Protein AF-0000000076658127 (afdb_homodimer)

Radius of gyration: 34.81 Å; Cα contacts (8 Å, |Δi|>4): 1138; chains: 2; bounding box: 92×99×124 Å

Secondary structure (DSSP, 8-state):
-PPPPHHHHHHT----SSSS-HHHHHHT------S---------S-HHHHHHHHHHHHHHHHHHHHHHHHSS--------------S-------------------------SPPPHHHHHHHHHHIIIIITTTSTT--HHHHHHHHTSTT-HHHHHHHHHHHHHHHHHHT--S-SSS--HHHHHHHHHHHHHT----GGGHHHHHHHHHHHHHHHHHTT-HHHHHHHHHHHHHHHHHHTTTSGGGGTT--HHHHHHHHHHHHHHHHHHHHHHHHHT--------TTSPPP---SSSSHHHHHHHHHHHHHHHHHHS-TT--S-HHHHHHHHHHHHH--PPPP--SSHHHHHHHHHHHHHHHHHHHHHHGGG--TTS-TT-GGG-TTHHHHHHHHHHHHHTTS-HHHHHTT-HHHHHHHHHHHHHHHHHHHH-HHHH---TTS--HHHHHHHHHHHHHH-TT---HHHHHHHHHHHHHTT-SSS-S-----GGGS-STTHHHHHHTTT-/-PPPPHHHHHHT----SSSS-HHHHHHT----------------S-HHHHHHHHHHHHHHHHHHHHHHHHSS--------------S-------------------------SPPPHHHHHHHHHHIIIIITTTSTT--HHHHHHHHTSTT-HHHHHHHHHHHHHHHHHHT--S-SSS--HHHHHHHHHHHHHT----GGGHHHHHHHHHHHHHHHHHTT-HHHHHHHHHHHHHHHHHHTTTSGGGGTT--HHHHHHHHHHHHHHHHHHHHHHHHHT--------TTSPPP---TTTSHHHHHHHHHHHHHHHHHHS-TT--S-HHHHHHHHHHHHH--PPPP--SSHHHHHHHHHHHHHHHHHHHHHHGGG--TTS-TT-GGG-TTHHHHHHHHHHHHHTTS-HHHHHTT-HHHHHHHHHHHHHHHHHHHH-HHHH---TTS--HHHHHHHHHHHHHH-TT---HHHHHHHHHHHHHTT-SSS-S-----GGGS-SGGGTHHHHTTT-

Foldseek 3Di:
DADAFPVCVVVVHDFCNDLQTPVCVVVVHHRHRPDPPPPPFDQAPDPQLLVLLVVLVVVVLVLVVVVLPPVADPDPPPPDPPPDDDDPNCPPPPPPPPPDDHPPPVPPPVPVDQFDLVLLLVQLVLCVVQVCLVQVQDDSVVLSVCVVPVPPLLSSLLSLLQSLLSCLLLVPDQPDPGDGSVRSLVSSVVSCVPDDADLVSLLSVLNSLQSSLSNCVSVSNLVSSVVSLVVSLVSCVVCPLQHQVNCPPDDPVVLLSSVSVLLSSVLCQVLSCLLNVHDRDRHHDPPHDDHDADPPDLSGPLSSLSSVLSVLLCVLQPPVPPDDLVSNLVSLLVSLPPPDDRDDRPDQLSVLCNLLVNLLSLLSSLSVNSVSDDSPDRQPRCSNHLCNLLVSLVSSLLSCLPHDLSSQSSRAQSSLSSLLSSLSSLLSSCLSPVVQQPDPPVDCGSLNSSLQSLVSSVPRPRNSPVVSNVVSQVSNVSSVNNPDDSPDNPRSPNPDPPVVVVVVVVVVD/DADAFPVCVVVVHDFCNDLQTPVCVVVVHHRHRPDPPPDPFDQAPDPQLLVLLVVLVVVVLVLVVVVLPPVADPDPCPDDPPDDDDDDDPPPPPPPPPPDDHPPPVPPPVPVDQFDLVLLLVQLVLCVVQVCLVQVQDDSVVLSVCVVPVPPLLSSLLSLLQSLLSCLLLVPDPPDPGDDSVRSLVSSVVSCVPDDADLVSLLSVLNSLQSSLSNCVSLVNLVSSVVSLVVSLVSCVVCPLQHQVNCPPDDPVVLLSSVSVLLSSVLCQVLSCLLNVHDRDRHHDPPHDDHDADPPDLSGPLSSLSSVLSVLLCVLQPPVPPDDLVSNLVSLLVSLPPPDDRDDRPDQLSLLCNLLVNLLSLLSSLSVNSVSDDSPDRSPRCSNHLCNLLVSLVSSLLSCLPHDLSSQSSRAQSSLSSLLSSLSSLLSSCLSCVVQQPDDPVDCGSLNSSLLSLVSSVPRPRNSPVVSNVVSQVSNVSSVNNPDDPPDNPRSPNPDPPPVVVVVVVVVD

Nearest PDB structures (foldseek):
  6w2w-assembly1_A  TM=2.519E-01  e=9.739E+00  synthetic construct

InterPro domains:
  IPR001138 Zn(2)Cys(6) fungal-type DNA-binding domain [PF00172] (3-40)
  IPR001138 Zn(2)Cys(6) fungal-type DNA-binding domain [PS00463] (4-31)
  IPR001138 Zn(2)Cys(6) fungal-type DNA-binding domain [PS50048] (4-33)
  IPR001138 Zn(2)Cys(6) fungal-type DNA-binding domain [SM00066] (1-42)
  IPR001138 Zn(2)Cys(6) fungal-type DNA-binding domain [cd00067] (3-34)
  IPR007219 Xylanolytic transcriptional activator, regulatory domain [PF04082] (124-284)
  IPR036864 Zn(2)-C6 fungal-type DNA-binding domain superfamily [G3DSA:4.10.240.10] (3-89)
  IPR036864 Zn(2)-C6 fungal-type DNA-binding domain superfamily [SSF57701] (3-41)
  IPR050797 Carbohydrate Metabolism and Transport Regulator [PTHR31668] (4-478)

Structure (mmCIF, N/CA/C/O backbone):
data_AF-0000000076658127-model_v1
#
loop_
_entity.id
_entity.type
_entity.pdbx_description
1 polymer 'Related to transcription activator amyR'
#
loop_
_atom_site.group_PDB
_atom_site.id
_atom_site.type_symbol
_atom_site.label_atom_id
_atom_site.label_alt_id
_atom_site.label_comp_id
_atom_site.label_asym_id
_atom_site.label_entity_id
_atom_site.label_seq_id
_atom_site.pdbx_PDB_ins_code
_atom_site.Cartn_x
_atom_site.Cartn_y
_atom_site.Cartn_z
_atom_site.occupancy
_atom_site.B_iso_or_equiv
_atom_site.auth_seq_id
_atom_site.auth_comp_id
_atom_site.auth_asym_id
_atom_site.auth_atom_id
_atom_site.pdbx_PDB_model_num
ATOM 1 N N . MET A 1 1 ? 26.656 -49.969 29.719 1 38.84 1 MET A N 1
ATOM 2 C CA . MET A 1 1 ? 27.922 -49.25 29.781 1 38.84 1 MET A CA 1
ATOM 3 C C . MET A 1 1 ? 27.75 -47.969 30.609 1 38.84 1 MET A C 1
ATOM 5 O O . MET A 1 1 ? 26.812 -47.188 30.406 1 38.84 1 MET A O 1
ATOM 9 N N . GLY A 1 2 ? 28.188 -47.938 31.734 1 55.09 2 GLY A N 1
ATOM 10 C CA . GLY A 1 2 ? 28 -46.875 32.719 1 55.09 2 GLY A CA 1
ATOM 11 C C . GLY A 1 2 ? 28.422 -45.5 32.219 1 55.09 2 GLY A C 1
ATOM 12 O O . GLY A 1 2 ? 29.297 -45.406 31.344 1 55.09 2 GLY A O 1
ATOM 13 N N . PHE A 1 3 ? 27.641 -44.469 32.281 1 67.5 3 PHE A N 1
ATOM 14 C CA . PHE A 1 3 ? 27.828 -43.094 31.828 1 67.5 3 PHE A CA 1
ATOM 15 C C . PHE A 1 3 ? 29.047 -42.469 32.5 1 67.5 3 PHE A C 1
ATOM 17 O O . PHE A 1 3 ? 29.266 -42.656 33.688 1 67.5 3 PHE A O 1
ATOM 24 N N . ALA A 1 4 ? 29.969 -42.094 31.672 1 75.62 4 ALA A N 1
ATOM 25 C CA . ALA A 1 4 ? 31.156 -41.406 32.188 1 75.62 4 ALA A CA 1
ATOM 26 C C . ALA A 1 4 ? 30.75 -40.156 33 1 75.62 4 ALA A C 1
ATOM 28 O O . ALA A 1 4 ? 29.719 -39.531 32.719 1 75.62 4 ALA A O 1
ATOM 29 N N . CYS A 1 5 ? 31.281 -39.906 34.062 1 75.12 5 CYS A N 1
ATOM 30 C CA . CYS A 1 5 ? 31.031 -38.719 34.844 1 75.12 5 CYS A CA 1
ATOM 31 C C . CYS A 1 5 ? 31.359 -37.438 34.062 1 75.12 5 CYS A C 1
ATOM 33 O O . CYS A 1 5 ? 32.031 -37.5 33.031 1 75.12 5 CYS A O 1
ATOM 35 N N . ASP A 1 6 ? 30.969 -36.25 34.344 1 75.19 6 ASP A N 1
ATOM 36 C CA . ASP A 1 6 ? 31.062 -34.969 33.594 1 75.19 6 ASP A CA 1
ATOM 37 C C . ASP A 1 6 ? 32.531 -34.625 33.312 1 75.19 6 ASP A C 1
ATOM 39 O O . ASP A 1 6 ? 32.875 -34.344 32.188 1 75.19 6 ASP A O 1
ATOM 43 N N . PRO A 1 7 ? 33.375 -34.688 34.156 1 76 7 PRO A N 1
ATOM 44 C CA . PRO A 1 7 ? 34.781 -34.344 33.844 1 76 7 PRO A CA 1
ATOM 45 C C . PRO A 1 7 ? 35.438 -35.344 32.938 1 76 7 PRO A C 1
ATOM 47 O O . PRO A 1 7 ? 36.188 -34.969 32 1 76 7 PRO A O 1
ATOM 50 N N . CYS A 1 8 ? 35.188 -36.594 33.156 1 76.12 8 CYS A N 1
ATOM 51 C CA . CYS A 1 8 ? 35.75 -37.625 32.281 1 76.12 8 CYS A CA 1
ATOM 52 C C . CYS A 1 8 ? 35.188 -37.531 30.875 1 76.12 8 CYS A C 1
ATOM 54 O O . CYS A 1 8 ? 35.906 -37.719 29.891 1 76.12 8 CYS A O 1
ATOM 56 N N . SER A 1 9 ? 33.906 -37.188 30.797 1 75.12 9 SER A N 1
ATOM 57 C CA . SER A 1 9 ? 33.25 -37 29.516 1 75.12 9 SER A CA 1
ATOM 58 C C . SER A 1 9 ? 33.844 -35.812 28.75 1 75.12 9 SER A C 1
ATOM 60 O O . SER A 1 9 ? 34.062 -35.906 27.547 1 75.12 9 SER A O 1
ATOM 62 N N . ILE A 1 10 ? 34.219 -34.844 29.422 1 73.12 10 ILE A N 1
ATOM 63 C CA . ILE A 1 10 ? 34.781 -33.625 28.828 1 73.12 10 ILE A CA 1
ATOM 64 C C . ILE A 1 10 ? 36.188 -33.906 28.359 1 73.12 10 ILE A C 1
ATOM 66 O O . ILE A 1 10 ? 36.594 -33.469 27.281 1 73.12 10 ILE A O 1
ATOM 70 N N . ARG A 1 11 ? 36.844 -34.656 29 1 72.62 11 ARG A N 1
ATOM 71 C CA . ARG A 1 11 ? 38.25 -34.906 28.734 1 72.62 11 ARG A CA 1
ATOM 72 C C . ARG A 1 11 ? 38.406 -36.094 27.797 1 72.62 11 ARG A C 1
ATOM 74 O O . ARG A 1 11 ? 39.531 -36.438 27.391 1 72.62 11 ARG A O 1
ATOM 81 N N . LYS A 1 12 ? 37.281 -36.719 27.406 1 72.12 12 LYS A N 1
ATOM 82 C CA . LYS A 1 12 ? 37.219 -37.875 26.516 1 72.12 12 LYS A CA 1
ATOM 83 C C . LYS A 1 12 ? 38.156 -39 26.953 1 72.12 12 LYS A C 1
ATOM 85 O O . LYS A 1 12 ? 38.812 -39.594 26.141 1 72.12 12 LYS A O 1
ATOM 90 N N . ILE A 1 13 ? 38.094 -39.219 28.297 1 79.44 13 ILE A N 1
ATOM 91 C CA . ILE A 1 13 ? 38.875 -40.344 28.812 1 79.44 13 ILE A CA 1
ATOM 92 C C . ILE A 1 13 ? 37.969 -41.375 29.406 1 79.44 13 ILE A C 1
ATOM 94 O O . ILE A 1 13 ? 36.812 -41.094 29.734 1 79.44 13 ILE A O 1
ATOM 98 N N . LYS A 1 14 ? 38.438 -42.594 29.453 1 79.62 14 LYS A N 1
ATOM 99 C CA . LYS A 1 14 ? 37.656 -43.719 30 1 79.62 14 LYS A CA 1
ATOM 100 C C . LYS A 1 14 ? 37.406 -43.531 31.484 1 79.62 14 LYS A C 1
ATOM 102 O O . LYS A 1 14 ? 38.312 -43.375 32.281 1 79.62 14 LYS A O 1
ATOM 107 N N . CYS A 1 15 ? 36.062 -43.344 31.844 1 75.94 15 CYS A N 1
ATOM 108 C CA . CYS A 1 15 ? 35.625 -43.156 33.219 1 75.94 15 CYS A CA 1
ATOM 109 C C . CYS A 1 15 ? 35.5 -44.5 33.938 1 75.94 15 CYS A C 1
ATOM 111 O O . CYS A 1 15 ? 35 -45.469 33.344 1 75.94 15 CYS A O 1
ATOM 113 N N . SER A 1 16 ? 35.906 -44.688 35.062 1 80.25 16 SER A N 1
ATOM 114 C CA . SER A 1 16 ? 35.875 -45.969 35.781 1 80.25 16 SER A CA 1
ATOM 115 C C . SER A 1 16 ? 34.5 -46.25 36.375 1 80.25 16 SER A C 1
ATOM 117 O O . SER A 1 16 ? 34.219 -47.344 36.844 1 80.25 16 SER A O 1
ATOM 119 N N . GLY A 1 17 ? 33.438 -45.312 36.219 1 76.56 17 GLY A N 1
ATOM 120 C CA . GLY A 1 17 ? 32.031 -45.5 36.594 1 76.56 17 GLY A CA 1
ATOM 121 C C . GLY A 1 17 ? 31.797 -45.375 38.094 1 76.56 17 GLY A C 1
ATOM 122 O O . GLY A 1 17 ? 30.656 -45.344 38.562 1 76.56 17 GLY A O 1
ATOM 123 N N . ASP A 1 18 ? 32.781 -45.219 38.969 1 78.56 18 ASP A N 1
ATOM 124 C CA . ASP A 1 18 ? 32.656 -45.062 40.406 1 78.56 18 ASP A CA 1
ATOM 125 C C . ASP A 1 18 ? 32.438 -43.594 40.781 1 78.56 18 ASP A C 1
ATOM 127 O O . ASP A 1 18 ? 32.719 -42.688 40 1 78.56 18 ASP A O 1
ATOM 131 N N . THR A 1 19 ? 31.625 -43.188 41.75 1 75.31 19 THR A N 1
ATOM 132 C CA . THR A 1 19 ? 31.438 -41.812 42.219 1 75.31 19 THR A CA 1
ATOM 133 C C . THR A 1 19 ? 32.156 -41.625 43.562 1 75.31 19 THR A C 1
ATOM 135 O O . THR A 1 19 ? 31.75 -42.156 44.594 1 75.31 19 THR A O 1
ATOM 138 N N . PRO A 1 20 ? 33.312 -40.938 43.469 1 78.38 20 PRO A N 1
ATOM 139 C CA . PRO A 1 20 ? 34 -40.312 42.344 1 78.38 20 PRO A CA 1
ATOM 140 C C . PRO A 1 20 ? 34.812 -41.312 41.5 1 78.38 20 PRO A C 1
ATOM 142 O O . PRO A 1 20 ? 35.281 -42.312 42.031 1 78.38 20 PRO A O 1
ATOM 145 N N . CYS A 1 21 ? 34.906 -41 40.188 1 79.81 21 CYS A N 1
ATOM 146 C CA . CYS A 1 21 ? 35.594 -41.969 39.344 1 79.81 21 CYS A CA 1
ATOM 147 C C . CYS A 1 21 ? 37.094 -41.906 39.531 1 79.81 21 CYS A C 1
ATOM 149 O O . CYS A 1 21 ? 37.625 -40.938 40.062 1 79.81 21 CYS A O 1
ATOM 151 N N . LYS A 1 22 ? 37.812 -43.031 39.25 1 82.44 22 LYS A N 1
ATOM 152 C CA . LYS A 1 22 ? 39.25 -43.156 39.469 1 82.44 22 LYS A CA 1
ATOM 153 C C . LYS A 1 22 ? 40.031 -42.031 38.781 1 82.44 22 LYS A C 1
ATOM 155 O O . LYS A 1 22 ? 41.031 -41.562 39.312 1 82.44 22 LYS A O 1
ATOM 160 N N . GLN A 1 23 ? 39.562 -41.562 37.656 1 81 23 GLN A N 1
ATOM 161 C CA . GLN A 1 23 ? 40.219 -40.5 36.906 1 81 23 GLN A CA 1
ATOM 162 C C . GLN A 1 23 ? 40.062 -39.125 37.562 1 81 23 GLN A C 1
ATOM 164 O O . GLN A 1 23 ? 41 -38.344 37.625 1 81 23 GLN A O 1
ATOM 169 N N . CYS A 1 24 ? 38.906 -38.875 38.031 1 78.44 24 CYS A N 1
ATOM 170 C CA . CYS A 1 24 ? 38.625 -37.625 38.75 1 78.44 24 CYS A CA 1
ATOM 171 C C . CYS A 1 24 ? 39.375 -37.594 40.062 1 78.44 24 CYS A C 1
ATOM 173 O O . CYS A 1 24 ? 39.906 -36.531 40.469 1 78.44 24 CYS A O 1
ATOM 175 N N . LYS A 1 25 ? 39.438 -38.688 40.75 1 82.25 25 LYS A N 1
ATOM 176 C CA . LYS A 1 25 ? 40.219 -38.781 42 1 82.25 25 LYS A CA 1
ATOM 177 C C . LYS A 1 25 ? 41.688 -38.469 41.75 1 82.25 25 LYS A C 1
ATOM 179 O O . LYS A 1 25 ? 42.312 -37.75 42.531 1 82.25 25 LYS A O 1
ATOM 184 N N . ALA A 1 26 ? 42.188 -38.969 40.594 1 79.88 26 ALA A N 1
ATOM 185 C CA . ALA A 1 26 ? 43.625 -38.781 40.312 1 79.88 26 ALA A CA 1
ATOM 186 C C . ALA A 1 26 ? 43.938 -37.344 39.969 1 79.88 26 ALA A C 1
ATOM 188 O O . ALA A 1 26 ? 45.062 -36.875 40.188 1 79.88 26 ALA A O 1
ATOM 189 N N . THR A 1 27 ? 42.969 -36.656 39.375 1 77.44 27 THR A N 1
ATOM 190 C CA . THR A 1 27 ? 43.25 -35.281 38.906 1 77.44 27 THR A CA 1
ATOM 191 C C . THR A 1 27 ? 42.594 -34.281 39.812 1 77.44 27 THR A C 1
ATOM 193 O O . THR A 1 27 ? 42.562 -33.062 39.531 1 77.44 27 THR A O 1
ATOM 196 N N . SER A 1 28 ? 42.031 -34.656 41 1 76.69 28 SER A N 1
ATOM 197 C CA . SER A 1 28 ? 41.406 -33.812 42 1 76.69 28 SER A CA 1
ATOM 198 C C . SER A 1 28 ? 40.312 -32.969 41.406 1 76.69 28 SER A C 1
ATOM 200 O O . SER A 1 28 ? 40.219 -31.766 41.719 1 76.69 28 SER A O 1
ATOM 202 N N . LEU A 1 29 ? 39.656 -33.531 40.406 1 74.81 29 LEU A N 1
ATOM 203 C CA . LEU A 1 29 ? 38.5 -32.844 39.844 1 74.81 29 LEU A CA 1
ATOM 204 C C . LEU A 1 29 ? 37.219 -33.344 40.531 1 74.81 29 LEU A C 1
ATOM 206 O O . LEU A 1 29 ? 37.156 -34.469 41.031 1 74.81 29 LEU A O 1
ATOM 210 N N . SER A 1 30 ? 36.25 -32.5 40.625 1 75.94 30 SER A N 1
ATOM 211 C CA . SER A 1 30 ? 34.938 -32.906 41.188 1 75.94 30 SER A CA 1
ATOM 212 C C . SER A 1 30 ? 34.188 -33.844 40.219 1 75.94 30 SER A C 1
ATOM 214 O O . SER A 1 30 ? 33.844 -33.469 39.125 1 75.94 30 SER A O 1
ATOM 216 N N . CYS A 1 31 ? 34 -35.125 40.562 1 72.62 31 CYS A N 1
ATOM 217 C CA . CYS A 1 31 ? 33.312 -36.156 39.812 1 72.62 31 CYS A CA 1
ATOM 218 C C . CYS A 1 31 ? 31.812 -35.938 39.844 1 72.62 31 CYS A C 1
ATOM 220 O O . CYS A 1 31 ? 31.188 -36.062 40.906 1 72.62 31 CYS A O 1
ATOM 222 N N . SER A 1 32 ? 31.281 -35.25 38.938 1 75.25 32 SER A N 1
ATOM 223 C CA . SER A 1 32 ? 29.844 -34.938 38.844 1 75.25 32 SER A CA 1
ATOM 224 C C . SER A 1 32 ? 29.203 -35.625 37.656 1 75.25 32 SER A C 1
ATOM 226 O O . SER A 1 32 ? 29.891 -35.969 36.688 1 75.25 32 SER A O 1
ATOM 228 N N . TYR A 1 33 ? 28.031 -36.156 37.781 1 64.38 33 TYR A N 1
ATOM 229 C CA . TYR A 1 33 ? 27.234 -36.75 36.719 1 64.38 33 TYR A CA 1
ATOM 230 C C . TYR A 1 33 ? 26.062 -35.844 36.375 1 64.38 33 TYR A C 1
ATOM 232 O O . TYR A 1 33 ? 24.984 -36.312 36 1 64.38 33 TYR A O 1
ATOM 240 N N . ASP A 1 34 ? 26.047 -34.719 36.625 1 63.47 34 ASP A N 1
ATOM 241 C CA . ASP A 1 34 ? 24.922 -33.781 36.562 1 63.47 34 ASP A CA 1
ATOM 242 C C . ASP A 1 34 ? 24.719 -33.281 35.125 1 63.47 34 ASP A C 1
ATOM 244 O O . ASP A 1 34 ? 23.766 -32.531 34.844 1 63.47 34 ASP A O 1
ATOM 248 N N . ARG A 1 35 ? 25.688 -33.438 34.375 1 51.38 35 ARG A N 1
ATOM 249 C CA . ARG A 1 35 ? 25.562 -32.906 33.031 1 51.38 35 ARG A CA 1
ATOM 250 C C . ARG A 1 35 ? 24.469 -33.656 32.25 1 51.38 35 ARG A C 1
ATOM 252 O O . ARG A 1 35 ? 24.438 -34.875 32.219 1 51.38 35 ARG A O 1
ATOM 259 N N . LYS A 1 36 ? 23.375 -33.031 32.031 1 44.19 36 LYS A N 1
ATOM 260 C CA . LYS A 1 36 ? 22.406 -33.594 31.094 1 44.19 36 LYS A CA 1
ATOM 261 C C . LYS A 1 36 ? 23.047 -33.906 29.75 1 44.19 36 LYS A C 1
ATOM 263 O O . LYS A 1 36 ? 23.734 -33.062 29.188 1 44.19 36 LYS A O 1
ATOM 268 N N . ARG A 1 37 ? 23.328 -34.969 29.562 1 37.22 37 ARG A N 1
ATOM 269 C CA . ARG A 1 37 ? 23.875 -35.406 28.297 1 37.22 37 ARG A CA 1
ATOM 270 C C . ARG A 1 37 ? 23.047 -34.875 27.125 1 37.22 37 ARG A C 1
ATOM 272 O O . ARG A 1 37 ? 21.844 -35.125 27.062 1 37.22 37 ARG A O 1
ATOM 279 N N . LYS A 1 38 ? 23.516 -33.812 26.547 1 35.12 38 LYS A N 1
ATOM 280 C CA . LYS A 1 38 ? 22.906 -33.438 25.281 1 35.12 38 LYS A CA 1
ATOM 281 C C . LYS A 1 38 ? 22.922 -34.594 24.281 1 35.12 38 LYS A C 1
ATOM 283 O O . LYS A 1 38 ? 23.953 -35.219 24.078 1 35.12 38 LYS A O 1
ATOM 288 N N . LYS A 1 39 ? 21.781 -35.312 24.203 1 30.77 39 LYS A N 1
ATOM 289 C CA . LYS A 1 39 ? 21.641 -36.281 23.109 1 30.77 39 LYS A CA 1
ATOM 290 C C . LYS A 1 39 ? 22.344 -35.781 21.859 1 30.77 39 LYS A C 1
ATOM 292 O O . LYS A 1 39 ? 22.344 -34.594 21.562 1 30.77 39 LYS A O 1
ATOM 297 N N . SER A 1 40 ? 23.344 -36.531 21.406 1 30.52 40 SER A N 1
ATOM 298 C CA . SER A 1 40 ? 24.047 -36.312 20.156 1 30.52 40 SER A CA 1
ATOM 299 C C . SER A 1 40 ? 23.094 -35.969 19.016 1 30.52 40 SER A C 1
ATOM 301 O O . SER A 1 40 ? 22.375 -36.844 18.531 1 30.52 40 SER A O 1
ATOM 303 N N . GLY A 1 41 ? 22.078 -35.281 19.188 1 29.89 41 GLY A N 1
ATOM 304 C CA . GLY A 1 41 ? 21.172 -35.125 18.062 1 29.89 41 GLY A CA 1
ATOM 305 C C . GLY A 1 41 ? 21.859 -34.656 16.797 1 29.89 41 GLY A C 1
ATOM 306 O O . GLY A 1 41 ? 23.016 -34.25 16.844 1 29.89 41 GLY A O 1
ATOM 307 N N . PRO A 1 42 ? 21.391 -35.188 15.641 1 31.19 42 PRO A N 1
ATOM 308 C CA . PRO A 1 42 ? 22.047 -34.906 14.359 1 31.19 42 PRO A CA 1
ATOM 309 C C . PRO A 1 42 ? 22.438 -33.438 14.227 1 31.19 42 PRO A C 1
ATOM 311 O O . PRO A 1 42 ? 21.75 -32.562 14.75 1 31.19 42 PRO A O 1
ATOM 314 N N . LYS A 1 43 ? 23.703 -33.188 14.109 1 31.55 43 LYS A N 1
ATOM 315 C CA . LYS A 1 43 ? 24.375 -31.875 13.992 1 31.55 43 LYS A CA 1
ATOM 316 C C . LYS A 1 43 ? 23.688 -31 12.961 1 31.55 43 LYS A C 1
ATOM 318 O O . LYS A 1 43 ? 23.344 -31.453 11.875 1 31.55 43 LYS A O 1
ATOM 323 N N . GLY A 1 44 ? 22.719 -30.203 13.344 1 32.16 44 GLY A N 1
ATOM 324 C CA . GLY A 1 44 ? 22.141 -29.188 12.477 1 32.16 44 GLY A CA 1
ATOM 325 C C . GLY A 1 44 ? 23.125 -28.672 11.445 1 32.16 44 GLY A C 1
ATOM 326 O O . GLY A 1 44 ? 24.312 -29.031 11.461 1 32.16 44 GLY A O 1
ATOM 327 N N . PRO A 1 45 ? 22.719 -28.203 10.289 1 36.56 45 PRO A N 1
ATOM 328 C CA . PRO A 1 45 ? 23.75 -27.781 9.336 1 36.56 45 PRO A CA 1
ATOM 329 C C . PRO A 1 45 ? 24.859 -26.969 9.992 1 36.56 45 PRO A C 1
ATOM 331 O O . PRO A 1 45 ? 24.609 -26.172 10.891 1 36.56 45 PRO A O 1
ATOM 334 N N . ARG A 1 46 ? 25.953 -27.422 9.773 1 41.06 46 ARG A N 1
ATOM 335 C CA . ARG A 1 46 ? 27.141 -26.734 10.273 1 41.06 46 ARG A CA 1
ATOM 336 C C . ARG A 1 46 ? 27.125 -25.266 9.891 1 41.06 46 ARG A C 1
ATOM 338 O O . ARG A 1 46 ? 26.531 -24.891 8.875 1 41.06 46 ARG A O 1
ATOM 345 N N . LYS A 1 47 ? 27.547 -24.469 10.758 1 47.53 47 LYS A N 1
ATOM 346 C CA . LYS A 1 47 ? 27.688 -23.031 10.555 1 47.53 47 LYS A CA 1
ATOM 347 C C . LYS A 1 47 ? 28.062 -22.719 9.109 1 47.53 47 LYS A C 1
ATOM 349 O O . LYS A 1 47 ? 27.516 -21.797 8.508 1 47.53 47 LYS A O 1
ATOM 354 N N . ARG A 1 48 ? 28.797 -23.656 8.508 1 47.44 48 ARG A N 1
ATOM 355 C CA . ARG A 1 48 ? 29.297 -23.422 7.168 1 47.44 48 ARG A CA 1
ATOM 356 C C . ARG A 1 48 ? 28.219 -23.625 6.121 1 47.44 48 ARG A C 1
ATOM 358 O O . ARG A 1 48 ? 28.109 -22.844 5.168 1 47.44 48 ARG A O 1
ATOM 365 N N . THR A 1 49 ? 27.5 -24.594 6.43 1 46.84 49 THR A N 1
ATOM 366 C CA . THR A 1 49 ? 26.422 -24.891 5.484 1 46.84 49 THR A CA 1
ATOM 367 C C . THR A 1 49 ? 25.359 -23.797 5.504 1 46.84 49 THR A C 1
ATOM 369 O O . THR A 1 49 ? 24.859 -23.391 4.449 1 46.84 49 THR A O 1
ATOM 372 N N . LYS A 1 50 ? 25.062 -23.406 6.641 1 49.31 50 LYS A N 1
ATOM 373 C CA . LYS A 1 50 ? 24.125 -22.297 6.785 1 49.31 50 LYS A CA 1
ATOM 374 C C . LYS A 1 50 ? 24.625 -21.062 6.039 1 49.31 50 LYS A C 1
ATOM 376 O O . LYS A 1 50 ? 23.875 -20.453 5.273 1 49.31 50 LYS A O 1
ATOM 381 N N . GLU A 1 51 ? 25.891 -20.766 6.273 1 55.5 51 GLU A N 1
ATOM 382 C CA . GLU A 1 51 ? 26.484 -19.609 5.613 1 55.5 51 GLU A CA 1
ATOM 383 C C . GLU A 1 51 ? 26.484 -19.781 4.098 1 55.5 51 GLU A C 1
ATOM 385 O O . GLU A 1 51 ? 26.25 -18.828 3.357 1 55.5 51 GLU A O 1
ATOM 390 N N . ALA A 1 52 ? 26.641 -21 3.729 1 53.44 52 ALA A N 1
ATOM 391 C CA . ALA A 1 52 ? 26.688 -21.281 2.297 1 53.44 52 ALA A CA 1
ATOM 392 C C . ALA A 1 52 ? 25.312 -21.141 1.663 1 53.44 52 ALA A C 1
ATOM 394 O O . ALA A 1 52 ? 25.188 -20.594 0.565 1 53.44 52 ALA A O 1
ATOM 395 N N . ILE A 1 53 ? 24.375 -21.516 2.385 1 53.59 53 ILE A N 1
ATOM 396 C CA . ILE A 1 53 ? 23 -21.422 1.891 1 53.59 53 ILE A CA 1
ATOM 397 C C . ILE A 1 53 ? 22.578 -19.969 1.824 1 53.59 53 ILE A C 1
ATOM 399 O O . ILE A 1 53 ? 22 -19.516 0.828 1 53.59 53 ILE A O 1
ATOM 403 N N . LEU A 1 54 ? 23 -19.312 2.861 1 56.47 54 LEU A N 1
ATOM 404 C CA . LEU A 1 54 ? 22.672 -17.891 2.918 1 56.47 54 LEU A CA 1
ATOM 405 C C . LEU A 1 54 ? 23.359 -17.125 1.795 1 56.47 54 LEU A C 1
ATOM 407 O O . LEU A 1 54 ? 22.766 -16.234 1.179 1 56.47 54 LEU A O 1
ATOM 411 N N . GLN A 1 55 ? 24.625 -17.516 1.59 1 55.47 55 GLN A N 1
ATOM 412 C CA . GLN A 1 55 ? 25.391 -16.891 0.515 1 55.47 55 GLN A CA 1
ATOM 413 C C . GLN A 1 55 ? 24.781 -17.203 -0.848 1 55.47 55 GLN A C 1
ATOM 415 O O . GLN A 1 55 ? 24.703 -16.344 -1.718 1 55.47 55 GLN A O 1
ATOM 420 N N . ALA A 1 56 ? 24.312 -18.391 -0.978 1 52.19 56 ALA A N 1
ATOM 421 C CA . ALA A 1 56 ? 23.688 -18.812 -2.229 1 52.19 56 ALA A CA 1
ATOM 422 C C . ALA A 1 56 ? 22.359 -18.078 -2.457 1 52.19 56 ALA A C 1
ATOM 424 O O . ALA A 1 56 ? 22.047 -17.688 -3.582 1 52.19 56 ALA A O 1
ATOM 425 N N . GLN A 1 57 ? 21.703 -17.906 -1.436 1 51.31 57 GLN A N 1
ATOM 426 C CA . GLN A 1 57 ? 20.422 -17.203 -1.486 1 51.31 57 GLN A CA 1
ATOM 427 C C . GLN A 1 57 ? 20.625 -15.727 -1.832 1 51.31 57 GLN A C 1
ATOM 429 O O . GLN A 1 57 ? 19.828 -15.156 -2.59 1 51.31 57 GLN A O 1
ATOM 434 N N . ARG A 1 58 ? 21.656 -15.172 -1.256 1 51.81 58 ARG A N 1
ATOM 435 C CA . ARG A 1 58 ? 21.984 -13.781 -1.521 1 51.81 58 ARG A CA 1
ATOM 436 C C . ARG A 1 58 ? 22.406 -13.578 -2.975 1 51.81 58 ARG A C 1
ATOM 438 O O . ARG A 1 58 ? 22.031 -12.586 -3.604 1 51.81 58 ARG A O 1
ATOM 445 N N . SER A 1 59 ? 23.172 -14.539 -3.486 1 48.09 59 SER A N 1
ATOM 446 C CA . SER A 1 59 ? 23.641 -14.438 -4.859 1 48.09 59 SER A CA 1
ATOM 447 C C . SER A 1 59 ? 22.5 -14.531 -5.859 1 48.09 59 SER A C 1
ATOM 449 O O . SER A 1 59 ? 22.516 -13.883 -6.902 1 48.09 59 SER A O 1
ATOM 451 N N . SER A 1 60 ? 21.625 -15.344 -5.496 1 46.78 60 SER A N 1
ATOM 452 C CA . SER A 1 60 ? 20.484 -15.523 -6.402 1 46.78 60 SER A CA 1
ATOM 453 C C . SER A 1 60 ? 19.609 -14.281 -6.426 1 46.78 60 SER A C 1
ATOM 455 O O . SER A 1 60 ? 19.047 -13.93 -7.469 1 46.78 60 SER A O 1
ATOM 457 N N . LYS A 1 61 ? 19.531 -13.688 -5.355 1 48 61 LYS A N 1
ATOM 458 C CA . LYS A 1 61 ? 18.719 -12.477 -5.281 1 48 61 LYS A CA 1
ATOM 459 C C . LYS A 1 61 ? 19.344 -11.344 -6.09 1 48 61 LYS A C 1
ATOM 461 O O . LYS A 1 61 ? 18.656 -10.594 -6.77 1 48 61 LYS A O 1
ATOM 466 N N . TYR A 1 62 ? 20.766 -11.266 -6.09 1 42.66 62 TYR A N 1
ATOM 467 C CA . TYR A 1 62 ? 21.484 -10.25 -6.855 1 42.66 62 TYR A CA 1
ATOM 468 C C . TYR A 1 62 ? 21.359 -10.508 -8.352 1 42.66 62 TYR A C 1
ATOM 470 O O . TYR A 1 62 ? 21.25 -9.57 -9.141 1 42.66 62 TYR A O 1
ATOM 478 N N . THR A 1 63 ? 21.344 -11.68 -8.688 1 39.03 63 THR A N 1
ATOM 479 C CA . THR A 1 63 ? 21.281 -12 -10.109 1 39.03 63 THR A CA 1
ATOM 480 C C . THR A 1 63 ? 19.891 -11.727 -10.664 1 39.03 63 THR A C 1
ATOM 482 O O . THR A 1 63 ? 19.75 -11.273 -11.805 1 39.03 63 THR A O 1
ATOM 485 N N . ARG A 1 64 ? 18.938 -12.047 -9.93 1 42.91 64 ARG A N 1
ATOM 486 C CA . ARG A 1 64 ? 17.578 -11.789 -10.398 1 42.91 64 ARG A CA 1
ATOM 487 C C . ARG A 1 64 ? 17.344 -10.305 -10.617 1 42.91 64 ARG A C 1
ATOM 489 O O . ARG A 1 64 ? 16.688 -9.906 -11.594 1 42.91 64 ARG A O 1
ATOM 496 N N . THR A 1 65 ? 17.953 -9.406 -9.773 1 41.88 65 THR A N 1
ATOM 497 C CA . THR A 1 65 ? 17.781 -7.965 -9.883 1 41.88 65 THR A CA 1
ATOM 498 C C . THR A 1 65 ? 18.516 -7.422 -11.102 1 41.88 65 THR A C 1
ATOM 500 O O . THR A 1 65 ? 18.031 -6.492 -11.758 1 41.88 65 THR A O 1
ATOM 503 N N . ASP A 1 66 ? 19.766 -8.039 -11.484 1 40.5 66 ASP A N 1
ATOM 504 C CA . ASP A 1 66 ? 20.547 -7.586 -12.625 1 40.5 66 ASP A CA 1
ATOM 505 C C . ASP A 1 66 ? 19.906 -8.016 -13.938 1 40.5 66 ASP A C 1
ATOM 507 O O . ASP A 1 66 ? 20.016 -7.312 -14.945 1 40.5 66 ASP A O 1
ATOM 511 N N . LEU A 1 67 ? 19.438 -9.102 -14 1 37.38 67 LEU A N 1
ATOM 512 C CA . LEU A 1 67 ? 18.859 -9.586 -15.25 1 37.38 67 LEU A CA 1
ATOM 513 C C . LEU A 1 67 ? 17.656 -8.758 -15.648 1 37.38 67 LEU A C 1
ATOM 515 O O . LEU A 1 67 ? 17.406 -8.539 -16.844 1 37.38 67 LEU A O 1
ATOM 519 N N . ASP A 1 68 ? 17.016 -8.375 -14.727 1 38.66 68 ASP A N 1
ATOM 520 C CA . ASP A 1 68 ? 15.867 -7.555 -15.117 1 38.66 68 ASP A CA 1
ATOM 521 C C . ASP A 1 68 ? 16.328 -6.238 -15.742 1 38.66 68 ASP A C 1
ATOM 523 O O . ASP A 1 68 ? 15.609 -5.66 -16.562 1 38.66 68 ASP A O 1
ATOM 527 N N . GLY A 1 69 ? 17.672 -5.84 -15.531 1 33.03 69 GLY A N 1
ATOM 528 C CA . GLY A 1 69 ? 18.25 -4.633 -16.109 1 33.03 69 GLY A CA 1
ATOM 529 C C . GLY A 1 69 ? 18.797 -4.848 -17.5 1 33.03 69 GLY A C 1
ATOM 530 O O . GLY A 1 69 ? 18.844 -3.914 -18.312 1 33.03 69 GLY A O 1
ATOM 531 N N . GLU A 1 70 ? 19.625 -5.957 -17.766 1 32.09 70 GLU A N 1
ATOM 532 C CA . GLU A 1 70 ? 20.422 -6.098 -18.984 1 32.09 70 GLU A CA 1
ATOM 533 C C . GLU A 1 70 ? 19.531 -6.422 -20.172 1 32.09 70 GLU A C 1
ATOM 535 O O . GLU A 1 70 ? 20.016 -6.586 -21.297 1 32.09 70 GLU A O 1
ATOM 540 N N . ILE A 1 71 ? 18.516 -6.875 -20.109 1 31.98 71 ILE A N 1
ATOM 541 C CA . ILE A 1 71 ? 17.906 -7.211 -21.391 1 31.98 71 ILE A CA 1
ATOM 542 C C . ILE A 1 71 ? 17.812 -5.961 -22.266 1 31.98 71 ILE A C 1
ATOM 544 O O . ILE A 1 71 ? 16.984 -5.895 -23.188 1 31.98 71 ILE A O 1
ATOM 548 N N . GLN A 1 72 ? 18.531 -4.816 -21.844 1 27.12 72 GLN A N 1
ATOM 549 C CA . GLN A 1 72 ? 18.406 -3.729 -22.812 1 27.12 72 GLN A CA 1
ATOM 550 C C . GLN A 1 72 ? 19.219 -4.02 -24.078 1 27.12 72 GLN A C 1
ATOM 552 O O . GLN A 1 72 ? 18.734 -3.857 -25.188 1 27.12 72 GLN A O 1
ATOM 557 N N . ALA A 1 73 ? 20.641 -3.58 -24.141 1 24.94 73 ALA A N 1
ATOM 558 C CA . ALA A 1 73 ? 21.25 -2.803 -25.219 1 24.94 73 ALA A CA 1
ATOM 559 C C . ALA A 1 73 ? 21.828 -3.717 -26.297 1 24.94 73 ALA A C 1
ATOM 561 O O . ALA A 1 73 ? 22.875 -3.428 -26.875 1 24.94 73 ALA A O 1
ATOM 562 N N . GLN A 1 74 ? 21.781 -4.977 -26.438 1 21.58 74 GLN A N 1
ATOM 563 C CA . GLN A 1 74 ? 22.578 -5.445 -27.562 1 21.58 74 GLN A CA 1
ATOM 564 C C . GLN A 1 74 ? 22.141 -4.789 -28.875 1 21.58 74 GLN A C 1
ATOM 566 O O . GLN A 1 74 ? 20.969 -4.867 -29.234 1 21.58 74 GLN A O 1
ATOM 571 N N . ASP A 1 75 ? 22.953 -3.738 -29.375 1 21.98 75 ASP A N 1
ATOM 572 C CA . ASP A 1 75 ? 23.156 -3.012 -30.625 1 21.98 75 ASP A CA 1
ATOM 573 C C . ASP A 1 75 ? 23.172 -3.965 -31.812 1 21.98 75 ASP A C 1
ATOM 575 O O . ASP A 1 75 ? 23.812 -5.02 -31.766 1 21.98 75 ASP A O 1
ATOM 579 N N . LEU A 1 76 ? 22.234 -3.799 -32.656 1 22.25 76 LEU A N 1
ATOM 580 C CA . LEU A 1 76 ? 22.078 -4.195 -34.062 1 22.25 76 LEU A CA 1
ATOM 581 C C . LEU A 1 76 ? 23.312 -3.83 -34.875 1 22.25 76 LEU A C 1
ATOM 583 O O . LEU A 1 76 ? 23.562 -2.648 -35.125 1 22.25 76 LEU A O 1
ATOM 587 N N . ALA A 1 77 ? 24.531 -4.414 -34.688 1 21.14 77 ALA A N 1
ATOM 588 C CA . ALA A 1 77 ? 25.641 -4.266 -35.625 1 21.14 77 ALA A CA 1
ATOM 589 C C . ALA A 1 77 ? 25.188 -4.555 -37.062 1 21.14 77 ALA A C 1
ATOM 591 O O . ALA A 1 77 ? 24.938 -5.707 -37.406 1 21.14 77 ALA A O 1
ATOM 592 N N . GLU A 1 78 ? 24.422 -3.717 -37.75 1 21.12 78 GLU A N 1
ATOM 593 C CA . GLU A 1 78 ? 24.125 -3.828 -39.156 1 21.12 78 GLU A CA 1
ATOM 594 C C . GLU A 1 78 ? 25.375 -3.686 -40.031 1 21.12 78 GLU A C 1
ATOM 596 O O . GLU A 1 78 ? 25.625 -2.623 -40.594 1 21.12 78 GLU A O 1
ATOM 601 N N . ALA A 1 79 ? 26.656 -3.76 -39.625 1 19.95 79 ALA A N 1
ATOM 602 C CA . ALA A 1 79 ? 27.516 -3.309 -40.719 1 19.95 79 ALA A CA 1
ATOM 603 C C . ALA A 1 79 ? 27.109 -3.969 -42.031 1 19.95 79 ALA A C 1
ATOM 605 O O . ALA A 1 79 ? 26.641 -5.109 -42.062 1 19.95 79 ALA A O 1
ATOM 606 N N . THR A 1 80 ? 27.172 -3.295 -43.25 1 19.36 80 THR A N 1
ATOM 607 C CA . THR A 1 80 ? 27.062 -3.27 -44.688 1 19.36 80 THR A CA 1
ATOM 608 C C . THR A 1 80 ? 28 -4.293 -45.312 1 19.36 80 THR A C 1
ATOM 610 O O . THR A 1 80 ? 29.219 -4.25 -45.094 1 19.36 80 THR A O 1
ATOM 613 N N . SER A 1 81 ? 27.641 -5.531 -45.594 1 21.48 81 SER A N 1
ATOM 614 C CA . SER A 1 81 ? 28.312 -6.57 -46.375 1 21.48 81 SER A CA 1
ATOM 615 C C . SER A 1 81 ? 28.656 -6.074 -47.781 1 21.48 81 SER A C 1
ATOM 617 O O . SER A 1 81 ? 27.781 -5.852 -48.594 1 21.48 81 SER A O 1
ATOM 619 N N . SER A 1 82 ? 29.578 -5.121 -47.844 1 21.16 82 SER A N 1
ATOM 620 C CA . SER A 1 82 ? 30.016 -4.836 -49.219 1 21.16 82 SER A CA 1
ATOM 621 C C . SER A 1 82 ? 30.5 -6.098 -49.906 1 21.16 82 SER A C 1
ATOM 623 O O . SER A 1 82 ? 31.391 -6.785 -49.406 1 21.16 82 SER A O 1
ATOM 625 N N . THR A 1 83 ? 29.75 -6.754 -50.812 1 22.2 83 THR A N 1
ATOM 626 C CA . THR A 1 83 ? 29.953 -7.871 -51.75 1 22.2 83 THR A CA 1
ATOM 627 C C . THR A 1 83 ? 31.125 -7.602 -52.656 1 22.2 83 THR A C 1
ATOM 629 O O . THR A 1 83 ? 30.938 -7.09 -53.781 1 22.2 83 THR A O 1
ATOM 632 N N . GLN A 1 84 ? 32.219 -7.078 -52.312 1 20.16 84 GLN A N 1
ATOM 633 C CA . GLN A 1 84 ? 32.906 -6.961 -53.594 1 20.16 84 GLN A CA 1
ATOM 634 C C . GLN A 1 84 ? 32.969 -8.312 -54.281 1 20.16 84 GLN A C 1
ATOM 636 O O . GLN A 1 84 ? 32.594 -8.438 -55.438 1 20.16 84 GLN A O 1
ATOM 641 N N . HIS A 1 85 ? 34.219 -8.906 -54.5 1 21.45 85 HIS A N 1
ATOM 642 C CA . HIS A 1 85 ? 34.906 -9.508 -55.625 1 21.45 85 HIS A CA 1
ATOM 643 C C . HIS A 1 85 ? 34.469 -10.969 -55.812 1 21.45 85 HIS A C 1
ATOM 645 O O . HIS A 1 85 ? 34.062 -11.367 -56.906 1 21.45 85 HIS A O 1
ATOM 651 N N . ASN A 1 86 ? 35.562 -12.008 -55.969 1 21.64 86 ASN A N 1
ATOM 652 C CA . ASN A 1 86 ? 35.844 -13.016 -57 1 21.64 86 ASN A CA 1
ATOM 653 C C . ASN A 1 86 ? 34.906 -14.203 -56.906 1 21.64 86 ASN A C 1
ATOM 655 O O . ASN A 1 86 ? 34.188 -14.508 -57.844 1 21.64 86 ASN A O 1
ATOM 659 N N . GLY A 1 87 ? 35.562 -15.688 -56.656 1 22.25 87 GLY A N 1
ATOM 660 C CA . GLY A 1 87 ? 35.938 -17.078 -56.438 1 22.25 87 GLY A CA 1
ATOM 661 C C . GLY A 1 87 ? 35.125 -17.75 -55.344 1 22.25 87 GLY A C 1
ATOM 662 O O . GLY A 1 87 ? 34.344 -17.078 -54.625 1 22.25 87 GLY A O 1
ATOM 663 N N . SER A 1 88 ? 35.438 -19.062 -54.562 1 24.47 88 SER A N 1
ATOM 664 C CA . SER A 1 88 ? 34.469 -20.109 -54.25 1 24.47 88 SER A CA 1
ATOM 665 C C . SER A 1 88 ? 33.344 -19.562 -53.406 1 24.47 88 SER A C 1
ATOM 667 O O . SER A 1 88 ? 33.562 -19.016 -52.312 1 24.47 88 SER A O 1
ATOM 669 N N . SER A 1 89 ? 32.281 -19.203 -53.938 1 24.69 89 SER A N 1
ATOM 670 C CA . SER A 1 89 ? 31.359 -18.094 -53.75 1 24.69 89 SER A CA 1
ATOM 671 C C . SER A 1 89 ? 30.391 -18.359 -52.625 1 24.69 89 SER A C 1
ATOM 673 O O . SER A 1 89 ? 29.266 -17.859 -52.625 1 24.69 89 SER A O 1
ATOM 675 N N . ASN A 1 90 ? 30.766 -19.328 -51.594 1 21.22 90 ASN A N 1
ATOM 676 C CA . ASN A 1 90 ? 29.875 -20.141 -50.781 1 21.22 90 ASN A CA 1
ATOM 677 C C . ASN A 1 90 ? 28.984 -19.281 -49.875 1 21.22 90 ASN A C 1
ATOM 679 O O . ASN A 1 90 ? 29.484 -18.656 -48.938 1 21.22 90 ASN A O 1
ATOM 683 N N . SER A 1 91 ? 28.016 -18.625 -50.438 1 23.22 91 SER A N 1
ATOM 684 C CA . SER A 1 91 ? 27.203 -17.547 -49.906 1 23.22 91 SER A CA 1
ATOM 685 C C . SER A 1 91 ? 26.391 -18.016 -48.688 1 23.22 91 SER A C 1
ATOM 687 O O . SER A 1 91 ? 25.438 -18.797 -48.844 1 23.22 91 SER A O 1
ATOM 689 N N . SER A 1 92 ? 27.172 -18.391 -47.594 1 22.25 92 SER A N 1
ATOM 690 C CA . SER A 1 92 ? 26.5 -18.984 -46.438 1 22.25 92 SER A CA 1
ATOM 691 C C . SER A 1 92 ? 25.375 -18.078 -45.906 1 22.25 92 SER A C 1
ATOM 693 O O . SER A 1 92 ? 25.562 -16.875 -45.75 1 22.25 92 SER A O 1
ATOM 695 N N . PRO A 1 93 ? 24.141 -18.516 -46.188 1 22.78 93 PRO A N 1
ATOM 696 C CA . PRO A 1 93 ? 22.906 -17.781 -45.875 1 22.78 93 PRO A CA 1
ATOM 697 C C . PRO A 1 93 ? 22.875 -17.328 -44.406 1 22.78 93 PRO A C 1
ATOM 699 O O . PRO A 1 93 ? 23.125 -18.125 -43.5 1 22.78 93 PRO A O 1
ATOM 702 N N . SER A 1 94 ? 23.469 -16.141 -44.188 1 23.94 94 SER A N 1
ATOM 703 C CA . SER A 1 94 ? 23.562 -15.5 -42.875 1 23.94 94 SER A CA 1
ATOM 704 C C . SER A 1 94 ? 22.188 -15.406 -42.219 1 23.94 94 SER A C 1
ATOM 706 O O . SER A 1 94 ? 21.266 -14.797 -42.75 1 23.94 94 SER A O 1
ATOM 708 N N . GLY A 1 95 ? 21.766 -16.453 -41.625 1 19.5 95 GLY A N 1
ATOM 709 C CA . GLY A 1 95 ? 20.547 -16.562 -40.844 1 19.5 95 GLY A CA 1
ATOM 710 C C . GLY A 1 95 ? 20.359 -15.406 -39.875 1 19.5 95 GLY A C 1
ATOM 711 O O . GLY A 1 95 ? 21.188 -15.188 -39 1 19.5 95 GLY A O 1
ATOM 712 N N . ALA A 1 96 ? 19.781 -14.273 -40.406 1 23.09 96 ALA A N 1
ATOM 713 C CA . ALA A 1 96 ? 19.438 -13.016 -39.75 1 23.09 96 ALA A CA 1
ATOM 714 C C . ALA A 1 96 ? 18.766 -13.266 -38.406 1 23.09 96 ALA A C 1
ATOM 716 O O . ALA A 1 96 ? 17.75 -13.945 -38.312 1 23.09 96 ALA A O 1
ATOM 717 N N . SER A 1 97 ? 19.609 -13.344 -37.375 1 22.83 97 SER A N 1
ATOM 718 C CA . SER A 1 97 ? 19.25 -13.43 -35.938 1 22.83 97 SER A CA 1
ATOM 719 C C . SER A 1 97 ? 18.188 -12.383 -35.594 1 22.83 97 SER A C 1
ATOM 721 O O . SER A 1 97 ? 18.359 -11.195 -35.875 1 22.83 97 SER A O 1
ATOM 723 N N . GLN A 1 98 ? 16.922 -12.734 -35.688 1 22.38 98 GLN A N 1
ATOM 724 C CA . GLN A 1 98 ? 15.758 -11.969 -35.281 1 22.38 98 GLN A CA 1
ATOM 725 C C . GLN A 1 98 ? 15.969 -11.305 -33.938 1 22.38 98 GLN A C 1
ATOM 727 O O . GLN A 1 98 ? 16.234 -11.984 -32.938 1 22.38 98 GLN A O 1
ATOM 732 N N . SER A 1 99 ? 16.547 -10.094 -33.906 1 26.09 99 SER A N 1
ATOM 733 C CA . SER A 1 99 ? 16.875 -9.195 -32.812 1 26.09 99 SER A CA 1
ATOM 734 C C . SER A 1 99 ? 15.719 -9.055 -31.844 1 26.09 99 SER A C 1
ATOM 736 O O . SER A 1 99 ? 14.555 -8.992 -32.25 1 26.09 99 SER A O 1
ATOM 738 N N . PRO A 1 100 ? 15.883 -9.477 -30.672 1 28.89 100 PRO A N 1
ATOM 739 C CA . PRO A 1 100 ? 14.875 -9.383 -29.609 1 28.89 100 PRO A CA 1
ATOM 740 C C . PRO A 1 100 ? 14.289 -7.98 -29.469 1 28.89 100 PRO A C 1
ATOM 742 O O . PRO A 1 100 ? 14.992 -6.988 -29.703 1 28.89 100 PRO A O 1
ATOM 745 N N . GLN A 1 101 ? 13.039 -7.766 -29.734 1 26.09 101 GLN A N 1
ATOM 746 C CA . GLN A 1 101 ? 12.141 -6.617 -29.766 1 26.09 101 GLN A CA 1
ATOM 747 C C . GLN A 1 101 ? 12.391 -5.695 -28.578 1 26.09 101 GLN A C 1
ATOM 749 O O . GLN A 1 101 ? 12.305 -6.125 -27.422 1 26.09 101 GLN A O 1
ATOM 754 N N . GLY A 1 102 ? 13.25 -4.648 -28.578 1 25.86 102 GLY A N 1
ATOM 755 C CA . GLY A 1 102 ? 13.633 -3.492 -27.781 1 25.86 102 GLY A CA 1
ATOM 756 C C . GLY A 1 102 ? 12.484 -2.932 -26.953 1 25.86 102 GLY A C 1
ATOM 757 O O . GLY A 1 102 ? 11.328 -3.314 -27.141 1 25.86 102 GLY A O 1
ATOM 758 N N . ALA A 1 103 ? 12.844 -2.041 -26 1 32.88 103 ALA A N 1
ATOM 759 C CA . ALA A 1 103 ? 11.977 -1.199 -25.188 1 32.88 103 ALA A CA 1
ATOM 760 C C . ALA A 1 103 ? 10.898 -0.535 -26.047 1 32.88 103 ALA A C 1
ATOM 762 O O . ALA A 1 103 ? 11.195 0.36 -26.828 1 32.88 103 ALA A O 1
ATOM 763 N N . GLN A 1 104 ? 9.977 -1.163 -26.656 1 30.8 104 GLN A N 1
ATOM 764 C CA . GLN A 1 104 ? 8.922 -0.553 -27.453 1 30.8 104 GLN A CA 1
ATOM 765 C C . GLN A 1 104 ? 8.344 0.678 -26.766 1 30.8 104 GLN A C 1
ATOM 767 O O . GLN A 1 104 ? 7.879 0.593 -25.625 1 30.8 104 GLN A O 1
ATOM 772 N N . ASP A 1 105 ? 9 1.838 -26.844 1 33.22 105 ASP A N 1
ATOM 773 C CA . ASP A 1 105 ? 8.25 3.072 -26.625 1 33.22 105 ASP A CA 1
ATOM 774 C C . ASP A 1 105 ? 6.754 2.848 -26.828 1 33.22 105 ASP A C 1
ATOM 776 O O . ASP A 1 105 ? 6.332 2.32 -27.859 1 33.22 105 ASP A O 1
ATOM 780 N N . MET A 1 106 ? 6.066 2.455 -25.812 1 36.75 106 MET A N 1
ATOM 781 C CA . MET A 1 106 ? 4.641 2.514 -26.125 1 36.75 106 MET A CA 1
ATOM 782 C C . MET A 1 106 ? 4.324 3.693 -27.031 1 36.75 106 MET A C 1
ATOM 784 O O . MET A 1 106 ? 4.234 4.832 -26.578 1 36.75 106 MET A O 1
ATOM 788 N N . THR A 1 107 ? 5.02 3.861 -28.125 1 35.75 107 THR A N 1
ATOM 789 C CA . THR A 1 107 ? 4.488 4.793 -29.109 1 35.75 107 THR A CA 1
ATOM 790 C C . THR A 1 107 ? 2.979 4.938 -28.969 1 35.75 107 THR A C 1
ATOM 792 O O . THR A 1 107 ? 2.258 3.938 -28.906 1 35.75 107 THR A O 1
ATOM 795 N N . ILE A 1 108 ? 2.561 6.008 -28.219 1 42.34 108 ILE A N 1
ATOM 796 C CA . ILE A 1 108 ? 1.152 6.387 -28.266 1 42.34 108 ILE A CA 1
ATOM 797 C C . ILE A 1 108 ? 0.558 5.996 -29.625 1 42.34 108 ILE A C 1
ATOM 799 O O . ILE A 1 108 ? 0.809 6.66 -30.625 1 42.34 108 ILE A O 1
ATOM 803 N N . VAL A 1 109 ? 0.646 4.859 -30 1 42.56 109 VAL A N 1
ATOM 804 C CA . VAL A 1 109 ? -0.167 4.477 -31.156 1 42.56 109 VAL A CA 1
ATOM 805 C C . VAL A 1 109 ? -1.614 4.91 -30.938 1 42.56 109 VAL A C 1
ATOM 807 O O . VAL A 1 109 ? -2.244 4.516 -29.953 1 42.56 109 VAL A O 1
ATOM 810 N N . SER A 1 110 ? -1.904 6.164 -31.219 1 48.28 110 SER A N 1
ATOM 811 C CA . SER A 1 110 ? -3.305 6.566 -31.281 1 48.28 110 SER A CA 1
ATOM 812 C C . SER A 1 110 ? -4.176 5.461 -31.875 1 48.28 110 SER A C 1
ATOM 814 O O . SER A 1 110 ? -4.059 5.137 -33.062 1 48.28 110 SER A O 1
ATOM 816 N N . TYR A 1 111 ? -4.465 4.551 -31.109 1 50.91 111 TYR A N 1
ATOM 817 C CA . TYR A 1 111 ? -5.426 3.59 -31.625 1 50.91 111 TYR A CA 1
ATOM 818 C C . TYR A 1 111 ? -6.77 4.262 -31.906 1 50.91 111 TYR A C 1
ATOM 820 O O . TYR A 1 111 ? -7.379 4.836 -31.016 1 50.91 111 TYR A O 1
ATOM 828 N N . ASP A 1 112 ? -6.863 4.926 -33 1 56.5 112 ASP A N 1
ATOM 829 C CA . ASP A 1 112 ? -8.086 5.602 -33.406 1 56.5 112 ASP A CA 1
ATOM 830 C C . ASP A 1 112 ? -9.297 4.68 -33.281 1 56.5 112 ASP A C 1
ATOM 832 O O . ASP A 1 112 ? -10.438 5.113 -33.438 1 56.5 112 ASP A O 1
ATOM 836 N N . THR A 1 113 ? -9.117 3.271 -32.969 1 70 113 THR A N 1
ATOM 837 C CA . THR A 1 113 ? -10.312 2.453 -33.125 1 70 113 THR A CA 1
ATOM 838 C C . THR A 1 113 ? -10.68 1.781 -31.812 1 70 113 THR A C 1
ATOM 840 O O . THR A 1 113 ? -9.828 1.179 -31.156 1 70 113 THR A O 1
ATOM 843 N N . ARG A 1 114 ? -11.875 1.969 -31.344 1 86.38 114 ARG A N 1
ATOM 844 C CA . ARG A 1 114 ? -12.508 1.308 -30.203 1 86.38 114 ARG A CA 1
ATOM 845 C C . ARG A 1 114 ? -12.508 -0.207 -30.375 1 86.38 114 ARG A C 1
ATOM 847 O O . ARG A 1 114 ? -12.602 -0.706 -31.5 1 86.38 114 ARG A O 1
ATOM 854 N N . ILE A 1 115 ? -12.328 -0.953 -29.344 1 93 115 ILE A N 1
ATOM 855 C CA . ILE A 1 115 ? -12.383 -2.41 -29.375 1 93 115 ILE A CA 1
ATOM 856 C C . ILE A 1 115 ? -13.789 -2.867 -29.75 1 93 115 ILE A C 1
ATOM 858 O O . ILE A 1 115 ? -14.766 -2.441 -29.125 1 93 115 ILE A O 1
ATOM 862 N N . PRO A 1 116 ? -13.914 -3.664 -30.75 1 91.5 116 PRO A N 1
ATOM 863 C CA . PRO A 1 116 ? -15.25 -4.09 -31.203 1 91.5 116 PRO A CA 1
ATOM 864 C C . PRO A 1 116 ? -15.938 -5.004 -30.188 1 91.5 116 PRO A C 1
ATOM 866 O O . PRO A 1 116 ? -15.273 -5.75 -29.469 1 91.5 116 PRO A O 1
ATOM 869 N N . MET A 1 117 ? -17.281 -5.047 -30.203 1 93.75 117 MET A N 1
ATOM 870 C CA . MET A 1 117 ? -18.094 -5.855 -29.312 1 93.75 117 MET A CA 1
ATOM 871 C C . MET A 1 117 ? -17.828 -7.344 -29.516 1 93.75 117 MET A C 1
ATOM 873 O O . MET A 1 117 ? -17.875 -8.125 -28.578 1 93.75 117 MET A O 1
ATOM 877 N N . SER A 1 118 ? -17.562 -7.766 -30.734 1 92.88 118 SER A N 1
ATOM 878 C CA . SER A 1 118 ? -17.281 -9.164 -31.031 1 92.88 118 SER A CA 1
ATOM 879 C C . SER A 1 118 ? -16.031 -9.656 -30.312 1 92.88 118 SER A C 1
ATOM 881 O O . SER A 1 118 ? -16 -10.789 -29.812 1 92.88 118 SER A O 1
ATOM 883 N N . SER A 1 119 ? -15.023 -8.781 -30.25 1 92.88 119 SER A N 1
ATOM 884 C CA . SER A 1 119 ? -13.797 -9.133 -29.531 1 92.88 119 SER A CA 1
ATOM 885 C C . SER A 1 119 ? -14.062 -9.289 -28.031 1 92.88 119 SER A C 1
ATOM 887 O O . SER A 1 119 ? -13.578 -10.227 -27.406 1 92.88 119 SER A O 1
ATOM 889 N N . PHE A 1 120 ? -14.859 -8.367 -27.469 1 95.94 120 PHE A N 1
ATOM 890 C CA . PHE A 1 120 ? -15.203 -8.461 -26.062 1 95.94 120 PHE A CA 1
ATOM 891 C C . PHE A 1 120 ? -15.945 -9.758 -25.766 1 95.94 120 PHE A C 1
ATOM 893 O O . PHE A 1 120 ? -15.617 -10.469 -24.812 1 95.94 120 PHE A O 1
ATOM 900 N N . SER A 1 121 ? -16.922 -10 -26.625 1 95.62 121 SER A N 1
ATOM 901 C CA . SER A 1 121 ? -17.719 -11.211 -26.422 1 95.62 121 SER A CA 1
ATOM 902 C C . SER A 1 121 ? -16.828 -12.453 -26.469 1 95.62 121 SER A C 1
ATOM 904 O O . SER A 1 121 ? -16.969 -13.352 -25.641 1 95.62 121 SER A O 1
ATOM 906 N N . TYR A 1 122 ? -15.938 -12.508 -27.391 1 94.19 122 TYR A N 1
ATOM 907 C CA . TYR A 1 122 ? -15.078 -13.672 -27.578 1 94.19 122 TYR A CA 1
ATOM 908 C C . TYR A 1 122 ? -14.172 -13.883 -26.375 1 94.19 122 TYR A C 1
ATOM 910 O O . TYR A 1 122 ? -14.156 -14.961 -25.781 1 94.19 122 TYR A O 1
ATOM 918 N N . TYR A 1 123 ? -13.469 -12.875 -25.953 1 94.44 123 TYR A N 1
ATOM 919 C CA . TYR A 1 123 ? -12.453 -13.031 -24.922 1 94.44 123 TYR A CA 1
ATOM 920 C C . TYR A 1 123 ? -13.086 -13.109 -23.547 1 94.44 123 TYR A C 1
ATOM 922 O O . TYR A 1 123 ? -12.57 -13.781 -22.656 1 94.44 123 TYR A O 1
ATOM 930 N N . LEU A 1 124 ? -14.188 -12.398 -23.312 1 97.44 124 LEU A N 1
ATOM 931 C CA . LEU A 1 124 ? -14.891 -12.523 -22.047 1 97.44 124 LEU A CA 1
ATOM 932 C C . LEU A 1 124 ? -15.445 -13.938 -21.859 1 97.44 124 LEU A C 1
ATOM 934 O O . LEU A 1 124 ? -15.492 -14.445 -20.734 1 97.44 124 LEU A O 1
ATOM 938 N N . ASN A 1 125 ? -15.852 -14.523 -22.953 1 96.31 125 ASN A N 1
ATOM 939 C CA . ASN A 1 125 ? -16.281 -15.914 -22.875 1 96.31 125 ASN A CA 1
ATOM 940 C C . ASN A 1 125 ? -15.109 -16.844 -22.547 1 96.31 125 ASN A C 1
ATOM 942 O O . ASN A 1 125 ? -15.266 -17.797 -21.797 1 96.31 125 ASN A O 1
ATOM 946 N N . ILE A 1 126 ? -13.977 -16.594 -23.125 1 95.44 126 ILE A N 1
ATOM 947 C CA . ILE A 1 126 ? -12.797 -17.391 -22.812 1 95.44 126 ILE A CA 1
ATOM 948 C C . ILE A 1 126 ? -12.438 -17.234 -21.328 1 95.44 126 ILE A C 1
ATOM 950 O O . ILE A 1 126 ? -12.109 -18.203 -20.656 1 95.44 126 ILE A O 1
ATOM 954 N N . TYR A 1 127 ? -12.469 -15.984 -20.891 1 96.81 127 TYR A N 1
ATOM 955 C CA . TYR A 1 127 ? -12.25 -15.75 -19.469 1 96.81 127 TYR A CA 1
ATOM 956 C C . TYR A 1 127 ? -13.172 -16.625 -18.625 1 96.81 127 TYR A C 1
ATOM 958 O O . TYR A 1 127 ? -12.727 -17.266 -17.672 1 96.81 127 TYR A O 1
ATOM 966 N N . HIS A 1 128 ? -14.422 -16.562 -18.922 1 95.5 128 HIS A N 1
ATOM 967 C CA . HIS A 1 128 ? -15.406 -17.312 -18.156 1 95.5 128 HIS A CA 1
ATOM 968 C C . HIS A 1 128 ? -15.102 -18.812 -18.188 1 95.5 128 HIS A C 1
ATOM 970 O O . HIS A 1 128 ? -15.148 -19.469 -17.141 1 95.5 128 HIS A O 1
ATOM 976 N N . ASP A 1 129 ? -14.688 -19.312 -19.297 1 92.94 129 ASP A N 1
ATOM 977 C CA . ASP A 1 129 ? -14.516 -20.75 -19.469 1 92.94 129 ASP A CA 1
ATOM 978 C C . ASP A 1 129 ? -13.195 -21.219 -18.859 1 92.94 129 ASP A C 1
ATOM 980 O O . ASP A 1 129 ? -13.109 -22.344 -18.344 1 92.94 129 ASP A O 1
ATOM 984 N N . CYS A 1 130 ? -12.188 -20.328 -18.875 1 92.06 130 CYS A N 1
ATOM 985 C CA . CYS A 1 130 ? -10.852 -20.828 -18.562 1 92.06 130 CYS A CA 1
ATOM 986 C C . CYS A 1 130 ? -10.32 -20.188 -17.281 1 92.06 130 CYS A C 1
ATOM 988 O O . CYS A 1 130 ? -9.531 -20.812 -16.562 1 92.06 130 CYS A O 1
ATOM 990 N N . LEU A 1 131 ? -10.742 -18.938 -17.031 1 94.38 131 LEU A N 1
ATOM 991 C CA . LEU A 1 131 ? -10.023 -18.219 -15.977 1 94.38 131 LEU A CA 1
ATOM 992 C C . LEU A 1 131 ? -10.961 -17.859 -14.828 1 94.38 131 LEU A C 1
ATOM 994 O O . LEU A 1 131 ? -10.508 -17.438 -13.758 1 94.38 131 LEU A O 1
ATOM 998 N N . TYR A 1 132 ? -12.25 -18.062 -15.023 1 93 132 TYR A N 1
ATOM 999 C CA . TYR A 1 132 ? -13.18 -17.797 -13.938 1 93 132 TYR A CA 1
ATOM 1000 C C . TYR A 1 132 ? -12.859 -18.641 -12.711 1 93 132 TYR A C 1
ATOM 1002 O O . TYR A 1 132 ? -13.047 -18.203 -11.57 1 93 132 TYR A O 1
ATOM 1010 N N . VAL A 1 133 ? -12.352 -19.828 -12.93 1 89.31 133 VAL A N 1
ATOM 1011 C CA . VAL A 1 133 ? -12.016 -20.75 -11.844 1 89.31 133 VAL A CA 1
ATOM 1012 C C . VAL A 1 133 ? -10.828 -20.188 -11.055 1 89.31 133 VAL A C 1
ATOM 1014 O O . VAL A 1 133 ? -10.648 -20.531 -9.883 1 89.31 133 VAL A O 1
ATOM 1017 N N . VAL A 1 134 ? -10 -19.328 -11.656 1 92.19 134 VAL A N 1
ATOM 1018 C CA . VAL A 1 134 ? -8.852 -18.719 -11.016 1 92.19 134 VAL A CA 1
ATOM 1019 C C . VAL A 1 134 ? -9.273 -17.422 -10.328 1 92.19 134 VAL A C 1
ATOM 1021 O O . VAL A 1 134 ? -8.898 -17.172 -9.18 1 92.19 134 VAL A O 1
ATOM 1024 N N . TRP A 1 135 ? -10.047 -16.625 -11.047 1 94.69 135 TRP A N 1
ATOM 1025 C CA . TRP A 1 135 ? -10.555 -15.352 -10.531 1 94.69 135 TRP A CA 1
ATOM 1026 C C . TRP A 1 135 ? -12.07 -15.266 -10.68 1 94.69 135 TRP A C 1
ATOM 1028 O O . TRP A 1 135 ? -12.57 -14.586 -11.578 1 94.69 135 TRP A O 1
ATOM 1038 N N . PRO A 1 136 ? -12.82 -15.812 -9.742 1 93.06 136 PRO A N 1
ATOM 1039 C CA . PRO A 1 136 ? -14.273 -15.883 -9.875 1 93.06 136 PRO A CA 1
ATOM 1040 C C . PRO A 1 136 ? -14.977 -14.602 -9.43 1 93.06 136 PRO A C 1
ATOM 1042 O O . PRO A 1 136 ? -15.82 -14.633 -8.539 1 93.06 136 PRO A O 1
ATOM 1045 N N . VAL A 1 137 ? -14.734 -13.492 -10.203 1 95.81 137 VAL A N 1
ATOM 1046 C CA . VAL A 1 137 ? -15.242 -12.219 -9.703 1 95.81 137 VAL A CA 1
ATOM 1047 C C . VAL A 1 137 ? -15.969 -11.477 -10.82 1 95.81 137 VAL A C 1
ATOM 1049 O O . VAL A 1 137 ? -16.547 -10.406 -10.586 1 95.81 137 VAL A O 1
ATOM 1052 N N . ILE A 1 138 ? -15.977 -11.992 -12.062 1 97.06 138 ILE A N 1
ATOM 1053 C CA . ILE A 1 138 ? -16.609 -11.281 -13.164 1 97.06 138 ILE A CA 1
ATOM 1054 C C . ILE A 1 138 ? -17.734 -12.125 -13.742 1 97.06 138 ILE A C 1
ATOM 1056 O O . ILE A 1 138 ? -17.531 -13.273 -14.133 1 97.06 138 ILE A O 1
ATOM 1060 N N . ASP A 1 139 ? -18.844 -11.625 -13.656 1 95.88 139 ASP A N 1
ATOM 1061 C CA . ASP A 1 139 ? -19.938 -12.18 -14.461 1 95.88 139 ASP A CA 1
ATOM 1062 C C . ASP A 1 139 ? -19.891 -11.641 -15.891 1 95.88 139 ASP A C 1
ATOM 1064 O O . ASP A 1 139 ? -20.312 -10.516 -16.141 1 95.88 139 ASP A O 1
ATOM 1068 N N . HIS A 1 140 ? -19.453 -12.438 -16.844 1 96.81 140 HIS A N 1
ATOM 1069 C CA . HIS A 1 140 ? -19.188 -11.977 -18.203 1 96.81 140 HIS A CA 1
ATOM 1070 C C . HIS A 1 140 ? -20.469 -11.586 -18.906 1 96.81 140 HIS A C 1
ATOM 1072 O O . HIS A 1 140 ? -20.469 -10.68 -19.75 1 96.81 140 HIS A O 1
ATOM 1078 N N . GLU A 1 141 ? -21.625 -12.172 -18.547 1 97 141 GLU A N 1
ATOM 1079 C CA . GLU A 1 141 ? -22.891 -11.828 -19.188 1 97 141 GLU A CA 1
ATOM 1080 C C . GLU A 1 141 ? -23.375 -10.445 -18.75 1 97 141 GLU A C 1
ATOM 1082 O O . GLU A 1 141 ? -23.828 -9.656 -19.578 1 97 141 GLU A O 1
ATOM 1087 N N . VAL A 1 142 ? -23.219 -10.242 -17.5 1 97.25 142 VAL A N 1
ATOM 1088 C CA . VAL A 1 142 ? -23.609 -8.938 -16.984 1 97.25 142 VAL A CA 1
ATOM 1089 C C . VAL A 1 142 ? -22.719 -7.855 -17.594 1 97.25 142 VAL A C 1
ATOM 1091 O O . VAL A 1 142 ? -23.203 -6.781 -17.953 1 97.25 142 VAL A O 1
ATOM 1094 N N . LEU A 1 143 ? -21.438 -8.102 -17.688 1 98.06 143 LEU A N 1
ATOM 1095 C CA . LEU A 1 143 ? -20.516 -7.121 -18.234 1 98.06 143 LEU A CA 1
ATOM 1096 C C . LEU A 1 143 ? -20.797 -6.852 -19.703 1 98.06 143 LEU A C 1
ATOM 1098 O O . LEU A 1 143 ? -20.766 -5.699 -20.156 1 98.06 143 LEU A O 1
ATOM 1102 N N . LEU A 1 144 ? -21.156 -7.914 -20.469 1 97.62 144 LEU A N 1
ATOM 1103 C CA . LEU A 1 144 ? -21.5 -7.754 -21.875 1 97.62 144 LEU A CA 1
ATOM 1104 C C . LEU A 1 144 ? -22.766 -6.914 -22.031 1 97.62 144 LEU A C 1
ATOM 1106 O O . LEU A 1 144 ? -22.859 -6.102 -22.953 1 97.62 144 LEU A O 1
ATOM 1110 N N . SER A 1 145 ? -23.672 -7.113 -21.125 1 97.75 145 SER A N 1
ATOM 1111 C CA . SER A 1 145 ? -24.891 -6.316 -21.141 1 97.75 145 SER A CA 1
ATOM 1112 C C . SER A 1 145 ? -24.594 -4.844 -20.875 1 97.75 145 SER A C 1
ATOM 1114 O O . SER A 1 145 ? -25.156 -3.963 -21.531 1 97.75 145 SER A O 1
ATOM 1116 N N . ARG A 1 146 ? -23.703 -4.543 -19.969 1 96.94 146 ARG A N 1
ATOM 1117 C CA . ARG A 1 146 ? -23.312 -3.172 -19.641 1 96.94 146 ARG A CA 1
ATOM 1118 C C . ARG A 1 146 ? -22.609 -2.51 -20.828 1 96.94 146 ARG A C 1
ATOM 1120 O O . ARG A 1 146 ? -22.75 -1.303 -21.047 1 96.94 146 ARG A O 1
ATOM 1127 N N . LEU A 1 147 ? -21.953 -3.324 -21.656 1 96.5 147 LEU A N 1
ATOM 1128 C CA . LEU A 1 147 ? -21.156 -2.824 -22.766 1 96.5 147 LEU A CA 1
ATOM 1129 C C . LEU A 1 147 ? -22.047 -2.422 -23.938 1 96.5 147 LEU A C 1
ATOM 1131 O O . LEU A 1 147 ? -21.609 -1.739 -24.859 1 96.5 147 LEU A O 1
ATOM 1135 N N . ARG A 1 148 ? -23.266 -2.795 -23.875 1 95.12 148 ARG A N 1
ATOM 1136 C CA . ARG A 1 148 ? -24.203 -2.41 -24.922 1 95.12 148 ARG A CA 1
ATOM 1137 C C . ARG A 1 148 ? -24.422 -0.901 -24.938 1 95.12 148 ARG A C 1
ATOM 1139 O O . ARG A 1 148 ? -24.781 -0.327 -25.969 1 95.12 148 ARG A O 1
ATOM 1146 N N . ASN A 1 149 ? -24.188 -0.312 -23.766 1 94.38 149 ASN A N 1
ATOM 1147 C CA . ASN A 1 149 ? -24.172 1.146 -23.703 1 94.38 149 ASN A CA 1
ATOM 1148 C C . ASN A 1 149 ? -22.797 1.697 -24.047 1 94.38 149 ASN A C 1
ATOM 1150 O O . ASN A 1 149 ? -21.859 1.628 -23.234 1 94.38 149 ASN A O 1
ATOM 1154 N N . PRO A 1 150 ? -22.656 2.266 -25.188 1 88.94 150 PRO A N 1
ATOM 1155 C CA . PRO A 1 150 ? -21.344 2.734 -25.625 1 88.94 150 PRO A CA 1
ATOM 1156 C C . PRO A 1 150 ? -20.781 3.842 -24.734 1 88.94 150 PRO A C 1
ATOM 1158 O O . PRO A 1 150 ? -19.578 4.094 -24.75 1 88.94 150 PRO A O 1
ATOM 1161 N N . ASP A 1 151 ? -21.594 4.461 -23.938 1 89.81 151 ASP A N 1
ATOM 1162 C CA . ASP A 1 151 ? -21.156 5.566 -23.094 1 89.81 151 ASP A CA 1
ATOM 1163 C C . ASP A 1 151 ? -20.672 5.062 -21.734 1 89.81 151 ASP A C 1
ATOM 1165 O O . ASP A 1 151 ? -20.156 5.844 -20.922 1 89.81 151 ASP A O 1
ATOM 1169 N N . ASN A 1 152 ? -20.812 3.801 -21.531 1 93.31 152 ASN A N 1
ATOM 1170 C CA . ASN A 1 152 ? -20.344 3.242 -20.266 1 93.31 152 ASN A CA 1
ATOM 1171 C C . ASN A 1 152 ? -18.844 2.984 -20.281 1 93.31 152 ASN A C 1
ATOM 1173 O O . ASN A 1 152 ? -18.406 1.847 -20.469 1 93.31 152 ASN A O 1
ATOM 1177 N N . LYS A 1 153 ? -18.094 3.992 -20.062 1 92.75 153 LYS A N 1
ATOM 1178 C CA . LYS A 1 153 ? -16.641 3.945 -20.141 1 92.75 153 LYS A CA 1
ATOM 1179 C C . LYS A 1 153 ? -16.062 3.049 -19.047 1 92.75 153 LYS A C 1
ATOM 1181 O O . LYS A 1 153 ? -14.984 2.469 -19.234 1 92.75 153 LYS A O 1
ATOM 1186 N N . ILE A 1 154 ? -16.766 2.971 -17.969 1 94.75 154 ILE A N 1
ATOM 1187 C CA . ILE A 1 154 ? -16.312 2.145 -16.859 1 94.75 154 ILE A CA 1
ATOM 1188 C C . ILE A 1 154 ? -16.344 0.672 -17.266 1 94.75 154 ILE A C 1
ATOM 1190 O O . ILE A 1 154 ? -15.352 -0.049 -17.078 1 94.75 154 ILE A O 1
ATOM 1194 N N . ALA A 1 155 ? -17.453 0.259 -17.859 1 96.12 155 ALA A N 1
ATOM 1195 C CA . ALA A 1 155 ? -17.578 -1.113 -18.359 1 96.12 155 ALA A CA 1
ATOM 1196 C C . ALA A 1 155 ? -16.562 -1.391 -19.469 1 96.12 155 ALA A C 1
ATOM 1198 O O . ALA A 1 155 ? -16 -2.486 -19.547 1 96.12 155 ALA A O 1
ATOM 1199 N N . TYR A 1 156 ? -16.391 -0.398 -20.297 1 96.31 156 TYR A N 1
ATOM 1200 C CA . TYR A 1 156 ? -15.461 -0.524 -21.406 1 96.31 156 TYR A CA 1
ATOM 1201 C C . TYR A 1 156 ? -14.039 -0.763 -20.906 1 96.31 156 TYR A C 1
ATOM 1203 O O . TYR A 1 156 ? -13.352 -1.671 -21.375 1 96.31 156 TYR A O 1
ATOM 1211 N N . ALA A 1 157 ? -13.57 0.032 -19.969 1 96.44 157 ALA A N 1
ATOM 1212 C CA . ALA A 1 157 ? -12.227 -0.106 -19.391 1 96.44 157 ALA A CA 1
ATOM 1213 C C . ALA A 1 157 ? -12.062 -1.456 -18.703 1 96.44 157 ALA A C 1
ATOM 1215 O O . ALA A 1 157 ? -11.031 -2.115 -18.859 1 96.44 157 ALA A O 1
ATOM 1216 N N . LEU A 1 158 ? -13.047 -1.857 -17.969 1 97.94 158 LEU A N 1
ATOM 1217 C CA . LEU A 1 158 ? -13.008 -3.135 -17.266 1 97.94 158 LEU A CA 1
ATOM 1218 C C . LEU A 1 158 ? -12.906 -4.293 -18.25 1 97.94 158 LEU A C 1
ATOM 1220 O O . LEU A 1 158 ? -12.047 -5.164 -18.109 1 97.94 158 LEU A O 1
ATOM 1224 N N . ALA A 1 159 ? -13.766 -4.25 -19.266 1 98.31 159 ALA A N 1
ATOM 1225 C CA . ALA A 1 159 ? -13.773 -5.312 -20.266 1 98.31 159 ALA A CA 1
ATOM 1226 C C . ALA A 1 159 ? -12.43 -5.383 -20.984 1 98.31 159 ALA A C 1
ATOM 1228 O O . ALA A 1 159 ? -11.891 -6.469 -21.203 1 98.31 159 ALA A O 1
ATOM 1229 N N . ALA A 1 160 ? -11.938 -4.266 -21.359 1 97.75 160 ALA A N 1
ATOM 1230 C CA . ALA A 1 160 ? -10.664 -4.215 -22.078 1 97.75 160 ALA A CA 1
ATOM 1231 C C . ALA A 1 160 ? -9.539 -4.785 -21.219 1 97.75 160 ALA A C 1
ATOM 1233 O O . ALA A 1 160 ? -8.664 -5.496 -21.719 1 97.75 160 ALA A O 1
ATOM 1234 N N . SER A 1 161 ? -9.508 -4.457 -19.922 1 98.25 161 SER A N 1
ATOM 1235 C CA . SER A 1 161 ? -8.477 -4.969 -19.016 1 98.25 161 SER A CA 1
ATOM 1236 C C . SER A 1 161 ? -8.578 -6.48 -18.859 1 98.25 161 SER A C 1
ATOM 1238 O O . SER A 1 161 ? -7.57 -7.184 -18.859 1 98.25 161 SER A O 1
ATOM 1240 N N . ILE A 1 162 ? -9.805 -7.023 -18.719 1 98.56 162 ILE A N 1
ATOM 1241 C CA . ILE A 1 162 ? -10.016 -8.461 -18.562 1 98.56 162 ILE A CA 1
ATOM 1242 C C . ILE A 1 162 ? -9.562 -9.18 -19.828 1 98.56 162 ILE A C 1
ATOM 1244 O O . ILE A 1 162 ? -8.883 -10.211 -19.75 1 98.56 162 ILE A O 1
ATOM 1248 N N . CYS A 1 163 ? -9.93 -8.625 -20.938 1 97.06 163 CYS A N 1
ATOM 1249 C CA . CYS A 1 163 ? -9.586 -9.25 -22.203 1 97.06 163 CYS A CA 1
ATOM 1250 C C . CYS A 1 163 ? -8.07 -9.273 -22.406 1 97.06 163 CYS A C 1
ATOM 1252 O O . CYS A 1 163 ? -7.512 -10.281 -22.828 1 97.06 163 CYS A O 1
ATOM 1254 N N . SER A 1 164 ? -7.422 -8.148 -22.141 1 97 164 SER A N 1
ATOM 1255 C CA . SER A 1 164 ? -5.969 -8.109 -22.281 1 97 164 SER A CA 1
ATOM 1256 C C . SER A 1 164 ? -5.301 -9.102 -21.328 1 97 164 SER A C 1
ATOM 1258 O O . SER A 1 164 ? -4.359 -9.805 -21.719 1 97 164 SER A O 1
ATOM 1260 N N . ALA A 1 165 ? -5.754 -9.227 -20.094 1 97.56 165 ALA A N 1
ATOM 1261 C CA . ALA A 1 165 ? -5.215 -10.164 -19.109 1 97.56 165 ALA A CA 1
ATOM 1262 C C . ALA A 1 165 ? -5.438 -11.609 -19.547 1 97.56 165 ALA A C 1
ATOM 1264 O O . ALA A 1 165 ? -4.539 -12.445 -19.422 1 97.56 165 ALA A O 1
ATOM 1265 N N . THR A 1 166 ? -6.645 -11.859 -20.047 1 96.44 166 THR A N 1
ATOM 1266 C CA . THR A 1 166 ? -6.992 -13.203 -20.484 1 96.44 166 THR A CA 1
ATOM 1267 C C . THR A 1 166 ? -6.082 -13.656 -21.625 1 96.44 166 THR A C 1
ATOM 1269 O O . THR A 1 166 ? -5.555 -14.766 -21.594 1 96.44 166 THR A O 1
ATOM 1272 N N . ARG A 1 167 ? -5.902 -12.805 -22.516 1 94.25 167 ARG A N 1
ATOM 1273 C CA . ARG A 1 167 ? -5.047 -13.117 -23.656 1 94.25 167 ARG A CA 1
ATOM 1274 C C . ARG A 1 167 ? -3.604 -13.344 -23.203 1 94.25 167 ARG A C 1
ATOM 1276 O O . ARG A 1 167 ? -2.949 -14.289 -23.656 1 94.25 167 ARG A O 1
ATOM 1283 N N . ALA A 1 168 ? -3.145 -12.5 -22.375 1 93 168 ALA A N 1
ATOM 1284 C CA . ALA A 1 168 ? -1.765 -12.602 -21.906 1 93 168 ALA A CA 1
ATOM 1285 C C . ALA A 1 168 ? -1.569 -13.844 -21.047 1 93 168 ALA A C 1
ATOM 1287 O O . ALA A 1 168 ? -0.571 -14.555 -21.188 1 93 168 ALA A O 1
ATOM 1288 N N . GLN A 1 169 ? -2.533 -14.094 -20.156 1 93.12 169 GLN A N 1
ATOM 1289 C CA . GLN A 1 169 ? -2.459 -15.227 -19.234 1 93.12 169 GLN A CA 1
ATOM 1290 C C . GLN A 1 169 ? -2.424 -16.547 -19.984 1 93.12 169 GLN A C 1
ATOM 1292 O O . GLN A 1 169 ? -1.662 -17.453 -19.641 1 93.12 169 GLN A O 1
ATOM 1297 N N . LEU A 1 170 ? -3.244 -16.656 -21 1 90.88 170 LEU A N 1
ATOM 1298 C CA . LEU A 1 170 ? -3.381 -17.906 -21.734 1 90.88 170 LEU A CA 1
ATOM 1299 C C . LEU A 1 170 ? -2.492 -17.906 -22.969 1 90.88 170 LEU A C 1
ATOM 1301 O O . LEU A 1 170 ? -2.498 -18.875 -23.75 1 90.88 170 LEU A O 1
ATOM 1305 N N . ARG A 1 171 ? -1.766 -16.797 -23.25 1 86.81 171 ARG A N 1
ATOM 1306 C CA . ARG A 1 171 ? -0.872 -16.641 -24.391 1 86.81 171 ARG A CA 1
ATOM 1307 C C . ARG A 1 171 ? -1.603 -16.922 -25.703 1 86.81 171 ARG A C 1
ATOM 1309 O O . ARG A 1 171 ? -1.135 -17.719 -26.516 1 86.81 171 ARG A O 1
ATOM 1316 N N . LEU A 1 172 ? -2.729 -16.328 -25.688 1 87 172 LEU A N 1
ATOM 1317 C CA . LEU A 1 172 ? -3.518 -16.516 -26.906 1 87 172 LEU A CA 1
ATOM 1318 C C . LEU A 1 172 ? -2.877 -15.781 -28.078 1 87 172 LEU A C 1
ATOM 1320 O O . LEU A 1 172 ? -2.32 -14.695 -27.922 1 87 172 LEU A O 1
ATOM 1324 N N . SER A 1 173 ? -2.701 -16.5 -29.266 1 76.06 173 SER A N 1
ATOM 1325 C CA . SER A 1 173 ? -2.043 -15.984 -30.469 1 76.06 173 SER A CA 1
ATOM 1326 C C . SER A 1 173 ? -2.723 -14.711 -30.969 1 76.06 173 SER A C 1
ATOM 1328 O O . SER A 1 173 ? -3.92 -14.516 -30.75 1 76.06 173 SER A O 1
ATOM 1330 N N . ASN A 1 174 ? -1.939 -13.773 -31.391 1 66.25 174 ASN A N 1
ATOM 1331 C CA . ASN A 1 174 ? -2.412 -12.516 -31.969 1 66.25 174 ASN A CA 1
ATOM 1332 C C . ASN A 1 174 ? -3.143 -12.742 -33.281 1 66.25 174 ASN A C 1
ATOM 1334 O O . ASN A 1 174 ? -3.701 -11.812 -33.844 1 66.25 174 ASN A O 1
ATOM 1338 N N . ASP A 1 175 ? -2.951 -13.914 -33.906 1 58.19 175 ASP A N 1
ATOM 1339 C CA . ASP A 1 175 ? -3.373 -14.125 -35.281 1 58.19 175 ASP A CA 1
ATOM 1340 C C . ASP A 1 175 ? -4.809 -13.648 -35.5 1 58.19 175 ASP A C 1
ATOM 1342 O O . ASP A 1 175 ? -5.293 -13.617 -36.656 1 58.19 175 ASP A O 1
ATOM 1346 N N . ASP A 1 176 ? -5.445 -13.234 -34.531 1 56.84 176 ASP A N 1
ATOM 1347 C CA . ASP A 1 176 ? -6.859 -13 -34.812 1 56.84 176 ASP A CA 1
ATOM 1348 C C . ASP A 1 176 ? -7.125 -11.531 -35.125 1 56.84 176 ASP A C 1
ATOM 1350 O O . ASP A 1 176 ? -6.371 -10.656 -34.688 1 56.84 176 ASP A O 1
ATOM 1354 N N . MET A 1 177 ? -7.949 -11.172 -36.219 1 59.5 177 MET A N 1
ATOM 1355 C CA . MET A 1 177 ? -8.461 -9.961 -36.844 1 59.5 177 MET A CA 1
ATOM 1356 C C . MET A 1 177 ? -8.859 -8.922 -35.812 1 59.5 177 MET A C 1
ATOM 1358 O O . MET A 1 177 ? -9.266 -7.812 -36.156 1 59.5 177 MET A O 1
ATOM 1362 N N . GLY A 1 178 ? -8.445 -9.148 -34.562 1 72.5 178 GLY A N 1
ATOM 1363 C CA . GLY A 1 178 ? -8.898 -8.164 -33.594 1 72.5 178 GLY A CA 1
ATOM 1364 C C . GLY A 1 178 ? -7.758 -7.375 -32.969 1 72.5 178 GLY A C 1
ATOM 1365 O O . GLY A 1 178 ? -6.633 -7.398 -33.469 1 72.5 178 GLY A O 1
ATOM 1366 N N . PRO A 1 179 ? -8.086 -6.418 -32.219 1 82.38 179 PRO A N 1
ATOM 1367 C CA . PRO A 1 179 ? -7.074 -5.605 -31.531 1 82.38 179 PRO A CA 1
ATOM 1368 C C . PRO A 1 179 ? -6.02 -6.453 -30.828 1 82.38 179 PRO A C 1
ATOM 1370 O O . PRO A 1 179 ? -6.309 -7.566 -30.375 1 82.38 179 PRO A O 1
ATOM 1373 N N . SER A 1 180 ? -4.824 -6.004 -30.906 1 83.69 180 SER A N 1
ATOM 1374 C CA . SER A 1 180 ? -3.742 -6.695 -30.219 1 83.69 180 SER A CA 1
ATOM 1375 C C . SER A 1 180 ? -3.943 -6.66 -28.703 1 83.69 180 SER A C 1
ATOM 1377 O O . SER A 1 180 ? -4.742 -5.875 -28.188 1 83.69 180 SER A O 1
ATOM 1379 N N . THR A 1 181 ? -3.254 -7.543 -28.016 1 87.94 181 THR A N 1
ATOM 1380 C CA . THR A 1 181 ? -3.283 -7.617 -26.562 1 87.94 181 THR A CA 1
ATOM 1381 C C . THR A 1 181 ? -2.859 -6.289 -25.938 1 87.94 181 THR A C 1
ATOM 1383 O O . THR A 1 181 ? -3.5 -5.801 -25.016 1 87.94 181 THR A O 1
ATOM 1386 N N . TYR A 1 182 ? -1.86 -5.637 -26.5 1 88.62 182 TYR A N 1
ATOM 1387 C CA . TYR A 1 182 ? -1.35 -4.371 -25.984 1 88.62 182 TYR A CA 1
ATOM 1388 C C . TYR A 1 182 ? -2.32 -3.232 -26.266 1 88.62 182 TYR A C 1
ATOM 1390 O O . TYR A 1 182 ? -2.449 -2.301 -25.469 1 88.62 182 TYR A O 1
ATOM 1398 N N . GLN A 1 183 ? -2.941 -3.375 -27.391 1 90.25 183 GLN A N 1
ATOM 1399 C CA . GLN A 1 183 ? -3.939 -2.361 -27.719 1 90.25 183 GLN A CA 1
ATOM 1400 C C . GLN A 1 183 ? -5.086 -2.377 -26.703 1 90.25 183 GLN A C 1
ATOM 1402 O O . GLN A 1 183 ? -5.586 -1.322 -26.312 1 90.25 183 GLN A O 1
ATOM 1407 N N . MET A 1 184 ? -5.516 -3.559 -26.344 1 93.56 184 MET A N 1
ATOM 1408 C CA . MET A 1 184 ? -6.602 -3.67 -25.375 1 93.56 184 MET A CA 1
ATOM 1409 C C . MET A 1 184 ? -6.184 -3.102 -24.031 1 93.56 184 MET A C 1
ATOM 1411 O O . MET A 1 184 ? -6.961 -2.396 -23.375 1 93.56 184 MET A O 1
ATOM 1415 N N . ALA A 1 185 ? -4.957 -3.424 -23.625 1 94 185 ALA A N 1
ATOM 1416 C CA . ALA A 1 185 ? -4.441 -2.871 -22.375 1 94 185 ALA A CA 1
ATOM 1417 C C . ALA A 1 185 ? -4.34 -1.352 -22.453 1 94 185 ALA A C 1
ATOM 1419 O O . ALA A 1 185 ? -4.691 -0.653 -21.5 1 94 185 ALA A O 1
ATOM 1420 N N . TYR A 1 186 ? -3.9 -0.886 -23.562 1 89.69 186 TYR A N 1
ATOM 1421 C CA . TYR A 1 186 ? -3.766 0.551 -23.766 1 89.69 186 TYR A CA 1
ATOM 1422 C C . TYR A 1 186 ? -5.121 1.243 -23.688 1 89.69 186 TYR A C 1
ATOM 1424 O O . TYR A 1 186 ? -5.25 2.295 -23.047 1 89.69 186 TYR A O 1
ATOM 1432 N N . GLU A 1 187 ? -6.121 0.674 -24.281 1 91.38 187 GLU A N 1
ATOM 1433 C CA . GLU A 1 187 ? -7.473 1.224 -24.234 1 91.38 187 GLU A CA 1
ATOM 1434 C C . GLU A 1 187 ? -8 1.257 -22.812 1 91.38 187 GLU A C 1
ATOM 1436 O O . GLU A 1 187 ? -8.672 2.213 -22.406 1 91.38 187 GLU A O 1
ATOM 1441 N N . ALA A 1 188 ? -7.758 0.186 -22.094 1 94.19 188 ALA A N 1
ATOM 1442 C CA . ALA A 1 188 ? -8.172 0.152 -20.703 1 94.19 188 ALA A CA 1
ATOM 1443 C C . ALA A 1 188 ? -7.508 1.271 -19.891 1 94.19 188 ALA A C 1
ATOM 1445 O O . ALA A 1 188 ? -8.18 1.993 -19.156 1 94.19 188 ALA A O 1
ATOM 1446 N N . GLU A 1 189 ? -6.211 1.53 -20.109 1 90.62 189 GLU A N 1
ATOM 1447 C CA . GLU A 1 189 ? -5.453 2.547 -19.391 1 90.62 189 GLU A CA 1
ATOM 1448 C C . GLU A 1 189 ? -5.926 3.951 -19.75 1 90.62 189 GLU A C 1
ATOM 1450 O O . GLU A 1 189 ? -6.121 4.793 -18.875 1 90.62 189 GLU A O 1
ATOM 1455 N N . GLN A 1 190 ? -6.137 4.137 -20.969 1 85.62 190 GLN A N 1
ATOM 1456 C CA . GLN A 1 190 ? -6.582 5.445 -21.438 1 85.62 190 GLN A CA 1
ATOM 1457 C C . GLN A 1 190 ? -7.98 5.77 -20.922 1 85.62 190 GLN A C 1
ATOM 1459 O O . GLN A 1 190 ? -8.242 6.898 -20.5 1 85.62 190 GLN A O 1
ATOM 1464 N N . SER A 1 191 ? -8.797 4.793 -20.969 1 87.88 191 SER A N 1
ATOM 1465 C CA . SER A 1 191 ? -10.18 5 -20.547 1 87.88 191 SER A CA 1
ATOM 1466 C C . SER A 1 191 ? -10.266 5.289 -19.062 1 87.88 191 SER A C 1
ATOM 1468 O O . SER A 1 191 ? -11.055 6.133 -18.625 1 87.88 191 SER A O 1
ATOM 1470 N N . ARG A 1 192 ? -9.477 4.625 -18.266 1 87.38 192 ARG A N 1
ATOM 1471 C CA . ARG A 1 192 ? -9.562 4.781 -16.828 1 87.38 192 ARG A CA 1
ATOM 1472 C C . ARG A 1 192 ? -8.984 6.121 -16.375 1 87.38 192 ARG A C 1
ATOM 1474 O O . ARG A 1 192 ? -9.352 6.648 -15.328 1 87.38 192 ARG A O 1
ATOM 1481 N N . LEU A 1 193 ? -8.008 6.672 -17.047 1 78.19 193 LEU A N 1
ATOM 1482 C CA . LEU A 1 193 ? -7.391 7.953 -16.719 1 78.19 193 LEU A CA 1
ATOM 1483 C C . LEU A 1 193 ? -8.438 9.062 -16.688 1 78.19 193 LEU A C 1
ATOM 1485 O O . LEU A 1 193 ? -8.305 10.023 -15.93 1 78.19 193 LEU A O 1
ATOM 1489 N N . MET A 1 194 ? -9.453 8.859 -17.359 1 71.06 194 MET A N 1
ATOM 1490 C CA . MET A 1 194 ? -10.461 9.906 -17.516 1 71.06 194 MET A CA 1
ATOM 1491 C C . MET A 1 194 ? -11.625 9.695 -16.562 1 71.06 194 MET A C 1
ATOM 1493 O O . MET A 1 194 ? -12.57 10.484 -16.547 1 71.06 194 MET A O 1
ATOM 1497 N N . LEU A 1 195 ? -11.461 8.68 -15.82 1 76.12 195 LEU A N 1
ATOM 1498 C CA . LEU A 1 195 ? -12.625 8.297 -15.023 1 76.12 195 LEU A CA 1
ATOM 1499 C C . LEU A 1 195 ? -12.445 8.719 -13.57 1 76.12 195 LEU A C 1
ATOM 1501 O O . LEU A 1 195 ? -11.344 8.672 -13.031 1 76.12 195 LEU A O 1
ATOM 1505 N N . ASP A 1 196 ? -13.422 9.305 -13.055 1 74.25 196 ASP A N 1
ATOM 1506 C CA . ASP A 1 196 ? -13.562 9.516 -11.617 1 74.25 196 ASP A CA 1
ATOM 1507 C C . ASP A 1 196 ? -14.555 8.531 -11.008 1 74.25 196 ASP A C 1
ATOM 1509 O O . ASP A 1 196 ? -15.766 8.68 -11.172 1 74.25 196 ASP A O 1
ATOM 1513 N N . TYR A 1 197 ? -14.078 7.555 -10.375 1 78.12 197 TYR A N 1
ATOM 1514 C CA . TYR A 1 197 ? -14.945 6.492 -9.867 1 78.12 197 TYR A CA 1
ATOM 1515 C C . TYR A 1 197 ? -15.695 6.953 -8.625 1 78.12 197 TYR A C 1
ATOM 1517 O O . TYR A 1 197 ? -15.086 7.371 -7.637 1 78.12 197 TYR A O 1
ATOM 1525 N N . SER A 1 198 ? -16.938 6.938 -8.789 1 76.62 198 SER A N 1
ATOM 1526 C CA . SER A 1 198 ? -17.766 7.133 -7.602 1 76.62 198 SER A CA 1
ATOM 1527 C C . SER A 1 198 ? -17.656 5.949 -6.648 1 76.62 198 SER A C 1
ATOM 1529 O O . SER A 1 198 ? -17.094 4.91 -7.008 1 76.62 198 SER A O 1
ATOM 1531 N N . LYS A 1 199 ? -18.156 6.094 -5.496 1 76.62 199 LYS A N 1
ATOM 1532 C CA . LYS A 1 199 ? -18.047 5.066 -4.461 1 76.62 199 LYS A CA 1
ATOM 1533 C C . LYS A 1 199 ? -18.625 3.736 -4.953 1 76.62 199 LYS A C 1
ATOM 1535 O O . LYS A 1 199 ? -18.062 2.674 -4.656 1 76.62 199 LYS A O 1
ATOM 1540 N N . HIS A 1 200 ? -19.656 3.848 -5.734 1 78.69 200 HIS A N 1
ATOM 1541 C CA . HIS A 1 200 ? -20.328 2.631 -6.18 1 78.69 200 HIS A CA 1
ATOM 1542 C C . HIS A 1 200 ? -19.594 1.997 -7.355 1 78.69 200 HIS A C 1
ATOM 1544 O O . HIS A 1 200 ? -19.875 0.855 -7.727 1 78.69 200 HIS A O 1
ATOM 1550 N N . GLN A 1 201 ? -18.688 2.746 -7.832 1 85.12 201 GLN A N 1
ATOM 1551 C CA . GLN A 1 201 ? -17.969 2.248 -9.008 1 85.12 201 GLN A CA 1
ATOM 1552 C C . GLN A 1 201 ? -16.531 1.882 -8.672 1 85.12 201 GLN A C 1
ATOM 1554 O O . GLN A 1 201 ? -15.766 1.489 -9.547 1 85.12 201 GLN A O 1
ATOM 1559 N N . ILE A 1 202 ? -16.203 1.947 -7.441 1 88.88 202 ILE A N 1
ATOM 1560 C CA . ILE A 1 202 ? -14.836 1.715 -7 1 88.88 202 ILE A CA 1
ATOM 1561 C C . ILE A 1 202 ? -14.445 0.266 -7.277 1 88.88 202 ILE A C 1
ATOM 1563 O O . ILE A 1 202 ? -13.297 -0.015 -7.637 1 88.88 202 ILE A O 1
ATOM 1567 N N . ILE A 1 203 ? -15.422 -0.658 -7.172 1 95.81 203 ILE A N 1
ATOM 1568 C CA . ILE A 1 203 ? -15.125 -2.068 -7.402 1 95.81 203 ILE A CA 1
ATOM 1569 C C . ILE A 1 203 ? -14.695 -2.273 -8.852 1 95.81 203 ILE A C 1
ATOM 1571 O O . ILE A 1 203 ? -13.742 -3.008 -9.125 1 95.81 203 ILE A O 1
ATOM 1575 N N . ASP A 1 204 ? -15.414 -1.582 -9.758 1 96 204 ASP A N 1
ATOM 1576 C CA . ASP A 1 204 ? -15.039 -1.677 -11.164 1 96 204 ASP A CA 1
ATOM 1577 C C . ASP A 1 204 ? -13.625 -1.138 -11.391 1 96 204 ASP A C 1
ATOM 1579 O O . ASP A 1 204 ? -12.859 -1.707 -12.172 1 96 204 ASP A O 1
ATOM 1583 N N . GLY A 1 205 ? -13.344 -0.01 -10.766 1 95.38 205 GLY A N 1
ATOM 1584 C CA . GLY A 1 205 ? -12 0.536 -10.852 1 95.38 205 GLY A CA 1
ATOM 1585 C C . GLY A 1 205 ? -10.938 -0.396 -10.297 1 95.38 205 GLY A C 1
ATOM 1586 O O . GLY A 1 205 ? -9.891 -0.592 -10.914 1 95.38 205 GLY A O 1
ATOM 1587 N N . LEU A 1 206 ? -11.227 -0.989 -9.172 1 97.75 206 LEU A N 1
ATOM 1588 C CA . LEU A 1 206 ? -10.344 -1.947 -8.516 1 97.75 206 LEU A CA 1
ATOM 1589 C C . LEU A 1 206 ? -10.047 -3.131 -9.43 1 97.75 206 LEU A C 1
ATOM 1591 O O . LEU A 1 206 ? -8.891 -3.496 -9.633 1 97.75 206 LEU A O 1
ATOM 1595 N N . LEU A 1 207 ? -11.102 -3.693 -10.008 1 98.5 207 LEU A N 1
ATOM 1596 C CA . LEU A 1 207 ? -10.961 -4.871 -10.852 1 98.5 207 LEU A CA 1
ATOM 1597 C C . LEU A 1 207 ? -10.227 -4.527 -12.148 1 98.5 207 LEU A C 1
ATOM 1599 O O . LEU A 1 207 ? -9.461 -5.34 -12.664 1 98.5 207 LEU A O 1
ATOM 1603 N N . THR A 1 208 ? -10.461 -3.346 -12.664 1 98.06 208 THR A N 1
ATOM 1604 C CA . THR A 1 208 ? -9.727 -2.9 -13.844 1 98.06 208 THR A CA 1
ATOM 1605 C C . THR A 1 208 ? -8.227 -2.871 -13.57 1 98.06 208 THR A C 1
ATOM 1607 O O . THR A 1 208 ? -7.43 -3.389 -14.359 1 98.06 208 THR A O 1
ATOM 1610 N N . CYS A 1 209 ? -7.832 -2.338 -12.406 1 97.44 209 CYS A N 1
ATOM 1611 C CA . CYS A 1 209 ? -6.43 -2.305 -12 1 97.44 209 CYS A CA 1
ATOM 1612 C C . CYS A 1 209 ? -5.883 -3.717 -11.828 1 97.44 209 CYS A C 1
ATOM 1614 O O . CYS A 1 209 ? -4.762 -4.008 -12.25 1 97.44 209 CYS A O 1
ATOM 1616 N N . PHE A 1 210 ? -6.664 -4.496 -11.242 1 98.56 210 PHE A N 1
ATOM 1617 C CA . PHE A 1 210 ? -6.227 -5.855 -10.953 1 98.56 210 PHE A CA 1
ATOM 1618 C C . PHE A 1 210 ? -5.91 -6.605 -12.242 1 98.56 210 PHE A C 1
ATOM 1620 O O . PHE A 1 210 ? -4.863 -7.254 -12.352 1 98.56 210 PHE A O 1
ATOM 1627 N N . PHE A 1 211 ? -6.797 -6.508 -13.195 1 98.81 211 PHE A N 1
ATOM 1628 C CA . PHE A 1 211 ? -6.59 -7.27 -14.414 1 98.81 211 PHE A CA 1
ATOM 1629 C C . PHE A 1 211 ? -5.484 -6.645 -15.258 1 98.81 211 PHE A C 1
ATOM 1631 O O . PHE A 1 211 ? -4.754 -7.355 -15.953 1 98.81 211 PHE A O 1
ATOM 1638 N N . LEU A 1 212 ? -5.344 -5.355 -15.195 1 97.94 212 LEU A N 1
ATOM 1639 C CA . LEU A 1 212 ? -4.176 -4.746 -15.828 1 97.94 212 LEU A CA 1
ATOM 1640 C C . LEU A 1 212 ? -2.889 -5.219 -15.164 1 97.94 212 LEU A C 1
ATOM 1642 O O . LEU A 1 212 ? -1.873 -5.414 -15.836 1 97.94 212 LEU A O 1
ATOM 1646 N N . HIS A 1 213 ? -2.891 -5.371 -13.852 1 97.94 213 HIS A N 1
ATOM 1647 C CA . HIS A 1 213 ? -1.764 -5.973 -13.148 1 97.94 213 HIS A CA 1
ATOM 1648 C C . HIS A 1 213 ? -1.426 -7.348 -13.719 1 97.94 213 HIS A C 1
ATOM 1650 O O . HIS A 1 213 ? -0.255 -7.656 -13.953 1 97.94 213 HIS A O 1
ATOM 1656 N N . VAL A 1 214 ? -2.457 -8.148 -13.891 1 97.81 214 VAL A N 1
ATOM 1657 C CA . VAL A 1 214 ? -2.264 -9.492 -14.422 1 97.81 214 VAL A CA 1
ATOM 1658 C C . VAL A 1 214 ? -1.626 -9.414 -15.805 1 97.81 214 VAL A C 1
ATOM 1660 O O . VAL A 1 214 ? -0.672 -10.141 -16.094 1 97.81 214 VAL A O 1
ATOM 1663 N N . PHE A 1 215 ? -2.139 -8.539 -16.609 1 96.75 215 PHE A N 1
ATOM 1664 C CA . PHE A 1 215 ? -1.606 -8.367 -17.953 1 96.75 215 PHE A CA 1
ATOM 1665 C C . PHE A 1 215 ? -0.125 -8.008 -17.906 1 96.75 215 PHE A C 1
ATOM 1667 O O . PHE A 1 215 ? 0.695 -8.656 -18.562 1 96.75 215 PHE A O 1
ATOM 1674 N N . TYR A 1 216 ? 0.227 -7.023 -17.172 1 94.5 216 TYR A N 1
ATOM 1675 C CA . TYR A 1 216 ? 1.6 -6.527 -17.172 1 94.5 216 TYR A CA 1
ATOM 1676 C C . TYR A 1 216 ? 2.531 -7.527 -16.484 1 94.5 216 TYR A C 1
ATOM 1678 O O . TYR A 1 216 ? 3.703 -7.641 -16.859 1 94.5 216 TYR A O 1
ATOM 1686 N N . SER A 1 217 ? 2.07 -8.234 -15.5 1 94.38 217 SER A N 1
ATOM 1687 C CA . SER A 1 217 ? 2.865 -9.305 -14.906 1 94.38 217 SER A CA 1
ATOM 1688 C C . SER A 1 217 ? 3.227 -10.367 -15.938 1 94.38 217 SER A C 1
ATOM 1690 O O . SER A 1 217 ? 4.371 -10.82 -16 1 94.38 217 SER A O 1
ATOM 1692 N N . ASN A 1 218 ? 2.242 -10.664 -16.75 1 92.56 218 ASN A N 1
ATOM 1693 C CA . ASN A 1 218 ? 2.436 -11.711 -17.75 1 92.56 218 ASN A CA 1
ATOM 1694 C C . ASN A 1 218 ? 3.348 -11.242 -18.875 1 92.56 218 ASN A C 1
ATOM 1696 O O . ASN A 1 218 ? 3.975 -12.062 -19.547 1 92.56 218 ASN A O 1
ATOM 1700 N N . THR A 1 219 ? 3.416 -9.984 -19.078 1 89.62 219 THR A N 1
ATOM 1701 C CA . THR A 1 219 ? 4.23 -9.453 -20.156 1 89.62 219 THR A CA 1
ATOM 1702 C C . THR A 1 219 ? 5.59 -8.992 -19.656 1 89.62 219 THR A C 1
ATOM 1704 O O . THR A 1 219 ? 6.348 -8.352 -20.375 1 89.62 219 THR A O 1
ATOM 1707 N N . GLY A 1 220 ? 5.859 -9.227 -18.406 1 87.06 220 GLY A N 1
ATOM 1708 C CA . GLY A 1 220 ? 7.184 -9.016 -17.844 1 87.06 220 GLY A CA 1
ATOM 1709 C C . GLY A 1 220 ? 7.41 -7.586 -17.375 1 87.06 220 GLY A C 1
ATOM 1710 O O . GLY A 1 220 ? 8.531 -7.215 -17.031 1 87.06 220 GLY A O 1
ATOM 1711 N N . ARG A 1 221 ? 6.398 -6.77 -17.438 1 90.81 221 ARG A N 1
ATOM 1712 C CA . ARG A 1 221 ? 6.5 -5.406 -16.938 1 90.81 221 ARG A CA 1
ATOM 1713 C C . ARG A 1 221 ? 6.125 -5.336 -15.453 1 90.81 221 ARG A C 1
ATOM 1715 O O . ARG A 1 221 ? 5.062 -4.824 -15.102 1 90.81 221 ARG A O 1
ATOM 1722 N N . ILE A 1 222 ? 7.043 -5.668 -14.633 1 91.31 222 ILE A N 1
ATOM 1723 C CA . ILE A 1 222 ? 6.785 -5.969 -13.234 1 91.31 222 ILE A CA 1
ATOM 1724 C C . ILE A 1 222 ? 6.535 -4.672 -12.469 1 91.31 222 ILE A C 1
ATOM 1726 O O . ILE A 1 222 ? 5.676 -4.621 -11.578 1 91.31 222 ILE A O 1
ATOM 1730 N N . THR A 1 223 ? 7.297 -3.621 -12.734 1 91.88 223 THR A N 1
ATOM 1731 C CA . THR A 1 223 ? 7.09 -2.352 -12.047 1 91.88 223 THR A CA 1
ATOM 1732 C C . THR A 1 223 ? 5.656 -1.864 -12.234 1 91.88 223 THR A C 1
ATOM 1734 O O . THR A 1 223 ? 4.969 -1.552 -11.266 1 91.88 223 THR A O 1
ATOM 1737 N N . LYS A 1 224 ? 5.25 -1.829 -13.492 1 92.19 224 LYS A N 1
ATOM 1738 C CA . LYS A 1 224 ? 3.885 -1.407 -13.789 1 92.19 224 LYS A CA 1
ATOM 1739 C C . LYS A 1 224 ? 2.867 -2.342 -13.141 1 92.19 224 LYS A C 1
ATOM 1741 O O . LYS A 1 224 ? 1.84 -1.891 -12.633 1 92.19 224 LYS A O 1
ATOM 1746 N N . SER A 1 225 ? 3.145 -3.613 -13.242 1 95.56 225 SER A N 1
ATOM 1747 C CA . SER A 1 225 ? 2.293 -4.605 -12.594 1 95.56 225 SER A CA 1
ATOM 1748 C C . SER A 1 225 ? 2.154 -4.32 -11.102 1 95.56 225 SER A C 1
ATOM 1750 O O . SER A 1 225 ? 1.047 -4.348 -10.562 1 95.56 225 SER A O 1
ATOM 1752 N N . THR A 1 226 ? 3.238 -4.008 -10.43 1 96.75 226 THR A N 1
ATOM 1753 C CA . THR A 1 226 ? 3.242 -3.719 -9 1 96.75 226 THR A CA 1
ATOM 1754 C C . THR A 1 226 ? 2.41 -2.475 -8.695 1 96.75 226 THR A C 1
ATOM 1756 O O . THR A 1 226 ? 1.597 -2.477 -7.773 1 96.75 226 THR A O 1
ATOM 1759 N N . LEU A 1 227 ? 2.613 -1.431 -9.461 1 95.88 227 LEU A N 1
ATOM 1760 C CA . LEU A 1 227 ? 1.885 -0.185 -9.258 1 95.88 227 LEU A CA 1
ATOM 1761 C C . LEU A 1 227 ? 0.381 -0.407 -9.375 1 95.88 227 LEU A C 1
ATOM 1763 O O . LEU A 1 227 ? -0.393 0.111 -8.57 1 95.88 227 LEU A O 1
ATOM 1767 N N . LEU A 1 228 ? -0.002 -1.168 -10.328 1 96.88 228 LEU A N 1
ATOM 1768 C CA . LEU A 1 228 ? -1.419 -1.42 -10.57 1 96.88 228 LEU A CA 1
ATOM 1769 C C . LEU A 1 228 ? -2.014 -2.283 -9.461 1 96.88 228 LEU A C 1
ATOM 1771 O O . LEU A 1 228 ? -3.152 -2.062 -9.039 1 96.88 228 LEU A O 1
ATOM 1775 N N . LEU A 1 229 ? -1.275 -3.273 -9 1 98.38 229 LEU A N 1
ATOM 1776 C CA . LEU A 1 229 ? -1.742 -4.078 -7.879 1 98.38 229 LEU A CA 1
ATOM 1777 C C . LEU A 1 229 ? -1.924 -3.217 -6.633 1 98.38 229 LEU A C 1
ATOM 1779 O O . LEU A 1 229 ? -2.936 -3.332 -5.934 1 98.38 229 LEU A O 1
ATOM 1783 N N . ARG A 1 230 ? -0.969 -2.367 -6.371 1 98.25 230 ARG A N 1
ATOM 1784 C CA . ARG A 1 230 ? -1.053 -1.475 -5.219 1 98.25 230 ARG A CA 1
ATOM 1785 C C . ARG A 1 230 ? -2.227 -0.51 -5.355 1 98.25 230 ARG A C 1
ATOM 1787 O O . ARG A 1 230 ? -2.855 -0.143 -4.363 1 98.25 230 ARG A O 1
ATOM 1794 N N . GLU A 1 231 ? -2.441 -0.089 -6.547 1 97 231 GLU A N 1
ATOM 1795 C CA . GLU A 1 231 ? -3.609 0.751 -6.789 1 97 231 GLU A CA 1
ATOM 1796 C C . GLU A 1 231 ? -4.902 -0.003 -6.492 1 97 231 GLU A C 1
ATOM 1798 O O . GLU A 1 231 ? -5.828 0.552 -5.895 1 97 231 GLU A O 1
ATOM 1803 N N . ALA A 1 232 ? -5.027 -1.231 -6.953 1 98.31 232 ALA A N 1
ATOM 1804 C CA . ALA A 1 232 ? -6.195 -2.049 -6.637 1 98.31 232 ALA A CA 1
ATOM 1805 C C . ALA A 1 232 ? -6.387 -2.174 -5.125 1 98.31 232 ALA A C 1
ATOM 1807 O O . ALA A 1 232 ? -7.504 -2.053 -4.625 1 98.31 232 ALA A O 1
ATOM 1808 N N . ILE A 1 233 ? -5.316 -2.395 -4.461 1 98.5 233 ILE A N 1
ATOM 1809 C CA . ILE A 1 233 ? -5.352 -2.539 -3.012 1 98.5 233 ILE A CA 1
ATOM 1810 C C . ILE A 1 233 ? -5.777 -1.219 -2.371 1 98.5 233 ILE A C 1
ATOM 1812 O O . ILE A 1 233 ? -6.535 -1.209 -1.399 1 98.5 233 ILE A O 1
ATOM 1816 N N . ALA A 1 234 ? -5.266 -0.107 -2.883 1 97.56 234 ALA A N 1
ATOM 1817 C CA . ALA A 1 234 ? -5.676 1.199 -2.377 1 97.56 234 ALA A CA 1
ATOM 1818 C C . ALA A 1 234 ? -7.188 1.38 -2.494 1 97.56 234 ALA A C 1
ATOM 1820 O O . ALA A 1 234 ? -7.836 1.861 -1.562 1 97.56 234 ALA A O 1
ATOM 1821 N N . TYR A 1 235 ? -7.816 1.008 -3.623 1 97.12 235 TYR A N 1
ATOM 1822 C CA . TYR A 1 235 ? -9.266 1.053 -3.787 1 97.12 235 TYR A CA 1
ATOM 1823 C C . TYR A 1 235 ? -9.961 0.209 -2.727 1 97.12 235 TYR A C 1
ATOM 1825 O O . TYR A 1 235 ? -10.992 0.614 -2.18 1 97.12 235 TYR A O 1
ATOM 1833 N N . ALA A 1 236 ? -9.422 -0.966 -2.482 1 98 236 ALA A N 1
ATOM 1834 C CA . ALA A 1 236 ? -10.008 -1.854 -1.479 1 98 236 ALA A CA 1
ATOM 1835 C C . ALA A 1 236 ? -9.984 -1.208 -0.097 1 98 236 ALA A C 1
ATOM 1837 O O . ALA A 1 236 ? -10.945 -1.33 0.667 1 98 236 ALA A O 1
ATOM 1838 N N . HIS A 1 237 ? -8.875 -0.553 0.243 1 97.12 237 HIS A N 1
ATOM 1839 C CA . HIS A 1 237 ? -8.773 0.152 1.515 1 97.12 237 HIS A CA 1
ATOM 1840 C C . HIS A 1 237 ? -9.781 1.287 1.604 1 97.12 237 HIS A C 1
ATOM 1842 O O . HIS A 1 237 ? -10.414 1.482 2.646 1 97.12 237 HIS A O 1
ATOM 1848 N N . ILE A 1 238 ? -9.883 2.037 0.531 1 95.81 238 ILE A N 1
ATOM 1849 C CA . ILE A 1 238 ? -10.805 3.166 0.496 1 95.81 238 ILE A CA 1
ATOM 1850 C C . ILE A 1 238 ? -12.234 2.678 0.733 1 95.81 238 ILE A C 1
ATOM 1852 O O . ILE A 1 238 ? -12.984 3.291 1.49 1 95.81 238 ILE A O 1
ATOM 1856 N N . LEU A 1 239 ? -12.594 1.539 0.146 1 95 239 LEU A N 1
ATOM 1857 C CA . LEU A 1 239 ? -13.938 0.983 0.274 1 95 239 LEU A CA 1
ATOM 1858 C C . LEU A 1 239 ? -14.133 0.351 1.647 1 95 239 LEU A C 1
ATOM 1860 O O . LEU A 1 239 ? -15.266 0.244 2.129 1 95 239 LEU A O 1
ATOM 1864 N N . GLY A 1 240 ? -13.031 -0.116 2.217 1 95.75 240 GLY A N 1
ATOM 1865 C CA . GLY A 1 240 ? -13.109 -0.768 3.514 1 95.75 240 GLY A CA 1
ATOM 1866 C C . GLY A 1 240 ? -13.297 -2.271 3.416 1 95.75 240 GLY A C 1
ATOM 1867 O O . GLY A 1 240 ? -13.727 -2.912 4.375 1 95.75 240 GLY A O 1
ATOM 1868 N N . LEU A 1 241 ? -12.898 -2.889 2.289 1 97.06 241 LEU A N 1
ATOM 1869 C CA . LEU A 1 241 ? -13.102 -4.316 2.068 1 97.06 241 LEU A CA 1
ATOM 1870 C C . LEU A 1 241 ? -12.352 -5.141 3.111 1 97.06 241 LEU A C 1
ATOM 1872 O O . LEU A 1 241 ? -12.68 -6.309 3.338 1 97.06 241 LEU A O 1
ATOM 1876 N N . HIS A 1 242 ? -11.344 -4.602 3.684 1 96.44 242 HIS A N 1
ATOM 1877 C CA . HIS A 1 242 ? -10.461 -5.316 4.602 1 96.44 242 HIS A CA 1
ATOM 1878 C C . HIS A 1 242 ? -11.031 -5.32 6.016 1 96.44 242 HIS A C 1
ATOM 1880 O O . HIS A 1 242 ? -10.461 -5.949 6.914 1 96.44 242 HIS A O 1
ATOM 1886 N N . GLN A 1 243 ? -12.117 -4.641 6.207 1 95.44 243 GLN A N 1
ATOM 1887 C CA . GLN A 1 243 ? -12.68 -4.484 7.547 1 95.44 243 GLN A CA 1
ATOM 1888 C C . GLN A 1 243 ? -14.086 -5.074 7.621 1 95.44 243 GLN A C 1
ATOM 1890 O O . GLN A 1 243 ? -14.844 -5.02 6.648 1 95.44 243 GLN A O 1
ATOM 1895 N N . ASP A 1 244 ? -14.484 -5.555 8.781 1 95.06 244 ASP A N 1
ATOM 1896 C CA . ASP A 1 244 ? -15.781 -6.195 8.977 1 95.06 244 ASP A CA 1
ATOM 1897 C C . ASP A 1 244 ? -16.922 -5.18 8.883 1 95.06 244 ASP A C 1
ATOM 1899 O O . ASP A 1 244 ? -18.016 -5.52 8.461 1 95.06 244 ASP A O 1
ATOM 1903 N N . LEU A 1 245 ? -16.641 -3.896 9.211 1 92.56 245 LEU A N 1
ATOM 1904 C CA . LEU A 1 245 ? -17.641 -2.844 9.203 1 92.56 245 LEU A CA 1
ATOM 1905 C C . LEU A 1 245 ? -18.25 -2.693 7.809 1 92.56 245 LEU A C 1
ATOM 1907 O O . LEU A 1 245 ? -19.438 -2.383 7.68 1 92.56 245 LEU A O 1
ATOM 1911 N N . PHE A 1 246 ? -17.516 -2.924 6.766 1 95.12 246 PHE A N 1
ATOM 1912 C CA . PHE A 1 246 ? -17.969 -2.793 5.383 1 95.12 246 PHE A CA 1
ATOM 1913 C C . PHE A 1 246 ? -19.109 -3.758 5.094 1 95.12 246 PHE A C 1
ATOM 1915 O O . PHE A 1 246 ? -19.984 -3.457 4.293 1 95.12 246 PHE A O 1
ATOM 1922 N N . TYR A 1 247 ? -19.047 -4.82 5.73 1 96.44 247 TYR A N 1
ATOM 1923 C CA . TYR A 1 247 ? -19.953 -5.918 5.379 1 96.44 247 TYR A CA 1
ATOM 1924 C C . TYR A 1 247 ? -21.219 -5.871 6.215 1 96.44 247 TYR A C 1
ATOM 1926 O O . TYR A 1 247 ? -22.156 -6.637 5.973 1 96.44 247 TYR A O 1
ATOM 1934 N N . THR A 1 248 ? -21.188 -4.809 7.078 1 91.12 248 THR A N 1
ATOM 1935 C CA . THR A 1 248 ? -22.344 -4.695 7.957 1 91.12 248 THR A CA 1
ATOM 1936 C C . THR A 1 248 ? -23.594 -4.32 7.164 1 91.12 248 THR A C 1
ATOM 1938 O O . THR A 1 248 ? -23.531 -3.445 6.297 1 91.12 248 THR A O 1
ATOM 1941 N N . ASP A 1 249 ? -24.609 -5.047 7.035 1 92 249 ASP A N 1
ATOM 1942 C CA . ASP A 1 249 ? -25.938 -4.781 6.473 1 92 249 ASP A CA 1
ATOM 1943 C C . ASP A 1 249 ? -26 -5.176 5 1 92 249 ASP A C 1
ATOM 1945 O O . ASP A 1 249 ? -26.828 -4.656 4.246 1 92 249 ASP A O 1
ATOM 1949 N N . LEU A 1 250 ? -25.031 -5.855 4.574 1 95.38 250 LEU A N 1
ATOM 1950 C CA . LEU A 1 250 ? -25.078 -6.359 3.207 1 95.38 250 LEU A CA 1
ATOM 1951 C C . LEU A 1 250 ? -25.719 -7.738 3.158 1 95.38 250 LEU A C 1
ATOM 1953 O O . LEU A 1 250 ? -25.766 -8.445 4.172 1 95.38 250 LEU A O 1
ATOM 1957 N N . GLY A 1 251 ? -26.297 -8.039 2.047 1 95.94 251 GLY A N 1
ATOM 1958 C CA . GLY A 1 251 ? -26.828 -9.375 1.845 1 95.94 251 GLY A CA 1
ATOM 1959 C C . GLY A 1 251 ? -25.75 -10.43 1.704 1 95.94 251 GLY A C 1
ATOM 1960 O O . GLY A 1 251 ? -24.594 -10.109 1.428 1 95.94 251 GLY A O 1
ATOM 1961 N N . HIS A 1 252 ? -26.094 -11.648 1.85 1 94.12 252 HIS A N 1
ATOM 1962 C CA . HIS A 1 252 ? -25.141 -12.758 1.879 1 94.12 252 HIS A CA 1
ATOM 1963 C C . HIS A 1 252 ? -24.359 -12.844 0.578 1 94.12 252 HIS A C 1
ATOM 1965 O O . HIS A 1 252 ? -23.125 -12.961 0.6 1 94.12 252 HIS A O 1
ATOM 1971 N N . ASP A 1 253 ? -25.047 -12.812 -0.534 1 93.31 253 ASP A N 1
ATOM 1972 C CA . ASP A 1 253 ? -24.391 -12.969 -1.826 1 93.31 253 ASP A CA 1
ATOM 1973 C C . ASP A 1 253 ? -23.406 -11.82 -2.082 1 93.31 253 ASP A C 1
ATOM 1975 O O . ASP A 1 253 ? -22.328 -12.039 -2.625 1 93.31 253 ASP A O 1
ATOM 1979 N N . THR A 1 254 ? -23.828 -10.672 -1.697 1 95.38 254 THR A N 1
ATOM 1980 C CA . THR A 1 254 ? -22.969 -9.5 -1.865 1 95.38 254 THR A CA 1
ATOM 1981 C C . THR A 1 254 ? -21.75 -9.578 -0.965 1 95.38 254 THR A C 1
ATOM 1983 O O . THR A 1 254 ? -20.641 -9.219 -1.378 1 95.38 254 THR A O 1
ATOM 1986 N N . ILE A 1 255 ? -21.953 -10.086 0.234 1 96.75 255 ILE A N 1
ATOM 1987 C CA . ILE A 1 255 ? -20.844 -10.266 1.169 1 96.75 255 ILE A CA 1
ATOM 1988 C C . ILE A 1 255 ? -19.828 -11.242 0.578 1 96.75 255 ILE A C 1
ATOM 1990 O O . ILE A 1 255 ? -18.625 -10.945 0.543 1 96.75 255 ILE A O 1
ATOM 1994 N N . GLN A 1 256 ? -20.312 -12.344 0.066 1 94.88 256 GLN A N 1
ATOM 1995 C CA . GLN A 1 256 ? -19.422 -13.359 -0.48 1 94.88 256 GLN A CA 1
ATOM 1996 C C . GLN A 1 256 ? -18.672 -12.836 -1.697 1 94.88 256 GLN A C 1
ATOM 1998 O O . GLN A 1 256 ? -17.5 -13.156 -1.89 1 94.88 256 GLN A O 1
ATOM 2003 N N . TYR A 1 257 ? -19.359 -12.078 -2.492 1 95.69 257 TYR A N 1
ATOM 2004 C CA . TYR A 1 257 ? -18.719 -11.492 -3.664 1 95.69 257 TYR A CA 1
ATOM 2005 C C . TYR A 1 257 ? -17.547 -10.594 -3.26 1 95.69 257 TYR A C 1
ATOM 2007 O O . TYR A 1 257 ? -16.453 -10.727 -3.797 1 95.69 257 TYR A O 1
ATOM 2015 N N . HIS A 1 258 ? -17.781 -9.688 -2.316 1 97.25 258 HIS A N 1
ATOM 2016 C CA . HIS A 1 258 ? -16.75 -8.758 -1.878 1 97.25 258 HIS A CA 1
ATOM 2017 C C . HIS A 1 258 ? -15.641 -9.477 -1.132 1 97.25 258 HIS A C 1
ATOM 2019 O O . HIS A 1 258 ? -14.469 -9.102 -1.239 1 97.25 258 HIS A O 1
ATOM 2025 N N . LEU A 1 259 ? -15.992 -10.508 -0.4 1 96.94 259 LEU A N 1
ATOM 2026 C CA . LEU A 1 259 ? -14.977 -11.305 0.287 1 96.94 259 LEU A CA 1
ATOM 2027 C C . LEU A 1 259 ? -14.047 -11.992 -0.714 1 96.94 259 LEU A C 1
ATOM 2029 O O . LEU A 1 259 ? -12.836 -12.062 -0.494 1 96.94 259 LEU A O 1
ATOM 2033 N N . ARG A 1 260 ? -14.625 -12.477 -1.745 1 96.06 260 ARG A N 1
ATOM 2034 C CA . ARG A 1 260 ? -13.797 -13.102 -2.773 1 96.06 260 ARG A CA 1
ATOM 2035 C C . ARG A 1 260 ? -12.781 -12.117 -3.338 1 96.06 260 ARG A C 1
ATOM 2037 O O . ARG A 1 260 ? -11.617 -12.461 -3.531 1 96.06 260 ARG A O 1
ATOM 2044 N N . ILE A 1 261 ? -13.242 -10.938 -3.607 1 97.88 261 ILE A N 1
ATOM 2045 C CA . ILE A 1 261 ? -12.352 -9.898 -4.125 1 97.88 261 ILE A CA 1
ATOM 2046 C C . ILE A 1 261 ? -11.25 -9.609 -3.105 1 97.88 261 ILE A C 1
ATOM 2048 O O . ILE A 1 261 ? -10.07 -9.547 -3.457 1 97.88 261 ILE A O 1
ATOM 2052 N N . ALA A 1 262 ? -11.617 -9.469 -1.848 1 98.19 262 ALA A N 1
ATOM 2053 C CA . ALA A 1 262 ? -10.648 -9.172 -0.79 1 98.19 262 ALA A CA 1
ATOM 2054 C C . ALA A 1 262 ? -9.602 -10.273 -0.682 1 98.19 262 ALA A C 1
ATOM 2056 O O . ALA A 1 262 ? -8.406 -9.992 -0.599 1 98.19 262 ALA A O 1
ATOM 2057 N N . TRP A 1 263 ? -10.055 -11.484 -0.773 1 97.06 263 TRP A N 1
ATOM 2058 C CA . TRP A 1 263 ? -9.141 -12.609 -0.614 1 97.06 263 TRP A CA 1
ATOM 2059 C C . TRP A 1 263 ? -8.242 -12.758 -1.84 1 97.06 263 TRP A C 1
ATOM 2061 O O . TRP A 1 263 ? -7.074 -13.133 -1.721 1 97.06 263 TRP A O 1
ATOM 2071 N N . ILE A 1 264 ? -8.789 -12.539 -3.006 1 97.81 264 ILE A N 1
ATOM 2072 C CA . ILE A 1 264 ? -7.969 -12.562 -4.215 1 97.81 264 ILE A CA 1
ATOM 2073 C C . ILE A 1 264 ? -6.848 -11.539 -4.098 1 97.81 264 ILE A C 1
ATOM 2075 O O . ILE A 1 264 ? -5.691 -11.828 -4.422 1 97.81 264 ILE A O 1
ATOM 2079 N N . LEU A 1 265 ? -7.168 -10.344 -3.639 1 98.5 265 LEU A N 1
ATOM 2080 C CA . LEU A 1 265 ? -6.152 -9.32 -3.443 1 98.5 265 LEU A CA 1
ATOM 2081 C C . LEU A 1 265 ? -5.133 -9.75 -2.393 1 98.5 265 LEU A C 1
ATOM 2083 O O . LEU A 1 265 ? -3.934 -9.523 -2.555 1 98.5 265 LEU A O 1
ATOM 2087 N N . PHE A 1 266 ? -5.617 -10.375 -1.311 1 97.69 266 PHE A N 1
ATOM 2088 C CA . PHE A 1 266 ? -4.754 -10.852 -0.238 1 97.69 266 PHE A CA 1
ATOM 2089 C C . PHE A 1 266 ? -3.732 -11.852 -0.771 1 97.69 266 PHE A C 1
ATOM 2091 O O . PHE A 1 266 ? -2.533 -11.703 -0.526 1 97.69 266 PHE A O 1
ATOM 2098 N N . ILE A 1 267 ? -4.188 -12.766 -1.526 1 96.75 267 ILE A N 1
ATOM 2099 C CA . ILE A 1 267 ? -3.348 -13.836 -2.062 1 96.75 267 ILE A CA 1
ATOM 2100 C C . ILE A 1 267 ? -2.389 -13.258 -3.105 1 96.75 267 ILE A C 1
ATOM 2102 O O . ILE A 1 267 ? -1.193 -13.562 -3.092 1 96.75 267 ILE A O 1
ATOM 2106 N N . THR A 1 268 ? -2.904 -12.469 -4.004 1 97.81 268 THR A N 1
ATOM 2107 C CA . THR A 1 268 ? -2.092 -11.906 -5.074 1 97.81 268 THR A CA 1
ATOM 2108 C C . THR A 1 268 ? -1.004 -11 -4.508 1 97.81 268 THR A C 1
ATOM 2110 O O . THR A 1 268 ? 0.136 -11.016 -4.977 1 97.81 268 THR A O 1
ATOM 2113 N N . ASP A 1 269 ? -1.377 -10.203 -3.506 1 97.44 269 ASP A N 1
ATOM 2114 C CA . ASP A 1 269 ? -0.412 -9.312 -2.867 1 97.44 269 ASP A CA 1
ATOM 2115 C C . ASP A 1 269 ? 0.75 -10.102 -2.268 1 97.44 269 ASP A C 1
ATOM 2117 O O . ASP A 1 269 ? 1.914 -9.742 -2.455 1 97.44 269 ASP A O 1
ATOM 2121 N N . ARG A 1 270 ? 0.493 -11.18 -1.607 1 94.75 270 ARG A N 1
ATOM 2122 C CA . ARG A 1 270 ? 1.518 -11.984 -0.955 1 94.75 270 ARG A CA 1
ATOM 2123 C C . ARG A 1 270 ? 2.391 -12.695 -1.983 1 94.75 270 ARG A C 1
ATOM 2125 O O . ARG A 1 270 ? 3.619 -12.688 -1.873 1 94.75 270 ARG A O 1
ATOM 2132 N N . ALA A 1 271 ? 1.671 -13.297 -2.92 1 95.62 271 ALA A N 1
ATOM 2133 C CA . ALA A 1 271 ? 2.428 -14.016 -3.941 1 95.62 271 ALA A CA 1
ATOM 2134 C C . ALA A 1 271 ? 3.354 -13.07 -4.703 1 95.62 271 ALA A C 1
ATOM 2136 O O . ALA A 1 271 ? 4.535 -13.367 -4.891 1 95.62 271 ALA A O 1
ATOM 2137 N N . HIS A 1 272 ? 2.816 -11.969 -5.117 1 96.5 272 HIS A N 1
ATOM 2138 C CA . HIS A 1 272 ? 3.594 -10.977 -5.852 1 96.5 272 HIS A CA 1
ATOM 2139 C C . HIS A 1 272 ? 4.742 -10.438 -5.008 1 96.5 272 HIS A C 1
ATOM 2141 O O . HIS A 1 272 ? 5.863 -10.289 -5.5 1 96.5 272 HIS A O 1
ATOM 2147 N N . SER A 1 273 ? 4.449 -10.133 -3.746 1 94.94 273 SER A N 1
ATOM 2148 C CA . SER A 1 273 ? 5.441 -9.586 -2.824 1 94.94 273 SER A CA 1
ATOM 2149 C C . SER A 1 273 ? 6.586 -10.57 -2.596 1 94.94 273 SER A C 1
ATOM 2151 O O . SER A 1 273 ? 7.754 -10.188 -2.594 1 94.94 273 SER A O 1
ATOM 2153 N N . LEU A 1 274 ? 6.281 -11.789 -2.434 1 91.75 274 LEU A N 1
ATOM 2154 C CA . LEU A 1 274 ? 7.293 -12.828 -2.221 1 91.75 274 LEU A CA 1
ATOM 2155 C C . LEU A 1 274 ? 8.156 -13.008 -3.467 1 91.75 274 LEU A C 1
ATOM 2157 O O . LEU A 1 274 ? 9.375 -13.172 -3.365 1 91.75 274 LEU A O 1
ATOM 2161 N N . GLN A 1 275 ? 7.492 -12.953 -4.594 1 91.44 275 GLN A N 1
ATOM 2162 C CA . GLN A 1 275 ? 8.188 -13.203 -5.848 1 91.44 275 GLN A CA 1
ATOM 2163 C C . GLN A 1 275 ? 9.125 -12.047 -6.199 1 91.44 275 GLN A C 1
ATOM 2165 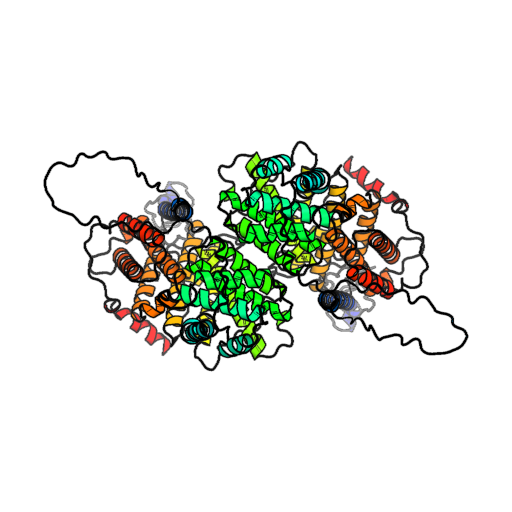O O . GLN A 1 275 ? 10.156 -12.25 -6.84 1 91.44 275 GLN A O 1
ATOM 2170 N N . HIS A 1 276 ? 8.805 -10.898 -5.773 1 92.12 276 HIS A N 1
ATOM 2171 C CA . HIS A 1 276 ? 9.57 -9.75 -6.23 1 92.12 276 HIS A CA 1
ATOM 2172 C C . HIS A 1 276 ? 10.227 -9.016 -5.062 1 92.12 276 HIS A C 1
ATOM 2174 O O . HIS A 1 276 ? 10.688 -7.887 -5.211 1 92.12 276 HIS A O 1
ATOM 2180 N N . ASP A 1 277 ? 10.234 -9.617 -3.895 1 89.69 277 ASP A N 1
ATOM 2181 C CA . ASP A 1 277 ? 10.898 -9.117 -2.697 1 89.69 277 ASP A CA 1
ATOM 2182 C C . ASP A 1 277 ? 10.352 -7.746 -2.299 1 89.69 277 ASP A C 1
ATOM 2184 O O . ASP A 1 277 ? 11.117 -6.785 -2.15 1 89.69 277 ASP A O 1
ATOM 2188 N N . LEU A 1 278 ? 9.086 -7.609 -2.264 1 94.62 278 LEU A N 1
ATOM 2189 C CA . LEU A 1 278 ? 8.359 -6.434 -1.8 1 94.62 278 LEU A CA 1
ATOM 2190 C C . LEU A 1 278 ? 7.578 -6.742 -0.528 1 94.62 278 LEU A C 1
ATOM 2192 O O . LEU A 1 278 ? 7.223 -7.898 -0.279 1 94.62 278 LEU A O 1
ATOM 2196 N N . PRO A 1 279 ? 7.359 -5.738 0.334 1 93.31 279 PRO A N 1
ATOM 2197 C CA . PRO A 1 279 ? 6.48 -5.996 1.478 1 93.31 279 PRO A CA 1
ATOM 2198 C C . PRO A 1 279 ? 5.004 -6.074 1.083 1 93.31 279 PRO A C 1
ATOM 2200 O O . PRO A 1 279 ? 4.547 -5.297 0.241 1 93.31 279 PRO A O 1
ATOM 2203 N N . PRO A 1 280 ? 4.305 -7.051 1.647 1 93.88 280 PRO A N 1
ATOM 2204 C CA . PRO A 1 280 ? 2.859 -7.043 1.414 1 93.88 280 PRO A CA 1
ATOM 2205 C C . PRO A 1 280 ? 2.168 -5.84 2.049 1 93.88 280 PRO A C 1
ATOM 2207 O O . PRO A 1 280 ? 2.666 -5.281 3.029 1 93.88 280 PRO A O 1
ATOM 2210 N N . THR A 1 281 ? 1.007 -5.41 1.51 1 94.44 281 THR A N 1
ATOM 2211 C CA . THR A 1 281 ? 0.398 -4.176 1.99 1 94.44 281 THR A CA 1
ATOM 2212 C C . THR A 1 281 ? -1.076 -4.391 2.32 1 94.44 281 THR A C 1
ATOM 2214 O O . THR A 1 281 ? -1.731 -3.502 2.867 1 94.44 281 THR A O 1
ATOM 2217 N N . PHE A 1 282 ? -1.616 -5.516 1.956 1 96.38 282 PHE A N 1
ATOM 2218 C CA . PHE A 1 282 ? -3.047 -5.715 2.154 1 96.38 282 PHE A CA 1
ATOM 2219 C C . PHE A 1 282 ? -3.305 -6.719 3.273 1 96.38 282 PHE A C 1
ATOM 2221 O O . PHE A 1 282 ? -3.105 -7.922 3.094 1 96.38 282 PHE A O 1
ATOM 2228 N N . LYS A 1 283 ? -3.756 -6.301 4.363 1 92.38 283 LYS A N 1
ATOM 2229 C CA . LYS A 1 283 ? -4.09 -7.141 5.508 1 92.38 283 LYS A CA 1
ATOM 2230 C C . LYS A 1 283 ? -5.602 -7.203 5.723 1 92.38 283 LYS A C 1
ATOM 2232 O O . LYS A 1 283 ? -6.293 -6.191 5.582 1 92.38 283 LYS A O 1
ATOM 2237 N N . LEU A 1 284 ? -6.059 -8.383 6.047 1 94.38 284 LEU A N 1
ATOM 2238 C CA . LEU A 1 284 ? -7.48 -8.578 6.316 1 94.38 284 LEU A CA 1
ATOM 2239 C C . LEU A 1 284 ? -7.734 -8.688 7.816 1 94.38 284 LEU A C 1
ATOM 2241 O O . LEU A 1 284 ? -6.961 -9.312 8.539 1 94.38 284 LEU A O 1
ATOM 2245 N N . SER A 1 285 ? -8.789 -7.996 8.234 1 92.31 285 SER A N 1
ATOM 2246 C CA . SER A 1 285 ? -9.195 -8.102 9.633 1 92.31 285 SER A CA 1
ATOM 2247 C C . SER A 1 285 ? -9.523 -9.547 10 1 92.31 285 SER A C 1
ATOM 2249 O O . SER A 1 285 ? -10.148 -10.266 9.219 1 92.31 285 SER A O 1
ATOM 2251 N N . PRO A 1 286 ? -9.125 -10.008 11.172 1 88.31 286 PRO A N 1
ATOM 2252 C CA . PRO A 1 286 ? -9.445 -11.375 11.602 1 88.31 286 PRO A CA 1
ATOM 2253 C C . PRO A 1 286 ? -10.93 -11.57 11.867 1 88.31 286 PRO A C 1
ATOM 2255 O O . PRO A 1 286 ? -11.398 -12.711 11.969 1 88.31 286 PRO A O 1
ATOM 2258 N N . THR A 1 287 ? -11.633 -10.5 11.93 1 91.88 287 THR A N 1
ATOM 2259 C CA . THR A 1 287 ? -13.047 -10.594 12.273 1 91.88 287 THR A CA 1
ATOM 2260 C C . THR A 1 287 ? -13.914 -10.492 11.023 1 91.88 287 THR A C 1
ATOM 2262 O O . THR A 1 287 ? -15.117 -10.234 11.125 1 91.88 287 THR A O 1
ATOM 2265 N N . LEU A 1 288 ? -13.344 -10.656 9.914 1 95 288 LEU A N 1
ATOM 2266 C CA . LEU A 1 288 ? -14.125 -10.633 8.68 1 95 288 LEU A CA 1
ATOM 2267 C C . LEU A 1 288 ? -15.109 -11.797 8.641 1 95 288 LEU A C 1
ATOM 2269 O O . LEU A 1 288 ? -14.844 -12.859 9.219 1 95 288 LEU A O 1
ATOM 2273 N N . PRO A 1 289 ? -16.25 -11.609 7.957 1 95.19 289 PRO A N 1
ATOM 2274 C CA . PRO A 1 289 ? -17.125 -12.766 7.73 1 95.19 289 PRO A CA 1
ATOM 2275 C C . PRO A 1 289 ? -16.406 -13.922 7.043 1 95.19 289 PRO A C 1
ATOM 2277 O O . PRO A 1 289 ? -15.383 -13.719 6.379 1 95.19 289 PRO A O 1
ATOM 2280 N N . GLU A 1 290 ? -16.922 -15.016 7.254 1 92.69 290 GLU A N 1
ATOM 2281 C CA . GLU A 1 290 ? -16.297 -16.219 6.684 1 92.69 290 GLU A CA 1
ATOM 2282 C C . GLU A 1 290 ? -16.562 -16.312 5.188 1 92.69 290 GLU A C 1
ATOM 2284 O O . GLU A 1 290 ? -17.688 -16.031 4.73 1 92.69 290 GLU A O 1
ATOM 2289 N N . LEU A 1 291 ? -15.57 -16.656 4.457 1 92.69 291 LEU A N 1
ATOM 2290 C CA . LEU A 1 291 ? -15.719 -16.969 3.043 1 92.69 291 LEU A CA 1
ATOM 2291 C C . LEU A 1 291 ? -16.234 -18.391 2.859 1 92.69 291 LEU A C 1
ATOM 2293 O O . LEU A 1 291 ? -15.664 -19.344 3.412 1 92.69 291 LEU A O 1
ATOM 2297 N N . HIS A 1 292 ? -17.312 -18.547 2.057 1 89.38 292 HIS A N 1
ATOM 2298 C CA . HIS A 1 292 ? -17.906 -19.859 1.82 1 89.38 292 HIS A CA 1
ATOM 2299 C C . HIS A 1 292 ? -17.703 -20.297 0.375 1 89.38 292 HIS A C 1
ATOM 2301 O O . HIS A 1 292 ? -17.672 -19.469 -0.535 1 89.38 292 HIS A O 1
ATOM 2307 N N . PRO A 1 293 ? -17.5 -21.672 0.281 1 83.5 293 PRO A N 1
ATOM 2308 C CA . PRO A 1 293 ? -17.406 -22.172 -1.094 1 83.5 293 PRO A CA 1
ATOM 2309 C C . PRO A 1 293 ? -18.688 -21.922 -1.897 1 83.5 293 PRO A C 1
ATOM 2311 O O . PRO A 1 293 ? -19.781 -22 -1.355 1 83.5 293 PRO A O 1
ATOM 2314 N N . GLN A 1 294 ? -18.438 -21.422 -3.078 1 74.81 294 GLN A N 1
ATOM 2315 C CA . GLN A 1 294 ? -19.609 -21.266 -3.949 1 74.81 294 GLN A CA 1
ATOM 2316 C C . GLN A 1 294 ? -20.266 -22.609 -4.246 1 74.81 294 GLN A C 1
ATOM 2318 O O . GLN A 1 294 ? -19.578 -23.609 -4.434 1 74.81 294 GLN A O 1
ATOM 2323 N N . GLN A 1 295 ? -21.531 -22.859 -3.893 1 61.5 295 GLN A N 1
ATOM 2324 C CA . GLN A 1 295 ? -22.297 -24.094 -3.975 1 61.5 295 GLN A CA 1
ATOM 2325 C C . GLN A 1 295 ? -22.156 -24.734 -5.352 1 61.5 295 GLN A C 1
ATOM 2327 O O . GLN A 1 295 ? -22.062 -25.969 -5.461 1 61.5 295 GLN A O 1
ATOM 2332 N N . ASP A 1 296 ? -22.391 -24.031 -6.32 1 56.56 296 ASP A N 1
ATOM 2333 C CA . ASP A 1 296 ? -22.641 -24.688 -7.598 1 56.56 296 ASP A CA 1
ATOM 2334 C C . ASP A 1 296 ? -21.359 -25.281 -8.18 1 56.56 296 ASP A C 1
ATOM 2336 O O . ASP A 1 296 ? -21.406 -26.25 -8.945 1 56.56 296 ASP A O 1
ATOM 2340 N N . ALA A 1 297 ? -20.266 -24.688 -8.133 1 53.41 297 ALA A N 1
ATOM 2341 C CA . ALA A 1 297 ? -19.312 -25.125 -9.148 1 53.41 297 ALA A CA 1
ATOM 2342 C C . ALA A 1 297 ? -18.078 -25.75 -8.508 1 53.41 297 ALA A C 1
ATOM 2344 O O . ALA A 1 297 ? -17.078 -26.031 -9.188 1 53.41 297 ALA A O 1
ATOM 2345 N N . GLY A 1 298 ? -18.203 -26.422 -7.285 1 57.5 298 GLY A N 1
ATOM 2346 C CA . GLY A 1 298 ? -16.984 -27.031 -6.793 1 57.5 298 GLY A CA 1
ATOM 2347 C C . GLY A 1 298 ? -15.82 -26.062 -6.695 1 57.5 298 GLY A C 1
ATOM 2348 O O . GLY A 1 298 ? -14.805 -26.359 -6.062 1 57.5 298 GLY A O 1
ATOM 2349 N N . LEU A 1 299 ? -15.969 -24.938 -7.297 1 63.34 299 LEU A N 1
ATOM 2350 C CA . LEU A 1 299 ? -14.922 -23.938 -7.445 1 63.34 299 LEU A CA 1
ATOM 2351 C C . LEU A 1 299 ? -14.586 -23.297 -6.105 1 63.34 299 LEU A C 1
ATOM 2353 O O . LEU A 1 299 ? -13.43 -22.969 -5.84 1 63.34 299 LEU A O 1
ATOM 2357 N N . GLY A 1 300 ? -15.422 -23.484 -5.199 1 76.56 300 GLY A N 1
ATOM 2358 C CA . GLY A 1 300 ? -15.289 -22.656 -4.016 1 76.56 300 GLY A CA 1
ATOM 2359 C C . GLY A 1 300 ? -14.391 -23.266 -2.959 1 76.56 300 GLY A C 1
ATOM 2360 O O . GLY A 1 300 ? -13.656 -22.547 -2.27 1 76.56 300 GLY A O 1
ATOM 2361 N N . SER A 1 301 ? -14.312 -24.562 -2.982 1 80.75 301 SER A N 1
ATOM 2362 C CA . SER A 1 301 ? -13.539 -25.203 -1.922 1 80.75 301 SER A CA 1
ATOM 2363 C C . SER A 1 301 ? -12.039 -25.031 -2.158 1 80.75 301 SER A C 1
ATOM 2365 O O . SER A 1 301 ? -11.281 -24.781 -1.219 1 80.75 301 SER A O 1
ATOM 2367 N N . ALA A 1 302 ? -11.703 -25.203 -3.396 1 85.94 302 ALA A N 1
ATOM 2368 C CA . ALA A 1 302 ? -10.289 -25.031 -3.734 1 85.94 302 ALA A CA 1
ATOM 2369 C C . ALA A 1 302 ? -9.82 -23.609 -3.434 1 85.94 302 ALA A C 1
ATOM 2371 O O . ALA A 1 302 ? -8.734 -23.406 -2.893 1 85.94 302 ALA A O 1
ATOM 2372 N N . PHE A 1 303 ? -10.648 -22.703 -3.785 1 90.06 303 PHE A N 1
ATOM 2373 C CA . PHE A 1 303 ? -10.305 -21.312 -3.533 1 90.06 303 PHE A CA 1
ATOM 2374 C C . PHE A 1 303 ? -10.164 -21.047 -2.039 1 90.06 303 PHE A C 1
ATOM 2376 O O . PHE A 1 303 ? -9.211 -20.391 -1.606 1 90.06 303 PHE A O 1
ATOM 2383 N N . CYS A 1 304 ? -11.023 -21.547 -1.256 1 89.12 304 CYS A N 1
ATOM 2384 C CA . CYS A 1 304 ? -10.969 -21.391 0.193 1 89.12 304 CYS A CA 1
ATOM 2385 C C . CYS A 1 304 ? -9.695 -22 0.762 1 89.12 304 CYS A C 1
ATOM 2387 O O . CYS A 1 304 ? -9.078 -21.453 1.673 1 89.12 304 CYS A O 1
ATOM 2389 N N . SER A 1 305 ? -9.352 -23.125 0.2 1 87.44 305 SER A N 1
ATOM 2390 C CA . SER A 1 305 ? -8.133 -23.797 0.652 1 87.44 305 SER A CA 1
ATOM 2391 C C . SER A 1 305 ? -6.898 -22.953 0.351 1 87.44 305 SER A C 1
ATOM 2393 O O . SER A 1 305 ? -5.969 -22.891 1.156 1 87.44 305 SER A O 1
ATOM 2395 N N . LEU A 1 306 ? -6.914 -22.391 -0.791 1 91.31 306 LEU A N 1
ATOM 2396 C CA . LEU A 1 306 ? -5.812 -21.516 -1.174 1 91.31 306 LEU A CA 1
ATOM 2397 C C . LEU A 1 306 ? -5.707 -20.328 -0.223 1 91.31 306 LEU A C 1
ATOM 2399 O O . LEU A 1 306 ? -4.605 -19.953 0.181 1 91.31 306 LEU A O 1
ATOM 2403 N N . CYS A 1 307 ? -6.848 -19.734 0.136 1 91.94 307 CYS A N 1
ATOM 2404 C CA . CYS A 1 307 ? -6.891 -18.625 1.083 1 91.94 307 CYS A CA 1
ATOM 2405 C C . CYS A 1 307 ? -6.297 -19.031 2.428 1 91.94 307 CYS A C 1
ATOM 2407 O O . CYS A 1 307 ? -5.488 -18.312 3.002 1 91.94 307 CYS A O 1
ATOM 2409 N N . ARG A 1 308 ? -6.613 -20.156 2.842 1 88.69 308 ARG A N 1
ATOM 2410 C CA . ARG A 1 308 ? -6.133 -20.656 4.125 1 88.69 308 ARG A CA 1
ATOM 2411 C C . ARG A 1 308 ? -4.633 -20.922 4.09 1 88.69 308 ARG A C 1
ATOM 2413 O O . ARG A 1 308 ? -3.936 -20.703 5.082 1 88.69 308 ARG A O 1
ATOM 2420 N N . LEU A 1 309 ? -4.234 -21.438 2.982 1 90 309 LEU A N 1
ATOM 2421 C CA . LEU A 1 309 ? -2.811 -21.688 2.809 1 90 309 LEU A CA 1
ATOM 2422 C C . LEU A 1 309 ? -2.002 -20.422 2.992 1 90 309 LEU A C 1
ATOM 2424 O O . LEU A 1 309 ? -1.003 -20.406 3.717 1 90 309 LEU A O 1
ATOM 2428 N N . PHE A 1 310 ? -2.4 -19.375 2.398 1 92.44 310 PHE A N 1
ATOM 2429 C CA . PHE A 1 310 ? -1.687 -18.109 2.486 1 92.44 310 PHE A CA 1
ATOM 2430 C C . PHE A 1 310 ? -1.831 -17.5 3.877 1 92.44 310 PHE A C 1
ATOM 2432 O O . PHE A 1 310 ? -0.898 -16.875 4.391 1 92.44 310 PHE A O 1
ATOM 2439 N N . GLN A 1 311 ? -2.973 -17.656 4.43 1 89.69 311 GLN A N 1
ATOM 2440 C CA . GLN A 1 311 ? -3.168 -17.172 5.793 1 89.69 311 GLN A CA 1
ATOM 2441 C C . GLN A 1 311 ? -2.234 -17.891 6.766 1 89.69 311 GLN A C 1
ATOM 2443 O O . GLN A 1 311 ? -1.65 -17.25 7.652 1 89.69 311 GLN A O 1
ATOM 2448 N N . ALA A 1 312 ? -2.152 -19.172 6.605 1 87 312 ALA A N 1
ATOM 2449 C CA . ALA A 1 312 ? -1.268 -19.953 7.461 1 87 312 ALA A CA 1
ATOM 2450 C C . ALA A 1 312 ? 0.186 -19.516 7.293 1 87 312 ALA A C 1
ATOM 2452 O O . ALA A 1 312 ? 0.94 -19.469 8.266 1 87 312 ALA A O 1
ATOM 2453 N N . PHE A 1 313 ? 0.556 -19.312 6.133 1 88.56 313 PHE A N 1
ATOM 2454 C CA . PHE A 1 313 ? 1.898 -18.812 5.852 1 88.56 313 PHE A CA 1
ATOM 2455 C C . PHE A 1 313 ? 2.152 -17.5 6.578 1 88.56 313 PHE A C 1
ATOM 2457 O O . PHE A 1 313 ? 3.197 -17.328 7.207 1 88.56 313 PHE A O 1
ATOM 2464 N N . ASP A 1 314 ? 1.237 -16.594 6.484 1 85.69 314 ASP A N 1
ATOM 2465 C CA . ASP A 1 314 ? 1.369 -15.281 7.105 1 85.69 314 ASP A CA 1
ATOM 2466 C C . ASP A 1 314 ? 1.468 -15.406 8.625 1 85.69 314 ASP A C 1
ATOM 2468 O O . ASP A 1 314 ? 2.186 -14.633 9.266 1 85.69 314 ASP A O 1
ATOM 2472 N N . ASP A 1 315 ? 0.744 -16.297 9.102 1 82.31 315 ASP A N 1
ATOM 2473 C CA . ASP A 1 315 ? 0.747 -16.5 10.547 1 82.31 315 ASP A CA 1
ATOM 2474 C C . ASP A 1 315 ? 2.096 -17.047 11.023 1 82.31 315 ASP A C 1
ATOM 2476 O O . ASP A 1 315 ? 2.535 -16.734 12.133 1 82.31 315 ASP A O 1
ATOM 2480 N N . ALA A 1 316 ? 2.699 -17.812 10.227 1 80 316 ALA A N 1
ATOM 2481 C CA . ALA A 1 316 ? 3.973 -18.422 10.578 1 80 316 ALA A CA 1
ATOM 2482 C C . ALA A 1 316 ? 5.125 -17.438 10.43 1 80 316 ALA A C 1
ATOM 2484 O O . ALA A 1 316 ? 6.129 -17.531 11.141 1 80 316 ALA A O 1
ATOM 2485 N N . CYS A 1 317 ? 5.016 -16.594 9.508 1 74.12 317 CYS A N 1
ATOM 2486 C CA . CYS A 1 317 ? 6.082 -15.641 9.219 1 74.12 317 CYS A CA 1
ATOM 2487 C C . CYS A 1 317 ? 5.547 -14.219 9.172 1 74.12 317 CYS A C 1
ATOM 2489 O O . CYS A 1 317 ? 5.488 -13.609 8.109 1 74.12 317 CYS A O 1
ATOM 2491 N N . PRO A 1 318 ? 5.289 -13.68 10.461 1 60.12 318 PRO A N 1
ATOM 2492 C CA . PRO A 1 318 ? 4.73 -12.328 10.422 1 60.12 318 PRO A CA 1
ATOM 2493 C C . PRO A 1 318 ? 5.734 -11.289 9.922 1 60.12 318 PRO A C 1
ATOM 2495 O O . PRO A 1 318 ? 6.941 -11.438 10.141 1 60.12 318 PRO A O 1
ATOM 2498 N N . PRO A 1 319 ? 5.352 -10.453 9.055 1 54.16 319 PRO A N 1
ATOM 2499 C CA . PRO A 1 319 ? 6.262 -9.5 8.414 1 54.16 319 PRO A CA 1
ATOM 2500 C C . PRO A 1 319 ? 7.148 -8.766 9.422 1 54.16 319 PRO A C 1
ATOM 2502 O O . PRO A 1 319 ? 8.273 -8.375 9.094 1 54.16 319 PRO A O 1
ATOM 2505 N N . ASP A 1 320 ? 6.578 -8.266 10.688 1 52.09 320 ASP A N 1
ATOM 2506 C CA . ASP A 1 320 ? 7.328 -7.426 11.617 1 52.09 320 ASP A CA 1
ATOM 2507 C C . ASP A 1 320 ? 8.148 -8.273 12.578 1 52.09 320 ASP A C 1
ATOM 2509 O O . ASP A 1 320 ? 8.344 -7.898 13.742 1 52.09 320 ASP A O 1
ATOM 2513 N N . VAL A 1 321 ? 8.461 -9.453 12.391 1 48.41 321 VAL A N 1
ATOM 2514 C CA . VAL A 1 321 ? 9.008 -10.375 13.383 1 48.41 321 VAL A CA 1
ATOM 2515 C C . VAL A 1 321 ? 10.266 -9.781 14.008 1 48.41 321 VAL A C 1
ATOM 2517 O O . VAL A 1 321 ? 11.32 -9.75 13.375 1 48.41 321 VAL A O 1
ATOM 2520 N N . ARG A 1 322 ? 10.273 -8.641 14.578 1 43.69 322 ARG A N 1
ATOM 2521 C CA . ARG A 1 322 ? 11.359 -8.391 15.523 1 43.69 322 ARG A CA 1
ATOM 2522 C C . ARG A 1 322 ? 11.508 -9.539 16.5 1 43.69 322 ARG A C 1
ATOM 2524 O O . ARG A 1 322 ? 12.242 -9.43 17.484 1 43.69 322 ARG A O 1
ATOM 2531 N N . SER A 1 323 ? 10.406 -10.234 16.766 1 45.5 323 SER A N 1
ATOM 2532 C CA . SER A 1 323 ? 10.375 -10.883 18.062 1 45.5 323 SER A CA 1
ATOM 2533 C C . SER A 1 323 ? 11.531 -11.875 18.219 1 45.5 323 SER A C 1
ATOM 2535 O O . SER A 1 323 ? 12.18 -12.234 17.234 1 45.5 323 SER A O 1
ATOM 2537 N N . ASN A 1 324 ? 11.453 -12.57 19.312 1 50.66 324 ASN A N 1
ATOM 2538 C CA . ASN A 1 324 ? 12.37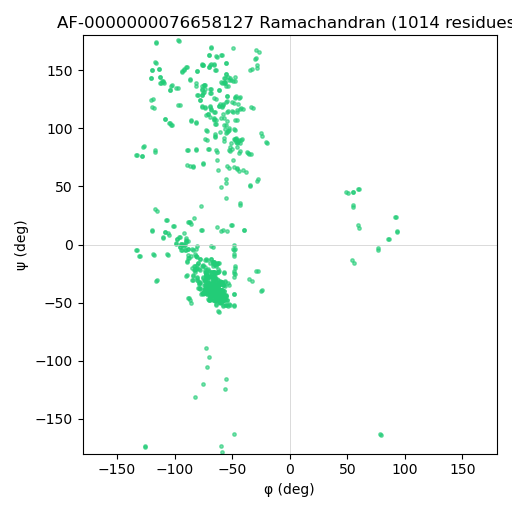5 -13.547 19.891 1 50.66 324 ASN A CA 1
ATOM 2539 C C . ASN A 1 324 ? 12.609 -14.719 18.953 1 50.66 324 ASN A C 1
ATOM 2541 O O . ASN A 1 324 ? 11.656 -15.328 18.469 1 50.66 324 ASN A O 1
ATOM 2545 N N . GLN A 1 325 ? 13.805 -14.789 18.375 1 57.53 325 GLN A N 1
ATOM 2546 C CA . GLN A 1 325 ? 14.391 -15.812 17.516 1 57.53 325 GLN A CA 1
ATOM 2547 C C . GLN A 1 325 ? 13.742 -17.172 17.75 1 57.53 325 GLN A C 1
ATOM 2549 O O . GLN A 1 325 ? 13.391 -17.875 16.812 1 57.53 325 GLN A O 1
ATOM 2554 N N . VAL A 1 326 ? 13.461 -17.469 19.031 1 57.47 326 VAL A N 1
ATOM 2555 C CA . VAL A 1 326 ? 13.039 -18.828 19.359 1 57.47 326 VAL A CA 1
ATOM 2556 C C . VAL A 1 326 ? 11.57 -19.016 18.984 1 57.47 326 VAL A C 1
ATOM 2558 O O . VAL A 1 326 ? 11.203 -20.047 18.422 1 57.47 326 VAL A O 1
ATOM 2561 N N . GLY A 1 327 ? 10.805 -18.047 19.172 1 66.81 327 GLY A N 1
ATOM 2562 C CA . GLY A 1 327 ? 9.391 -18.188 18.844 1 66.81 327 GLY A CA 1
ATOM 2563 C C . GLY A 1 327 ? 9.125 -18.188 17.359 1 66.81 327 GLY A C 1
ATOM 2564 O O . GLY A 1 327 ? 8.258 -18.922 16.875 1 66.81 327 GLY A O 1
ATOM 2565 N N . PHE A 1 328 ? 9.969 -17.641 16.656 1 72.88 328 PHE A N 1
ATOM 2566 C CA . PHE A 1 328 ? 9.828 -17.516 15.203 1 72.88 328 PHE A CA 1
ATOM 2567 C C . PHE A 1 328 ? 10.141 -18.844 14.516 1 72.88 328 PHE A C 1
ATOM 2569 O O . PHE A 1 328 ? 9.352 -19.328 13.711 1 72.88 328 PHE A O 1
ATOM 2576 N N . LEU A 1 329 ? 11.164 -19.484 14.977 1 75.94 329 LEU A N 1
ATOM 2577 C CA . LEU A 1 329 ? 11.562 -20.75 14.375 1 75.94 329 LEU A CA 1
ATOM 2578 C C . LEU A 1 329 ? 10.562 -21.844 14.719 1 75.94 329 LEU A C 1
ATOM 2580 O O . LEU A 1 329 ? 10.305 -22.734 13.898 1 75.94 329 LEU A O 1
ATOM 2584 N N . GLY A 1 330 ? 10.031 -21.719 15.898 1 76.19 330 GLY A N 1
ATOM 2585 C CA . GLY A 1 330 ? 9.031 -22.703 16.297 1 76.19 330 GLY A CA 1
ATOM 2586 C C . GLY A 1 330 ? 7.77 -22.656 15.461 1 76.19 330 GLY A C 1
ATOM 2587 O O . GLY A 1 330 ? 7.246 -23.688 15.047 1 76.19 330 GLY A O 1
ATOM 2588 N N . ALA A 1 331 ? 7.359 -21.516 15.188 1 77.06 331 ALA A N 1
ATOM 2589 C CA . ALA A 1 331 ? 6.152 -21.344 14.383 1 77.06 331 ALA A CA 1
ATOM 2590 C C . ALA A 1 331 ? 6.359 -21.844 12.953 1 77.06 331 ALA A C 1
ATOM 2592 O O . ALA A 1 331 ? 5.496 -22.531 12.398 1 77.06 331 ALA A O 1
ATOM 2593 N N . ILE A 1 332 ? 7.422 -21.531 12.406 1 79.12 332 ILE A N 1
ATOM 2594 C CA . ILE A 1 332 ? 7.746 -21.953 11.055 1 79.12 332 ILE A CA 1
ATOM 2595 C C . ILE A 1 332 ? 7.828 -23.484 11 1 79.12 332 ILE A C 1
ATOM 2597 O O . ILE A 1 332 ? 7.23 -24.109 10.117 1 79.12 332 ILE A O 1
ATOM 2601 N N . SER A 1 333 ? 8.547 -23.953 11.992 1 78.5 333 SER A N 1
ATOM 2602 C CA . SER A 1 333 ? 8.711 -25.406 12.023 1 78.5 333 SER A CA 1
ATOM 2603 C C . SER A 1 333 ? 7.363 -26.109 12.141 1 78.5 333 SER A C 1
ATOM 2605 O O . SER A 1 333 ? 7.105 -27.094 11.453 1 78.5 333 SER A O 1
ATOM 2607 N N . SER A 1 334 ? 6.598 -25.609 12.977 1 80.44 334 SER A N 1
ATOM 2608 C CA . SER A 1 334 ? 5.277 -26.188 13.164 1 80.44 334 SER A CA 1
ATOM 2609 C C . SER A 1 334 ? 4.461 -26.156 11.875 1 80.44 334 SER A C 1
ATOM 2611 O O . SER A 1 334 ? 3.789 -27.125 11.531 1 80.44 334 SER A O 1
ATOM 2613 N N . GLN A 1 335 ? 4.582 -25.078 11.211 1 80.31 335 GLN A N 1
ATOM 2614 C CA . GLN A 1 335 ? 3.834 -24.922 9.969 1 80.31 335 GLN A CA 1
ATOM 2615 C C . GLN A 1 335 ? 4.367 -25.859 8.883 1 80.31 335 GLN A C 1
ATOM 2617 O O . GLN A 1 335 ? 3.596 -26.391 8.086 1 80.31 335 GLN A O 1
ATOM 2622 N N . LEU A 1 336 ? 5.566 -25.953 8.828 1 75.88 336 LEU A N 1
ATOM 2623 C CA . LEU A 1 336 ? 6.195 -26.797 7.82 1 75.88 336 LEU A CA 1
ATOM 2624 C C . LEU A 1 336 ? 5.855 -28.266 8.047 1 75.88 336 LEU A C 1
ATOM 2626 O O . LEU A 1 336 ? 5.723 -29.031 7.094 1 75.88 336 LEU A O 1
ATOM 2630 N N . ARG A 1 337 ? 5.672 -28.516 9.289 1 75.75 337 ARG A N 1
ATOM 2631 C CA . ARG A 1 337 ? 5.379 -29.891 9.633 1 75.75 337 ARG A CA 1
ATOM 2632 C C . ARG A 1 337 ? 3.893 -30.203 9.469 1 75.75 337 ARG A C 1
ATOM 2634 O O . ARG A 1 337 ? 3.506 -31.359 9.273 1 75.75 337 ARG A O 1
ATOM 2641 N N . ALA A 1 338 ? 3.16 -29.125 9.602 1 72 338 ALA A N 1
ATOM 2642 C CA . ALA A 1 338 ? 1.713 -29.297 9.516 1 72 338 ALA A CA 1
ATOM 2643 C C . ALA A 1 338 ? 1.289 -29.609 8.078 1 72 338 ALA A C 1
ATOM 2645 O O . ALA A 1 338 ? 1.52 -28.812 7.172 1 72 338 ALA A O 1
ATOM 2646 N N . ARG A 1 339 ? 1.411 -30.844 7.73 1 63.72 339 ARG A N 1
ATOM 2647 C CA . ARG A 1 339 ? 0.955 -31.234 6.402 1 63.72 339 ARG A CA 1
ATOM 2648 C C . ARG A 1 339 ? -0.555 -31.062 6.27 1 63.72 339 ARG A C 1
ATOM 2650 O O . ARG A 1 339 ? -1.323 -31.75 6.953 1 63.72 339 ARG A O 1
ATOM 2657 N N . HIS A 1 340 ? -0.989 -29.922 5.773 1 62 340 HIS A N 1
ATOM 2658 C CA . HIS A 1 340 ? -2.424 -29.781 5.555 1 62 340 HIS A CA 1
ATOM 2659 C C . HIS A 1 340 ? -2.879 -30.594 4.348 1 62 340 HIS A C 1
ATOM 2661 O O . HIS A 1 340 ? -2.293 -30.5 3.268 1 62 340 HIS A O 1
ATOM 2667 N N . PRO A 1 341 ? -3.768 -31.531 4.688 1 68.31 341 PRO A N 1
ATOM 2668 C CA . PRO A 1 341 ? -4.297 -32.219 3.516 1 68.31 341 PRO A CA 1
ATOM 2669 C C . PRO A 1 341 ? -4.898 -31.281 2.482 1 68.31 341 PRO A C 1
ATOM 2671 O O . PRO A 1 341 ? -5.652 -30.375 2.84 1 68.31 341 PRO A O 1
ATOM 2674 N N . LEU A 1 342 ? -4.359 -31.391 1.286 1 72.62 342 LEU A N 1
ATOM 2675 C CA . LEU A 1 342 ? -4.906 -30.578 0.203 1 72.62 342 LEU A CA 1
ATOM 2676 C C . LEU A 1 342 ? -6.25 -31.125 -0.259 1 72.62 342 LEU A C 1
ATOM 2678 O O . LEU A 1 342 ? -6.457 -32.344 -0.269 1 72.62 342 LEU A O 1
ATOM 2682 N N . PRO A 1 343 ? -7.188 -30.25 -0.353 1 69 343 PRO A N 1
ATOM 2683 C CA . PRO A 1 343 ? -8.508 -30.734 -0.771 1 69 343 PRO A CA 1
ATOM 2684 C C . PRO A 1 343 ? -8.469 -31.484 -2.1 1 69 343 PRO A C 1
ATOM 2686 O O . PRO A 1 343 ? -7.609 -31.219 -2.939 1 69 343 PRO A O 1
ATOM 2689 N N . LEU A 1 344 ? -9.367 -32.406 -2.064 1 70.75 344 LEU A N 1
ATOM 2690 C CA . LEU A 1 344 ? -9.594 -33.062 -3.354 1 70.75 344 LEU A CA 1
ATOM 2691 C C . LEU A 1 344 ? -10.336 -32.125 -4.305 1 70.75 344 LEU A C 1
ATOM 2693 O O . LEU A 1 344 ? -11.438 -31.672 -4 1 70.75 344 LEU A O 1
ATOM 2697 N N . CYS A 1 345 ? -9.625 -31.484 -5.16 1 78.44 345 CYS A N 1
ATOM 2698 C CA . CYS A 1 345 ? -10.211 -30.578 -6.137 1 78.44 345 CYS A CA 1
ATOM 2699 C C . CYS A 1 345 ? -10.414 -31.266 -7.477 1 78.44 345 CYS A C 1
ATOM 2701 O O . CYS A 1 345 ? -9.469 -31.812 -8.047 1 78.44 345 CYS A O 1
ATOM 2703 N N . ASP A 1 346 ? -11.688 -31.297 -7.898 1 78.81 346 ASP A N 1
ATOM 2704 C CA . ASP A 1 346 ? -11.992 -31.938 -9.172 1 78.81 346 ASP A CA 1
ATOM 2705 C C . ASP A 1 346 ? -11.406 -31.141 -10.344 1 78.81 346 ASP A C 1
ATOM 2707 O O . ASP A 1 346 ? -10.938 -31.734 -11.32 1 78.81 346 ASP A O 1
ATOM 2711 N N . ASN A 1 347 ? -11.398 -29.891 -10.188 1 87.56 347 ASN A N 1
ATOM 2712 C CA . ASN A 1 347 ? -10.852 -29.078 -11.273 1 87.56 347 ASN A CA 1
ATOM 2713 C C . ASN A 1 347 ? -9.328 -29.094 -11.281 1 87.56 347 ASN A C 1
ATOM 2715 O O . ASN A 1 347 ? -8.688 -28.719 -10.305 1 87.56 347 ASN A O 1
ATOM 2719 N N . GLU A 1 348 ? -8.812 -29.469 -12.391 1 89.88 348 GLU A N 1
ATOM 2720 C CA . GLU A 1 348 ? -7.371 -29.672 -12.492 1 89.88 348 GLU A CA 1
ATOM 2721 C C . GLU A 1 348 ? -6.617 -28.344 -12.359 1 89.88 348 GLU A C 1
ATOM 2723 O O . GLU A 1 348 ? -5.504 -28.312 -11.82 1 89.88 348 GLU A O 1
ATOM 2728 N N . ILE A 1 349 ? -7.164 -27.281 -12.875 1 91 349 ILE A N 1
ATOM 2729 C CA . ILE A 1 349 ? -6.52 -25.984 -12.82 1 91 349 ILE A CA 1
ATOM 2730 C C . ILE A 1 349 ? -6.395 -25.531 -11.367 1 91 349 ILE A C 1
ATOM 2732 O O . ILE A 1 349 ? -5.332 -25.062 -10.945 1 91 349 ILE A O 1
ATOM 2736 N N . GLN A 1 350 ? -7.391 -25.719 -10.602 1 90.81 350 GLN A N 1
ATOM 2737 C CA . GLN A 1 350 ? -7.379 -25.344 -9.195 1 90.81 350 GLN A CA 1
ATOM 2738 C C . GLN A 1 350 ? -6.445 -26.25 -8.391 1 90.81 350 GLN A C 1
ATOM 2740 O O . GLN A 1 350 ? -5.734 -25.781 -7.5 1 90.81 350 GLN A O 1
ATOM 2745 N N . ARG A 1 351 ? -6.477 -27.484 -8.734 1 90.62 351 ARG A N 1
ATOM 2746 C CA . ARG A 1 351 ? -5.59 -28.422 -8.055 1 90.62 351 ARG A CA 1
ATOM 2747 C C . ARG A 1 351 ? -4.125 -28.078 -8.305 1 90.62 351 ARG A C 1
ATOM 2749 O O . ARG A 1 351 ? -3.303 -28.141 -7.387 1 90.62 351 ARG A O 1
ATOM 2756 N N . ALA A 1 352 ? -3.848 -27.766 -9.516 1 93.25 352 ALA A N 1
ATOM 2757 C CA . ALA A 1 352 ? -2.484 -27.359 -9.852 1 93.25 352 ALA A CA 1
ATOM 2758 C C . ALA A 1 352 ? -2.041 -26.156 -9.023 1 93.25 352 ALA A C 1
ATOM 2760 O O . ALA A 1 352 ? -0.913 -26.125 -8.523 1 93.25 352 ALA A O 1
ATOM 2761 N N . ASP A 1 353 ? -2.9 -25.188 -8.875 1 93.5 353 ASP A N 1
ATOM 2762 C CA . ASP A 1 353 ? -2.596 -23.984 -8.117 1 93.5 353 ASP A CA 1
ATOM 2763 C C . ASP A 1 353 ? -2.293 -24.312 -6.66 1 93.5 353 ASP A C 1
ATOM 2765 O O . ASP A 1 353 ? -1.305 -23.828 -6.102 1 93.5 353 ASP A O 1
ATOM 2769 N N . ILE A 1 354 ? -3.064 -25.125 -6.07 1 91.75 354 ILE A N 1
ATOM 2770 C CA . ILE A 1 354 ? -2.943 -25.438 -4.652 1 91.75 354 ILE A CA 1
ATOM 2771 C C . ILE A 1 354 ? -1.667 -26.25 -4.406 1 91.75 354 ILE A C 1
ATOM 2773 O O . ILE A 1 354 ? -0.9 -25.938 -3.492 1 91.75 354 ILE A O 1
ATOM 2777 N N . VAL A 1 355 ? -1.451 -27.234 -5.23 1 92.25 355 VAL A N 1
ATOM 2778 C CA . VAL A 1 355 ? -0.332 -28.141 -5.039 1 92.25 355 VAL A CA 1
ATOM 2779 C C . VAL A 1 355 ? 0.987 -27.391 -5.191 1 92.25 355 VAL A C 1
ATOM 2781 O O . VAL A 1 355 ? 1.879 -27.516 -4.352 1 92.25 355 VAL A O 1
ATOM 2784 N N . VAL A 1 356 ? 1.07 -26.625 -6.246 1 95.31 356 VAL A N 1
ATOM 2785 C CA . VAL A 1 356 ? 2.316 -25.922 -6.512 1 95.31 356 VAL A CA 1
ATOM 2786 C C . VAL A 1 356 ? 2.518 -24.828 -5.469 1 95.31 356 VAL A C 1
ATOM 2788 O O . VAL A 1 356 ? 3.623 -24.641 -4.953 1 95.31 356 VAL A O 1
ATOM 2791 N N . THR A 1 357 ? 1.486 -24.094 -5.168 1 94.94 357 THR A N 1
ATOM 2792 C CA . THR A 1 357 ? 1.582 -23 -4.207 1 94.94 357 THR A CA 1
ATOM 2793 C C . THR A 1 357 ? 1.961 -23.531 -2.826 1 94.94 357 THR A C 1
ATOM 2795 O O . THR A 1 357 ? 2.783 -22.922 -2.129 1 94.94 357 THR A O 1
ATOM 2798 N N . ASP A 1 358 ? 1.323 -24.594 -2.434 1 92.88 358 ASP A N 1
ATOM 2799 C CA . ASP A 1 358 ? 1.666 -25.203 -1.152 1 92.88 358 ASP A CA 1
ATOM 2800 C C . ASP A 1 358 ? 3.16 -25.5 -1.07 1 92.88 358 ASP A C 1
ATOM 2802 O O . ASP A 1 358 ? 3.818 -25.156 -0.091 1 92.88 358 ASP A O 1
ATOM 2806 N N . SER A 1 359 ? 3.705 -26.203 -2.049 1 94.25 359 SER A N 1
ATOM 2807 C CA . SER A 1 359 ? 5.121 -26.547 -2.076 1 94.25 359 SER A CA 1
ATOM 2808 C C . SER A 1 359 ? 6 -25.297 -2.088 1 94.25 359 SER A C 1
ATOM 2810 O O . SER A 1 359 ? 7.023 -25.25 -1.4 1 94.25 359 SER A O 1
ATOM 2812 N N . TRP A 1 360 ? 5.559 -24.344 -2.904 1 96.06 360 TRP A N 1
ATOM 2813 C CA . TRP A 1 360 ? 6.297 -23.078 -3.01 1 96.06 360 TRP A CA 1
ATOM 2814 C C . TRP A 1 360 ? 6.371 -22.375 -1.657 1 96.06 360 TRP A C 1
ATOM 2816 O O . TRP A 1 360 ? 7.453 -21.984 -1.216 1 96.06 360 TRP A O 1
ATOM 2826 N N . LEU A 1 361 ? 5.246 -22.25 -0.983 1 93.38 361 LEU A N 1
ATOM 2827 C CA . LEU A 1 361 ? 5.199 -21.547 0.296 1 93.38 361 LEU A CA 1
ATOM 2828 C C . LEU A 1 361 ? 6.012 -22.297 1.352 1 93.38 361 LEU A C 1
ATOM 2830 O O . LEU A 1 361 ? 6.645 -21.672 2.205 1 93.38 361 LEU A O 1
ATOM 2834 N N . ARG A 1 362 ? 5.988 -23.562 1.301 1 91.88 362 ARG A N 1
ATOM 2835 C CA . ARG A 1 362 ? 6.77 -24.359 2.238 1 91.88 362 ARG A CA 1
ATOM 2836 C C . ARG A 1 362 ? 8.266 -24.094 2.074 1 91.88 362 ARG A C 1
ATOM 2838 O O . ARG A 1 362 ? 8.984 -23.922 3.061 1 91.88 362 ARG A O 1
ATOM 2845 N N . VAL A 1 363 ? 8.711 -24.047 0.859 1 93 363 VAL A N 1
ATOM 2846 C CA . VAL A 1 363 ? 10.125 -23.797 0.593 1 93 363 VAL A CA 1
ATOM 2847 C C . VAL A 1 363 ? 10.492 -22.375 1.007 1 93 363 VAL A C 1
ATOM 2849 O O . VAL A 1 363 ? 11.57 -22.141 1.556 1 93 363 VAL A O 1
ATOM 2852 N N . VAL A 1 364 ? 9.625 -21.453 0.694 1 92.06 364 VAL A N 1
ATOM 2853 C CA . VAL A 1 364 ? 9.867 -20.062 1.063 1 92.06 364 VAL A CA 1
ATOM 2854 C C . VAL A 1 364 ? 9.977 -19.938 2.582 1 92.06 364 VAL A C 1
ATOM 2856 O O . VAL A 1 364 ? 10.844 -19.234 3.092 1 92.06 364 VAL A O 1
ATOM 2859 N N . LEU A 1 365 ? 9.031 -20.578 3.25 1 88.94 365 LEU A N 1
ATOM 2860 C CA . LEU A 1 365 ? 9.055 -20.547 4.711 1 88.94 365 LEU A CA 1
ATOM 2861 C C . LEU A 1 365 ? 10.344 -21.156 5.242 1 88.94 365 LEU A C 1
ATOM 2863 O O . LEU A 1 365 ? 10.938 -20.641 6.191 1 88.94 365 LEU A O 1
ATOM 2867 N N . TRP A 1 366 ? 10.758 -22.234 4.684 1 88.88 366 TRP A N 1
ATOM 2868 C CA . TRP A 1 366 ? 12 -22.891 5.059 1 88.88 366 TRP A CA 1
ATOM 2869 C C . TRP A 1 366 ? 13.188 -21.953 4.879 1 88.88 366 TRP A C 1
ATOM 2871 O O . TRP A 1 366 ? 14.047 -21.844 5.762 1 88.88 366 TRP A O 1
ATOM 2881 N N . LYS A 1 367 ? 13.25 -21.312 3.785 1 86.38 367 LYS A N 1
ATOM 2882 C CA . LYS A 1 367 ? 14.328 -20.375 3.498 1 86.38 367 LYS A CA 1
ATOM 2883 C C . LYS A 1 367 ? 14.352 -19.234 4.516 1 86.38 367 LYS A C 1
ATOM 2885 O O . LYS A 1 367 ? 15.422 -18.75 4.895 1 86.38 367 LYS A O 1
ATOM 2890 N N . ALA A 1 368 ? 13.211 -18.797 4.879 1 82.75 368 ALA A N 1
ATOM 2891 C CA . ALA A 1 368 ? 13.102 -17.703 5.832 1 82.75 368 ALA A CA 1
ATOM 2892 C C . ALA A 1 368 ? 13.641 -18.109 7.203 1 82.75 368 ALA A C 1
ATOM 2894 O O . ALA A 1 368 ? 14.039 -17.25 7.996 1 82.75 368 ALA A O 1
ATOM 2895 N N . ALA A 1 369 ? 13.648 -19.328 7.504 1 81.88 369 ALA A N 1
ATOM 2896 C CA . ALA A 1 369 ? 14.078 -19.844 8.805 1 81.88 369 ALA A CA 1
ATOM 2897 C C . ALA A 1 369 ? 15.594 -19.969 8.867 1 81.88 369 ALA A C 1
ATOM 2899 O O . ALA A 1 369 ? 16.172 -19.953 9.953 1 81.88 369 ALA A O 1
ATOM 2900 N N . ILE A 1 370 ? 16.234 -20.047 7.793 1 79.19 370 ILE A N 1
ATOM 2901 C CA . ILE A 1 370 ? 17.641 -20.438 7.688 1 79.19 370 ILE A CA 1
ATOM 2902 C C . ILE A 1 370 ? 18.516 -19.453 8.469 1 79.19 370 ILE A C 1
ATOM 2904 O O . ILE A 1 370 ? 19.375 -19.875 9.25 1 79.19 370 ILE A O 1
ATOM 2908 N N . PRO A 1 371 ? 18.219 -18.141 8.352 1 72.81 371 PRO A N 1
ATOM 2909 C CA . PRO A 1 371 ? 19.078 -17.188 9.078 1 72.81 371 PRO A CA 1
ATOM 2910 C C . PRO A 1 371 ? 18.953 -17.328 10.594 1 72.81 371 PRO A C 1
ATOM 2912 O O . PRO A 1 371 ? 19.844 -16.891 11.328 1 72.81 371 PRO A O 1
ATOM 2915 N N . TYR A 1 372 ? 18 -17.969 11.055 1 75.75 372 TYR A N 1
ATOM 2916 C CA . TYR A 1 372 ? 17.734 -18.031 12.484 1 75.75 372 TYR A CA 1
ATOM 2917 C C . TYR A 1 372 ? 18.125 -19.391 13.055 1 75.75 372 TYR A C 1
ATOM 2919 O O . TYR A 1 372 ? 18.047 -19.609 14.266 1 75.75 372 TYR A O 1
ATOM 2927 N N . VAL A 1 373 ? 18.422 -20.266 12.227 1 75.38 373 VAL A N 1
ATOM 2928 C CA . VAL A 1 373 ? 18.844 -21.594 12.664 1 75.38 373 VAL A CA 1
ATOM 2929 C C . VAL A 1 373 ? 20.219 -21.5 13.32 1 75.38 373 VAL A C 1
ATOM 2931 O O . VAL A 1 373 ? 21.125 -20.859 12.789 1 75.38 373 VAL A O 1
ATOM 2934 N N . ASP A 1 374 ? 20.234 -21.859 14.547 1 72.81 374 ASP A N 1
ATOM 2935 C CA . ASP A 1 374 ? 21.5 -21.812 15.266 1 72.81 374 ASP A CA 1
ATOM 2936 C C . ASP A 1 374 ? 21.812 -23.172 15.906 1 72.81 374 ASP A C 1
ATOM 2938 O O . ASP A 1 374 ? 21.203 -24.188 15.57 1 72.81 374 ASP A O 1
ATOM 2942 N N . ALA A 1 375 ? 22.906 -23.188 16.703 1 65.19 375 ALA A N 1
ATOM 2943 C CA . ALA A 1 375 ? 23.406 -24.406 17.312 1 65.19 375 ALA A CA 1
ATOM 2944 C C . ALA A 1 375 ? 22.359 -25.016 18.25 1 65.19 375 ALA A C 1
ATOM 2946 O O . ALA A 1 375 ? 22.391 -26.219 18.516 1 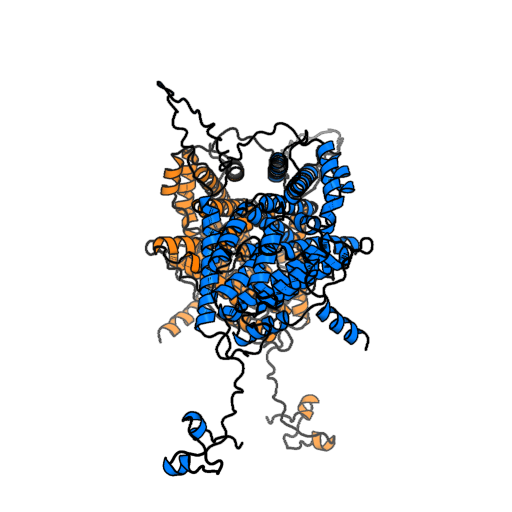65.19 375 ALA A O 1
ATOM 2947 N N . ASN A 1 376 ? 21.375 -24.234 18.594 1 67.19 376 ASN A N 1
ATOM 2948 C CA . ASN A 1 376 ? 20.359 -24.703 19.531 1 67.19 376 ASN A CA 1
ATOM 2949 C C . ASN A 1 376 ? 19.156 -25.297 18.812 1 67.19 376 ASN A C 1
ATOM 2951 O O . ASN A 1 376 ? 18.25 -25.844 19.453 1 67.19 376 ASN A O 1
ATOM 2955 N N . THR A 1 377 ? 19.25 -25.172 17.531 1 76.38 377 THR A N 1
ATOM 2956 C CA . THR A 1 377 ? 18.125 -25.703 16.766 1 76.38 377 THR A CA 1
ATOM 2957 C C . THR A 1 377 ? 18.188 -27.234 16.688 1 76.38 377 THR A C 1
ATOM 2959 O O . THR A 1 377 ? 19.266 -27.797 16.516 1 76.38 377 THR A O 1
ATOM 2962 N N . ASP A 1 378 ? 16.984 -27.891 16.953 1 74.31 378 ASP A N 1
ATOM 2963 C CA . ASP A 1 378 ? 16.891 -29.344 16.922 1 74.31 378 ASP A CA 1
ATOM 2964 C C . ASP A 1 378 ? 17.391 -29.906 15.586 1 74.31 378 ASP A C 1
ATOM 2966 O O . ASP A 1 378 ? 16.797 -29.656 14.547 1 74.31 378 ASP A O 1
ATOM 2970 N N . PRO A 1 379 ? 18.422 -30.594 15.609 1 70.31 379 PRO A N 1
ATOM 2971 C CA . PRO A 1 379 ? 18.953 -31.141 14.352 1 70.31 379 PRO A CA 1
ATOM 2972 C C . PRO A 1 379 ? 18 -32.156 13.711 1 70.31 379 PRO A C 1
ATOM 2974 O O . PRO A 1 379 ? 18.125 -32.438 12.516 1 70.31 379 PRO A O 1
ATOM 2977 N N . ASN A 1 380 ? 17.047 -32.625 14.547 1 73.69 380 ASN A N 1
ATOM 2978 C CA . ASN A 1 380 ? 16.141 -33.656 14.031 1 73.69 380 ASN A CA 1
ATOM 2979 C C . ASN A 1 380 ? 14.844 -33.031 13.523 1 73.69 380 ASN A C 1
ATOM 2981 O O . ASN A 1 380 ? 13.922 -33.75 13.133 1 73.69 380 ASN A O 1
ATOM 2985 N N . ASP A 1 381 ? 14.914 -31.812 13.547 1 78.12 381 ASP A N 1
ATOM 2986 C CA . ASP A 1 381 ? 13.711 -31.156 13.023 1 78.12 381 ASP A CA 1
ATOM 2987 C C . ASP A 1 381 ? 13.617 -31.328 11.508 1 78.12 381 ASP A C 1
ATOM 2989 O O . ASP A 1 381 ? 14.398 -30.734 10.766 1 78.12 381 ASP A O 1
ATOM 2993 N N . GLN A 1 382 ? 12.625 -32.094 11.086 1 78.12 382 GLN A N 1
ATOM 2994 C CA . GLN A 1 382 ? 12.477 -32.406 9.664 1 78.12 382 GLN A CA 1
ATOM 2995 C C . GLN A 1 382 ? 12.125 -31.156 8.867 1 78.12 382 GLN A C 1
ATOM 2997 O O . GLN A 1 382 ? 12.484 -31.047 7.695 1 78.12 382 GLN A O 1
ATOM 3002 N N . GLY A 1 383 ? 11.453 -30.297 9.539 1 80.25 383 GLY A N 1
ATOM 3003 C CA . GLY A 1 383 ? 11.047 -29.078 8.875 1 80.25 383 GLY A CA 1
ATOM 3004 C C . GLY A 1 383 ? 12.195 -28.109 8.633 1 80.25 383 GLY A C 1
ATOM 3005 O O . GLY A 1 383 ? 12.172 -27.344 7.672 1 80.25 383 GLY A O 1
ATOM 3006 N N . LEU A 1 384 ? 13.148 -28.219 9.438 1 80.69 384 LEU A N 1
ATOM 3007 C CA . LEU A 1 384 ? 14.266 -27.297 9.336 1 80.69 384 LEU A CA 1
ATOM 3008 C C . LEU A 1 384 ? 15.508 -28 8.797 1 80.69 384 LEU A C 1
ATOM 3010 O O . LEU A 1 384 ? 16.594 -27.422 8.766 1 80.69 384 LEU A O 1
ATOM 3014 N N . SER A 1 385 ? 15.281 -29.156 8.344 1 82.94 385 SER A N 1
ATOM 3015 C CA . SER A 1 385 ? 16.391 -29.938 7.812 1 82.94 385 SER A CA 1
ATOM 3016 C C . SER A 1 385 ? 16.906 -29.359 6.496 1 82.94 385 SER A C 1
ATOM 3018 O O . SER A 1 385 ? 16.125 -28.766 5.734 1 82.94 385 SER A O 1
ATOM 3020 N N . VAL A 1 386 ? 18.156 -29.594 6.23 1 83.25 386 VAL A N 1
ATOM 3021 C CA . VAL A 1 386 ? 18.781 -29.125 4.996 1 83.25 386 VAL A CA 1
ATOM 3022 C C . VAL A 1 386 ? 18.156 -29.844 3.801 1 83.25 386 VAL A C 1
ATOM 3024 O O . VAL A 1 386 ? 18.141 -29.328 2.688 1 83.25 386 VAL A O 1
ATOM 3027 N N . SER A 1 387 ? 17.594 -31.016 4.047 1 86.19 387 SER A N 1
ATOM 3028 C CA . SER A 1 387 ? 17.031 -31.828 2.965 1 86.19 387 SER A CA 1
ATOM 3029 C C . SER A 1 387 ? 15.57 -31.5 2.73 1 86.19 387 SER A C 1
ATOM 3031 O O . SER A 1 387 ? 14.93 -32.062 1.844 1 86.19 387 SER A O 1
ATOM 3033 N N . PHE A 1 388 ? 15.031 -30.547 3.422 1 89.5 388 PHE A N 1
ATOM 3034 C CA . PHE A 1 388 ? 13.609 -30.266 3.383 1 89.5 388 PHE A CA 1
ATOM 3035 C C . PHE A 1 388 ? 13.164 -29.891 1.972 1 89.5 388 PHE A C 1
ATOM 3037 O O . PHE A 1 388 ? 12.164 -30.406 1.47 1 89.5 388 PHE A O 1
ATOM 3044 N N . PRO A 1 389 ? 13.891 -29.031 1.249 1 92.25 389 PRO A N 1
ATOM 3045 C CA . PRO A 1 389 ? 13.469 -28.672 -0.105 1 92.25 389 PRO A CA 1
ATOM 3046 C C . PRO A 1 389 ? 13.383 -29.875 -1.036 1 92.25 389 PRO A C 1
ATOM 3048 O O . PRO A 1 389 ? 12.5 -29.938 -1.896 1 92.25 389 PRO A O 1
ATOM 3051 N N . THR A 1 390 ? 14.266 -30.797 -0.812 1 92.12 390 THR A N 1
ATOM 3052 C CA . THR A 1 390 ? 14.258 -32 -1.639 1 92.12 390 THR A CA 1
ATOM 3053 C C . THR A 1 390 ? 13.016 -32.844 -1.365 1 92.12 390 THR A C 1
ATOM 3055 O O . THR A 1 390 ? 12.406 -33.375 -2.293 1 92.12 390 THR A O 1
ATOM 3058 N N . SER A 1 391 ? 12.719 -32.938 -0.123 1 91.31 391 SER A N 1
ATOM 3059 C CA . SER A 1 391 ? 11.516 -33.688 0.243 1 91.31 391 SER A CA 1
ATOM 3060 C C . SER A 1 391 ? 10.266 -33.031 -0.32 1 91.31 391 SER A C 1
ATOM 3062 O O . SER A 1 391 ? 9.359 -33.719 -0.808 1 91.31 391 SER A O 1
ATOM 3064 N N . VAL A 1 392 ? 10.195 -31.719 -0.248 1 93.88 392 VAL A N 1
ATOM 3065 C CA . VAL A 1 392 ? 9.055 -30.969 -0.769 1 93.88 392 VAL A CA 1
ATOM 3066 C C . VAL A 1 392 ? 8.961 -31.156 -2.281 1 93.88 392 VAL A C 1
ATOM 3068 O O . VAL A 1 392 ? 7.867 -31.359 -2.816 1 93.88 392 VAL A O 1
ATOM 3071 N N . ALA A 1 393 ? 10.062 -31.094 -2.92 1 95.5 393 ALA A N 1
ATOM 3072 C CA . ALA A 1 393 ? 10.102 -31.25 -4.375 1 95.5 393 ALA A CA 1
ATOM 3073 C C . ALA A 1 393 ? 9.656 -32.625 -4.801 1 95.5 393 ALA A C 1
ATOM 3075 O O . ALA A 1 393 ? 8.984 -32.812 -5.82 1 95.5 393 ALA A O 1
ATOM 3076 N N . ARG A 1 394 ? 10.109 -33.562 -4.055 1 93.5 394 ARG A N 1
ATOM 3077 C CA . ARG A 1 394 ? 9.695 -34.938 -4.328 1 93.5 394 ARG A CA 1
ATOM 3078 C C . ARG A 1 394 ? 8.18 -35.094 -4.23 1 93.5 394 ARG A C 1
ATOM 3080 O O . ARG A 1 394 ? 7.551 -35.656 -5.113 1 93.5 394 ARG A O 1
ATOM 3087 N N . ASP A 1 395 ? 7.625 -34.531 -3.184 1 91.19 395 ASP A N 1
ATOM 3088 C CA . ASP A 1 395 ? 6.18 -34.562 -2.994 1 91.19 395 ASP A CA 1
ATOM 3089 C C . ASP A 1 395 ? 5.473 -33.812 -4.137 1 91.19 395 ASP A C 1
ATOM 3091 O O . ASP A 1 395 ? 4.418 -34.25 -4.602 1 91.19 395 ASP A O 1
ATOM 3095 N N . LEU A 1 396 ? 6.008 -32.75 -4.535 1 94.62 396 LEU A N 1
ATOM 3096 C CA . LEU A 1 396 ? 5.441 -31.938 -5.609 1 94.62 396 LEU A CA 1
ATOM 3097 C C . LEU A 1 396 ? 5.387 -32.719 -6.91 1 94.62 396 LEU A C 1
ATOM 3099 O O . LEU A 1 396 ? 4.34 -32.781 -7.562 1 94.62 396 LEU A O 1
ATOM 3103 N N . LEU A 1 397 ? 6.5 -33.406 -7.234 1 94.19 397 LEU A N 1
ATOM 3104 C CA . LEU A 1 397 ? 6.574 -34.188 -8.469 1 94.19 397 LEU A CA 1
ATOM 3105 C C . LEU A 1 397 ? 5.566 -35.312 -8.461 1 94.19 397 LEU A C 1
ATOM 3107 O O . LEU A 1 397 ? 4.938 -35.625 -9.477 1 94.19 397 LEU A O 1
ATOM 3111 N N . ALA A 1 398 ? 5.426 -35.875 -7.297 1 91.25 398 ALA A N 1
ATOM 3112 C CA . ALA A 1 398 ? 4.473 -36.969 -7.16 1 91.25 398 ALA A CA 1
ATOM 3113 C C . ALA A 1 398 ? 3.049 -36.5 -7.441 1 91.25 398 ALA A C 1
ATOM 3115 O O . ALA A 1 398 ? 2.266 -37.219 -8.078 1 91.25 398 ALA A O 1
ATOM 3116 N N . LYS A 1 399 ? 2.729 -35.375 -7.039 1 90.12 399 LYS A N 1
ATOM 3117 C CA . LYS A 1 399 ? 1.381 -34.844 -7.203 1 90.12 399 LYS A CA 1
ATOM 3118 C C . LYS A 1 399 ? 1.173 -34.281 -8.617 1 90.12 399 LYS A C 1
ATOM 3120 O O . LYS A 1 399 ? 0.053 -34.312 -9.133 1 90.12 399 LYS A O 1
ATOM 3125 N N . LEU A 1 400 ? 2.184 -33.844 -9.242 1 92.25 400 LEU A N 1
ATOM 3126 C CA . LEU A 1 400 ? 2.088 -33.219 -10.562 1 92.25 400 LEU A CA 1
ATOM 3127 C C . LEU A 1 400 ? 1.873 -34.281 -11.641 1 92.25 400 LEU A C 1
ATOM 3129 O O . LEU A 1 400 ? 1.456 -33.969 -12.758 1 92.25 400 LEU A O 1
ATOM 3133 N N . THR A 1 401 ? 2.174 -35.5 -11.305 1 88.06 401 THR A N 1
ATOM 3134 C CA . THR A 1 401 ? 2.025 -36.562 -12.273 1 88.06 401 THR A CA 1
ATOM 3135 C C . THR A 1 401 ? 0.569 -36.719 -12.703 1 88.06 401 THR A C 1
ATOM 3137 O O . THR A 1 401 ? 0.285 -37.219 -13.789 1 88.06 401 THR A O 1
ATOM 3140 N N . THR A 1 402 ? -0.31 -36.25 -11.914 1 86 402 THR A N 1
ATOM 3141 C CA . THR A 1 402 ? -1.731 -36.375 -12.203 1 86 402 THR A CA 1
ATOM 3142 C C . THR A 1 402 ? -2.27 -35.156 -12.906 1 86 402 THR A C 1
ATOM 3144 O O . THR A 1 402 ? -3.459 -35.062 -13.219 1 86 402 THR A O 1
ATOM 3147 N N . LEU A 1 403 ? -1.442 -34.219 -13.156 1 90 403 LEU A N 1
ATOM 3148 C CA . LEU A 1 403 ? -1.899 -32.938 -13.711 1 90 403 LEU A CA 1
ATOM 3149 C C . LEU A 1 403 ? -1.415 -32.781 -15.148 1 90 403 LEU A C 1
ATOM 3151 O O . LEU A 1 403 ? -0.315 -33.219 -15.492 1 90 403 LEU A O 1
ATOM 3155 N N . SER A 1 404 ? -2.268 -32.25 -15.961 1 90.19 404 SER A N 1
ATOM 3156 C CA . SER A 1 404 ? -1.882 -31.922 -17.328 1 90.19 404 SER A CA 1
ATOM 3157 C C . SER A 1 404 ? -1.019 -30.672 -17.375 1 90.19 404 SER A C 1
ATOM 3159 O O . SER A 1 404 ? -1.091 -29.828 -16.484 1 90.19 404 SER A O 1
ATOM 3161 N N . SER A 1 405 ? -0.17 -30.547 -18.438 1 88 405 SER A N 1
ATOM 3162 C CA . SER A 1 405 ? 0.632 -29.344 -18.656 1 88 405 SER A CA 1
ATOM 3163 C C . SER A 1 405 ? -0.251 -28.109 -18.828 1 88 405 SER A C 1
ATOM 3165 O O . SER A 1 405 ? 0.117 -27.016 -18.422 1 88 405 SER A O 1
ATOM 3167 N N . CYS A 1 406 ? -1.389 -28.344 -19.391 1 88.81 406 CYS A N 1
ATOM 3168 C CA . CYS A 1 406 ? -2.322 -27.25 -19.625 1 88.81 406 CYS A CA 1
ATOM 3169 C C . CYS A 1 406 ? -2.801 -26.625 -18.328 1 88.81 406 CYS A C 1
ATOM 3171 O O . CYS A 1 406 ? -2.957 -25.406 -18.219 1 88.81 406 CYS A O 1
ATOM 3173 N N . ALA A 1 407 ? -3.033 -27.484 -17.344 1 91.69 407 ALA A N 1
ATOM 3174 C CA . ALA A 1 407 ? -3.492 -27 -16.031 1 91.69 407 ALA A CA 1
ATOM 3175 C C . ALA A 1 407 ? -2.457 -26.094 -15.391 1 91.69 407 ALA A C 1
ATOM 3177 O O . ALA A 1 407 ? -2.809 -25.094 -14.758 1 91.69 407 ALA A O 1
ATOM 3178 N N . LEU A 1 408 ? -1.187 -26.422 -15.578 1 92.81 408 LEU A N 1
ATOM 3179 C CA . LEU A 1 408 ? -0.103 -25.609 -15.039 1 92.81 408 LEU A CA 1
ATOM 3180 C C . LEU A 1 408 ? 0.064 -24.312 -15.836 1 92.81 408 LEU A C 1
ATOM 3182 O O . LEU A 1 408 ? 0.191 -23.234 -15.266 1 92.81 408 LEU A O 1
ATOM 3186 N N . GLU A 1 409 ? -0.094 -24.406 -17.125 1 89.94 409 GLU A N 1
ATOM 3187 C CA . GLU A 1 409 ? 0.152 -23.297 -18.016 1 89.94 409 GLU A CA 1
ATOM 3188 C C . GLU A 1 409 ? -0.939 -22.234 -17.906 1 89.94 409 GLU A C 1
ATOM 3190 O O . GLU A 1 409 ? -0.691 -21.047 -18.141 1 89.94 409 GLU A O 1
ATOM 3195 N N . THR A 1 410 ? -2.057 -22.641 -17.5 1 92.19 410 THR A N 1
ATOM 3196 C CA . THR A 1 410 ? -3.195 -21.75 -17.375 1 92.19 410 THR A CA 1
ATOM 3197 C C . THR A 1 410 ? -2.922 -20.672 -16.328 1 92.19 410 THR A C 1
ATOM 3199 O O . THR A 1 410 ? -3.49 -19.578 -16.375 1 92.19 410 THR A O 1
ATOM 3202 N N . HIS A 1 411 ? -2.025 -20.922 -15.375 1 93 411 HIS A N 1
ATOM 3203 C CA . HIS A 1 411 ? -1.733 -19.984 -14.289 1 93 411 HIS A CA 1
ATOM 3204 C C . HIS A 1 411 ? -0.647 -19 -14.695 1 93 411 HIS A C 1
ATOM 3206 O O . HIS A 1 411 ? -0.308 -18.094 -13.93 1 93 411 HIS A O 1
ATOM 3212 N N . GLY A 1 412 ? -0.094 -19.172 -15.875 1 88.69 412 GLY A N 1
ATOM 3213 C CA . GLY A 1 412 ? 0.797 -18.156 -16.422 1 88.69 412 GLY A CA 1
ATOM 3214 C C . GLY A 1 412 ? 2.197 -18.219 -15.844 1 88.69 412 GLY A C 1
ATOM 3215 O O . GLY A 1 412 ? 2.586 -19.219 -15.25 1 88.69 412 GLY A O 1
ATOM 3216 N N . PRO A 1 413 ? 2.957 -17.141 -16.031 1 87.31 413 PRO A N 1
ATOM 3217 C CA . PRO A 1 413 ? 4.367 -17.109 -15.625 1 87.31 413 PRO A CA 1
ATOM 3218 C C . PRO A 1 413 ? 4.551 -17.203 -14.109 1 87.31 413 PRO A C 1
ATOM 3220 O O . PRO A 1 413 ? 5.578 -17.688 -13.641 1 87.31 413 PRO A O 1
ATOM 3223 N N . GLY A 1 414 ? 3.6 -16.75 -13.391 1 89.75 414 GLY A N 1
ATOM 3224 C CA . GLY A 1 414 ? 3.697 -16.875 -11.945 1 89.75 414 GLY A CA 1
ATOM 3225 C C . GLY A 1 414 ? 3.85 -18.312 -11.477 1 89.75 414 GLY A C 1
ATOM 3226 O O . GLY A 1 414 ? 4.566 -18.578 -10.516 1 89.75 414 GLY A O 1
ATOM 3227 N N . MET A 1 415 ? 3.207 -19.219 -12.18 1 92.06 415 MET A N 1
ATOM 3228 C CA . MET A 1 415 ? 3.307 -20.641 -11.883 1 92.06 415 MET A CA 1
ATOM 3229 C C . MET A 1 415 ? 4.719 -21.156 -12.141 1 92.06 415 MET A C 1
ATOM 3231 O O . MET A 1 415 ? 5.27 -21.906 -11.336 1 92.06 415 MET A O 1
ATOM 3235 N N . MET A 1 416 ? 5.281 -20.734 -13.094 1 89.94 416 MET A N 1
ATOM 3236 C CA . MET A 1 416 ? 6.641 -21.141 -13.445 1 89.94 416 MET A CA 1
ATOM 3237 C C . MET A 1 416 ? 7.641 -20.625 -12.414 1 89.94 416 MET A C 1
ATOM 3239 O O . MET A 1 416 ? 8.594 -21.312 -12.062 1 89.94 416 MET A O 1
ATOM 3243 N N . SER A 1 417 ? 7.363 -19.422 -12.039 1 91.25 417 SER A N 1
ATOM 3244 C CA . SER A 1 417 ? 8.242 -18.828 -11.039 1 91.25 417 SER A CA 1
ATOM 3245 C C . SER A 1 417 ? 8.211 -19.625 -9.734 1 91.25 417 SER A C 1
ATOM 3247 O O . SER A 1 417 ? 9.242 -19.781 -9.07 1 91.25 417 SER A O 1
ATOM 3249 N N . LYS A 1 418 ? 7.047 -20.078 -9.352 1 94.38 418 LYS A N 1
ATOM 3250 C CA . LYS A 1 418 ? 6.922 -20.906 -8.148 1 94.38 418 LYS A CA 1
ATOM 3251 C C . LYS A 1 418 ? 7.68 -22.219 -8.297 1 94.38 418 LYS A C 1
ATOM 3253 O O . LYS A 1 418 ? 8.43 -22.625 -7.406 1 94.38 418 LYS A O 1
ATOM 3258 N N . LEU A 1 419 ? 7.488 -22.844 -9.43 1 94.06 419 LEU A N 1
ATOM 3259 C CA . LEU A 1 419 ? 8.18 -24.094 -9.711 1 94.06 419 LEU A CA 1
ATOM 3260 C C . LEU A 1 419 ? 9.688 -23.891 -9.727 1 94.06 419 LEU A C 1
ATOM 3262 O O . LEU A 1 419 ? 10.438 -24.703 -9.172 1 94.06 419 LEU A O 1
ATOM 3266 N N . PHE A 1 420 ? 10.094 -22.891 -10.297 1 92.62 420 PHE A N 1
ATOM 3267 C CA . PHE A 1 420 ? 11.508 -22.547 -10.359 1 92.62 420 PHE A CA 1
ATOM 3268 C C . PHE A 1 420 ? 12.094 -22.406 -8.953 1 92.62 420 PHE A C 1
ATOM 3270 O O . PHE A 1 420 ? 13.203 -22.875 -8.688 1 92.62 420 PHE A O 1
ATOM 3277 N N . GLU A 1 421 ? 11.352 -21.688 -8.148 1 93.75 421 GLU A N 1
ATOM 3278 C CA . GLU A 1 421 ? 11.836 -21.453 -6.793 1 93.75 421 GLU A CA 1
ATOM 3279 C C . GLU A 1 421 ? 12.055 -22.781 -6.051 1 93.75 421 GLU A C 1
ATOM 3281 O O . GLU A 1 421 ? 13.008 -22.922 -5.289 1 93.75 421 GLU A O 1
ATOM 3286 N N . VAL A 1 422 ? 11.203 -23.672 -6.262 1 95.44 422 VAL A N 1
ATOM 3287 C CA . VAL A 1 422 ? 11.352 -25 -5.648 1 95.44 422 VAL A CA 1
ATOM 3288 C C . VAL A 1 422 ? 12.586 -25.688 -6.215 1 95.44 422 VAL A C 1
ATOM 3290 O O . VAL A 1 422 ? 13.43 -26.188 -5.461 1 95.44 422 VAL A O 1
ATOM 3293 N N . ALA A 1 423 ? 12.695 -25.656 -7.496 1 94.31 423 ALA A N 1
ATOM 3294 C CA . ALA A 1 423 ? 13.852 -26.266 -8.148 1 94.31 423 ALA A CA 1
ATOM 3295 C C . ALA A 1 423 ? 15.148 -25.609 -7.688 1 94.31 423 ALA A C 1
ATOM 3297 O O . ALA A 1 423 ? 16.125 -26.297 -7.391 1 94.31 423 ALA A O 1
ATOM 3298 N N . ASN A 1 424 ? 15.109 -24.344 -7.66 1 91.75 424 ASN A N 1
ATOM 3299 C CA . ASN A 1 424 ? 16.281 -23.562 -7.25 1 91.75 424 ASN A CA 1
ATOM 3300 C C . ASN A 1 424 ? 16.703 -23.906 -5.82 1 91.75 424 ASN A C 1
ATOM 3302 O O . ASN A 1 424 ? 17.891 -23.938 -5.516 1 91.75 424 ASN A O 1
ATOM 3306 N N . SER A 1 425 ? 15.781 -24.109 -4.98 1 91.81 425 SER A N 1
ATOM 3307 C CA . SER A 1 425 ? 16.078 -24.453 -3.592 1 91.81 425 SER A CA 1
ATOM 3308 C C . SER A 1 425 ? 16.719 -25.828 -3.49 1 91.81 425 SER A C 1
ATOM 3310 O O . SER A 1 425 ? 17.609 -26.047 -2.668 1 91.81 425 SER A O 1
ATOM 3312 N N . VAL A 1 426 ? 16.266 -26.75 -4.289 1 92.69 426 VAL A N 1
ATOM 3313 C CA . VAL A 1 426 ? 16.891 -28.062 -4.34 1 92.69 426 VAL A CA 1
ATOM 3314 C C . VAL A 1 426 ? 18.328 -27.938 -4.824 1 92.69 426 VAL A C 1
ATOM 3316 O O . VAL A 1 426 ? 19.234 -28.562 -4.266 1 92.69 426 VAL A O 1
ATOM 3319 N N . ALA A 1 427 ? 18.531 -27.125 -5.812 1 90.31 427 ALA A N 1
ATOM 3320 C CA . ALA A 1 427 ? 19.875 -26.891 -6.332 1 90.31 427 ALA A CA 1
ATOM 3321 C C . ALA A 1 427 ? 20.781 -26.328 -5.25 1 90.31 427 ALA A C 1
ATOM 3323 O O . ALA A 1 427 ? 21.953 -26.734 -5.137 1 90.31 427 ALA A O 1
ATOM 3324 N N . ASP A 1 428 ? 20.281 -25.422 -4.523 1 84.56 428 ASP A N 1
ATOM 3325 C CA . ASP A 1 428 ? 21.062 -24.828 -3.445 1 84.56 428 ASP A CA 1
ATOM 3326 C C . ASP A 1 428 ? 21.484 -25.875 -2.42 1 84.56 428 ASP A C 1
ATOM 3328 O O . ASP A 1 428 ? 22.594 -25.812 -1.887 1 84.56 428 ASP A O 1
ATOM 3332 N N . VAL A 1 429 ? 20.578 -26.781 -2.133 1 83.62 429 VAL A N 1
ATOM 3333 C CA . VAL A 1 429 ? 20.875 -27.859 -1.192 1 83.62 429 VAL A CA 1
ATOM 3334 C C . VAL A 1 429 ? 22.016 -28.719 -1.733 1 83.62 429 VAL A C 1
ATOM 3336 O O . VAL A 1 429 ? 22.938 -29.062 -0.997 1 83.62 429 VAL A O 1
ATOM 3339 N N . ILE A 1 430 ? 21.969 -29.062 -2.973 1 85.62 430 ILE A N 1
ATOM 3340 C CA . ILE A 1 430 ? 22.984 -29.891 -3.604 1 85.62 430 ILE A CA 1
ATOM 3341 C C . ILE A 1 430 ? 24.328 -29.188 -3.57 1 85.62 430 ILE A C 1
ATOM 3343 O O . ILE A 1 430 ? 25.359 -29.797 -3.293 1 85.62 430 ILE A O 1
ATOM 3347 N N . ILE A 1 431 ? 24.328 -27.922 -3.789 1 81.62 431 ILE A N 1
ATOM 3348 C CA . ILE A 1 431 ? 25.547 -27.125 -3.844 1 81.62 431 ILE A CA 1
ATOM 3349 C C . ILE A 1 431 ? 26.141 -26.984 -2.441 1 81.62 431 ILE A C 1
ATOM 3351 O O . ILE A 1 431 ? 27.359 -27.094 -2.26 1 81.62 431 ILE A O 1
ATOM 3355 N N . CYS A 1 432 ? 25.297 -26.828 -1.487 1 77.12 432 CYS A N 1
ATOM 3356 C CA . CYS A 1 432 ? 25.75 -26.562 -0.129 1 77.12 432 CYS A CA 1
ATOM 3357 C C . CYS A 1 432 ? 26.078 -27.859 0.605 1 77.12 432 CYS A C 1
ATOM 3359 O O . CYS A 1 432 ? 26.906 -27.875 1.518 1 77.12 432 CYS A O 1
ATOM 3361 N N . ALA A 1 433 ? 25.375 -28.922 0.252 1 78.38 433 ALA A N 1
ATOM 3362 C CA . ALA A 1 433 ? 25.578 -30.219 0.883 1 78.38 433 ALA A CA 1
ATOM 3363 C C . ALA A 1 433 ? 25.672 -31.328 -0.164 1 78.38 433 ALA A C 1
ATOM 3365 O O . ALA A 1 433 ? 24.797 -32.188 -0.249 1 78.38 433 ALA A O 1
ATOM 3366 N N . PRO A 1 434 ? 26.797 -31.406 -0.787 1 79 434 PRO A N 1
ATOM 3367 C CA . PRO A 1 434 ? 26.938 -32.375 -1.886 1 79 434 PRO A CA 1
ATOM 3368 C C . PRO A 1 434 ? 26.859 -33.812 -1.419 1 79 434 PRO A C 1
ATOM 3370 O O . PRO A 1 434 ? 26.453 -34.688 -2.184 1 79 434 PRO A O 1
ATOM 3373 N N . ASP A 1 435 ? 27.172 -33.969 -0.167 1 78 435 ASP A N 1
ATOM 3374 C CA . ASP A 1 435 ? 27.156 -35.344 0.368 1 78 435 ASP A CA 1
ATOM 3375 C C . ASP A 1 435 ? 25.734 -35.906 0.382 1 78 435 ASP A C 1
ATOM 3377 O O . ASP A 1 435 ? 25.531 -37.094 0.281 1 78 435 ASP A O 1
ATOM 3381 N N . LEU A 1 436 ? 24.797 -35.031 0.501 1 76 436 LEU A N 1
ATOM 3382 C CA . LEU A 1 436 ? 23.406 -35.438 0.52 1 76 436 LEU A CA 1
ATOM 3383 C C . LEU A 1 436 ? 22.938 -35.844 -0.875 1 76 436 LEU A C 1
ATOM 3385 O O . LEU A 1 436 ? 21.938 -36.562 -1.02 1 76 436 LEU A O 1
ATOM 3389 N N . ALA A 1 437 ? 23.703 -35.375 -1.82 1 74.56 437 ALA A N 1
ATOM 3390 C CA . ALA A 1 437 ? 23.297 -35.625 -3.203 1 74.56 437 ALA A CA 1
ATOM 3391 C C . ALA A 1 437 ? 23.859 -36.938 -3.723 1 74.56 437 ALA A C 1
ATOM 3393 O O . ALA A 1 437 ? 23.391 -37.469 -4.727 1 74.56 437 ALA A O 1
ATOM 3394 N N . ASP A 1 438 ? 24.812 -37.375 -2.953 1 67.62 438 ASP A N 1
ATOM 3395 C CA . ASP A 1 438 ? 25.453 -38.625 -3.379 1 67.62 438 ASP A CA 1
ATOM 3396 C C . ASP A 1 438 ? 24.703 -39.844 -2.846 1 67.62 438 ASP A C 1
ATOM 3398 O O . ASP A 1 438 ? 24.953 -40.312 -1.726 1 67.62 438 ASP A O 1
ATOM 3402 N N . VAL A 1 439 ? 23.594 -40 -3.316 1 66.5 439 VAL A N 1
ATOM 3403 C CA . VAL A 1 439 ? 22.812 -41.125 -2.891 1 66.5 439 VAL A CA 1
ATOM 3404 C C . VAL A 1 439 ? 23.062 -42.312 -3.83 1 66.5 439 VAL A C 1
ATOM 3406 O O . VAL A 1 439 ? 23.438 -42.125 -4.988 1 66.5 439 VAL A O 1
ATOM 3409 N N . ASP A 1 440 ? 22.953 -43.5 -3.312 1 60.59 440 ASP A N 1
ATOM 3410 C CA . ASP A 1 440 ? 23.141 -44.719 -4.098 1 60.59 440 ASP A CA 1
ATOM 3411 C C . ASP A 1 440 ? 22.203 -44.75 -5.305 1 60.59 440 ASP A C 1
ATOM 3413 O O . ASP A 1 440 ? 21.094 -44.188 -5.25 1 60.59 440 ASP A O 1
ATOM 3417 N N . SER A 1 441 ? 22.719 -45.219 -6.504 1 53.94 441 SER A N 1
ATOM 3418 C CA . SER A 1 441 ? 22.094 -45.25 -7.824 1 53.94 441 SER A CA 1
ATOM 3419 C C . SER A 1 441 ? 20.672 -45.812 -7.762 1 53.94 441 SER A C 1
ATOM 3421 O O . SER A 1 441 ? 19.875 -45.562 -8.664 1 53.94 441 SER A O 1
ATOM 3423 N N . ALA A 1 442 ? 20.328 -46.5 -6.73 1 56.94 442 ALA A N 1
ATOM 3424 C CA . ALA A 1 442 ? 19.047 -47.219 -6.699 1 56.94 442 ALA A CA 1
ATOM 3425 C C . ALA A 1 442 ? 17.938 -46.312 -6.164 1 56.94 442 ALA A C 1
ATOM 3427 O O . ALA A 1 442 ? 16.75 -46.594 -6.316 1 56.94 442 ALA A O 1
ATOM 3428 N N . HIS A 1 443 ? 18.266 -45.062 -5.605 1 70.62 443 HIS A N 1
ATOM 3429 C CA . HIS A 1 443 ? 17.25 -44.219 -4.992 1 70.62 443 HIS A CA 1
ATOM 3430 C C . HIS A 1 443 ? 17.172 -42.875 -5.691 1 70.62 443 HIS A C 1
ATOM 3432 O O . HIS A 1 443 ? 18.156 -42.406 -6.277 1 70.62 443 HIS A O 1
ATOM 3438 N N . VAL A 1 444 ? 15.977 -42.406 -5.781 1 80.88 444 VAL A N 1
ATOM 3439 C CA . VAL A 1 444 ? 15.773 -41.094 -6.355 1 80.88 444 VAL A CA 1
ATOM 3440 C C . VAL A 1 444 ? 16.406 -40.031 -5.457 1 80.88 444 VAL A C 1
ATOM 3442 O O . VAL A 1 444 ? 15.984 -39.844 -4.316 1 80.88 444 VAL A O 1
ATOM 3445 N N . GLY A 1 445 ? 17.469 -39.5 -5.918 1 84.88 445 GLY A N 1
ATOM 3446 C CA . GLY A 1 445 ? 18.203 -38.5 -5.141 1 84.88 445 GLY A CA 1
ATOM 3447 C C . GLY A 1 445 ? 17.859 -37.094 -5.52 1 84.88 445 GLY A C 1
ATOM 3448 O O . GLY A 1 445 ? 17.016 -36.844 -6.402 1 84.88 445 GLY A O 1
ATOM 3449 N N . PRO A 1 446 ? 18.391 -36.125 -4.816 1 88.56 446 PRO A N 1
ATOM 3450 C CA . PRO A 1 446 ? 18.141 -34.688 -5.074 1 88.56 446 PRO A CA 1
ATOM 3451 C C . PRO A 1 446 ? 18.484 -34.281 -6.508 1 88.56 446 PRO A C 1
ATOM 3453 O O . PRO A 1 446 ? 17.797 -33.438 -7.086 1 88.56 446 PRO A O 1
ATOM 3456 N N . ARG A 1 447 ? 19.453 -34.906 -7.102 1 88.69 447 ARG A N 1
ATOM 3457 C CA . ARG A 1 447 ? 19.844 -34.562 -8.469 1 88.69 447 ARG A CA 1
ATOM 3458 C C . ARG A 1 447 ? 18.766 -35.031 -9.461 1 88.69 447 ARG A C 1
ATOM 3460 O O . ARG A 1 447 ? 18.484 -34.312 -10.438 1 88.69 447 ARG A O 1
ATOM 3467 N N . ASP A 1 448 ? 18.281 -36.219 -9.172 1 89.19 448 ASP A N 1
ATOM 3468 C CA . ASP A 1 448 ? 17.219 -36.719 -10.031 1 89.19 448 ASP A CA 1
ATOM 3469 C C . ASP A 1 448 ? 15.984 -35.812 -9.945 1 89.19 448 ASP A C 1
ATOM 3471 O O . ASP A 1 448 ? 15.336 -35.531 -10.953 1 89.19 448 ASP A O 1
ATOM 3475 N N . ILE A 1 449 ? 15.703 -35.406 -8.773 1 91.81 449 ILE A N 1
ATOM 3476 C CA . ILE A 1 449 ? 14.547 -34.562 -8.516 1 91.81 449 ILE A CA 1
ATOM 3477 C C . ILE A 1 449 ? 14.727 -33.219 -9.227 1 91.81 449 ILE A C 1
ATOM 3479 O O . ILE A 1 449 ? 13.805 -32.719 -9.875 1 91.81 449 ILE A O 1
ATOM 3483 N N . LEU A 1 450 ? 15.867 -32.625 -9.086 1 92.56 450 LEU A N 1
ATOM 3484 C CA . LEU A 1 450 ? 16.172 -31.375 -9.742 1 92.56 450 LEU A CA 1
ATOM 3485 C C . LEU A 1 450 ? 16.062 -31.5 -11.258 1 92.56 450 LEU A C 1
ATOM 3487 O O . LEU A 1 450 ? 15.516 -30.609 -11.922 1 92.56 450 LEU A O 1
ATOM 3491 N N . CYS A 1 451 ? 16.531 -32.594 -11.773 1 90 451 CYS A N 1
ATOM 3492 C CA . CYS A 1 451 ? 16.453 -32.844 -13.211 1 90 451 CYS A CA 1
ATOM 3493 C C . CYS A 1 451 ? 15.008 -32.938 -13.672 1 90 451 CYS A C 1
ATOM 3495 O O . CYS A 1 451 ? 14.648 -32.375 -14.711 1 90 451 CYS A O 1
ATOM 3497 N N . ALA A 1 452 ? 14.258 -33.656 -12.875 1 91.56 452 ALA A N 1
ATOM 3498 C CA . ALA A 1 452 ? 12.852 -33.844 -13.219 1 91.56 452 ALA A CA 1
ATOM 3499 C C . ALA A 1 452 ? 12.109 -32.531 -13.203 1 91.56 452 ALA A C 1
ATOM 3501 O O . ALA A 1 452 ? 11.32 -32.219 -14.109 1 91.56 452 ALA A O 1
ATOM 3502 N N . LEU A 1 453 ? 12.344 -31.719 -12.242 1 92.81 453 LEU A N 1
ATOM 3503 C CA . LEU A 1 453 ? 11.695 -30.422 -12.141 1 92.81 453 LEU A CA 1
ATOM 3504 C C . LEU A 1 453 ? 12.141 -29.5 -13.266 1 92.81 453 LEU A C 1
ATOM 3506 O O . LEU A 1 453 ? 11.328 -28.781 -13.852 1 92.81 453 LEU A O 1
ATOM 3510 N N . SER A 1 454 ? 13.383 -29.531 -13.539 1 90.5 454 SER A N 1
ATOM 3511 C CA . SER A 1 454 ? 13.93 -28.703 -14.609 1 90.5 454 SER A CA 1
ATOM 3512 C C . SER A 1 454 ? 13.328 -29.078 -15.961 1 90.5 454 SER A C 1
ATOM 3514 O O . SER A 1 454 ? 13.031 -28.203 -16.781 1 90.5 454 SER A O 1
ATOM 3516 N N . SER A 1 455 ? 13.203 -30.359 -16.125 1 88.81 455 SER A N 1
ATOM 3517 C CA . SER A 1 455 ? 12.602 -30.844 -17.375 1 88.81 455 SER A CA 1
ATOM 3518 C C . SER A 1 455 ? 11.148 -30.406 -17.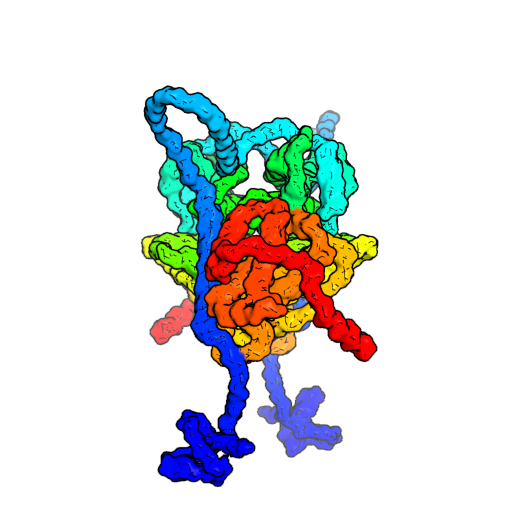484 1 88.81 455 SER A C 1
ATOM 3520 O O . SER A 1 455 ? 10.688 -30.047 -18.578 1 88.81 455 SER A O 1
ATOM 3522 N N . LEU A 1 456 ? 10.469 -30.516 -16.391 1 90.94 456 LEU A N 1
ATOM 3523 C CA . LEU A 1 456 ? 9.078 -30.078 -16.375 1 90.94 456 LEU A CA 1
ATOM 3524 C C . LEU A 1 456 ? 8.961 -28.594 -16.703 1 90.94 456 LEU A C 1
ATOM 3526 O O . LEU A 1 456 ? 8.164 -28.203 -17.562 1 90.94 456 LEU A O 1
ATOM 3530 N N . ILE A 1 457 ? 9.734 -27.766 -16.094 1 90.44 457 ILE A N 1
ATOM 3531 C CA . ILE A 1 457 ? 9.695 -26.328 -16.281 1 90.44 457 ILE A CA 1
ATOM 3532 C C . ILE A 1 457 ? 10.039 -25.984 -17.734 1 90.44 457 ILE A C 1
ATOM 3534 O O . ILE A 1 457 ? 9.383 -25.141 -18.359 1 90.44 457 ILE A O 1
ATOM 3538 N N . ALA A 1 458 ? 10.961 -26.672 -18.312 1 85.19 458 ALA A N 1
ATOM 3539 C CA . ALA A 1 458 ? 11.406 -26.438 -19.688 1 85.19 458 ALA A CA 1
ATOM 3540 C C . ALA A 1 458 ? 10.32 -26.828 -20.688 1 85.19 458 ALA A C 1
ATOM 3542 O O . ALA A 1 458 ? 10.25 -26.266 -21.797 1 85.19 458 ALA A O 1
ATOM 3543 N N . SER A 1 459 ? 9.523 -27.734 -20.281 1 86.56 459 SER A N 1
ATOM 3544 C CA . SER A 1 459 ? 8.5 -28.25 -21.188 1 86.56 459 SER A CA 1
ATOM 3545 C C . SER A 1 459 ? 7.285 -27.328 -21.219 1 86.56 459 SER A C 1
ATOM 3547 O O . SER A 1 459 ? 6.465 -27.406 -22.141 1 86.56 459 SER A O 1
ATOM 3549 N N . LEU A 1 460 ? 7.148 -26.562 -20.25 1 86.5 460 LEU A N 1
ATOM 3550 C CA . LEU A 1 460 ? 5.984 -25.688 -20.188 1 86.5 460 LEU A CA 1
ATOM 3551 C C . LEU A 1 460 ? 6.141 -24.516 -21.141 1 86.5 460 LEU A C 1
ATOM 3553 O O . LEU A 1 460 ? 7.219 -23.906 -21.234 1 86.5 460 LEU A O 1
ATOM 3557 N N . ARG A 1 461 ? 5.18 -24.219 -22 1 72.88 461 ARG A N 1
ATOM 3558 C CA . ARG A 1 461 ? 5.191 -23.188 -23.031 1 72.88 461 ARG A CA 1
ATOM 3559 C C . ARG A 1 461 ? 5.227 -21.797 -22.406 1 72.88 461 ARG A C 1
ATOM 3561 O O . ARG A 1 461 ? 5.66 -20.844 -23.047 1 72.88 461 ARG A O 1
ATOM 3568 N N . THR A 1 462 ? 4.664 -21.672 -21.281 1 60.69 462 THR A N 1
ATOM 3569 C CA . THR A 1 462 ? 4.449 -20.344 -20.719 1 60.69 462 THR A CA 1
ATOM 3570 C C . THR A 1 462 ? 5.75 -19.781 -20.156 1 60.69 462 THR A C 1
ATOM 3572 O O . THR A 1 462 ? 5.75 -18.734 -19.484 1 60.69 462 THR A O 1
ATOM 3575 N N . THR A 1 463 ? 6.93 -20.438 -20.484 1 56.28 463 THR A N 1
ATOM 3576 C CA . THR A 1 463 ? 8.133 -19.922 -19.844 1 56.28 463 THR A CA 1
ATOM 3577 C C . THR A 1 463 ? 8.562 -18.609 -20.5 1 56.28 463 THR A C 1
ATOM 3579 O O . THR A 1 463 ? 9.141 -18.609 -21.594 1 56.28 463 THR A O 1
ATOM 3582 N N . ALA A 1 464 ? 7.691 -17.578 -20.219 1 55.66 464 ALA A N 1
ATOM 3583 C CA . ALA A 1 464 ? 7.945 -16.266 -20.781 1 55.66 464 ALA A CA 1
ATOM 3584 C C . ALA A 1 464 ? 9.188 -15.625 -20.172 1 55.66 464 ALA A C 1
ATOM 3586 O O . ALA A 1 464 ? 9.586 -14.531 -20.562 1 55.66 464 ALA A O 1
ATOM 3587 N N . ASN A 1 465 ? 9.789 -16.391 -19.219 1 65.38 465 ASN A N 1
ATOM 3588 C CA . ASN A 1 465 ? 10.93 -15.68 -18.656 1 65.38 465 ASN A CA 1
ATOM 3589 C C . ASN A 1 465 ? 12.242 -16.406 -18.938 1 65.38 465 ASN A C 1
ATOM 3591 O O . ASN A 1 465 ? 12.688 -17.234 -18.156 1 65.38 465 ASN A O 1
ATOM 3595 N N . PRO A 1 466 ? 12.711 -16.219 -20.109 1 69.31 466 PRO A N 1
ATOM 3596 C CA . PRO A 1 466 ? 13.953 -16.891 -20.5 1 69.31 466 PRO A CA 1
ATOM 3597 C C . PRO A 1 466 ? 15.055 -16.734 -19.453 1 69.31 466 PRO A C 1
ATOM 3599 O O . PRO A 1 466 ? 15.938 -17.594 -19.344 1 69.31 466 PRO A O 1
ATOM 3602 N N . ALA A 1 467 ? 14.875 -15.758 -18.734 1 74.69 467 ALA A N 1
ATOM 3603 C CA . ALA A 1 467 ? 15.891 -15.508 -17.719 1 74.69 467 ALA A CA 1
ATOM 3604 C C . ALA A 1 467 ? 15.859 -16.578 -16.641 1 74.69 467 ALA A C 1
ATOM 3606 O O . ALA A 1 467 ? 16.906 -17 -16.141 1 74.69 467 ALA A O 1
ATOM 3607 N N . LEU A 1 468 ? 14.727 -17.062 -16.328 1 77 468 LEU A N 1
ATOM 3608 C CA . LEU A 1 468 ? 14.586 -18.078 -15.289 1 77 468 LEU A CA 1
ATOM 3609 C C . LEU A 1 468 ? 15.156 -19.406 -15.75 1 77 468 LEU A C 1
ATOM 3611 O O . LEU A 1 468 ? 15.789 -20.125 -14.969 1 77 468 LEU A O 1
ATOM 3615 N N . LEU A 1 469 ? 14.977 -19.672 -17.031 1 78.31 469 LEU A N 1
ATOM 3616 C CA . LEU A 1 469 ? 15.492 -20.906 -17.578 1 78.31 469 LEU A CA 1
ATOM 3617 C C . LEU A 1 469 ? 17.016 -20.891 -17.625 1 78.31 469 LEU A C 1
ATOM 3619 O O . LEU A 1 469 ? 17.672 -21.906 -17.344 1 78.31 469 LEU A O 1
ATOM 3623 N N . THR A 1 470 ? 17.469 -19.734 -17.922 1 81.12 470 THR A N 1
ATOM 3624 C CA . THR A 1 470 ? 18.922 -19.594 -17.953 1 81.12 470 THR A CA 1
ATOM 3625 C C . THR A 1 470 ? 19.5 -19.781 -16.562 1 81.12 470 THR A C 1
ATOM 3627 O O . THR A 1 470 ? 20.516 -20.469 -16.406 1 81.12 470 THR A O 1
ATOM 3630 N N . LEU A 1 471 ? 18.859 -19.25 -15.648 1 81.56 471 LEU A N 1
ATOM 3631 C CA . LEU A 1 471 ? 19.328 -19.375 -14.273 1 81.56 471 LEU A CA 1
ATOM 3632 C C . LEU A 1 471 ? 19.25 -20.828 -13.805 1 81.56 471 LEU A C 1
ATOM 3634 O O . LEU A 1 471 ? 20.156 -21.297 -13.109 1 81.56 471 LEU A O 1
ATOM 3638 N N . LEU A 1 472 ? 18.188 -21.469 -14.203 1 82.75 472 LEU A N 1
ATOM 3639 C CA . LEU A 1 472 ? 18.031 -22.859 -13.82 1 82.75 472 LEU A CA 1
ATOM 3640 C C . LEU A 1 472 ? 19.109 -23.734 -14.453 1 82.75 472 LEU A C 1
ATOM 3642 O O . LEU A 1 472 ? 19.641 -24.625 -13.812 1 82.75 472 LEU A O 1
ATOM 3646 N N . ARG A 1 473 ? 19.438 -23.422 -15.633 1 82.12 473 ARG A N 1
ATOM 3647 C CA . ARG A 1 473 ? 20.469 -24.156 -16.344 1 82.12 473 ARG A CA 1
ATOM 3648 C C . ARG A 1 473 ? 21.828 -23.953 -15.672 1 82.12 473 ARG A C 1
ATOM 3650 O O . ARG A 1 473 ? 22.609 -24.891 -15.539 1 82.12 473 ARG A O 1
ATOM 3657 N N . GLU A 1 474 ? 22.031 -22.75 -15.297 1 83.06 474 GLU A N 1
ATOM 3658 C CA . GLU A 1 474 ? 23.281 -22.453 -14.602 1 83.06 474 GLU A CA 1
ATOM 3659 C C . GLU A 1 474 ? 23.375 -23.219 -13.281 1 83.06 474 GLU A C 1
ATOM 3661 O O . GLU A 1 474 ? 24.438 -23.719 -12.938 1 83.06 474 GLU A O 1
ATOM 3666 N N . LYS A 1 475 ? 22.297 -23.25 -12.633 1 83.12 475 LYS A N 1
ATOM 3667 C CA . LYS A 1 475 ? 22.266 -23.984 -11.359 1 83.12 475 LYS A CA 1
ATOM 3668 C C . LYS A 1 475 ? 22.453 -25.484 -11.578 1 83.12 475 LYS A C 1
ATOM 3670 O O . LYS A 1 475 ? 23.094 -26.141 -10.773 1 83.12 475 LYS A O 1
ATOM 3675 N N . MET A 1 476 ? 21.891 -25.984 -12.594 1 83.38 476 MET A N 1
ATOM 3676 C CA . MET A 1 476 ? 22.047 -27.406 -12.93 1 83.38 476 MET A CA 1
ATOM 3677 C C . MET A 1 476 ? 23.5 -27.734 -13.242 1 83.38 476 MET A C 1
ATOM 3679 O O . MET A 1 476 ? 24 -28.781 -12.812 1 83.38 476 MET A O 1
ATOM 3683 N N . MET A 1 477 ? 24.125 -26.859 -13.875 1 79 477 MET A N 1
ATOM 3684 C CA . MET A 1 477 ? 25.531 -27.047 -14.203 1 79 477 MET A CA 1
ATOM 3685 C C . MET A 1 477 ? 26.391 -27.031 -12.945 1 79 477 MET A C 1
ATOM 3687 O O . MET A 1 477 ? 27.328 -27.828 -12.812 1 79 477 MET A O 1
ATOM 3691 N N . ALA A 1 478 ? 26.047 -26.156 -12.117 1 76.62 478 ALA A N 1
ATOM 3692 C CA . ALA A 1 478 ? 26.797 -26.062 -10.867 1 76.62 478 ALA A CA 1
ATOM 3693 C C . ALA A 1 478 ? 26.609 -27.328 -10.023 1 76.62 478 ALA A C 1
ATOM 3695 O O . ALA A 1 478 ? 27.469 -27.656 -9.203 1 76.62 478 ALA A O 1
ATOM 3696 N N . CYS A 1 479 ? 25.516 -27.969 -10.18 1 78.19 479 CYS A N 1
ATOM 3697 C CA . CYS A 1 479 ? 25.219 -29.188 -9.445 1 78.19 479 CYS A CA 1
ATOM 3698 C C . CYS A 1 479 ? 25.75 -30.406 -10.188 1 78.19 479 CYS A C 1
ATOM 3700 O O . CYS A 1 479 ? 25.438 -31.547 -9.836 1 78.19 479 CYS A O 1
ATOM 3702 N N . ALA A 1 480 ? 26.75 -30.109 -11.133 1 64.75 480 ALA A N 1
ATOM 3703 C CA . ALA A 1 480 ? 27.406 -31.156 -11.922 1 64.75 480 ALA A CA 1
ATOM 3704 C C . ALA A 1 480 ? 26.406 -31.922 -12.781 1 64.75 480 ALA A C 1
ATOM 3706 O O . ALA A 1 480 ? 26.547 -33.125 -12.984 1 64.75 480 ALA A O 1
ATOM 3707 N N . LEU A 1 481 ? 25.312 -31.453 -12.938 1 62.56 481 LEU A N 1
ATOM 3708 C CA . LEU A 1 481 ? 24.312 -32.094 -13.773 1 62.56 481 LEU A CA 1
ATOM 3709 C C . LEU A 1 481 ? 24.422 -31.641 -15.219 1 62.56 481 LEU A C 1
ATOM 3711 O O . LEU A 1 481 ? 23.672 -32.094 -16.078 1 62.56 481 LEU A O 1
ATOM 3715 N N . GLY A 1 482 ? 25.375 -30.828 -15.555 1 52.25 482 GLY A N 1
ATOM 3716 C CA . GLY A 1 482 ? 25.5 -30.375 -16.922 1 52.25 482 GLY A CA 1
ATOM 3717 C C . GLY A 1 482 ? 25.75 -31.5 -17.906 1 52.25 482 GLY A C 1
ATOM 3718 O O . GLY A 1 482 ? 25.438 -31.375 -19.094 1 52.25 482 GLY A O 1
ATOM 3719 N N . GLN A 1 483 ? 26.859 -32.281 -17.688 1 42.69 483 GLN A N 1
ATOM 3720 C CA . GLN A 1 483 ? 27.359 -33.219 -18.688 1 42.69 483 GLN A CA 1
ATOM 3721 C C . GLN A 1 483 ? 26.406 -34.406 -18.875 1 42.69 483 GLN A C 1
ATOM 3723 O O . GLN A 1 483 ? 26.703 -35.344 -19.625 1 42.69 483 GLN A O 1
ATOM 3728 N N . ALA A 1 484 ? 25.766 -34.906 -17.859 1 38.88 484 ALA A N 1
ATOM 3729 C CA . ALA A 1 484 ? 25.047 -36.156 -18.047 1 38.88 484 ALA A CA 1
ATOM 3730 C C . ALA A 1 484 ? 24.016 -36.031 -19.156 1 38.88 484 ALA A C 1
ATOM 3732 O O . ALA A 1 484 ? 23.406 -34.969 -19.344 1 38.88 484 ALA A O 1
ATOM 3733 N N . GLY A 1 485 ? 24.062 -36.812 -20.266 1 35.06 485 GLY A N 1
ATOM 3734 C CA . GLY A 1 485 ? 23.078 -37.062 -21.312 1 35.06 485 GLY A CA 1
ATOM 3735 C C . GLY A 1 485 ? 21.641 -36.938 -20.812 1 35.06 485 GLY A C 1
ATOM 3736 O O . GLY A 1 485 ? 21.406 -36.875 -19.609 1 35.06 485 GLY A O 1
ATOM 3737 N N . PRO A 1 486 ? 20.625 -36.75 -21.734 1 34.97 486 PRO A N 1
ATOM 3738 C CA . PRO A 1 486 ? 19.203 -36.719 -21.375 1 34.97 486 PRO A CA 1
ATOM 3739 C C . PRO A 1 486 ? 18.859 -37.781 -20.328 1 34.97 486 PRO A C 1
ATOM 3741 O O . PRO A 1 486 ? 19 -38.969 -20.578 1 34.97 486 PRO A O 1
ATOM 3744 N N . GLY A 1 487 ? 19.344 -37.75 -19.172 1 33.06 487 GLY A N 1
ATOM 3745 C CA . GLY A 1 487 ? 18.844 -38.844 -18.328 1 33.06 487 GLY A CA 1
ATOM 3746 C C . GLY A 1 487 ? 17.406 -39.219 -18.625 1 33.06 487 GLY A C 1
ATOM 3747 O O . GLY A 1 487 ? 16.703 -38.5 -19.328 1 33.06 487 GLY A O 1
ATOM 3748 N N . ARG A 1 488 ? 17 -40.531 -18.422 1 33.41 488 ARG A N 1
ATOM 3749 C CA . ARG A 1 488 ? 15.672 -41.062 -18.719 1 33.41 488 ARG A CA 1
ATOM 3750 C C . ARG A 1 488 ? 14.57 -40.125 -18.203 1 33.41 488 ARG A C 1
ATOM 3752 O O . ARG A 1 488 ? 14.594 -39.719 -17.047 1 33.41 488 ARG A O 1
ATOM 3759 N N . PRO A 1 489 ? 13.891 -39.438 -19.047 1 33.5 489 PRO A N 1
ATOM 3760 C CA . PRO A 1 489 ? 12.695 -38.688 -18.641 1 33.5 489 PRO A CA 1
ATOM 3761 C C . PRO A 1 489 ? 11.906 -39.375 -17.531 1 33.5 489 PRO A C 1
ATOM 3763 O O . PRO A 1 489 ? 11.492 -40.531 -17.688 1 33.5 489 PRO A O 1
ATOM 3766 N N . LEU A 1 490 ? 12.25 -39.344 -16.328 1 33.09 490 LEU A N 1
ATOM 3767 C CA . LEU A 1 490 ? 11.328 -39.938 -15.367 1 33.09 490 LEU A CA 1
ATOM 3768 C C . LEU A 1 490 ? 9.898 -39.5 -15.633 1 33.09 490 LEU A C 1
ATOM 3770 O O . LEU A 1 490 ? 9.625 -38.281 -15.719 1 33.09 490 LEU A O 1
ATOM 3774 N N . GLN A 1 491 ? 9.18 -40.188 -16.484 1 31.5 491 GLN A N 1
ATOM 3775 C CA . GLN A 1 491 ? 7.742 -39.938 -16.578 1 31.5 491 GLN A CA 1
ATOM 3776 C C . GLN A 1 491 ? 7.098 -39.906 -15.195 1 31.5 491 GLN A C 1
ATOM 3778 O O . GLN A 1 491 ? 7.559 -40.562 -14.266 1 31.5 491 GLN A O 1
ATOM 3783 N N . ILE A 1 492 ? 6.344 -38.75 -14.906 1 35 492 ILE A N 1
ATOM 3784 C CA . ILE A 1 492 ? 5.547 -38.625 -13.695 1 35 492 ILE A CA 1
ATOM 3785 C C . ILE A 1 492 ? 5.094 -40 -13.219 1 35 492 ILE A C 1
ATOM 3787 O O . ILE A 1 492 ? 4.887 -40.219 -12.023 1 35 492 ILE A O 1
ATOM 3791 N N . THR A 1 493 ? 5.02 -41.062 -14.102 1 32.59 493 THR A N 1
ATOM 3792 C CA . THR A 1 493 ? 4.512 -42.406 -13.797 1 32.59 493 THR A CA 1
ATOM 3793 C C . THR A 1 493 ? 5.57 -43.219 -13.078 1 32.59 493 THR A C 1
ATOM 3795 O O . THR A 1 493 ? 5.285 -44.312 -12.609 1 32.59 493 THR A O 1
ATOM 3798 N N . ASP A 1 494 ? 6.766 -42.844 -13.094 1 37.44 494 ASP A N 1
ATOM 3799 C CA . ASP A 1 494 ? 7.781 -43.781 -12.625 1 37.44 494 ASP A CA 1
ATOM 3800 C C . ASP A 1 494 ? 7.98 -43.656 -11.117 1 37.44 494 ASP A C 1
ATOM 3802 O O . ASP A 1 494 ? 8.906 -44.25 -10.555 1 37.44 494 ASP A O 1
ATOM 3806 N N . VAL A 1 495 ? 7.469 -42.656 -10.469 1 35.22 495 VAL A N 1
ATOM 3807 C CA . VAL A 1 495 ? 7.605 -42.594 -9.023 1 35.22 495 VAL A CA 1
ATOM 3808 C C . VAL A 1 495 ? 6.863 -43.75 -8.375 1 35.22 495 VAL A C 1
ATOM 3810 O O . VAL A 1 495 ? 5.664 -43.938 -8.602 1 35.22 495 VAL A O 1
ATOM 3813 N N . PRO A 1 496 ? 7.465 -44.812 -7.883 1 32.22 496 PRO A N 1
ATOM 3814 C CA . PRO A 1 496 ? 6.793 -45.969 -7.285 1 32.22 496 PRO A CA 1
ATOM 3815 C C . PRO A 1 496 ? 5.766 -45.562 -6.227 1 32.22 496 PRO A C 1
ATOM 3817 O O . PRO A 1 496 ? 5.953 -44.562 -5.523 1 32.22 496 PRO A O 1
ATOM 3820 N N . ASP A 1 497 ? 4.418 -45.969 -6.367 1 33.31 497 ASP A N 1
ATOM 3821 C CA . ASP A 1 497 ? 3.225 -45.906 -5.527 1 33.31 497 ASP A CA 1
ATOM 3822 C C . ASP A 1 497 ? 3.516 -46.438 -4.121 1 33.31 497 ASP A C 1
ATOM 3824 O O . ASP A 1 497 ? 2.6 -46.594 -3.309 1 33.31 497 ASP A O 1
ATOM 3828 N N . ASP A 1 498 ? 4.59 -46.906 -3.814 1 34.19 498 ASP A N 1
ATOM 3829 C CA . ASP A 1 498 ? 4.586 -47.688 -2.586 1 34.19 498 ASP A CA 1
ATOM 3830 C C . ASP A 1 498 ? 4.211 -46.844 -1.382 1 34.19 498 ASP A C 1
ATOM 3832 O O . ASP A 1 498 ? 3.572 -47.312 -0.443 1 34.19 498 ASP A O 1
ATOM 3836 N N . ASP A 1 499 ? 4.758 -45.656 -1.22 1 34.31 499 ASP A N 1
ATOM 3837 C CA . ASP A 1 499 ? 4.559 -45.031 0.095 1 34.31 499 ASP A CA 1
ATOM 3838 C C . ASP A 1 499 ? 3.189 -44.375 0.188 1 34.31 499 ASP A C 1
ATOM 3840 O O . ASP A 1 499 ? 2.855 -43.781 1.211 1 34.31 499 ASP A O 1
ATOM 3844 N N . LEU A 1 500 ? 2.416 -44.219 -0.871 1 31.52 500 LEU A N 1
ATOM 3845 C CA . LEU A 1 500 ? 1.077 -43.656 -0.742 1 31.52 500 LEU A CA 1
ATOM 3846 C C . LEU A 1 500 ? 0.13 -44.625 -0.079 1 31.52 500 LEU A C 1
ATOM 3848 O O . LEU A 1 500 ? -1.036 -44.312 0.167 1 31.52 500 LEU A O 1
ATOM 3852 N N . GLN A 1 501 ? 0.344 -45.875 -0.067 1 31.58 501 GLN A N 1
ATOM 3853 C CA . GLN A 1 501 ? -0.563 -46.844 0.555 1 31.58 501 GLN A CA 1
ATOM 3854 C C . GLN A 1 501 ? -0.612 -46.656 2.068 1 31.58 501 GLN A C 1
ATOM 3856 O O . GLN A 1 501 ? -1.575 -47.062 2.721 1 31.58 501 GLN A O 1
ATOM 3861 N N . ALA A 1 502 ? 0.445 -46.281 2.764 1 34.91 502 ALA A N 1
ATOM 3862 C CA . ALA A 1 502 ? 0.389 -46.281 4.223 1 34.91 502 ALA A CA 1
ATOM 3863 C C . ALA A 1 502 ? -0.484 -45.125 4.723 1 34.91 502 ALA A C 1
ATOM 3865 O O . ALA A 1 502 ? -1.131 -45.25 5.766 1 34.91 502 ALA A O 1
ATOM 3866 N N . GLU A 1 503 ? -0.638 -44.062 4.059 1 31.28 503 GLU A N 1
ATOM 3867 C CA . GLU A 1 503 ? -1.455 -43 4.605 1 31.28 503 GLU A CA 1
ATOM 3868 C C . GLU A 1 503 ? -2.943 -43.281 4.43 1 31.28 503 GLU A C 1
ATOM 3870 O O . GLU A 1 503 ? -3.783 -42.688 5.098 1 31.28 503 GLU A O 1
ATOM 3875 N N . GLU A 1 504 ? -3.408 -44.125 3.512 1 31.45 504 GLU A N 1
ATOM 3876 C CA . GLU A 1 504 ? -4.828 -44.469 3.467 1 31.45 504 GLU A CA 1
ATOM 3877 C C . GLU A 1 504 ? -5.23 -45.312 4.676 1 31.45 504 GLU A C 1
ATOM 3879 O O . GLU A 1 504 ? -6.383 -45.281 5.109 1 31.45 504 GLU A O 1
ATOM 3884 N N . MET A 1 505 ? -4.402 -46.219 5.168 1 32.28 505 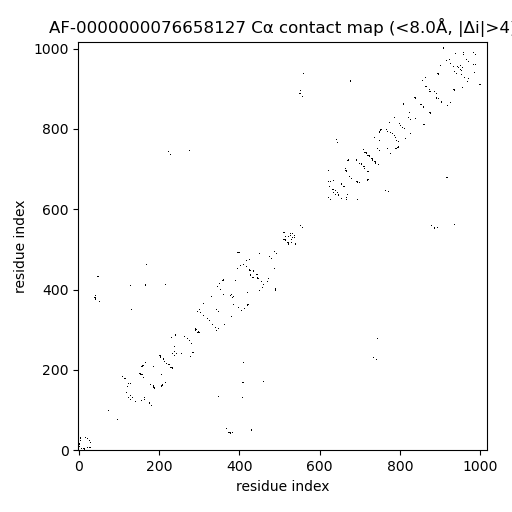MET A N 1
ATOM 3885 C CA . MET A 1 505 ? -4.871 -47.094 6.234 1 32.28 505 MET A CA 1
ATOM 3886 C C . MET A 1 505 ? -5.102 -46.312 7.523 1 32.28 505 MET A C 1
ATOM 3888 O O . MET A 1 505 ? -5.91 -46.719 8.359 1 32.28 505 MET A O 1
ATOM 3892 N N . ASN A 1 506 ? -4.301 -45.344 7.895 1 32 506 ASN A N 1
ATOM 3893 C CA . ASN A 1 506 ? -4.535 -44.781 9.219 1 32 506 ASN A CA 1
ATOM 3894 C C . ASN A 1 506 ? -5.797 -43.906 9.242 1 32 506 ASN A C 1
ATOM 3896 O O . ASN A 1 506 ? -6.141 -43.344 10.273 1 32 506 ASN A O 1
ATOM 3900 N N . LEU A 1 507 ? -6.316 -43.562 8.078 1 26.11 507 LEU A N 1
ATOM 3901 C CA . LEU A 1 507 ? -7.566 -42.812 8.227 1 26.11 507 LEU A CA 1
ATOM 3902 C C . LEU A 1 507 ? -8.727 -43.781 8.484 1 26.11 507 LEU A C 1
ATOM 3904 O O . LEU A 1 507 ? -9.867 -43.344 8.664 1 26.11 507 LEU A O 1
ATOM 3908 N N . VAL A 1 508 ? -8.57 -45.094 8.133 1 28.73 508 VAL A N 1
ATOM 3909 C CA . VAL A 1 508 ? -9.75 -45.906 8.344 1 28.73 508 VAL A CA 1
ATOM 3910 C C . VAL A 1 508 ? -9.82 -46.344 9.805 1 28.73 508 VAL A C 1
ATOM 3912 O O . VAL A 1 508 ? -10.875 -46.75 10.281 1 28.73 508 VAL A O 1
ATOM 3915 N N . ASP A 1 509 ? -8.711 -46.406 10.609 1 26.64 509 ASP A N 1
ATOM 3916 C CA . ASP A 1 509 ? -9.094 -46.781 11.969 1 26.64 509 ASP A CA 1
ATOM 3917 C C . ASP A 1 509 ? -9.484 -45.562 12.797 1 26.64 509 ASP A C 1
ATOM 3919 O O . ASP A 1 509 ? -8.836 -44.531 12.727 1 26.64 509 ASP A O 1
ATOM 3923 N N . MET B 1 1 ? -7.398 6.09 62.906 1 38.5 1 MET B N 1
ATOM 3924 C CA . MET B 1 1 ? -8.656 5.375 62.75 1 38.5 1 MET B CA 1
ATOM 3925 C C . MET B 1 1 ? -8.422 3.971 62.219 1 38.5 1 MET B C 1
ATOM 3927 O O . MET B 1 1 ? -7.73 3.797 61.219 1 38.5 1 MET B O 1
ATOM 3931 N N . GLY B 1 2 ? -8.453 3.029 62.969 1 54.88 2 GLY B N 1
ATOM 3932 C CA . GLY B 1 2 ? -8.109 1.648 62.688 1 54.88 2 GLY B CA 1
ATOM 3933 C C . GLY B 1 2 ? -8.867 1.087 61.5 1 54.88 2 GLY B C 1
ATOM 3934 O O . GLY B 1 2 ? -9.992 1.501 61.219 1 54.88 2 GLY B O 1
ATOM 3935 N N . PHE B 1 3 ? -8.266 0.495 60.5 1 67.56 3 PHE B N 1
ATOM 3936 C CA . PHE B 1 3 ? -8.789 -0.081 59.25 1 67.56 3 PHE B CA 1
ATOM 3937 C C . PHE B 1 3 ? -9.797 -1.183 59.562 1 67.56 3 PHE B C 1
ATOM 3939 O O . PHE B 1 3 ? -9.57 -2.014 60.438 1 67.56 3 PHE B O 1
ATOM 3946 N N . ALA B 1 4 ? -11 -0.947 59.125 1 75.56 4 ALA B N 1
ATOM 3947 C CA . ALA B 1 4 ? -12.031 -1.975 59.25 1 75.56 4 ALA B CA 1
ATOM 3948 C C . ALA B 1 4 ? -11.562 -3.293 58.625 1 75.56 4 ALA B C 1
ATOM 3950 O O . ALA B 1 4 ? -10.797 -3.301 57.656 1 75.56 4 ALA B O 1
ATOM 3951 N N . CYS B 1 5 ? -11.758 -4.34 59.188 1 75.06 5 CYS B N 1
ATOM 3952 C CA . CYS B 1 5 ? -11.438 -5.652 58.656 1 75.06 5 CYS B CA 1
ATOM 3953 C C . CYS B 1 5 ? -12.188 -5.902 57.344 1 75.06 5 CYS B C 1
ATOM 3955 O O . CYS B 1 5 ? -13.164 -5.207 57.062 1 75.06 5 CYS B O 1
ATOM 3957 N N . ASP B 1 6 ? -11.914 -6.809 56.469 1 75.5 6 ASP B N 1
ATOM 3958 C CA . ASP B 1 6 ? -12.445 -7.059 55.125 1 75.5 6 ASP B CA 1
ATOM 3959 C C . ASP B 1 6 ? -13.953 -7.309 55.156 1 75.5 6 ASP B C 1
ATOM 3961 O O . ASP B 1 6 ? -14.711 -6.691 54.438 1 75.5 6 ASP B O 1
ATOM 3965 N N . PRO B 1 7 ? -14.469 -8.062 55.969 1 76.25 7 PRO B N 1
ATOM 3966 C CA . PRO B 1 7 ? -15.914 -8.289 56 1 76.25 7 PRO B CA 1
ATOM 3967 C C . PRO B 1 7 ? -16.703 -7.07 56.469 1 76.25 7 PRO B C 1
ATOM 3969 O O . PRO B 1 7 ? -17.75 -6.75 55.938 1 76.25 7 PRO B O 1
ATOM 3972 N N . CYS B 1 8 ? -16.172 -6.418 57.438 1 76.19 8 CYS B N 1
ATOM 3973 C CA . CYS B 1 8 ? -16.844 -5.219 57.938 1 76.19 8 CYS B CA 1
ATOM 3974 C C . CYS B 1 8 ? -16.812 -4.109 56.875 1 76.19 8 CYS B C 1
ATOM 3976 O O . CYS B 1 8 ? -17.797 -3.381 56.719 1 76.19 8 CYS B O 1
ATOM 3978 N N . SER B 1 9 ? -15.719 -4.031 56.188 1 75.25 9 SER B N 1
ATOM 3979 C CA . SER B 1 9 ? -15.555 -3.061 55.094 1 75.25 9 SER B CA 1
ATOM 3980 C C . SER B 1 9 ? -16.531 -3.336 53.969 1 75.25 9 SER B C 1
ATOM 3982 O O . SER B 1 9 ? -17.141 -2.408 53.406 1 75.25 9 SER B O 1
ATOM 3984 N N . ILE B 1 10 ? -16.797 -4.535 53.688 1 73.25 10 ILE B N 1
ATOM 3985 C CA . ILE B 1 10 ? -17.719 -4.941 52.625 1 73.25 10 ILE B CA 1
ATOM 3986 C C . ILE B 1 10 ? -19.156 -4.668 53.062 1 73.25 10 ILE B C 1
ATOM 3988 O O . ILE B 1 10 ? -19.969 -4.199 52.25 1 73.25 10 ILE B O 1
ATOM 3992 N N . ARG B 1 11 ? -19.438 -4.797 54.188 1 72.56 11 ARG B N 1
ATOM 3993 C CA . ARG B 1 11 ? -20.797 -4.668 54.719 1 72.56 11 ARG B CA 1
ATOM 3994 C C . ARG B 1 11 ? -21.078 -3.234 55.156 1 72.56 11 ARG B C 1
ATOM 3996 O O . ARG B 1 11 ? -22.203 -2.912 55.531 1 72.56 11 ARG B O 1
ATOM 4003 N N . LYS B 1 12 ? -20.078 -2.361 55 1 72.19 12 LYS B N 1
ATOM 4004 C CA . LYS B 1 12 ? -20.141 -0.943 55.344 1 72.19 12 LYS B CA 1
ATOM 4005 C C . LYS B 1 12 ? -20.688 -0.742 56.75 1 72.19 12 LYS B C 1
ATOM 4007 O O . LYS B 1 12 ? -21.5 0.151 57 1 72.19 12 LYS B O 1
ATOM 4012 N N . ILE B 1 13 ? -20.141 -1.592 57.656 1 79.56 13 ILE B N 1
ATOM 4013 C CA . ILE B 1 13 ? -20.531 -1.426 59.062 1 79.56 13 ILE B CA 1
ATOM 4014 C C . ILE B 1 13 ? -19.297 -1.054 59.906 1 79.56 13 ILE B C 1
ATOM 4016 O O . ILE B 1 13 ? -18.172 -1.279 59.469 1 79.56 13 ILE B O 1
ATOM 4020 N N . LYS B 1 14 ? -19.547 -0.441 61.031 1 79.88 14 LYS B N 1
ATOM 4021 C CA . LYS B 1 14 ? -18.484 -0.014 61.938 1 79.88 14 LYS B CA 1
ATOM 4022 C C . LYS B 1 14 ? -17.75 -1.214 62.531 1 79.88 14 LYS B C 1
ATOM 4024 O O . LYS B 1 14 ? -18.359 -2.064 63.156 1 79.88 14 LYS B O 1
ATOM 4029 N N . CYS B 1 15 ? -16.422 -1.354 62.156 1 76.25 15 CYS B N 1
ATOM 4030 C CA . CYS B 1 15 ? -15.578 -2.426 62.656 1 76.25 15 CYS B CA 1
ATOM 4031 C C . CYS B 1 15 ? -15.023 -2.084 64.062 1 76.25 15 CYS B C 1
ATOM 4033 O O . CYS B 1 15 ? -14.625 -0.944 64.312 1 76.25 15 CYS B O 1
ATOM 4035 N N . SER B 1 16 ? -14.961 -2.895 64.938 1 80.44 16 SER B N 1
ATOM 4036 C CA . SER B 1 16 ? -14.5 -2.633 66.312 1 80.44 16 SER B CA 1
ATOM 4037 C C . SER B 1 16 ? -12.977 -2.641 66.375 1 80.44 16 SER B C 1
ATOM 4039 O O . SER B 1 16 ? -12.398 -2.264 67.375 1 80.44 16 SER B O 1
ATOM 4041 N N . GLY B 1 17 ? -12.195 -2.949 65.25 1 76.69 17 GLY B N 1
ATOM 4042 C CA . GLY B 1 17 ? -10.75 -2.873 65.125 1 76.69 17 GLY B CA 1
ATOM 4043 C C . GLY B 1 17 ? -10.047 -4.039 65.812 1 76.69 17 GLY B C 1
ATOM 4044 O O . GLY B 1 17 ? -8.836 -4.207 65.688 1 76.69 17 GLY B O 1
ATOM 4045 N N . ASP B 1 18 ? -10.664 -4.973 66.5 1 78.19 18 ASP B N 1
ATOM 4046 C CA . ASP B 1 18 ? -10.062 -6.148 67.125 1 78.19 18 ASP B CA 1
ATOM 4047 C C . ASP B 1 18 ? -9.969 -7.309 66.125 1 78.19 18 ASP B C 1
ATOM 4049 O O . ASP B 1 18 ? -10.633 -7.309 65.125 1 78.19 18 ASP B O 1
ATOM 4053 N N . THR B 1 19 ? -8.969 -8.094 66.125 1 75.25 19 THR B N 1
ATOM 4054 C CA . THR B 1 19 ? -8.828 -9.297 65.25 1 75.25 19 THR B CA 1
ATOM 4055 C C . THR B 1 19 ? -9.086 -10.547 66.125 1 75.25 19 THR B C 1
ATOM 4057 O O . THR B 1 19 ? -8.266 -10.914 66.938 1 75.25 19 THR B O 1
ATOM 4060 N N . PRO B 1 20 ? -10.297 -11.125 65.938 1 78.38 20 PRO B N 1
ATOM 4061 C CA . PRO B 1 20 ? -11.422 -10.797 65.062 1 78.38 20 PRO B CA 1
ATOM 4062 C C . PRO B 1 20 ? -12.289 -9.672 65.625 1 78.38 20 PRO B C 1
ATOM 4064 O O . PRO B 1 20 ? -12.398 -9.523 66.812 1 78.38 20 PRO B O 1
ATOM 4067 N N . CYS B 1 21 ? -12.883 -8.906 64.625 1 79.88 21 CYS B N 1
ATOM 4068 C CA . CYS B 1 21 ? -13.656 -7.77 65.125 1 79.88 21 CYS B CA 1
ATOM 4069 C C . CYS B 1 21 ? -15 -8.219 65.688 1 79.88 21 CYS B C 1
ATOM 4071 O O . CYS B 1 21 ? -15.453 -9.328 65.438 1 79.88 21 CYS B O 1
ATOM 4073 N N . LYS B 1 22 ? -15.586 -7.418 66.625 1 82.38 22 LYS B N 1
ATOM 4074 C CA . LYS B 1 22 ? -16.828 -7.746 67.312 1 82.38 22 LYS B CA 1
ATOM 4075 C C . LYS B 1 22 ? -17.938 -8.078 66.312 1 82.38 22 LYS B C 1
ATOM 4077 O O . LYS B 1 22 ? -18.766 -8.961 66.625 1 82.38 22 LYS B O 1
ATOM 4082 N N . GLN B 1 23 ? -17.969 -7.449 65.188 1 81.06 23 GLN B N 1
ATOM 4083 C CA . GLN B 1 23 ? -18.984 -7.645 64.188 1 81.06 23 GLN B CA 1
ATOM 4084 C C . GLN B 1 23 ? -18.812 -8.977 63.438 1 81.06 23 GLN B C 1
ATOM 4086 O O . GLN B 1 23 ? -19.781 -9.68 63.156 1 81.06 23 GLN B O 1
ATOM 4091 N N . CYS B 1 24 ? -17.609 -9.312 63.125 1 78.38 24 CYS B N 1
ATOM 4092 C CA . CYS B 1 24 ? -17.312 -10.586 62.5 1 78.38 24 CYS B CA 1
ATOM 4093 C C . CYS B 1 24 ? -17.562 -11.75 63.438 1 78.38 24 CYS B C 1
ATOM 4095 O O . CYS B 1 24 ? -18.078 -12.789 63.031 1 78.38 24 CYS B O 1
ATOM 4097 N N . LYS B 1 25 ? -17.219 -11.578 64.688 1 82.25 25 LYS B N 1
ATOM 4098 C CA . LYS B 1 25 ? -17.5 -12.594 65.688 1 82.25 25 LYS B CA 1
ATOM 4099 C C . LYS B 1 25 ? -19 -12.859 65.812 1 82.25 25 LYS B C 1
ATOM 4101 O O . LYS B 1 25 ? -19.422 -14.016 65.938 1 82.25 25 LYS B O 1
ATOM 4106 N N . ALA B 1 26 ? -19.812 -11.773 65.75 1 79.94 26 ALA B N 1
ATOM 4107 C CA . ALA B 1 26 ? -21.266 -11.906 65.875 1 79.94 26 ALA B CA 1
ATOM 4108 C C . ALA B 1 26 ? -21.891 -12.602 64.688 1 79.94 26 ALA B C 1
ATOM 4110 O O . ALA B 1 26 ? -22.922 -13.273 64.812 1 79.94 26 ALA B O 1
ATOM 4111 N N . THR B 1 27 ? -21.312 -12.422 63.531 1 77.69 27 THR B N 1
ATOM 4112 C CA . THR B 1 27 ? -21.922 -12.969 62.312 1 77.69 27 THR B CA 1
ATOM 4113 C C . THR B 1 27 ? -21.156 -14.203 61.844 1 77.69 27 THR B C 1
ATOM 4115 O O . THR B 1 27 ? -21.422 -14.719 60.75 1 77.69 27 THR B O 1
ATOM 4118 N N . SER B 1 28 ? -20.188 -14.75 62.594 1 76.75 28 SER B N 1
ATOM 4119 C CA . SER B 1 28 ? -19.391 -15.938 62.312 1 76.75 28 SER B CA 1
ATOM 4120 C C . SER B 1 28 ? -18.703 -15.82 60.938 1 76.75 28 SER B C 1
ATOM 4122 O O . SER B 1 28 ? -18.688 -16.766 60.156 1 76.75 28 SER B O 1
ATOM 4124 N N . LEU B 1 29 ? -18.359 -14.594 60.656 1 75.06 29 LEU B N 1
ATOM 4125 C CA . LEU B 1 29 ? -17.578 -14.391 59.438 1 75.06 29 LEU B CA 1
ATOM 4126 C C . LEU B 1 29 ? -16.078 -14.383 59.719 1 75.06 29 LEU B C 1
ATOM 4128 O O . LEU B 1 29 ? -15.672 -14.047 60.844 1 75.06 29 LEU B O 1
ATOM 4132 N N . SER B 1 30 ? -15.242 -14.812 58.844 1 75.88 30 SER B N 1
ATOM 4133 C CA . SER B 1 30 ? -13.789 -14.766 59 1 75.88 30 SER B CA 1
ATOM 4134 C C . SER B 1 30 ? -13.273 -13.336 58.938 1 75.88 30 SER B C 1
ATOM 4136 O O . SER B 1 30 ? -13.391 -12.664 57.906 1 75.88 30 SER B O 1
ATOM 4138 N N . CYS B 1 31 ? -12.797 -12.75 60.062 1 72.75 31 CYS B N 1
ATOM 4139 C CA . CYS B 1 31 ? -12.25 -11.398 60.219 1 72.75 31 CYS B CA 1
ATOM 4140 C C . CYS B 1 31 ? -10.875 -11.289 59.562 1 72.75 31 CYS B C 1
ATOM 4142 O O . CYS B 1 31 ? -9.914 -11.906 60.031 1 72.75 31 CYS B O 1
ATOM 4144 N N . SER B 1 32 ? -10.789 -10.953 58.375 1 75.19 32 SER B N 1
ATOM 4145 C CA . SER B 1 32 ? -9.531 -10.828 57.625 1 75.19 32 SER B CA 1
ATOM 4146 C C . SER B 1 32 ? -9.242 -9.383 57.25 1 75.19 32 SER B C 1
ATOM 4148 O O . SER B 1 32 ? -10.156 -8.555 57.219 1 75.19 32 SER B O 1
ATOM 4150 N N . TYR B 1 33 ? -8.039 -8.953 57.344 1 64.25 33 TYR B N 1
ATOM 4151 C CA . TYR B 1 33 ? -7.559 -7.637 56.938 1 64.25 33 TYR B CA 1
ATOM 4152 C C . TYR B 1 33 ? -6.727 -7.719 55.656 1 64.25 33 TYR B C 1
ATOM 4154 O O . TYR B 1 33 ? -5.789 -6.938 55.469 1 64.25 33 TYR B O 1
ATOM 4162 N N . ASP B 1 34 ? -6.816 -8.609 54.938 1 63.69 34 ASP B N 1
ATOM 4163 C CA . ASP B 1 34 ? -5.934 -8.938 53.844 1 63.69 34 ASP B CA 1
ATOM 4164 C C . ASP B 1 34 ? -6.309 -8.141 52.594 1 63.69 34 ASP B C 1
ATOM 4166 O O . ASP B 1 34 ? -5.617 -8.219 51.562 1 63.69 34 ASP B O 1
ATOM 4170 N N . ARG B 1 35 ? -7.465 -7.652 52.594 1 51.69 35 ARG B N 1
ATOM 4171 C CA . ARG B 1 35 ? -7.898 -6.93 51.406 1 51.69 35 ARG B CA 1
ATOM 4172 C C . ARG B 1 35 ? -7.043 -5.688 51.188 1 51.69 35 ARG B C 1
ATOM 4174 O O . ARG B 1 35 ? -6.844 -4.887 52.094 1 51.69 35 ARG B O 1
ATOM 4181 N N . LYS B 1 36 ? -6.184 -5.707 50.219 1 44.44 36 LYS B N 1
ATOM 4182 C CA . LYS B 1 36 ? -5.535 -4.469 49.781 1 44.44 36 LYS B CA 1
ATOM 4183 C C . LYS B 1 36 ? -6.57 -3.385 49.469 1 44.44 36 LYS B C 1
ATOM 4185 O O . LYS B 1 36 ? -7.516 -3.617 48.719 1 44.44 36 LYS B O 1
ATOM 4190 N N . ARG B 1 37 ? -6.75 -2.617 50.281 1 38.06 37 ARG B N 1
ATOM 4191 C CA . ARG B 1 37 ? -7.648 -1.484 50.094 1 38.06 37 ARG B CA 1
ATOM 4192 C C . ARG B 1 37 ? -7.363 -0.776 48.781 1 38.06 37 ARG B C 1
ATOM 4194 O O . ARG B 1 37 ? -6.23 -0.362 48.531 1 38.06 37 ARG B O 1
ATOM 4201 N N . LYS B 1 38 ? -8.164 -1.09 47.781 1 35.22 38 LYS B N 1
ATOM 4202 C CA . LYS B 1 38 ? -8.086 -0.254 46.594 1 35.22 38 LYS B CA 1
ATOM 4203 C C . LYS B 1 38 ? -8.297 1.218 46.938 1 35.22 38 LYS B C 1
ATOM 4205 O O . LYS B 1 38 ? -9.227 1.566 47.656 1 35.22 38 LYS B O 1
ATOM 4210 N N . LYS B 1 39 ? -7.148 1.946 47.094 1 30.91 39 LYS B N 1
ATOM 4211 C CA . LYS B 1 39 ? -7.27 3.398 47.156 1 30.91 39 LYS B CA 1
ATOM 4212 C C . LYS B 1 39 ? -8.438 3.902 46.312 1 30.91 39 LYS B C 1
ATOM 4214 O O . LYS B 1 39 ? -8.719 3.361 45.25 1 30.91 39 LYS B O 1
ATOM 4219 N N . SER B 1 40 ? -9.422 4.531 46.969 1 31 40 SER B N 1
ATOM 4220 C CA . SER B 1 40 ? -10.555 5.207 46.344 1 31 40 SER B CA 1
ATOM 4221 C C . SER B 1 40 ? -10.117 6.031 45.156 1 31 40 SER B C 1
ATOM 4223 O O . SER B 1 40 ? -9.562 7.125 45.312 1 31 40 SER B O 1
ATOM 4225 N N . GLY B 1 41 ? -9.18 5.676 44.406 1 30.22 41 GLY B N 1
ATOM 4226 C CA . GLY B 1 41 ? -8.773 6.621 43.375 1 30.22 41 GLY B CA 1
ATOM 4227 C C . GLY B 1 41 ? -9.914 7.082 42.5 1 30.22 41 GLY B C 1
ATOM 4228 O O . GLY B 1 41 ? -11.008 6.512 42.531 1 30.22 41 GLY B O 1
ATOM 4229 N N . PRO B 1 42 ? -9.852 8.383 42.094 1 31.12 42 PRO B N 1
ATOM 4230 C CA . PRO B 1 42 ? -10.938 9 41.312 1 31.12 42 PRO B CA 1
ATOM 4231 C C . PRO B 1 42 ? -11.523 8.078 40.25 1 31.12 42 PRO B C 1
ATOM 4233 O O . PRO B 1 42 ? -10.805 7.25 39.688 1 31.12 42 PRO B O 1
ATOM 4236 N N . LYS B 1 43 ? -12.766 7.75 40.375 1 31.33 43 LYS B N 1
ATOM 4237 C CA . LYS B 1 43 ? -13.586 6.879 39.531 1 31.33 43 LYS B CA 1
ATOM 4238 C C . LYS B 1 43 ? -13.406 7.211 38.062 1 31.33 43 LYS B C 1
ATOM 4240 O O . LYS B 1 43 ? -13.383 8.383 37.688 1 31.33 43 LYS B O 1
ATOM 4245 N N . GLY B 1 44 ? -12.5 6.586 37.375 1 32.06 44 GLY B N 1
ATOM 4246 C CA . GLY B 1 44 ? -12.359 6.699 35.938 1 32.06 44 GLY B CA 1
ATOM 4247 C C . GLY B 1 44 ? -13.672 7.004 35.25 1 32.06 44 GLY B C 1
ATOM 4248 O O . GLY B 1 44 ? -14.727 7.051 35.875 1 32.06 44 GLY B O 1
ATOM 4249 N N . PRO B 1 45 ? -13.695 7.609 34.094 1 37.22 45 PRO B N 1
ATOM 4250 C CA . PRO B 1 45 ? -15.008 7.926 33.5 1 37.22 45 PRO B CA 1
ATOM 4251 C C . PRO B 1 45 ? -15.992 6.766 33.625 1 37.22 45 PRO B C 1
ATOM 4253 O O . PRO B 1 45 ? -15.602 5.602 33.469 1 37.22 45 PRO B O 1
ATOM 4256 N N . ARG B 1 46 ? -17.031 7.055 34.125 1 40.94 46 ARG B N 1
ATOM 4257 C CA . ARG B 1 46 ? -18.109 6.086 34.281 1 40.94 46 ARG B CA 1
ATOM 4258 C C . ARG B 1 46 ? -18.406 5.414 32.938 1 40.94 46 ARG B C 1
ATOM 4260 O O . ARG B 1 46 ? -18.203 6.004 31.875 1 40.94 46 ARG B O 1
ATOM 4267 N N . LYS B 1 47 ? -18.672 4.207 33 1 46.94 47 LYS B N 1
ATOM 4268 C CA . LYS B 1 47 ? -19.062 3.387 31.859 1 46.94 47 LYS B CA 1
ATOM 4269 C C . LYS B 1 47 ? -19.906 4.188 30.875 1 46.94 47 LYS B C 1
ATOM 4271 O O . LYS B 1 47 ? -19.703 4.094 29.656 1 46.94 47 LYS B O 1
ATOM 4276 N N . ARG B 1 48 ? -20.641 5.164 31.422 1 47.09 48 ARG B N 1
ATOM 4277 C CA . ARG B 1 48 ? -21.578 5.914 30.578 1 47.09 48 ARG B CA 1
ATOM 4278 C C . ARG B 1 48 ? -20.844 6.973 29.766 1 47.09 48 ARG B C 1
ATOM 4280 O O . ARG B 1 48 ? -21.141 7.172 28.578 1 47.09 48 ARG B O 1
ATOM 4287 N N . THR B 1 49 ? -19.922 7.484 30.422 1 46.31 49 THR B N 1
ATOM 4288 C CA . THR B 1 49 ? -19.172 8.531 29.75 1 46.31 49 THR B CA 1
ATOM 4289 C C . THR B 1 49 ? -18.328 7.941 28.625 1 46.31 49 THR B C 1
ATOM 4291 O O . THR B 1 49 ? -18.25 8.516 27.531 1 46.31 49 THR B O 1
ATOM 4294 N N . LYS B 1 50 ? -17.766 6.871 28.906 1 48.84 50 LYS B N 1
ATOM 4295 C CA . LYS B 1 50 ? -17 6.16 27.875 1 48.84 50 LYS B CA 1
ATOM 4296 C C . LYS B 1 50 ? -17.891 5.82 26.672 1 48.84 50 LYS B C 1
ATOM 4298 O O . LYS B 1 50 ? -17.516 6.086 25.531 1 48.84 50 LYS B O 1
ATOM 4303 N N . GLU B 1 51 ? -19.031 5.285 27 1 55.34 51 GLU B N 1
ATOM 4304 C CA . GLU B 1 51 ? -19.969 4.922 25.938 1 55.34 51 GLU B CA 1
ATOM 4305 C C . GLU B 1 51 ? -20.422 6.152 25.156 1 55.34 51 GLU B C 1
ATOM 4307 O O . GLU B 1 51 ? -20.562 6.098 23.938 1 55.34 51 GLU B O 1
ATOM 4312 N N . ALA B 1 52 ? -20.516 7.207 25.875 1 53.41 52 ALA B N 1
ATOM 4313 C CA . ALA B 1 52 ? -20.953 8.445 25.234 1 53.41 52 ALA B CA 1
ATOM 4314 C C . ALA B 1 52 ? -19.875 9 24.312 1 53.41 52 ALA B C 1
ATOM 4316 O O . ALA B 1 52 ? -20.172 9.469 23.219 1 53.41 52 ALA B O 1
ATOM 4317 N N . ILE B 1 53 ? -18.719 8.844 24.734 1 53.41 53 ILE B N 1
ATOM 4318 C CA . ILE B 1 53 ? -17.594 9.328 23.953 1 53.41 53 ILE B CA 1
ATOM 4319 C C . ILE B 1 53 ? -17.438 8.469 22.688 1 53.41 53 ILE B C 1
ATOM 4321 O O . ILE B 1 53 ? -17.281 8.992 21.594 1 53.41 53 ILE B O 1
ATOM 4325 N N . LEU B 1 54 ? -17.594 7.223 22.953 1 56.25 54 LEU B N 1
ATOM 4326 C CA . LEU B 1 54 ? -17.484 6.285 21.844 1 56.25 54 LEU B CA 1
ATOM 4327 C C . LEU B 1 54 ? -18.594 6.52 20.828 1 56.25 54 LEU B C 1
ATOM 4329 O O . LEU B 1 54 ? -18.359 6.469 19.609 1 56.25 54 LEU B O 1
ATOM 4333 N N . GLN B 1 55 ? -19.797 6.762 21.391 1 55.12 55 GLN B N 1
ATOM 4334 C CA . GLN B 1 55 ? -20.938 7.043 20.516 1 55.12 55 GLN B CA 1
ATOM 4335 C C . GLN B 1 55 ? -20.734 8.344 19.75 1 55.12 55 GLN B C 1
ATOM 4337 O O . GLN B 1 55 ? -21.047 8.414 18.562 1 55.12 55 GLN B O 1
ATOM 4342 N N . ALA B 1 56 ? -20.156 9.281 20.375 1 51.66 56 ALA B N 1
ATOM 4343 C CA . ALA B 1 56 ? -19.891 10.57 19.75 1 51.66 56 ALA B CA 1
ATOM 4344 C C . ALA B 1 56 ? -18.828 10.445 18.656 1 51.66 56 ALA B C 1
ATOM 4346 O O . ALA B 1 56 ? -18.938 11.047 17.594 1 51.66 56 ALA B O 1
ATOM 4347 N N . GLN B 1 57 ? -17.906 9.664 18.938 1 51.03 57 GLN B N 1
ATOM 4348 C CA . GLN B 1 57 ? -16.828 9.414 18 1 51.03 57 GLN B CA 1
ATOM 4349 C C . GLN B 1 57 ? -17.344 8.672 16.766 1 51.03 57 GLN B C 1
ATOM 4351 O O . GLN B 1 57 ? -16.922 8.961 15.641 1 51.03 57 GLN B O 1
ATOM 4356 N N . ARG B 1 58 ? -18.219 7.734 17.016 1 51.75 58 ARG B N 1
ATOM 4357 C CA . ARG B 1 58 ? -18.828 6.961 15.93 1 51.75 58 ARG B CA 1
ATOM 4358 C C . ARG B 1 58 ? -19.688 7.848 15.047 1 51.75 58 ARG B C 1
ATOM 4360 O O . ARG B 1 58 ? -19.688 7.707 13.82 1 51.75 58 ARG B O 1
ATOM 4367 N N . SER B 1 59 ? -20.438 8.734 15.688 1 47.97 59 SER B N 1
ATOM 4368 C CA . SER B 1 59 ? -21.328 9.617 14.938 1 47.97 59 SER B CA 1
ATOM 4369 C C . SER B 1 59 ? -20.547 10.578 14.055 1 47.97 59 SER B C 1
ATOM 4371 O O . SER B 1 59 ? -20.984 10.914 12.953 1 47.97 59 SER B O 1
ATOM 4373 N N . SER B 1 60 ? -19.5 10.969 14.586 1 46.47 60 SER B N 1
ATOM 4374 C CA . SER B 1 60 ? -18.688 11.906 13.82 1 46.47 60 SER B CA 1
ATOM 4375 C C . SER B 1 60 ? -18.031 11.227 12.617 1 46.47 60 SER B C 1
ATOM 4377 O O . SER B 1 60 ? -17.891 11.844 11.555 1 46.47 60 SER B O 1
ATOM 4379 N N . LYS B 1 61 ? -17.719 10.039 12.805 1 47.69 61 LYS B N 1
ATOM 4380 C CA . LYS B 1 61 ? -17.109 9.297 11.703 1 47.69 61 LYS B CA 1
ATOM 4381 C C . LYS B 1 61 ? -18.125 9.047 10.586 1 47.69 61 LYS B C 1
ATOM 4383 O O . LYS B 1 61 ? -17.797 9.141 9.406 1 47.69 61 LYS B O 1
ATOM 4388 N N . TYR B 1 62 ? -19.469 8.805 10.984 1 42.53 62 TYR B N 1
ATOM 4389 C CA . TYR B 1 62 ? -20.531 8.594 10 1 42.53 62 TYR B CA 1
ATOM 4390 C C . TYR B 1 62 ? -20.844 9.883 9.25 1 42.53 62 TYR B C 1
ATOM 4392 O O . TYR B 1 62 ? -21.109 9.859 8.047 1 42.53 62 TYR B O 1
ATOM 4400 N N . THR B 1 63 ? -20.75 10.898 9.906 1 39.06 63 THR B N 1
ATOM 4401 C CA . THR B 1 63 ? -21.078 12.164 9.258 1 39.06 63 THR B CA 1
ATOM 4402 C C . THR B 1 63 ? -19.984 12.578 8.281 1 39.06 63 THR B C 1
ATOM 4404 O O . THR B 1 63 ? -20.266 13.141 7.227 1 39.06 63 THR B O 1
ATOM 4407 N N . ARG B 1 64 ? -18.812 12.359 8.672 1 42.56 64 ARG B N 1
ATOM 4408 C CA . ARG B 1 64 ? -17.719 12.727 7.781 1 42.56 64 ARG B CA 1
ATOM 4409 C C . ARG B 1 64 ? -17.781 11.922 6.484 1 42.56 64 ARG B C 1
ATOM 4411 O O . ARG B 1 64 ? -17.531 12.461 5.402 1 42.56 64 ARG B O 1
ATOM 4418 N N . THR B 1 65 ? -18.234 10.617 6.551 1 41.56 65 THR B N 1
ATOM 4419 C CA . THR B 1 65 ? -18.312 9.758 5.375 1 41.56 65 THR B CA 1
ATOM 4420 C C . THR B 1 65 ? -19.469 10.188 4.473 1 41.56 65 THR B C 1
ATOM 4422 O O . THR B 1 65 ? -19.359 10.125 3.246 1 41.56 65 THR B O 1
ATOM 4425 N N . ASP B 1 66 ? -20.688 10.648 5.133 1 40.28 66 ASP B N 1
ATOM 4426 C CA . ASP B 1 66 ? -21.859 11.07 4.363 1 40.28 66 ASP B CA 1
ATOM 4427 C C . ASP B 1 66 ? -21.609 12.406 3.68 1 40.28 66 ASP B C 1
ATOM 4429 O O . ASP B 1 66 ? -22.125 12.664 2.594 1 40.28 66 ASP B O 1
ATOM 4433 N N . LEU B 1 67 ? -21.047 13.242 4.332 1 36.28 67 LEU B N 1
ATOM 4434 C CA . LEU B 1 67 ? -20.844 14.562 3.754 1 36.28 67 LEU B CA 1
ATOM 4435 C C . LEU B 1 67 ? -19.953 14.477 2.514 1 36.28 67 LEU B C 1
ATOM 4437 O O . LEU B 1 67 ? -20.141 15.25 1.564 1 36.28 67 LEU B O 1
ATOM 4441 N N . ASP B 1 68 ? -19.125 13.617 2.615 1 38.06 68 ASP B N 1
ATOM 4442 C CA . ASP B 1 68 ? -18.312 13.516 1.402 1 38.06 68 ASP B CA 1
ATOM 4443 C C . ASP B 1 68 ? -19.156 13.031 0.223 1 38.06 68 ASP B C 1
ATOM 4445 O O . ASP B 1 68 ? -18.859 13.344 -0.931 1 38.06 68 ASP B O 1
ATOM 4449 N N . GLY B 1 69 ? -20.422 12.375 0.556 1 32.53 69 GLY B N 1
ATOM 4450 C CA . GLY B 1 69 ? -21.344 11.906 -0.472 1 32.53 69 GLY B CA 1
ATOM 4451 C C . GLY B 1 69 ? -22.297 12.984 -0.96 1 32.53 69 GLY B C 1
ATOM 4452 O O . GLY B 1 69 ? -22.75 12.938 -2.105 1 32.53 69 GLY B O 1
ATOM 4453 N N . GLU B 1 70 ? -23.016 13.734 0.029 1 31.59 70 GLU B N 1
ATOM 4454 C CA . GLU B 1 70 ? -24.141 14.594 -0.322 1 31.59 70 GLU B CA 1
ATOM 4455 C C . GLU B 1 70 ? -23.688 15.828 -1.089 1 31.59 70 GLU B C 1
ATOM 4457 O O . GLU B 1 70 ? -24.5 16.688 -1.441 1 31.59 70 GLU B O 1
ATOM 4462 N N . ILE B 1 71 ? -22.625 16.234 -1.024 1 31.38 71 ILE B N 1
ATOM 4463 C CA . ILE B 1 71 ? -22.469 17.484 -1.769 1 31.38 71 ILE B CA 1
ATOM 4464 C C . ILE B 1 71 ? -22.922 17.281 -3.217 1 31.38 71 ILE B C 1
ATOM 4466 O O . ILE B 1 71 ? -22.438 17.969 -4.121 1 31.38 71 ILE B O 1
ATOM 4470 N N . GLN B 1 72 ? -23.609 16.078 -3.455 1 26.72 72 GLN B N 1
ATOM 4471 C CA . GLN B 1 72 ? -24.031 16.047 -4.852 1 26.72 72 GLN B CA 1
ATOM 4472 C C . GLN B 1 72 ? -25.141 17.047 -5.121 1 26.72 72 GLN B C 1
ATOM 4474 O O . GLN B 1 72 ? -25.062 17.844 -6.066 1 26.72 72 GLN B O 1
ATOM 4479 N N . ALA B 1 73 ? -26.562 16.516 -5.105 1 25.44 73 ALA B N 1
ATOM 4480 C CA . ALA B 1 73 ? -27.609 16.656 -6.121 1 25.44 73 ALA B CA 1
ATOM 4481 C C . ALA B 1 73 ? -28.469 17.891 -5.855 1 25.44 73 ALA B C 1
ATOM 4483 O O . ALA B 1 73 ? -29.656 17.766 -5.562 1 25.44 73 ALA B O 1
ATOM 4484 N N . GLN B 1 74 ? -28.328 18.875 -5.027 1 21.16 74 GLN B N 1
ATOM 4485 C CA . GLN B 1 74 ? -29.422 19.828 -5.039 1 21.16 74 GLN B CA 1
ATOM 4486 C C . GLN B 1 74 ? -29.672 20.375 -6.449 1 21.16 74 GLN B C 1
ATOM 4488 O O . GLN B 1 74 ? -28.781 20.969 -7.055 1 21.16 74 GLN B O 1
ATOM 4493 N N . ASP B 1 75 ? -30.656 19.75 -7.191 1 21.98 75 ASP B N 1
ATOM 4494 C CA . ASP B 1 75 ? -31.422 20.047 -8.391 1 21.98 75 ASP B CA 1
ATOM 4495 C C . ASP B 1 75 ? -31.938 21.484 -8.375 1 21.98 75 ASP B C 1
ATOM 4497 O O . ASP B 1 75 ? -32.344 22 -7.332 1 21.98 75 ASP B O 1
ATOM 4501 N N . LEU B 1 76 ? -31.547 22.234 -9.375 1 22.03 76 LEU B N 1
ATOM 4502 C CA . LEU B 1 76 ? -32.031 23.453 -9.992 1 22.03 76 LEU B CA 1
ATOM 4503 C C . LEU B 1 76 ? -33.562 23.391 -10.172 1 22.03 76 LEU B C 1
ATOM 4505 O O . LEU B 1 76 ? -34.062 22.656 -11.023 1 22.03 76 LEU B O 1
ATOM 4509 N N . ALA B 1 77 ? -34.406 23.312 -9.109 1 20.22 77 ALA B N 1
ATOM 4510 C CA . ALA B 1 77 ? -35.844 23.5 -9.273 1 20.22 77 ALA B CA 1
ATOM 4511 C C . ALA B 1 77 ? -36.125 24.812 -10 1 20.22 77 ALA B C 1
ATOM 4513 O O . ALA B 1 77 ? -35.969 25.891 -9.422 1 20.22 77 ALA B O 1
ATOM 4514 N N . GLU B 1 78 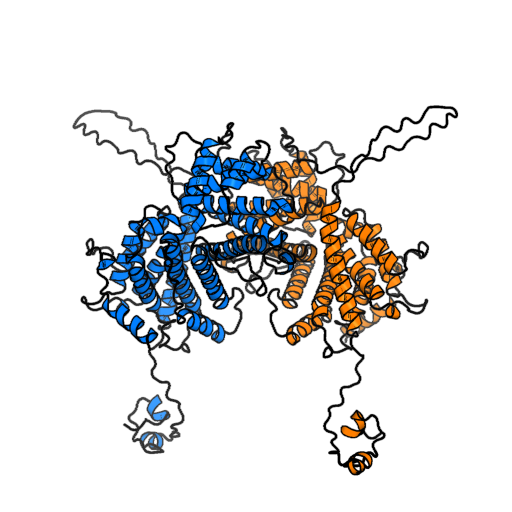? -35.75 25.016 -11.289 1 21.75 78 GLU B N 1
ATOM 4515 C CA . GLU B 1 78 ? -36.188 26.156 -12.078 1 21.75 78 GLU B CA 1
ATOM 4516 C C . GLU B 1 78 ? -37.719 26.203 -12.211 1 21.75 78 GLU B C 1
ATOM 4518 O O . GLU B 1 78 ? -38.25 25.953 -13.289 1 21.75 78 GLU B O 1
ATOM 4523 N N . ALA B 1 79 ? -38.531 25.422 -11.469 1 19.97 79 ALA B N 1
ATOM 4524 C CA . ALA B 1 79 ? -39.844 25.531 -12.094 1 19.97 79 ALA B CA 1
ATOM 4525 C C . ALA B 1 79 ? -40.219 26.984 -12.344 1 19.97 79 ALA B C 1
ATOM 4527 O O . ALA B 1 79 ? -39.688 27.891 -11.703 1 19.97 79 ALA B O 1
ATOM 4528 N N . THR B 1 80 ? -41.344 27.328 -13.156 1 20.62 80 THR B N 1
ATOM 4529 C CA . THR B 1 80 ? -42.125 28.203 -14.016 1 20.62 80 THR B CA 1
ATOM 4530 C C . THR B 1 80 ? -42.844 29.266 -13.188 1 20.62 80 THR B C 1
ATOM 4532 O O . THR B 1 80 ? -43.75 29.938 -13.688 1 20.62 80 THR B O 1
ATOM 4535 N N . SER B 1 81 ? -42.344 29.781 -12.086 1 19.83 81 SER B N 1
ATOM 4536 C CA . SER B 1 81 ? -43.312 30.641 -11.398 1 19.83 81 SER B CA 1
ATOM 4537 C C . SER B 1 81 ? -43.812 31.75 -12.312 1 19.83 81 SER B C 1
ATOM 4539 O O . SER B 1 81 ? -43.031 32.469 -12.93 1 19.83 81 SER B O 1
ATOM 4541 N N . SER B 1 82 ? -45 31.578 -12.914 1 21.53 82 SER B N 1
ATOM 4542 C CA . SER B 1 82 ? -45.875 32.438 -13.711 1 21.53 82 SER B CA 1
ATOM 4543 C C . SER B 1 82 ? -46.125 33.75 -13.008 1 21.53 82 SER B C 1
ATOM 4545 O O . SER B 1 82 ? -47 34.531 -13.414 1 21.53 82 SER B O 1
ATOM 4547 N N . THR B 1 83 ? -45.312 34.188 -11.961 1 20.06 83 THR B N 1
ATOM 4548 C CA . THR B 1 83 ? -45.938 35.344 -11.289 1 20.06 83 THR B CA 1
ATOM 4549 C C . THR B 1 83 ? -46.125 36.5 -12.266 1 20.06 83 THR B C 1
ATOM 4551 O O . THR B 1 83 ? -45.219 36.812 -13.039 1 20.06 83 THR B O 1
ATOM 4554 N N . GLN B 1 84 ? -47.375 36.938 -12.461 1 20.39 84 GLN B N 1
ATOM 4555 C CA . GLN B 1 84 ? -48 38.125 -13.031 1 20.39 84 GLN B CA 1
ATOM 4556 C C . GLN B 1 84 ? -47.344 39.375 -12.508 1 20.39 84 GLN B C 1
ATOM 4558 O O . GLN B 1 84 ? -46.969 39.469 -11.336 1 20.39 84 GLN B O 1
ATOM 4563 N N . HIS B 1 85 ? -46.844 40.406 -13.352 1 20.34 85 HIS B N 1
ATOM 4564 C CA . HIS B 1 85 ? -46.25 41.75 -13.305 1 20.34 85 HIS B CA 1
ATOM 4565 C C . HIS B 1 85 ? -47.062 42.688 -12.43 1 20.34 85 HIS B C 1
ATOM 4567 O O . HIS B 1 85 ? -46.812 43.875 -12.406 1 20.34 85 HIS B O 1
ATOM 4573 N N . ASN B 1 86 ? -47.969 42.656 -11.516 1 21.05 86 ASN B N 1
ATOM 4574 C CA . ASN B 1 86 ? -48.438 44.062 -11.562 1 21.05 86 ASN B CA 1
ATOM 4575 C C . ASN B 1 86 ? -47.281 45.031 -11.336 1 21.05 86 ASN B C 1
ATOM 4577 O O . ASN B 1 86 ? -46.938 45.812 -12.234 1 21.05 86 ASN B O 1
ATOM 4581 N N . GLY B 1 87 ? -47.406 46 -10.25 1 20.45 87 GLY B N 1
ATOM 4582 C CA . GLY B 1 87 ? -47.031 47.406 -10.133 1 20.45 87 GLY B CA 1
ATOM 4583 C C . GLY B 1 87 ? -45.531 47.625 -10.031 1 20.45 87 GLY B C 1
ATOM 4584 O O . GLY B 1 87 ? -44.938 48.281 -10.883 1 20.45 87 GLY B O 1
ATOM 4585 N N . SER B 1 88 ? -45.062 47.969 -8.68 1 23.47 88 SER B N 1
ATOM 4586 C CA . SER B 1 88 ? -44.094 48.906 -8.117 1 23.47 88 SER B CA 1
ATOM 4587 C C . SER B 1 88 ? -42.656 48.438 -8.367 1 23.47 88 SER B C 1
ATOM 4589 O O . SER B 1 88 ? -42.375 47.219 -8.32 1 23.47 88 SER B O 1
ATOM 4591 N N . SER B 1 89 ? -41.688 49.375 -8.844 1 24.2 89 SER B N 1
ATOM 4592 C CA . SER B 1 89 ? -40.5 49.344 -9.695 1 24.2 89 SER B CA 1
ATOM 4593 C C . SER B 1 89 ? -39.344 48.656 -8.984 1 24.2 89 SER B C 1
ATOM 4595 O O . SER B 1 89 ? -38.25 48.531 -9.547 1 24.2 89 SER B O 1
ATOM 4597 N N . ASN B 1 90 ? -39.469 48.438 -7.602 1 21.64 90 ASN B N 1
ATOM 4598 C CA . ASN B 1 90 ? -38.219 48.531 -6.879 1 21.64 90 ASN B CA 1
ATOM 4599 C C . ASN B 1 90 ? -37.25 47.406 -7.312 1 21.64 90 ASN B C 1
ATOM 4601 O O . ASN B 1 90 ? -37.562 46.219 -7.195 1 21.64 90 ASN B O 1
ATOM 4605 N N . SER B 1 91 ? -36.375 47.688 -8.312 1 23.19 91 SER B N 1
ATOM 4606 C CA . SER B 1 91 ? -35.5 46.844 -9.117 1 23.19 91 SER B CA 1
ATOM 4607 C C . SER B 1 91 ? -34.5 46.094 -8.25 1 23.19 91 SER B C 1
ATOM 4609 O O . SER B 1 91 ? -33.5 46.656 -7.824 1 23.19 91 SER B O 1
ATOM 4611 N N . SER B 1 92 ? -35.062 45.406 -7.137 1 22.02 92 SER B N 1
ATOM 4612 C CA . SER B 1 92 ? -34.031 44.875 -6.227 1 22.02 92 SER B CA 1
ATOM 4613 C C . SER B 1 92 ? -33.094 43.938 -6.949 1 22.02 92 SER B C 1
ATOM 4615 O O . SER B 1 92 ? -33.5 43.062 -7.676 1 22.02 92 SER B O 1
ATOM 4617 N N . PRO B 1 93 ? -31.766 44.375 -7.105 1 23 93 PRO B N 1
ATOM 4618 C CA . PRO B 1 93 ? -30.734 43.688 -7.871 1 23 93 PRO B CA 1
ATOM 4619 C C . PRO B 1 93 ? -30.516 42.25 -7.398 1 23 93 PRO B C 1
ATOM 4621 O O . PRO B 1 93 ? -30.469 42 -6.191 1 23 93 PRO B O 1
ATOM 4624 N N . SER B 1 94 ? -31.281 41.344 -7.992 1 24.05 94 SER B N 1
ATOM 4625 C CA . SER B 1 94 ? -31.281 39.906 -7.711 1 24.05 94 SER B CA 1
ATOM 4626 C C . SER B 1 94 ? -29.875 39.344 -7.789 1 24.05 94 SER B C 1
ATOM 4628 O O . SER B 1 94 ? -29.234 39.406 -8.844 1 24.05 94 SER B O 1
ATOM 4630 N N . GLY B 1 95 ? -29.125 39.531 -6.727 1 20.38 95 GLY B N 1
ATOM 4631 C CA . GLY B 1 95 ? -27.766 39.031 -6.555 1 20.38 95 GLY B CA 1
ATOM 4632 C C . GLY B 1 95 ? -27.625 37.562 -6.902 1 20.38 95 GLY B C 1
ATOM 4633 O O . GLY B 1 95 ? -28.328 36.719 -6.344 1 20.38 95 GLY B O 1
ATOM 4634 N N . ALA B 1 96 ? -27.297 37.281 -8.195 1 22.14 96 ALA B N 1
ATOM 4635 C CA . ALA B 1 96 ? -27.062 36.031 -8.883 1 22.14 96 ALA B CA 1
ATOM 4636 C C . ALA B 1 96 ? -26.172 35.094 -8.062 1 22.14 96 ALA B C 1
ATOM 4638 O O . ALA B 1 96 ? -25.062 35.5 -7.684 1 22.14 96 ALA B O 1
ATOM 4639 N N . SER B 1 97 ? -26.828 34.312 -7.207 1 23.16 97 SER B N 1
ATOM 4640 C CA . SER B 1 97 ? -26.219 33.25 -6.402 1 23.16 97 SER B CA 1
ATOM 4641 C C . SER B 1 97 ? -25.297 32.375 -7.25 1 23.16 97 SER B C 1
ATOM 4643 O O . SER B 1 97 ? -25.719 31.844 -8.273 1 23.16 97 SER B O 1
ATOM 4645 N N . GLN B 1 98 ? -24.016 32.75 -7.371 1 22.55 98 GLN B N 1
ATOM 4646 C CA . GLN B 1 98 ? -22.953 32.031 -8.047 1 22.55 98 GLN B CA 1
ATOM 4647 C C . GLN B 1 98 ? -22.953 30.547 -7.633 1 22.55 98 GLN B C 1
ATOM 4649 O O . GLN B 1 98 ? -22.875 30.234 -6.445 1 22.55 98 GLN B O 1
ATOM 4654 N N . SER B 1 99 ? -23.688 29.734 -8.375 1 25.89 99 SER B N 1
ATOM 4655 C CA . SER B 1 99 ? -23.891 28.281 -8.281 1 25.89 99 SER B CA 1
ATOM 4656 C C . SER B 1 99 ? -22.562 27.547 -8.086 1 25.89 99 SER B C 1
ATOM 4658 O O . SER B 1 99 ? -21.547 27.922 -8.68 1 25.89 99 SER B O 1
ATOM 4660 N N . PRO B 1 100 ? -22.406 26.953 -6.98 1 28.78 100 PRO B N 1
ATOM 4661 C CA . PRO B 1 100 ? -21.188 26.203 -6.672 1 28.78 100 PRO B CA 1
ATOM 4662 C C . PRO B 1 100 ? -20.797 25.219 -7.781 1 28.78 100 PRO B C 1
ATOM 4664 O O . PRO B 1 100 ? -21.672 24.688 -8.477 1 28.78 100 PRO B O 1
ATOM 4667 N N . GLN B 1 101 ? -19.688 25.406 -8.438 1 26.16 101 GLN B N 1
ATOM 4668 C CA . GLN B 1 101 ? -19.016 24.75 -9.547 1 26.16 101 GLN B CA 1
ATOM 4669 C C . GLN B 1 101 ? -19.078 23.234 -9.414 1 26.16 101 GLN B C 1
ATOM 4671 O O . GLN B 1 101 ? -18.641 22.672 -8.406 1 26.16 101 GLN B O 1
ATOM 4676 N N . GLY B 1 102 ? -20.078 22.453 -9.922 1 26.06 102 GLY B N 1
ATOM 4677 C CA . GLY B 1 102 ? -20.391 21.062 -10.18 1 26.06 102 GLY B CA 1
ATOM 4678 C C . GLY B 1 102 ? -19.172 20.203 -10.406 1 26.06 102 GLY B C 1
ATOM 4679 O O . GLY B 1 102 ? -18.062 20.734 -10.578 1 26.06 102 GLY B O 1
ATOM 4680 N N . ALA B 1 103 ? -19.359 18.891 -10.352 1 32.72 103 ALA B N 1
ATOM 4681 C CA . ALA B 1 103 ? -18.438 17.828 -10.703 1 32.72 103 ALA B CA 1
ATOM 4682 C C . ALA B 1 103 ? -17.75 18.109 -12.031 1 32.72 103 ALA B C 1
ATOM 4684 O O . ALA B 1 103 ? -18.375 18.078 -13.094 1 32.72 103 ALA B O 1
ATOM 4685 N N . GLN B 1 104 ? -16.953 19.078 -12.18 1 30.89 104 GLN B N 1
ATOM 4686 C CA . GLN B 1 104 ? -16.266 19.391 -13.43 1 30.89 104 GLN B CA 1
ATOM 4687 C C . GLN B 1 104 ? -15.711 18.109 -14.078 1 30.89 104 GLN B C 1
ATOM 4689 O O . GLN B 1 104 ? -14.914 17.391 -13.477 1 30.89 104 GLN B O 1
ATOM 4694 N N . ASP B 1 105 ? -16.562 17.312 -14.758 1 33.31 105 ASP B N 1
ATOM 4695 C CA . ASP B 1 105 ? -15.992 16.422 -15.758 1 33.31 105 ASP B CA 1
ATOM 4696 C C . ASP B 1 105 ? -14.609 16.891 -16.188 1 33.31 105 ASP B C 1
ATOM 4698 O O . ASP B 1 105 ? -14.43 18.047 -16.578 1 33.31 105 ASP B O 1
ATOM 4702 N N . MET B 1 106 ? -13.609 16.5 -15.508 1 36.69 106 MET B N 1
ATOM 4703 C CA . MET B 1 106 ? -12.359 16.859 -16.172 1 36.69 106 MET B CA 1
ATOM 4704 C C . MET B 1 106 ? -12.508 16.781 -17.688 1 36.69 106 MET B C 1
ATOM 4706 O O . MET B 1 106 ? -12.469 15.703 -18.266 1 36.69 106 MET B O 1
ATOM 4710 N N . THR B 1 107 ? -13.516 17.375 -18.266 1 36.09 107 THR B N 1
ATOM 4711 C CA . THR B 1 107 ? -13.453 17.562 -19.703 1 36.09 107 THR B CA 1
ATOM 4712 C C . THR B 1 107 ? -12 17.562 -20.188 1 36.09 107 THR B C 1
ATOM 4714 O O . THR B 1 107 ? -11.164 18.297 -19.656 1 36.09 107 THR B O 1
ATOM 4717 N N . ILE B 1 108 ? -11.516 16.344 -20.609 1 42.09 108 ILE B N 1
ATOM 4718 C CA . ILE B 1 108 ? -10.258 16.312 -21.344 1 42.09 108 ILE B CA 1
ATOM 4719 C C . ILE B 1 108 ? -10.062 17.641 -22.094 1 42.09 108 ILE B C 1
ATOM 4721 O O . ILE B 1 108 ? -10.719 17.891 -23.109 1 42.09 108 ILE B O 1
ATOM 4725 N N . VAL B 1 109 ? -10.078 18.672 -21.469 1 42.56 109 VAL B N 1
ATOM 4726 C CA . VAL B 1 109 ? -9.633 19.875 -22.156 1 42.56 109 VAL B CA 1
ATOM 4727 C C . VAL B 1 109 ? -8.266 19.641 -22.781 1 42.56 109 VAL B C 1
ATOM 4729 O O . VAL B 1 109 ? -7.305 19.281 -22.094 1 42.56 109 VAL B O 1
ATOM 4732 N N . SER B 1 110 ? -8.266 19.047 -23.984 1 48.41 110 SER B N 1
ATOM 4733 C CA . SER B 1 110 ? -7.027 19.016 -24.75 1 48.41 110 SER B CA 1
ATOM 4734 C C . SER B 1 110 ? -6.238 20.312 -24.578 1 48.41 110 SER B C 1
ATOM 4736 O O . SER B 1 110 ? -6.676 21.375 -25.016 1 48.41 110 SER B O 1
ATOM 4738 N N . TYR B 1 111 ? -5.594 20.391 -23.547 1 51.06 111 TYR B N 1
ATOM 4739 C CA . TYR B 1 111 ? -4.723 21.562 -23.469 1 51.06 111 TYR B CA 1
ATOM 4740 C C . TYR B 1 111 ? -3.645 21.516 -24.547 1 51.06 111 TYR B C 1
ATOM 4742 O O . TYR B 1 111 ? -2.881 20.547 -24.625 1 51.06 111 TYR B O 1
ATOM 4750 N N . ASP B 1 112 ? -3.98 21.891 -25.703 1 56.59 112 ASP B N 1
ATOM 4751 C CA . ASP B 1 112 ? -3.062 21.922 -26.844 1 56.59 112 ASP B CA 1
ATOM 4752 C C . ASP B 1 112 ? -1.75 22.609 -26.453 1 56.59 112 ASP B C 1
ATOM 4754 O O . ASP B 1 112 ? -0.793 22.609 -27.234 1 56.59 112 ASP B O 1
ATOM 4758 N N . THR B 1 113 ? -1.624 23.297 -25.188 1 70.56 113 THR B N 1
ATOM 4759 C CA . THR B 1 113 ? -0.429 24.125 -25.047 1 70.56 113 THR B CA 1
ATOM 4760 C C . THR B 1 113 ? 0.428 23.641 -23.891 1 70.56 113 THR B C 1
ATOM 4762 O O . THR B 1 113 ? -0.081 23.438 -22.781 1 70.56 113 THR B O 1
ATOM 4765 N N . ARG B 1 114 ? 1.679 23.359 -24.109 1 86.38 114 ARG B N 1
ATOM 4766 C CA . ARG B 1 114 ? 2.723 23.047 -23.141 1 86.38 114 ARG B CA 1
ATOM 4767 C C . ARG B 1 114 ? 2.887 24.172 -22.125 1 86.38 114 ARG B C 1
ATOM 4769 O O . ARG B 1 114 ? 2.703 25.344 -22.469 1 86.38 114 ARG B O 1
ATOM 4776 N N . ILE B 1 115 ? 3.152 23.875 -20.906 1 93.06 115 ILE B N 1
ATOM 4777 C CA . ILE B 1 115 ? 3.396 24.875 -19.875 1 93.06 115 ILE B CA 1
ATOM 4778 C C . ILE B 1 115 ? 4.676 25.641 -20.188 1 93.06 115 ILE B C 1
ATOM 4780 O O . ILE B 1 115 ? 5.723 25.047 -20.438 1 93.06 115 ILE B O 1
ATOM 4784 N N . PRO B 1 116 ? 4.602 26.922 -20.234 1 91.62 116 PRO B N 1
ATOM 4785 C CA . PRO B 1 116 ? 5.777 27.719 -20.594 1 91.62 116 PRO B CA 1
ATOM 4786 C C . PRO B 1 116 ? 6.867 27.688 -19.531 1 91.62 116 PRO B C 1
ATOM 4788 O O . PRO B 1 116 ? 6.566 27.547 -18.344 1 91.62 116 PRO B O 1
ATOM 4791 N N . MET B 1 117 ? 8.125 27.906 -19.906 1 93.75 117 MET B N 1
ATOM 4792 C CA . MET B 1 117 ? 9.289 27.891 -19.031 1 93.75 117 MET B CA 1
ATOM 4793 C C . MET B 1 117 ? 9.18 29 -17.969 1 93.75 117 MET B C 1
ATOM 4795 O O . MET B 1 117 ? 9.625 28.812 -16.844 1 93.75 117 MET B O 1
ATOM 4799 N N . SER B 1 118 ? 8.617 30.125 -18.312 1 92.81 118 SER B N 1
ATOM 4800 C CA . SER B 1 118 ? 8.461 31.25 -17.375 1 92.81 118 SER B CA 1
ATOM 4801 C C . SER B 1 118 ? 7.582 30.844 -16.188 1 92.81 118 SER B C 1
ATOM 4803 O O . SER B 1 118 ? 7.859 31.234 -15.047 1 92.81 118 SER B O 1
ATOM 4805 N N . SER B 1 119 ? 6.523 30.094 -16.484 1 92.81 119 SER B N 1
ATOM 4806 C CA . SER B 1 119 ? 5.645 29.609 -15.422 1 92.81 119 SER B CA 1
ATOM 4807 C C . SER B 1 119 ? 6.379 28.656 -14.492 1 92.81 119 SER B C 1
ATOM 4809 O O . SER B 1 119 ? 6.246 28.734 -13.266 1 92.81 119 SER B O 1
ATOM 4811 N N . PHE B 1 120 ? 7.164 27.75 -15.086 1 95.81 120 PHE B N 1
ATOM 4812 C CA . PHE B 1 120 ? 7.941 26.812 -14.273 1 95.81 120 PHE B CA 1
ATOM 4813 C C . PHE B 1 120 ? 8.914 27.562 -13.367 1 95.81 120 PHE B C 1
ATOM 4815 O O . PHE B 1 120 ? 8.992 27.281 -12.172 1 95.81 120 PHE B O 1
ATOM 4822 N N . SER B 1 121 ? 9.609 28.484 -14 1 95.62 121 SER B N 1
ATOM 4823 C CA . SER B 1 121 ? 10.578 29.266 -13.227 1 95.62 121 SER B CA 1
ATOM 4824 C C . SER B 1 121 ? 9.914 29.984 -12.062 1 95.62 121 SER B C 1
ATOM 4826 O O . SER B 1 121 ? 10.43 29.984 -10.945 1 95.62 121 SER B O 1
ATOM 4828 N N . TYR B 1 122 ? 8.797 30.578 -12.305 1 94.19 122 TYR B N 1
ATOM 4829 C CA . TYR B 1 122 ? 8.102 31.359 -11.297 1 94.19 122 TYR B CA 1
ATOM 4830 C C . TYR B 1 122 ? 7.648 30.484 -10.133 1 94.19 122 TYR B C 1
ATOM 4832 O O . TYR B 1 122 ? 7.969 30.75 -8.977 1 94.19 122 TYR B O 1
ATOM 4840 N N . TYR B 1 123 ? 6.965 29.406 -10.414 1 94.44 123 TYR B N 1
ATOM 4841 C CA . TYR B 1 123 ? 6.352 28.609 -9.367 1 94.44 123 TYR B CA 1
ATOM 4842 C C . TYR B 1 123 ? 7.387 27.719 -8.68 1 94.44 123 TYR B C 1
ATOM 4844 O O . TYR B 1 123 ? 7.27 27.438 -7.48 1 94.44 123 TYR B O 1
ATOM 4852 N N . LEU B 1 124 ? 8.391 27.25 -9.398 1 97.44 124 LEU B N 1
ATOM 4853 C CA . LEU B 1 124 ? 9.461 26.484 -8.758 1 97.44 124 LEU B CA 1
ATOM 4854 C C . LEU B 1 124 ? 10.234 27.359 -7.781 1 97.44 124 LEU B C 1
ATOM 4856 O O . LEU B 1 124 ? 10.695 26.891 -6.742 1 97.44 124 LEU B O 1
ATOM 4860 N N . ASN B 1 125 ? 10.367 28.625 -8.125 1 96.31 125 ASN B N 1
ATOM 4861 C CA . ASN B 1 125 ? 10.984 29.547 -7.184 1 96.31 125 ASN B CA 1
ATOM 4862 C C . ASN B 1 125 ? 10.117 29.75 -5.941 1 96.31 125 ASN B C 1
ATOM 4864 O O . ASN B 1 125 ? 10.641 29.859 -4.828 1 96.31 125 ASN B O 1
ATOM 4868 N N . ILE B 1 126 ? 8.844 29.844 -6.125 1 95.38 126 ILE B N 1
ATOM 4869 C CA . ILE B 1 126 ? 7.938 29.969 -4.984 1 95.38 126 ILE B CA 1
ATOM 4870 C C . ILE B 1 126 ? 8.031 28.719 -4.109 1 95.38 126 ILE B C 1
ATOM 4872 O O . ILE B 1 126 ? 8.07 28.812 -2.881 1 95.38 126 ILE B O 1
ATOM 4876 N N . TYR B 1 127 ? 8.031 27.578 -4.766 1 96.75 127 TYR B N 1
ATOM 4877 C CA . TYR B 1 127 ? 8.227 26.344 -4.02 1 96.75 127 TYR B CA 1
ATOM 4878 C C . TYR B 1 127 ? 9.484 26.422 -3.152 1 96.75 127 TYR B C 1
ATOM 4880 O O . TYR B 1 127 ? 9.445 26.094 -1.967 1 96.75 127 TYR B O 1
ATOM 4888 N N . HIS B 1 128 ? 10.555 26.797 -3.766 1 95.56 128 HIS B N 1
ATOM 4889 C CA . HIS B 1 128 ? 11.828 26.875 -3.053 1 95.56 128 HIS B CA 1
ATOM 4890 C C . HIS B 1 128 ? 11.742 27.828 -1.87 1 95.56 128 HIS B C 1
ATOM 4892 O O . HIS B 1 128 ? 12.195 27.5 -0.771 1 95.56 128 HIS B O 1
ATOM 4898 N N . ASP B 1 129 ? 11.078 28.922 -2.041 1 92.94 129 ASP B N 1
ATOM 4899 C CA . ASP B 1 129 ? 11.062 29.969 -1.034 1 92.94 129 ASP B CA 1
ATOM 4900 C C . ASP B 1 129 ? 10.078 29.641 0.089 1 92.94 129 ASP B C 1
ATOM 4902 O O . ASP B 1 129 ? 10.312 29.984 1.248 1 92.94 129 ASP B O 1
ATOM 4906 N N . CYS B 1 130 ? 8.992 28.922 -0.269 1 91.94 130 CYS B N 1
ATOM 4907 C CA . CYS B 1 130 ? 7.902 28.828 0.698 1 91.94 130 CYS B CA 1
ATOM 4908 C C . CYS B 1 130 ? 7.707 27.391 1.163 1 91.94 130 CYS B C 1
ATOM 4910 O O . CYS B 1 130 ? 7.27 27.156 2.289 1 91.94 130 CYS B O 1
ATOM 4912 N N . LEU B 1 131 ? 8.008 26.438 0.262 1 94.38 131 LEU B N 1
ATOM 4913 C CA . LEU B 1 131 ? 7.562 25.078 0.586 1 94.38 131 LEU B CA 1
ATOM 4914 C C . LEU B 1 131 ? 8.742 24.125 0.717 1 94.38 131 LEU B C 1
ATOM 4916 O O . LEU B 1 131 ? 8.594 23 1.188 1 94.38 131 LEU B O 1
ATOM 4920 N N . TYR B 1 132 ? 9.922 24.594 0.363 1 93 132 TYR B N 1
ATOM 4921 C CA . TYR B 1 132 ? 11.094 23.75 0.529 1 93 132 TYR B CA 1
ATOM 4922 C C . TYR B 1 132 ? 11.289 23.359 1.991 1 93 132 TYR B C 1
ATOM 4924 O O . TYR B 1 132 ? 11.758 22.266 2.293 1 93 132 TYR B O 1
ATOM 4932 N N . VAL B 1 133 ? 10.914 24.234 2.887 1 89.25 133 VAL B N 1
ATOM 4933 C CA . VAL B 1 133 ? 11.055 23.984 4.32 1 89.25 133 VAL B CA 1
ATOM 4934 C C . VAL B 1 133 ? 10.109 22.875 4.746 1 89.25 133 VAL B C 1
ATOM 4936 O O . VAL B 1 133 ? 10.336 22.203 5.762 1 89.25 133 VAL B O 1
ATOM 4939 N N . VAL B 1 134 ? 9.016 22.641 4.008 1 92.12 134 VAL B N 1
ATOM 4940 C CA . VAL B 1 134 ? 8.047 21.594 4.293 1 92.12 134 VAL B CA 1
ATOM 4941 C C . VAL B 1 134 ? 8.477 20.281 3.621 1 92.12 134 VAL B C 1
ATOM 4943 O O . VAL B 1 134 ? 8.438 19.219 4.242 1 92.12 134 VAL B O 1
ATOM 4946 N N . TRP B 1 135 ? 8.867 20.391 2.35 1 94.62 135 TRP B N 1
ATOM 4947 C CA . TRP B 1 135 ? 9.32 19.25 1.568 1 94.62 135 TRP B CA 1
ATOM 4948 C C . TRP B 1 135 ? 10.688 19.531 0.949 1 94.62 135 TRP B C 1
ATOM 4950 O O . TRP B 1 135 ? 10.789 19.812 -0.246 1 94.62 135 TRP B O 1
ATOM 4960 N N . PRO B 1 136 ? 11.766 19.297 1.697 1 93 136 PRO B N 1
ATOM 4961 C CA . PRO B 1 136 ? 13.102 19.656 1.222 1 93 136 PRO B CA 1
ATOM 4962 C C . PRO B 1 136 ? 13.719 18.578 0.325 1 93 136 PRO B C 1
ATOM 4964 O O . PRO B 1 136 ? 14.797 18.062 0.623 1 93 136 PRO B O 1
ATOM 4967 N N . VAL B 1 137 ? 13.102 18.391 -0.891 1 95.75 137 VAL B N 1
ATOM 4968 C CA . VAL B 1 137 ? 13.555 17.25 -1.685 1 95.75 137 VAL B CA 1
ATOM 4969 C C . VAL B 1 137 ? 13.789 17.688 -3.129 1 95.75 137 VAL B C 1
ATOM 4971 O O . VAL B 1 137 ? 14.266 16.906 -3.953 1 95.75 137 VAL B O 1
ATOM 4974 N N . ILE B 1 138 ? 13.469 18.938 -3.488 1 97.06 138 ILE B N 1
ATOM 4975 C CA . ILE B 1 138 ? 13.625 19.375 -4.871 1 97.06 138 ILE B CA 1
ATOM 4976 C C . ILE B 1 138 ? 14.633 20.516 -4.945 1 97.06 138 ILE B C 1
ATOM 4978 O O . ILE B 1 138 ? 14.469 21.547 -4.273 1 97.06 138 ILE B O 1
ATOM 4982 N N . ASP B 1 139 ? 15.633 20.281 -5.602 1 95.88 139 ASP B N 1
ATOM 4983 C CA . ASP B 1 139 ? 16.484 21.391 -6.012 1 95.88 139 ASP B CA 1
ATOM 4984 C C . ASP B 1 139 ? 15.93 22.078 -7.254 1 95.88 139 ASP B C 1
ATOM 4986 O O . ASP B 1 139 ? 16.094 21.578 -8.375 1 95.88 139 ASP B O 1
ATOM 4990 N N . HIS B 1 140 ? 15.344 23.25 -7.102 1 96.81 140 HIS B N 1
ATOM 4991 C CA . HIS B 1 140 ? 14.609 23.906 -8.172 1 96.81 140 HIS B CA 1
ATOM 4992 C C . HIS B 1 140 ? 15.547 24.359 -9.289 1 96.81 140 HIS B C 1
ATOM 4994 O O . HIS B 1 140 ? 15.164 24.375 -10.461 1 96.81 140 HIS B O 1
ATOM 5000 N N . GLU B 1 141 ? 16.828 24.641 -8.984 1 97 141 GLU B N 1
ATOM 5001 C CA . GLU B 1 141 ? 17.781 25.062 -10.016 1 97 141 GLU B CA 1
ATOM 5002 C C . GLU B 1 141 ? 18.156 23.891 -10.922 1 97 141 GLU B C 1
ATOM 5004 O O . GLU B 1 141 ? 18.219 24.047 -12.141 1 97 141 GLU B O 1
ATOM 5009 N N . VAL B 1 142 ? 18.359 22.812 -10.273 1 97.25 142 VAL B N 1
ATOM 5010 C CA . VAL B 1 142 ? 18.703 21.625 -11.039 1 97.25 142 VAL B CA 1
ATOM 5011 C C . VAL B 1 142 ? 17.531 21.234 -11.938 1 97.25 142 VAL B C 1
ATOM 5013 O O . VAL B 1 142 ? 17.719 20.859 -13.102 1 97.25 142 VAL B O 1
ATOM 5016 N N . LEU B 1 143 ? 16.344 21.297 -11.422 1 98.06 143 LEU B N 1
ATOM 5017 C CA . LEU B 1 143 ? 15.156 20.906 -12.188 1 98.06 143 LEU B CA 1
ATOM 5018 C C . LEU B 1 143 ? 14.938 21.859 -13.359 1 98.06 143 LEU B C 1
ATOM 5020 O O . LEU B 1 143 ? 14.602 21.422 -14.461 1 98.06 143 LEU B O 1
ATOM 5024 N N . LEU B 1 144 ? 15.18 23.172 -13.133 1 97.62 144 LEU B N 1
ATOM 5025 C CA . LEU B 1 144 ? 15.055 24.156 -14.203 1 97.62 144 LEU B CA 1
ATOM 5026 C C . LEU B 1 144 ? 16.078 23.891 -15.305 1 97.62 144 LEU B C 1
ATOM 5028 O O . LEU B 1 144 ? 15.766 24.047 -16.484 1 97.62 144 LEU B O 1
ATOM 5032 N N . SER B 1 145 ? 17.234 23.484 -14.898 1 97.75 145 SER B N 1
ATOM 5033 C CA . SER B 1 145 ? 18.266 23.141 -15.883 1 97.75 145 SER B CA 1
ATOM 5034 C C . SER B 1 145 ? 17.859 21.938 -16.719 1 97.75 145 SER B C 1
ATOM 5036 O O . SER B 1 145 ? 18.078 21.922 -17.938 1 97.75 145 SER B O 1
ATOM 5038 N N . ARG B 1 146 ? 17.25 20.922 -16.109 1 96.88 146 ARG B N 1
ATOM 5039 C CA . ARG B 1 146 ? 16.797 19.734 -16.812 1 96.88 146 ARG B CA 1
ATOM 5040 C C . ARG B 1 146 ? 15.688 20.078 -17.797 1 96.88 146 ARG B C 1
ATOM 5042 O O . ARG B 1 146 ? 15.578 19.453 -18.859 1 96.88 146 ARG B O 1
ATOM 5049 N N . LEU B 1 147 ? 14.93 21.125 -17.484 1 96.5 147 LEU B N 1
ATOM 5050 C CA . LEU B 1 147 ? 13.766 21.5 -18.281 1 96.5 147 LEU B CA 1
ATOM 5051 C C . LEU B 1 147 ? 14.188 22.219 -19.547 1 96.5 147 LEU B C 1
ATOM 5053 O O . LEU B 1 147 ? 13.383 22.391 -20.469 1 96.5 147 LEU B O 1
ATOM 5057 N N . ARG B 1 148 ? 15.414 22.594 -19.609 1 95.12 148 ARG B N 1
ATOM 5058 C CA . ARG B 1 148 ? 15.906 23.25 -20.812 1 95.12 148 ARG B CA 1
ATOM 5059 C C . ARG B 1 148 ? 15.906 22.297 -22 1 95.12 148 ARG B C 1
ATOM 5061 O O . ARG B 1 148 ? 15.852 22.734 -23.141 1 95.12 148 ARG B O 1
ATOM 5068 N N . ASN B 1 149 ? 15.961 21.016 -21.656 1 94.38 149 ASN B N 1
ATOM 5069 C CA . ASN B 1 149 ? 15.75 20 -22.688 1 94.38 149 ASN B CA 1
ATOM 5070 C C . ASN B 1 149 ? 14.266 19.703 -22.891 1 94.38 149 ASN B C 1
ATOM 5072 O O . ASN B 1 149 ? 13.656 19.016 -22.062 1 94.38 149 ASN B O 1
ATOM 5076 N N . PRO B 1 150 ? 13.703 20.156 -23.953 1 88.81 150 PRO B N 1
ATOM 5077 C CA . PRO B 1 150 ? 12.266 19.984 -24.156 1 88.81 150 PRO B CA 1
ATOM 5078 C C . PRO B 1 150 ? 11.852 18.516 -24.266 1 88.81 150 PRO B C 1
ATOM 5080 O O . PRO B 1 150 ? 10.68 18.188 -24.078 1 88.81 150 PRO B O 1
ATOM 5083 N N . ASP B 1 151 ? 12.773 17.625 -24.484 1 89.88 151 ASP B N 1
ATOM 5084 C CA . ASP B 1 151 ? 12.461 16.219 -24.672 1 89.88 151 ASP B CA 1
ATOM 5085 C C . ASP B 1 151 ? 12.5 15.477 -23.328 1 89.88 151 ASP B C 1
ATOM 5087 O O . ASP B 1 151 ? 12.164 14.289 -23.266 1 89.88 151 ASP B O 1
ATOM 5091 N N . ASN B 1 152 ? 12.875 16.188 -22.328 1 93.25 152 ASN B N 1
ATOM 5092 C CA . ASN B 1 152 ? 12.906 15.555 -21.016 1 93.25 152 ASN B CA 1
ATOM 5093 C C . ASN B 1 152 ? 11.523 15.523 -20.375 1 93.25 152 ASN B C 1
ATOM 5095 O O . ASN B 1 152 ? 11.211 16.344 -19.516 1 93.25 152 ASN B O 1
ATOM 5099 N N . LYS B 1 153 ? 10.75 14.578 -20.75 1 92.75 153 LYS B N 1
ATOM 5100 C CA . LYS B 1 153 ? 9.359 14.461 -20.312 1 92.75 153 LYS B CA 1
ATOM 5101 C C . LYS B 1 153 ? 9.273 14.164 -18.828 1 92.75 153 LYS B C 1
ATOM 5103 O O . LYS B 1 153 ? 8.289 14.531 -18.172 1 92.75 153 LYS B O 1
ATOM 5108 N N . ILE B 1 154 ? 10.281 13.523 -18.328 1 94.88 154 ILE B N 1
ATOM 5109 C CA . ILE B 1 154 ? 10.312 13.18 -16.922 1 94.88 154 ILE B CA 1
ATOM 5110 C C . ILE B 1 154 ? 10.43 14.453 -16.078 1 94.88 154 ILE B C 1
ATOM 5112 O O . ILE B 1 154 ? 9.656 14.656 -15.133 1 94.88 154 ILE B O 1
ATOM 5116 N N . ALA B 1 155 ? 11.344 15.336 -16.469 1 96.12 155 ALA B N 1
ATOM 5117 C CA . ALA B 1 155 ? 11.508 16.609 -15.789 1 96.12 155 ALA B CA 1
ATOM 5118 C C . ALA B 1 155 ? 10.25 17.469 -15.938 1 96.12 155 ALA B C 1
ATOM 5120 O O . ALA B 1 155 ? 9.859 18.172 -15.008 1 96.12 155 ALA B O 1
ATOM 5121 N N . TYR B 1 156 ? 9.695 17.406 -17.125 1 96.31 156 TYR B N 1
ATOM 5122 C CA . TYR B 1 156 ? 8.492 18.188 -17.406 1 96.31 156 TYR B CA 1
ATOM 5123 C C . TYR B 1 156 ? 7.348 17.766 -16.5 1 96.31 156 TYR B C 1
ATOM 5125 O O . TYR B 1 156 ? 6.68 18.625 -15.906 1 96.31 156 TYR B O 1
ATOM 5133 N N . ALA B 1 157 ? 7.078 16.484 -16.375 1 96.44 157 ALA B N 1
ATOM 5134 C CA . ALA B 1 157 ? 6.012 15.969 -15.523 1 96.44 157 ALA B CA 1
ATOM 5135 C C . ALA B 1 157 ? 6.258 16.328 -14.062 1 96.44 157 ALA B C 1
ATOM 5137 O O . ALA B 1 157 ? 5.332 16.719 -13.344 1 96.44 157 ALA B O 1
ATOM 5138 N N . LEU B 1 158 ? 7.465 16.172 -13.617 1 97.94 158 LEU B N 1
ATOM 5139 C CA . LEU B 1 158 ? 7.824 16.5 -12.242 1 97.94 158 LEU B CA 1
ATOM 5140 C C . LEU B 1 158 ? 7.594 17.984 -11.953 1 97.94 158 LEU B C 1
ATOM 5142 O O . LEU B 1 158 ? 6.949 18.328 -10.961 1 97.94 158 LEU B O 1
ATOM 5146 N N . ALA B 1 159 ? 8.086 18.812 -12.859 1 98.31 159 ALA B N 1
ATOM 5147 C CA . ALA B 1 159 ? 7.934 20.266 -12.68 1 98.31 159 ALA B CA 1
ATOM 5148 C C . ALA B 1 159 ? 6.457 20.656 -12.656 1 98.31 159 ALA B C 1
ATOM 5150 O O . ALA B 1 159 ? 6.035 21.453 -11.812 1 98.31 159 ALA B O 1
ATOM 5151 N N . ALA B 1 160 ? 5.719 20.109 -13.547 1 97.75 160 ALA B N 1
ATOM 5152 C CA . ALA B 1 160 ? 4.293 20.422 -13.617 1 97.75 160 ALA B CA 1
ATOM 5153 C C . ALA B 1 160 ? 3.578 20.016 -12.336 1 97.75 160 ALA B C 1
ATOM 5155 O O . ALA B 1 160 ? 2.705 20.734 -11.844 1 97.75 160 ALA B O 1
ATOM 5156 N N . SER B 1 161 ? 3.902 18.828 -11.789 1 98.25 161 SER B N 1
ATOM 5157 C CA . SER B 1 161 ? 3.281 18.359 -10.555 1 98.25 161 SER B CA 1
ATOM 5158 C C . SER B 1 161 ? 3.645 19.25 -9.375 1 98.25 161 SER B C 1
ATOM 5160 O O . SER B 1 161 ? 2.789 19.578 -8.555 1 98.25 161 SER B O 1
ATOM 5162 N N . ILE B 1 162 ? 4.918 19.688 -9.266 1 98.56 162 ILE B N 1
ATOM 5163 C CA . ILE B 1 162 ? 5.367 20.547 -8.188 1 98.56 162 ILE B CA 1
ATOM 5164 C C . ILE B 1 162 ? 4.66 21.891 -8.266 1 98.56 162 ILE B C 1
ATOM 5166 O O . ILE B 1 162 ? 4.188 22.422 -7.254 1 98.56 162 ILE B O 1
ATOM 5170 N N . CYS B 1 163 ? 4.578 22.391 -9.461 1 97.06 163 CYS B N 1
ATOM 5171 C CA . CYS B 1 163 ? 3.953 23.688 -9.648 1 97.06 163 CYS B CA 1
ATOM 5172 C C . CYS B 1 163 ? 2.471 23.641 -9.297 1 97.06 163 CYS B C 1
ATOM 5174 O O . CYS B 1 163 ? 1.958 24.547 -8.633 1 97.06 163 CYS B O 1
ATOM 5176 N N . SER B 1 164 ? 1.78 22.625 -9.766 1 97 164 SER B N 1
ATOM 5177 C CA . SER B 1 164 ? 0.367 22.484 -9.422 1 97 164 SER B CA 1
ATOM 5178 C C . SER B 1 164 ? 0.173 22.344 -7.914 1 97 164 SER B C 1
ATOM 5180 O O . SER B 1 164 ? -0.733 22.953 -7.34 1 97 164 SER B O 1
ATOM 5182 N N . ALA B 1 165 ? 0.996 21.578 -7.227 1 97.56 165 ALA B N 1
ATOM 5183 C CA . ALA B 1 165 ? 0.925 21.391 -5.781 1 97.56 165 ALA B CA 1
ATOM 5184 C C . ALA B 1 165 ? 1.203 22.688 -5.043 1 97.56 165 ALA B C 1
ATOM 5186 O O . ALA B 1 165 ? 0.516 23.031 -4.074 1 97.56 165 ALA B O 1
ATOM 5187 N N . THR B 1 166 ? 2.227 23.406 -5.512 1 96.5 166 THR B N 1
ATOM 5188 C CA . THR B 1 166 ? 2.611 24.672 -4.895 1 96.5 166 THR B CA 1
ATOM 5189 C C . THR B 1 166 ? 1.468 25.672 -4.965 1 96.5 166 THR B C 1
ATOM 5191 O O . THR B 1 166 ? 1.136 26.312 -3.969 1 96.5 166 THR B O 1
ATOM 5194 N N . ARG B 1 167 ? 0.906 25.75 -6.078 1 94.25 167 ARG B N 1
ATOM 5195 C CA . ARG B 1 167 ? -0.204 26.672 -6.266 1 94.25 167 ARG B CA 1
ATOM 5196 C C . ARG B 1 167 ? -1.393 26.297 -5.391 1 94.25 167 ARG B C 1
ATOM 5198 O O . ARG B 1 167 ? -2.012 27.156 -4.766 1 94.25 167 ARG B O 1
ATOM 5205 N N . ALA B 1 168 ? -1.694 25.047 -5.379 1 93 168 ALA B N 1
ATOM 5206 C CA . ALA B 1 168 ? -2.836 24.578 -4.598 1 93 168 ALA B CA 1
ATOM 5207 C C . ALA B 1 168 ? -2.58 24.734 -3.1 1 93 168 ALA B C 1
ATOM 5209 O O . ALA B 1 168 ? -3.463 25.172 -2.355 1 93 168 ALA B O 1
ATOM 5210 N N . GLN B 1 169 ? -1.368 24.391 -2.672 1 93.19 169 GLN B N 1
ATOM 5211 C CA . GLN B 1 169 ? -0.994 24.438 -1.263 1 93.19 169 GLN B CA 1
ATOM 5212 C C . GLN B 1 169 ? -1.07 25.859 -0.727 1 93.19 169 GLN B C 1
ATOM 5214 O O . GLN B 1 169 ? -1.549 26.094 0.387 1 93.19 169 GLN B O 1
ATOM 5219 N N . LEU B 1 170 ? -0.593 26.797 -1.511 1 90.94 170 LEU B N 1
ATOM 5220 C CA . LEU B 1 170 ? -0.512 28.188 -1.071 1 90.94 170 LEU B CA 1
ATOM 5221 C C . LEU B 1 170 ? -1.729 28.969 -1.539 1 90.94 170 LEU B C 1
ATOM 5223 O O . LEU B 1 170 ? -1.823 30.188 -1.297 1 90.94 170 LEU B O 1
ATOM 5227 N N . ARG B 1 171 ? -2.658 28.344 -2.299 1 86.88 171 ARG B N 1
ATOM 5228 C CA . ARG B 1 171 ? -3.873 28.953 -2.824 1 86.88 171 ARG B CA 1
ATOM 5229 C C . ARG B 1 171 ? -3.549 30.203 -3.627 1 86.88 171 ARG B C 1
ATOM 5231 O O . ARG B 1 171 ? -4.129 31.266 -3.389 1 86.88 171 ARG B O 1
ATOM 5238 N N . LEU B 1 172 ? -2.572 29.969 -4.398 1 86.88 172 LEU B N 1
ATOM 5239 C CA . LEU B 1 172 ? -2.18 31.094 -5.238 1 86.88 172 LEU B CA 1
ATOM 5240 C C . LEU B 1 172 ? -3.248 31.391 -6.285 1 86.88 172 LEU B C 1
ATOM 5242 O O . LEU B 1 172 ? -3.875 30.469 -6.816 1 86.88 172 LEU B O 1
ATOM 5246 N N . SER B 1 173 ? -3.686 32.719 -6.414 1 75.94 173 SER B N 1
ATOM 5247 C CA . SER B 1 173 ? -4.75 33.156 -7.309 1 75.94 173 SER B CA 1
ATOM 5248 C C . SER B 1 173 ? -4.445 32.781 -8.758 1 75.94 173 SER B C 1
ATOM 5250 O O . SER B 1 173 ? -3.279 32.688 -9.141 1 75.94 173 SER B O 1
ATOM 5252 N N . ASN B 1 174 ? -5.438 32.344 -9.461 1 65.81 174 ASN B N 1
ATOM 5253 C CA . ASN B 1 174 ? -5.348 32.031 -10.883 1 65.81 174 ASN B CA 1
ATOM 5254 C C . ASN B 1 174 ? -5.035 33.25 -11.727 1 65.81 174 ASN B C 1
ATOM 5256 O O . ASN B 1 174 ? -4.809 33.156 -12.93 1 65.81 174 ASN B O 1
ATOM 5260 N N . ASP B 1 175 ? -5.254 34.469 -11.188 1 58.16 175 ASP B N 1
ATOM 5261 C CA . ASP B 1 175 ? -5.254 35.688 -11.992 1 58.16 175 ASP B CA 1
ATOM 5262 C C . ASP B 1 175 ? -4.031 35.75 -12.898 1 58.16 175 ASP B C 1
ATOM 5264 O O . ASP B 1 175 ? -3.912 36.625 -13.734 1 58.16 175 ASP B O 1
ATOM 5268 N N . ASP B 1 176 ? -3.219 34.812 -12.836 1 57.09 176 ASP B N 1
ATOM 5269 C CA . ASP B 1 176 ? -1.997 35.062 -13.594 1 57.09 176 ASP B CA 1
ATOM 5270 C C . ASP B 1 176 ? -2.037 34.375 -14.953 1 57.09 176 ASP B C 1
ATOM 5272 O O . ASP B 1 176 ? -2.746 33.375 -15.125 1 57.09 176 ASP B O 1
ATOM 5276 N N . MET B 1 177 ? -1.637 35.062 -16.125 1 59.5 177 MET B N 1
ATOM 5277 C CA . MET B 1 177 ? -1.508 34.812 -17.547 1 59.5 177 MET B CA 1
ATOM 5278 C C . MET B 1 177 ? -0.962 33.406 -17.812 1 59.5 177 MET B C 1
ATOM 5280 O O . MET B 1 177 ? -0.845 33 -18.969 1 59.5 177 MET B O 1
ATOM 5284 N N . GLY B 1 178 ? -0.946 32.594 -16.781 1 72.69 178 GLY B N 1
ATOM 5285 C CA . GLY B 1 178 ? -0.361 31.281 -17.062 1 72.69 178 GLY B CA 1
ATOM 5286 C C . GLY B 1 178 ? -1.35 30.141 -16.922 1 72.69 178 GLY B C 1
ATOM 5287 O O . GLY B 1 178 ? -2.561 30.359 -16.859 1 72.69 178 GLY B O 1
ATOM 5288 N N . PRO B 1 179 ? -0.938 29 -17.266 1 82.38 179 PRO B N 1
ATOM 5289 C CA . PRO B 1 179 ? -1.792 27.812 -17.156 1 82.38 179 PRO B CA 1
ATOM 5290 C C . PRO B 1 179 ? -2.447 27.703 -15.781 1 82.38 179 PRO B C 1
ATOM 5292 O O . PRO B 1 179 ? -1.878 28.141 -14.781 1 82.38 179 PRO B O 1
ATOM 5295 N N . SER B 1 180 ? -3.66 27.297 -15.797 1 83.81 180 SER B N 1
ATOM 5296 C CA . SER B 1 180 ? -4.367 27.078 -14.539 1 83.81 180 SER B CA 1
ATOM 5297 C C . SER B 1 180 ? -3.717 25.969 -13.719 1 83.81 180 SER B C 1
ATOM 5299 O O . SER B 1 180 ? -2.922 25.188 -14.242 1 83.81 180 SER B O 1
ATOM 5301 N N . THR B 1 181 ? -4.027 25.953 -12.438 1 88 181 THR B N 1
ATOM 5302 C CA . THR B 1 181 ? -3.543 24.922 -11.523 1 88 181 THR B CA 1
ATOM 5303 C C . THR B 1 181 ? -3.943 23.531 -12 1 88 181 THR B C 1
ATOM 5305 O O . THR B 1 181 ? -3.127 22.609 -12 1 88 181 THR B O 1
ATOM 5308 N N . TYR B 1 182 ? -5.148 23.375 -12.508 1 88.62 182 TYR B N 1
ATOM 5309 C CA . TYR B 1 182 ? -5.652 22.094 -12.977 1 88.62 182 TYR B CA 1
ATOM 5310 C C . TYR B 1 182 ? -4.992 21.688 -14.289 1 88.62 182 TYR B C 1
ATOM 5312 O O . TYR B 1 182 ? -4.762 20.5 -14.539 1 88.62 182 TYR B O 1
ATOM 5320 N N . GLN B 1 183 ? -4.734 22.703 -15.047 1 90.25 183 GLN B N 1
ATOM 5321 C CA . GLN B 1 183 ? -4.039 22.406 -16.297 1 90.25 183 GLN B CA 1
ATOM 5322 C C . GLN B 1 183 ? -2.648 21.828 -16.031 1 90.25 183 GLN B C 1
ATOM 5324 O O . GLN B 1 183 ? -2.207 20.922 -16.734 1 90.25 183 GLN B O 1
ATOM 5329 N N . MET B 1 184 ? -1.961 22.422 -15.078 1 93.56 184 MET B N 1
ATOM 5330 C CA . MET B 1 184 ? -0.625 21.938 -14.75 1 93.56 184 MET B CA 1
ATOM 5331 C C . MET B 1 184 ? -0.683 20.5 -14.234 1 93.56 184 MET B C 1
ATOM 5333 O O . MET B 1 184 ? 0.145 19.672 -14.602 1 93.56 184 MET B O 1
ATOM 5337 N N . ALA B 1 185 ? -1.671 20.234 -13.375 1 94 185 ALA B N 1
ATOM 5338 C CA . ALA B 1 185 ? -1.85 18.875 -12.875 1 94 185 ALA B CA 1
ATOM 5339 C C . ALA B 1 185 ? -2.184 17.906 -14.008 1 94 185 ALA B C 1
ATOM 5341 O O . ALA B 1 185 ? -1.657 16.797 -14.062 1 94 185 ALA B O 1
ATOM 5342 N N . TYR B 1 186 ? -3.006 18.375 -14.875 1 89.81 186 TYR B N 1
ATOM 5343 C CA . TYR B 1 186 ? -3.396 17.547 -16.016 1 89.81 186 TYR B CA 1
ATOM 5344 C C . TYR B 1 186 ? -2.193 17.234 -16.891 1 89.81 186 TYR B C 1
ATOM 5346 O O . TYR B 1 186 ? -2.027 16.078 -17.328 1 89.81 186 TYR B O 1
ATOM 5354 N N . GLU B 1 187 ? -1.358 18.188 -17.156 1 91.38 187 GLU B N 1
ATOM 5355 C CA . GLU B 1 187 ? -0.15 17.984 -17.938 1 91.38 187 GLU B CA 1
ATOM 5356 C C . GLU B 1 187 ? 0.785 16.984 -17.266 1 91.38 187 GLU B C 1
ATOM 5358 O O . GLU B 1 187 ? 1.402 16.156 -17.938 1 91.38 187 GLU B O 1
ATOM 5363 N N . ALA B 1 188 ? 0.929 17.141 -15.984 1 94.19 188 ALA B N 1
ATOM 5364 C CA . ALA B 1 188 ? 1.757 16.188 -15.242 1 94.19 188 ALA B CA 1
ATOM 5365 C C . ALA B 1 188 ? 1.218 14.766 -15.383 1 94.19 188 ALA B C 1
ATOM 5367 O O . ALA B 1 188 ? 1.973 13.828 -15.68 1 94.19 188 ALA B O 1
ATOM 5368 N N . GLU B 1 189 ? -0.103 14.555 -15.305 1 90.69 189 GLU B N 1
ATOM 5369 C CA . GLU B 1 189 ? -0.738 13.242 -15.383 1 90.69 189 GLU B CA 1
ATOM 5370 C C . GLU B 1 189 ? -0.605 12.648 -16.781 1 90.69 189 GLU B C 1
ATOM 5372 O O . GLU B 1 189 ? -0.273 11.477 -16.938 1 90.69 189 GLU B O 1
ATOM 5377 N N . GLN B 1 190 ? -0.815 13.453 -17.719 1 85.69 190 GLN B N 1
ATOM 5378 C CA . GLN B 1 190 ? -0.729 13 -19.094 1 85.69 190 GLN B CA 1
ATOM 5379 C C . GLN B 1 190 ? 0.698 12.602 -19.453 1 85.69 190 GLN B C 1
ATOM 5381 O O . GLN B 1 190 ? 0.915 11.586 -20.125 1 85.69 190 GLN B O 1
ATOM 5386 N N . SER B 1 191 ? 1.596 13.398 -19.031 1 87.94 191 SER B N 1
ATOM 5387 C CA . SER B 1 191 ? 2.996 13.148 -19.359 1 87.94 191 SER B CA 1
ATOM 5388 C C . SER B 1 191 ? 3.494 11.867 -18.688 1 87.94 191 SER B C 1
ATOM 5390 O O . SER B 1 191 ? 4.246 11.102 -19.297 1 87.94 191 SER B O 1
ATOM 5392 N N . ARG B 1 192 ? 3.096 11.609 -17.484 1 87.38 192 ARG B N 1
ATOM 5393 C CA . ARG B 1 192 ? 3.604 10.453 -16.766 1 87.38 192 ARG B CA 1
ATOM 5394 C C . ARG B 1 192 ? 3 9.156 -17.297 1 87.38 192 ARG B C 1
ATOM 5396 O O . ARG B 1 192 ? 3.598 8.086 -17.172 1 87.38 192 ARG B O 1
ATOM 5403 N N . LEU B 1 193 ? 1.79 9.156 -17.797 1 78.25 193 LEU B N 1
ATOM 5404 C CA . LEU B 1 193 ? 1.133 7.977 -18.359 1 78.25 193 LEU B CA 1
ATOM 5405 C C . LEU B 1 193 ? 1.963 7.371 -19.484 1 78.25 193 LEU B C 1
ATOM 5407 O O . LEU B 1 193 ? 1.94 6.156 -19.688 1 78.25 193 LEU B O 1
ATOM 5411 N N . MET B 1 194 ? 2.74 8.141 -20.047 1 71.25 194 MET B N 1
ATOM 5412 C CA . MET B 1 194 ? 3.482 7.719 -21.234 1 71.25 194 MET B CA 1
ATOM 5413 C C . MET B 1 194 ? 4.906 7.309 -20.859 1 71.25 194 MET B C 1
ATOM 5415 O O . MET B 1 194 ? 5.688 6.922 -21.734 1 71.25 194 MET B O 1
ATOM 5419 N N . LEU B 1 195 ? 5.129 7.41 -19.609 1 76.5 195 LEU B N 1
ATOM 5420 C CA . LEU B 1 195 ? 6.523 7.238 -19.219 1 76.5 195 LEU B CA 1
ATOM 5421 C C . LEU B 1 195 ? 6.746 5.863 -18.594 1 76.5 195 LEU B C 1
ATOM 5423 O O . LEU B 1 195 ? 5.879 5.348 -17.891 1 76.5 195 LEU B O 1
ATOM 5427 N N . ASP B 1 196 ? 7.742 5.238 -19.016 1 74.5 196 ASP B N 1
ATOM 5428 C CA . ASP B 1 196 ? 8.289 4.059 -18.359 1 74.5 196 ASP B CA 1
ATOM 5429 C C . ASP B 1 196 ? 9.547 4.41 -17.562 1 74.5 196 ASP B C 1
ATOM 5431 O O . ASP B 1 196 ? 10.617 4.609 -18.156 1 74.5 196 ASP B O 1
ATOM 5435 N N . TYR B 1 197 ? 9.43 4.508 -16.328 1 78.38 197 TYR B N 1
ATOM 5436 C CA . TYR B 1 197 ? 10.547 4.957 -15.492 1 78.38 197 TYR B CA 1
ATOM 5437 C C . TYR B 1 197 ? 11.57 3.842 -15.312 1 78.38 197 TYR B C 1
ATOM 5439 O O . TYR B 1 197 ? 11.234 2.754 -14.836 1 78.38 197 TYR B O 1
ATOM 5447 N N . SER B 1 198 ? 12.703 4.156 -15.781 1 76.69 198 SER B N 1
ATOM 5448 C CA . SER B 1 198 ? 13.812 3.264 -15.461 1 76.69 198 SER B CA 1
ATOM 5449 C C . SER B 1 198 ? 14.164 3.332 -13.984 1 76.69 198 SER B C 1
ATOM 5451 O O . SER B 1 198 ? 13.68 4.203 -13.258 1 76.69 198 SER B O 1
ATOM 5453 N N . LYS B 1 199 ? 14.977 2.455 -13.547 1 77.06 199 LYS B N 1
ATOM 5454 C CA . LYS B 1 199 ? 15.344 2.363 -12.141 1 77.06 199 LYS B CA 1
ATOM 5455 C C . LYS B 1 199 ? 15.914 3.684 -11.633 1 77.06 199 LYS B C 1
ATOM 5457 O O . LYS B 1 199 ? 15.641 4.094 -10.5 1 77.06 199 LYS B O 1
ATOM 5462 N N . HIS B 1 200 ? 16.625 4.324 -12.508 1 78.88 200 HIS B N 1
ATOM 5463 C CA . HIS B 1 200 ? 17.297 5.551 -12.086 1 78.88 200 HIS B CA 1
ATOM 5464 C C . HIS B 1 200 ? 16.344 6.734 -12.102 1 78.88 200 HIS B C 1
ATOM 5466 O O . HIS B 1 200 ? 16.656 7.801 -11.57 1 78.88 200 HIS B O 1
ATOM 5472 N N . GLN B 1 201 ? 15.219 6.457 -12.664 1 85.12 201 GLN B N 1
ATOM 5473 C CA . GLN B 1 201 ? 14.266 7.555 -12.781 1 85.12 201 GLN B CA 1
ATOM 5474 C C . GLN B 1 201 ? 13.07 7.344 -11.859 1 85.12 201 GLN B C 1
ATOM 5476 O O . GLN B 1 201 ? 12.133 8.141 -11.859 1 85.12 201 GLN B O 1
ATOM 5481 N N . ILE B 1 202 ? 13.141 6.348 -11.07 1 88.88 202 ILE B N 1
ATOM 5482 C CA . ILE B 1 202 ? 12.023 5.98 -10.203 1 88.88 202 ILE B CA 1
ATOM 5483 C C . ILE B 1 202 ? 11.773 7.09 -9.188 1 88.88 202 ILE B C 1
ATOM 5485 O O . ILE B 1 202 ? 10.625 7.375 -8.836 1 88.88 202 ILE B O 1
ATOM 5489 N N . ILE B 1 203 ? 12.859 7.77 -8.742 1 95.81 203 ILE B N 1
ATOM 5490 C CA . ILE B 1 203 ? 12.711 8.836 -7.758 1 95.81 203 ILE B CA 1
ATOM 5491 C C . ILE B 1 203 ? 11.883 9.977 -8.344 1 95.81 203 ILE B C 1
ATOM 5493 O O . ILE B 1 203 ? 11.008 10.523 -7.672 1 95.81 203 ILE B O 1
ATOM 5497 N N . ASP B 1 204 ? 12.18 10.289 -9.625 1 96 204 ASP B N 1
ATOM 5498 C CA . ASP B 1 204 ? 11.406 11.336 -10.281 1 96 204 ASP B CA 1
ATOM 5499 C C . ASP B 1 204 ? 9.93 10.945 -10.383 1 96 204 ASP B C 1
ATOM 5501 O O . ASP B 1 204 ? 9.047 11.781 -10.188 1 96 204 ASP B O 1
ATOM 5505 N N . GLY B 1 205 ? 9.703 9.688 -10.742 1 95.5 205 GLY B N 1
ATOM 5506 C CA . GLY B 1 205 ? 8.328 9.203 -10.789 1 95.5 205 GLY B CA 1
ATOM 5507 C C . GLY B 1 205 ? 7.637 9.258 -9.445 1 95.5 205 GLY B C 1
ATOM 5508 O O . GLY B 1 205 ? 6.488 9.695 -9.352 1 95.5 205 GLY B O 1
ATOM 5509 N N . LEU B 1 206 ? 8.336 8.867 -8.422 1 97.75 206 LEU B N 1
ATOM 5510 C CA . LEU B 1 206 ? 7.84 8.891 -7.047 1 97.75 206 LEU B CA 1
ATOM 5511 C C . LEU B 1 206 ? 7.453 10.305 -6.633 1 97.75 206 LEU B C 1
ATOM 5513 O O . LEU B 1 206 ? 6.352 10.523 -6.125 1 97.75 206 LEU B O 1
ATOM 5517 N N . LEU B 1 207 ? 8.352 11.25 -6.883 1 98.5 207 LEU B N 1
ATOM 5518 C CA . LEU B 1 207 ? 8.117 12.633 -6.477 1 98.5 207 LEU B CA 1
ATOM 5519 C C . LEU B 1 207 ? 6.984 13.25 -7.281 1 98.5 207 LEU B C 1
ATOM 5521 O O . LEU B 1 207 ? 6.215 14.055 -6.758 1 98.5 207 LEU B O 1
ATOM 5525 N N . THR B 1 208 ? 6.867 12.891 -8.539 1 98.06 208 THR B N 1
ATOM 5526 C CA . THR B 1 208 ? 5.75 13.359 -9.352 1 98.06 208 THR B CA 1
ATOM 5527 C C . THR B 1 208 ? 4.422 12.922 -8.742 1 98.06 208 THR B C 1
ATOM 5529 O O . THR B 1 208 ? 3.504 13.734 -8.594 1 98.06 208 THR B O 1
ATOM 5532 N N . CYS B 1 209 ? 4.34 11.656 -8.312 1 97.44 209 CYS B N 1
ATOM 5533 C CA . CYS B 1 209 ? 3.143 11.141 -7.66 1 97.44 209 CYS B CA 1
ATOM 5534 C C . CYS B 1 209 ? 2.881 11.859 -6.344 1 97.44 209 CYS B C 1
ATOM 5536 O O . CYS B 1 209 ? 1.739 12.211 -6.039 1 97.44 209 CYS B O 1
ATOM 5538 N N . PHE B 1 210 ? 3.91 12.062 -5.656 1 98.56 210 PHE B N 1
ATOM 5539 C CA . PHE B 1 210 ? 3.781 12.688 -4.348 1 98.56 210 PHE B CA 1
ATOM 5540 C C . PHE B 1 210 ? 3.193 14.086 -4.473 1 98.56 210 PHE B C 1
ATOM 5542 O O . PHE B 1 210 ? 2.27 14.445 -3.74 1 98.56 210 PHE B O 1
ATOM 5549 N N . PHE B 1 211 ? 3.723 14.844 -5.391 1 98.81 211 PHE B N 1
ATOM 5550 C CA . PHE B 1 211 ? 3.26 16.219 -5.504 1 98.81 211 PHE B CA 1
ATOM 5551 C C . PHE B 1 211 ? 1.871 16.281 -6.129 1 98.81 211 PHE B C 1
ATOM 5553 O O . PHE B 1 211 ? 1.07 17.156 -5.797 1 98.81 211 PHE B O 1
ATOM 5560 N N . LEU B 1 212 ? 1.569 15.352 -7 1 97.94 212 LEU B N 1
ATOM 5561 C CA . LEU B 1 212 ? 0.191 15.25 -7.469 1 97.94 212 LEU B CA 1
ATOM 5562 C C . LEU B 1 212 ? -0.748 14.891 -6.32 1 97.94 212 LEU B C 1
ATOM 5564 O O . LEU B 1 212 ? -1.882 15.367 -6.27 1 97.94 212 LEU B O 1
ATOM 5568 N N . HIS B 1 213 ? -0.32 14.023 -5.418 1 98 213 HIS B N 1
ATOM 5569 C CA . HIS B 1 213 ? -1.076 13.742 -4.203 1 98 213 HIS B CA 1
ATOM 5570 C C . HIS B 1 213 ? -1.375 15.023 -3.432 1 98 213 HIS B C 1
ATOM 5572 O O . HIS B 1 213 ? -2.504 15.234 -2.98 1 98 213 HIS B O 1
ATOM 5578 N N . VAL B 1 214 ? -0.344 15.836 -3.262 1 97.75 214 VAL B N 1
ATOM 5579 C CA . VAL B 1 214 ? -0.497 17.094 -2.529 1 97.75 214 VAL B CA 1
ATOM 5580 C C . VAL B 1 214 ? -1.533 17.969 -3.221 1 97.75 214 VAL B C 1
ATOM 5582 O O . VAL B 1 214 ? -2.418 18.531 -2.568 1 97.75 214 VAL B O 1
ATOM 5585 N N . PHE B 1 215 ? -1.423 18.062 -4.512 1 96.69 215 PHE B N 1
ATOM 5586 C CA . PHE B 1 215 ? -2.363 18.859 -5.285 1 96.69 215 PHE B CA 1
ATOM 5587 C C . PHE B 1 215 ? -3.793 18.375 -5.062 1 96.69 215 PHE B C 1
ATOM 5589 O O . PHE B 1 215 ? -4.672 19.172 -4.727 1 96.69 215 PHE B O 1
ATOM 5596 N N . TYR B 1 216 ? -4.039 17.141 -5.242 1 94.5 216 TYR B N 1
ATOM 5597 C CA . TYR B 1 216 ? -5.398 16.609 -5.176 1 94.5 216 TYR B CA 1
ATOM 5598 C C . TYR B 1 216 ? -5.926 16.641 -3.748 1 94.5 216 TYR B C 1
ATOM 5600 O O . TYR B 1 216 ? -7.125 16.812 -3.525 1 94.5 216 TYR B O 1
ATOM 5608 N N . SER B 1 217 ? -5.09 16.438 -2.771 1 94.38 217 SER B N 1
ATOM 5609 C CA . SER B 1 217 ? -5.504 16.594 -1.382 1 94.38 217 SER B CA 1
ATOM 5610 C C . SER B 1 217 ? -6.012 18 -1.115 1 94.38 217 SER B C 1
ATOM 5612 O O . SER B 1 217 ? -7.043 18.188 -0.461 1 94.38 217 SER B O 1
ATOM 5614 N N . ASN B 1 218 ? -5.293 18.938 -1.687 1 92.5 218 ASN B N 1
ATOM 5615 C CA . ASN B 1 218 ? -5.637 20.344 -1.46 1 92.5 218 ASN B CA 1
ATOM 5616 C C . ASN B 1 218 ? -6.91 20.734 -2.203 1 92.5 218 ASN B C 1
ATOM 5618 O O . ASN B 1 218 ? -7.594 21.672 -1.814 1 92.5 218 ASN B O 1
ATOM 5622 N N . THR B 1 219 ? -7.211 20.031 -3.223 1 89.56 219 THR B N 1
ATOM 5623 C CA . THR B 1 219 ? -8.391 20.359 -4.016 1 89.56 219 THR B CA 1
ATOM 5624 C C . THR B 1 219 ? -9.578 19.484 -3.627 1 89.56 219 THR B C 1
ATOM 5626 O O . THR B 1 219 ? -10.602 19.484 -4.309 1 89.56 219 THR B O 1
ATOM 5629 N N . GLY B 1 220 ? -9.414 18.688 -2.629 1 87.06 220 GLY B N 1
ATOM 5630 C CA . GLY B 1 220 ? -10.508 17.938 -2.041 1 87.06 220 GLY B CA 1
ATOM 5631 C C . GLY B 1 220 ? -10.781 16.625 -2.746 1 87.06 220 GLY B C 1
ATOM 5632 O O . GLY B 1 220 ? -11.781 15.961 -2.467 1 87.06 220 GLY B O 1
ATOM 5633 N N . ARG B 1 221 ? -9.969 16.281 -3.697 1 90.81 221 ARG B N 1
ATOM 5634 C CA . ARG B 1 221 ? -10.102 14.984 -4.371 1 90.81 221 ARG B CA 1
ATOM 5635 C C . ARG B 1 221 ? -9.305 13.906 -3.648 1 90.81 221 ARG B C 1
ATOM 5637 O O . ARG B 1 221 ? -8.266 13.461 -4.145 1 90.81 221 ARG B O 1
ATOM 5644 N N . ILE B 1 222 ? -9.867 13.398 -2.627 1 91.31 222 ILE B N 1
ATOM 5645 C CA . ILE B 1 222 ? -9.148 12.602 -1.641 1 91.31 222 ILE B CA 1
ATOM 5646 C C . ILE B 1 222 ? -8.859 11.219 -2.209 1 91.31 222 ILE B C 1
ATOM 5648 O O . ILE B 1 222 ? -7.785 10.656 -1.978 1 91.31 222 ILE B O 1
ATOM 5652 N N . THR B 1 223 ? -9.812 10.602 -2.904 1 91.94 223 THR B N 1
ATOM 5653 C CA . THR B 1 223 ? -9.586 9.289 -3.49 1 91.94 223 THR B CA 1
ATOM 5654 C C . THR B 1 223 ? -8.359 9.305 -4.402 1 91.94 223 THR B C 1
ATOM 5656 O O . THR B 1 223 ? -7.457 8.477 -4.258 1 91.94 223 THR B O 1
ATOM 5659 N N . LYS B 1 224 ? -8.375 10.266 -5.312 1 92.25 224 LYS B N 1
ATOM 5660 C CA . LYS B 1 224 ? -7.238 10.398 -6.223 1 92.25 224 LYS B CA 1
ATOM 5661 C C . LYS B 1 224 ? -5.949 10.68 -5.457 1 92.25 224 LYS B C 1
ATOM 5663 O O . LYS B 1 224 ? -4.891 10.156 -5.797 1 92.25 224 LYS B O 1
ATOM 5668 N N . SER B 1 225 ? -6.059 11.562 -4.496 1 95.56 225 SER B N 1
ATOM 5669 C CA . SER B 1 225 ? -4.918 11.859 -3.637 1 95.56 225 SER B CA 1
ATOM 5670 C C . SER B 1 225 ? -4.367 10.594 -2.99 1 95.56 225 SER B C 1
ATOM 5672 O O . SER B 1 225 ? -3.156 10.367 -2.979 1 95.56 225 SER B O 1
ATOM 5674 N N . THR B 1 226 ? -5.227 9.734 -2.48 1 96.75 226 THR B N 1
ATOM 5675 C CA . THR B 1 226 ? -4.836 8.484 -1.831 1 96.75 226 THR B CA 1
ATOM 5676 C C . THR B 1 226 ? -4.133 7.559 -2.82 1 96.75 226 THR B C 1
ATOM 5678 O O . THR B 1 226 ? -3.082 6.992 -2.51 1 96.75 226 THR B O 1
ATOM 5681 N N . LEU B 1 227 ? -4.703 7.41 -3.982 1 95.94 227 LEU B N 1
ATOM 5682 C CA . LEU B 1 227 ? -4.129 6.531 -4.996 1 95.94 227 LEU B CA 1
ATOM 5683 C C . LEU B 1 227 ? -2.721 6.98 -5.367 1 95.94 227 LEU B C 1
ATOM 5685 O O . LEU B 1 227 ? -1.815 6.152 -5.5 1 95.94 227 LEU B O 1
ATOM 5689 N N . LEU B 1 228 ? -2.549 8.234 -5.512 1 96.88 228 LEU B N 1
ATOM 5690 C CA . LEU B 1 228 ? -1.255 8.781 -5.906 1 96.88 228 LEU B CA 1
ATOM 5691 C C . LEU B 1 228 ? -0.231 8.617 -4.789 1 96.88 228 LEU B C 1
ATOM 5693 O O . LEU B 1 228 ? 0.938 8.328 -5.047 1 96.88 228 LEU B O 1
ATOM 5697 N N . LEU B 1 229 ? -0.643 8.836 -3.557 1 98.38 229 LEU B N 1
ATOM 5698 C CA . LEU B 1 229 ? 0.256 8.602 -2.432 1 98.38 229 LEU B CA 1
ATOM 5699 C C . LEU B 1 229 ? 0.689 7.145 -2.373 1 98.38 229 LEU B C 1
ATOM 5701 O O . LEU B 1 229 ? 1.87 6.848 -2.176 1 98.38 229 LEU B O 1
ATOM 5705 N N . ARG B 1 230 ? -0.246 6.25 -2.551 1 98.25 230 ARG B N 1
ATOM 5706 C CA . ARG B 1 230 ? 0.059 4.824 -2.541 1 98.25 230 ARG B CA 1
ATOM 5707 C C . ARG B 1 230 ? 0.983 4.453 -3.697 1 98.25 230 ARG B C 1
ATOM 5709 O O . ARG B 1 230 ? 1.827 3.566 -3.562 1 98.25 230 ARG B O 1
ATOM 5716 N N . GLU B 1 231 ? 0.759 5.078 -4.777 1 97 231 GLU B N 1
ATOM 5717 C CA . GLU B 1 231 ? 1.663 4.867 -5.906 1 97 231 GLU B CA 1
ATOM 5718 C C . GLU B 1 231 ? 3.078 5.328 -5.57 1 97 231 GLU B C 1
ATOM 5720 O O . GLU B 1 231 ? 4.051 4.648 -5.902 1 97 231 GLU B O 1
ATOM 5725 N N . ALA B 1 232 ? 3.23 6.5 -4.984 1 98.31 232 ALA B N 1
ATOM 5726 C CA . ALA B 1 232 ? 4.543 6.973 -4.551 1 98.31 232 ALA B CA 1
ATOM 5727 C C . ALA B 1 232 ? 5.203 5.969 -3.611 1 98.31 232 ALA B C 1
ATOM 5729 O O . ALA B 1 232 ? 6.395 5.68 -3.742 1 98.31 232 ALA B O 1
ATOM 5730 N N . ILE B 1 233 ? 4.434 5.473 -2.721 1 98.5 233 ILE B N 1
ATOM 5731 C CA . ILE B 1 233 ? 4.938 4.504 -1.752 1 98.5 233 ILE B CA 1
ATOM 5732 C C . ILE B 1 233 ? 5.348 3.221 -2.469 1 98.5 233 ILE B C 1
ATOM 5734 O O . ILE B 1 233 ? 6.359 2.605 -2.123 1 98.5 233 ILE B O 1
ATOM 5738 N N . ALA B 1 234 ? 4.555 2.789 -3.436 1 97.56 234 ALA B N 1
ATOM 5739 C CA . ALA B 1 234 ? 4.914 1.611 -4.219 1 97.56 234 ALA B CA 1
ATOM 5740 C C . ALA B 1 234 ? 6.273 1.792 -4.891 1 97.56 234 ALA B C 1
ATOM 5742 O O . ALA B 1 234 ? 7.102 0.877 -4.887 1 97.56 234 ALA B O 1
ATOM 5743 N N . TYR B 1 235 ? 6.566 2.965 -5.48 1 97.12 235 TYR B N 1
ATOM 5744 C CA . TYR B 1 235 ? 7.871 3.264 -6.059 1 97.12 235 TYR B CA 1
ATOM 5745 C C . TYR B 1 235 ? 8.977 3.137 -5.012 1 97.12 235 TYR B C 1
ATOM 5747 O O . TYR B 1 235 ? 10.055 2.611 -5.297 1 97.12 235 TYR B O 1
ATOM 5755 N N . ALA B 1 236 ? 8.703 3.654 -3.84 1 98 236 ALA B N 1
ATOM 5756 C CA . ALA B 1 236 ? 9.688 3.586 -2.762 1 98 236 ALA B CA 1
ATOM 5757 C C . ALA B 1 236 ? 10 2.139 -2.398 1 98 236 ALA B C 1
ATOM 5759 O O . ALA B 1 236 ? 11.156 1.793 -2.143 1 98 236 ALA B O 1
ATOM 5760 N N . HIS B 1 237 ? 8.977 1.301 -2.348 1 97.12 237 HIS B N 1
ATOM 5761 C CA . HIS B 1 237 ? 9.164 -0.118 -2.07 1 97.12 237 HIS B CA 1
ATOM 5762 C C . HIS B 1 237 ? 9.984 -0.789 -3.166 1 97.12 237 HIS B C 1
ATOM 5764 O O . HIS B 1 237 ? 10.875 -1.594 -2.877 1 97.12 237 HIS B O 1
ATOM 5770 N N . ILE B 1 238 ? 9.641 -0.478 -4.387 1 95.81 238 ILE B N 1
ATOM 5771 C CA . ILE B 1 238 ? 10.336 -1.067 -5.527 1 95.81 238 ILE B CA 1
ATOM 5772 C C . ILE B 1 238 ? 11.82 -0.715 -5.465 1 95.81 238 ILE B C 1
ATOM 5774 O O . ILE B 1 238 ? 12.672 -1.57 -5.695 1 95.81 238 ILE B O 1
ATOM 5778 N N . LEU B 1 239 ? 12.141 0.521 -5.09 1 95 239 LEU B N 1
ATOM 5779 C CA . LEU B 1 239 ? 13.523 0.986 -5.016 1 95 239 LEU B CA 1
ATOM 5780 C C . LEU B 1 239 ? 14.219 0.414 -3.787 1 95 239 LEU B C 1
ATOM 5782 O O . LEU B 1 239 ? 15.445 0.281 -3.773 1 95 239 LEU B O 1
ATOM 5786 N N . GLY B 1 240 ? 13.43 0.151 -2.762 1 95.81 240 GLY B N 1
ATOM 5787 C CA . GLY B 1 240 ? 14 -0.366 -1.526 1 95.81 240 GLY B CA 1
ATOM 5788 C C . GLY B 1 240 ? 14.352 0.723 -0.531 1 95.81 240 GLY B C 1
ATOM 5789 O O . GLY B 1 240 ? 15.148 0.502 0.381 1 95.81 240 GLY B O 1
ATOM 5790 N N . LEU B 1 241 ? 13.703 1.905 -0.635 1 97.06 241 LEU B N 1
ATOM 5791 C CA . LEU B 1 241 ? 14.031 3.039 0.223 1 97.06 241 LEU B CA 1
ATOM 5792 C C . LEU B 1 241 ? 13.766 2.707 1.688 1 97.06 241 LEU B C 1
ATOM 5794 O O . LEU B 1 241 ? 14.305 3.359 2.584 1 97.06 241 LEU B O 1
ATOM 5798 N N . HIS B 1 242 ? 12.922 1.78 1.95 1 96.5 242 HIS B N 1
ATOM 5799 C CA . HIS B 1 242 ? 12.477 1.446 3.299 1 96.5 242 HIS B CA 1
ATOM 5800 C C . HIS B 1 242 ? 13.445 0.486 3.977 1 96.5 242 HIS B C 1
ATOM 5802 O O . HIS B 1 242 ? 13.281 0.155 5.152 1 96.5 242 HIS B O 1
ATOM 5808 N N . GLN B 1 243 ? 14.438 0.057 3.254 1 95.44 243 GLN B N 1
ATOM 5809 C CA . GLN B 1 243 ? 15.359 -0.95 3.766 1 95.44 243 GLN B CA 1
ATOM 5810 C C . GLN B 1 243 ? 16.781 -0.414 3.814 1 95.44 243 GLN B C 1
ATOM 5812 O O . GLN B 1 243 ? 17.188 0.373 2.953 1 95.44 243 GLN B O 1
ATOM 5817 N N . ASP B 1 244 ? 17.578 -0.891 4.742 1 95.12 244 ASP B N 1
ATOM 5818 C CA . ASP B 1 244 ? 18.953 -0.421 4.934 1 95.12 244 ASP B CA 1
ATOM 5819 C C . ASP B 1 244 ? 19.844 -0.86 3.775 1 95.12 244 ASP B C 1
ATOM 5821 O O . ASP B 1 244 ? 20.812 -0.167 3.428 1 95.12 244 ASP B O 1
ATOM 5825 N N . LEU B 1 245 ? 19.5 -1.998 3.123 1 92.62 245 LEU B N 1
ATOM 5826 C CA . LEU B 1 245 ? 20.297 -2.541 2.027 1 92.62 245 LEU B CA 1
ATOM 5827 C C . LEU B 1 245 ? 20.422 -1.528 0.894 1 92.62 245 LEU B C 1
ATOM 5829 O O . LEU B 1 245 ? 21.453 -1.469 0.219 1 92.62 245 LEU B O 1
ATOM 5833 N N . PHE B 1 246 ? 19.438 -0.713 0.668 1 95.12 246 PHE B N 1
ATOM 5834 C CA . PHE B 1 246 ? 19.422 0.28 -0.399 1 95.12 246 PHE B CA 1
ATOM 5835 C C . PHE B 1 246 ? 20.531 1.297 -0.214 1 95.12 246 PHE B C 1
ATOM 5837 O O . PHE B 1 246 ? 21.078 1.811 -1.192 1 95.12 246 PHE B O 1
ATOM 5844 N N . TYR B 1 247 ? 20.844 1.524 0.966 1 96.31 247 TYR B N 1
ATOM 5845 C CA . TYR B 1 247 ? 21.734 2.639 1.286 1 96.31 247 TYR B CA 1
ATOM 5846 C C . TYR B 1 247 ? 23.188 2.178 1.363 1 96.31 247 TYR B C 1
ATOM 5848 O O . TYR B 1 247 ? 24.094 2.998 1.49 1 96.31 247 TYR B O 1
ATOM 5856 N N . THR B 1 248 ? 23.25 0.829 1.116 1 91.06 248 THR B N 1
ATOM 5857 C CA . THR B 1 248 ? 24.594 0.273 1.208 1 91.06 248 THR B CA 1
ATOM 5858 C C . THR B 1 248 ? 25.469 0.787 0.069 1 91.06 248 THR B C 1
ATOM 5860 O O . THR B 1 248 ? 25.031 0.837 -1.083 1 91.06 248 THR B O 1
ATOM 5863 N N . ASP B 1 249 ? 26.516 1.512 0.203 1 91.94 249 ASP B N 1
ATOM 5864 C CA . ASP B 1 249 ? 27.547 1.938 -0.738 1 91.94 249 ASP B CA 1
ATOM 5865 C C . ASP B 1 249 ? 27.203 3.295 -1.349 1 91.94 249 ASP B C 1
ATOM 5867 O O . ASP B 1 249 ? 27.688 3.637 -2.428 1 91.94 249 ASP B O 1
ATOM 5871 N N . LEU B 1 250 ? 26.25 3.91 -0.82 1 95.31 250 LEU B N 1
ATOM 5872 C CA . LEU B 1 250 ? 25.938 5.258 -1.282 1 95.31 250 LEU B CA 1
ATOM 5873 C C . LEU B 1 250 ? 26.734 6.297 -0.492 1 95.31 250 LEU B C 1
ATOM 5875 O O . LEU B 1 250 ? 27.172 6.027 0.623 1 95.31 250 LEU B O 1
ATOM 5879 N N . GLY B 1 251 ? 26.969 7.398 -1.111 1 95.88 251 GLY B N 1
ATOM 5880 C CA . GLY B 1 251 ? 27.594 8.508 -0.41 1 95.88 251 GLY B CA 1
ATOM 5881 C C . GLY B 1 251 ? 26.688 9.156 0.62 1 95.88 251 GLY B C 1
ATOM 5882 O O . GLY B 1 251 ? 25.469 8.969 0.583 1 95.88 251 GLY B O 1
ATOM 5883 N N . HIS B 1 252 ? 27.234 9.891 1.496 1 94.06 252 HIS B N 1
ATOM 5884 C CA . HIS B 1 252 ? 26.516 10.469 2.627 1 94.06 252 HIS B CA 1
ATOM 5885 C C . HIS B 1 252 ? 25.375 11.375 2.158 1 94.06 252 HIS B C 1
ATOM 5887 O O . HIS B 1 252 ? 24.25 11.266 2.639 1 94.06 252 HIS B O 1
ATOM 5893 N N . ASP B 1 253 ? 25.688 12.273 1.25 1 93.25 253 ASP B N 1
ATOM 5894 C CA . ASP B 1 253 ? 24.688 13.234 0.793 1 93.25 253 ASP B CA 1
ATOM 5895 C C . ASP B 1 253 ? 23.531 12.531 0.094 1 93.25 253 ASP B C 1
ATOM 5897 O O . ASP B 1 253 ? 22.375 12.922 0.263 1 93.25 253 ASP B O 1
ATOM 5901 N N . THR B 1 254 ? 23.859 11.547 -0.647 1 95.31 254 THR B N 1
ATOM 5902 C CA . THR B 1 254 ? 22.844 10.781 -1.356 1 95.31 254 THR B CA 1
ATOM 5903 C C . THR B 1 254 ? 21.984 9.992 -0.375 1 95.31 254 THR B C 1
ATOM 5905 O O . THR B 1 254 ? 20.766 9.906 -0.549 1 95.31 254 THR B O 1
ATOM 5908 N N . ILE B 1 255 ? 22.609 9.469 0.649 1 96.69 255 ILE B N 1
ATOM 5909 C CA . ILE B 1 255 ? 21.891 8.742 1.688 1 96.69 255 ILE B CA 1
ATOM 5910 C C . ILE B 1 255 ? 20.891 9.672 2.365 1 96.69 255 ILE B C 1
ATOM 5912 O O . ILE B 1 255 ? 19.703 9.336 2.496 1 96.69 255 ILE B O 1
ATOM 5916 N N . GLN B 1 256 ? 21.344 10.852 2.721 1 94.81 256 GLN B N 1
ATOM 5917 C CA . GLN B 1 256 ? 20.484 11.805 3.42 1 94.81 256 GLN B CA 1
ATOM 5918 C C . GLN B 1 256 ? 19.328 12.25 2.535 1 94.81 256 GLN B C 1
ATOM 5920 O O . GLN B 1 256 ? 18.203 12.43 3.016 1 94.81 256 GLN B O 1
ATOM 5925 N N . TYR B 1 257 ? 19.609 12.422 1.288 1 95.69 257 TYR B N 1
ATOM 5926 C CA . TYR B 1 257 ? 18.578 12.812 0.347 1 95.69 257 TYR B CA 1
ATOM 5927 C C . TYR B 1 257 ? 17.469 11.758 0.29 1 95.69 257 TYR B C 1
ATOM 5929 O O . TYR B 1 257 ? 16.281 12.078 0.398 1 95.69 257 TYR B O 1
ATOM 5937 N N . HIS B 1 258 ? 17.859 10.492 0.109 1 97.25 258 HIS B N 1
ATOM 5938 C CA . HIS B 1 258 ? 16.891 9.406 0.001 1 97.25 258 HIS B CA 1
ATOM 5939 C C . HIS B 1 258 ? 16.172 9.172 1.326 1 97.25 258 HIS B C 1
ATOM 5941 O O . HIS B 1 258 ? 14.984 8.836 1.344 1 97.25 258 HIS B O 1
ATOM 5947 N N . LEU B 1 259 ? 16.875 9.359 2.418 1 96.94 259 LEU B N 1
ATOM 5948 C CA . LEU B 1 259 ? 16.25 9.234 3.729 1 96.94 259 LEU B CA 1
ATOM 5949 C C . LEU B 1 259 ? 15.164 10.297 3.918 1 96.94 259 LEU B C 1
ATOM 5951 O O . LEU B 1 259 ? 14.109 10.008 4.48 1 96.94 259 LEU B O 1
ATOM 5955 N N . ARG B 1 260 ? 15.453 11.461 3.484 1 96.06 260 ARG B N 1
ATOM 5956 C CA . ARG B 1 260 ? 14.445 12.516 3.582 1 96.06 260 ARG B CA 1
ATOM 5957 C C . ARG B 1 260 ? 13.18 12.141 2.83 1 96.06 260 ARG B C 1
ATOM 5959 O O . ARG B 1 260 ? 12.07 12.336 3.33 1 96.06 260 ARG B O 1
ATOM 5966 N N . ILE B 1 261 ? 13.359 11.625 1.655 1 97.88 261 ILE B N 1
ATOM 5967 C CA . ILE B 1 261 ? 12.219 11.195 0.857 1 97.88 261 ILE B CA 1
ATOM 5968 C C . ILE B 1 261 ? 11.453 10.094 1.592 1 97.88 261 ILE B C 1
ATOM 5970 O O . ILE B 1 261 ? 10.227 10.148 1.7 1 97.88 261 ILE B O 1
ATOM 5974 N N . ALA B 1 262 ? 12.172 9.125 2.121 1 98.19 262 ALA B N 1
ATOM 5975 C CA . ALA B 1 262 ? 11.547 8.016 2.836 1 98.19 262 ALA B CA 1
ATOM 5976 C C . ALA B 1 262 ? 10.75 8.508 4.039 1 98.19 262 ALA B C 1
ATOM 5978 O O . ALA B 1 262 ? 9.609 8.094 4.25 1 98.19 262 ALA B O 1
ATOM 5979 N N . TRP B 1 263 ? 11.312 9.43 4.734 1 97.06 263 TRP B N 1
ATOM 5980 C CA . TRP B 1 263 ? 10.664 9.93 5.941 1 97.06 263 TRP B CA 1
ATOM 5981 C C . TRP B 1 263 ? 9.469 10.805 5.594 1 97.06 263 TRP B C 1
ATOM 5983 O O . TRP B 1 263 ? 8.453 10.797 6.301 1 97.06 263 TRP B O 1
ATOM 5993 N N . ILE B 1 264 ? 9.586 11.594 4.566 1 97.81 264 ILE B N 1
ATOM 5994 C CA . ILE B 1 264 ? 8.445 12.391 4.113 1 97.81 264 ILE B CA 1
ATOM 5995 C C . ILE B 1 264 ? 7.277 11.469 3.77 1 97.81 264 ILE B C 1
ATOM 5997 O O . ILE B 1 264 ? 6.137 11.734 4.148 1 97.81 264 ILE B O 1
ATOM 6001 N N . LEU B 1 265 ? 7.555 10.383 3.072 1 98.5 265 LEU B N 1
ATOM 6002 C CA . LEU B 1 265 ? 6.512 9.422 2.742 1 98.5 265 LEU B CA 1
ATOM 6003 C C . LEU B 1 265 ? 5.941 8.781 4.008 1 98.5 265 LEU B C 1
ATOM 6005 O O . LEU B 1 265 ? 4.73 8.578 4.113 1 98.5 265 LEU B O 1
ATOM 6009 N N . PHE B 1 266 ? 6.82 8.461 4.965 1 97.62 266 PHE B N 1
ATOM 6010 C CA . PHE B 1 266 ? 6.406 7.859 6.227 1 97.62 266 PHE B CA 1
ATOM 6011 C C . PHE B 1 266 ? 5.422 8.766 6.961 1 97.62 266 PHE B C 1
ATOM 6013 O O . PHE B 1 266 ? 4.348 8.32 7.371 1 97.62 266 PHE B O 1
ATOM 6020 N N . ILE B 1 267 ? 5.742 10 7.039 1 96.75 267 ILE B N 1
ATOM 6021 C CA . ILE B 1 267 ? 4.938 10.977 7.766 1 96.75 267 ILE B CA 1
ATOM 6022 C C . ILE B 1 267 ? 3.635 11.234 7.008 1 96.75 267 ILE B C 1
ATOM 6024 O O . ILE B 1 267 ? 2.557 11.258 7.605 1 96.75 267 ILE B O 1
ATOM 6028 N N . THR B 1 268 ? 3.736 11.445 5.73 1 97.75 268 THR B N 1
ATOM 6029 C CA . THR B 1 268 ? 2.562 11.75 4.918 1 97.75 268 THR B CA 1
ATOM 6030 C C . THR B 1 268 ? 1.584 10.578 4.926 1 97.75 268 THR B C 1
ATOM 6032 O O . THR B 1 268 ? 0.371 10.773 5.008 1 97.75 268 THR B O 1
ATOM 6035 N N . ASP B 1 269 ? 2.125 9.367 4.832 1 97.44 269 ASP B N 1
ATOM 6036 C CA . ASP B 1 269 ? 1.286 8.172 4.855 1 97.44 269 ASP B CA 1
ATOM 6037 C C . ASP B 1 269 ? 0.49 8.086 6.156 1 97.44 269 ASP B C 1
ATOM 6039 O O . ASP B 1 269 ? -0.714 7.824 6.137 1 97.44 269 ASP B O 1
ATOM 6043 N N . ARG B 1 270 ? 1.092 8.336 7.266 1 94.75 270 ARG B N 1
ATOM 6044 C CA . ARG B 1 270 ? 0.443 8.242 8.57 1 94.75 270 ARG B CA 1
ATOM 6045 C C . ARG B 1 270 ? -0.594 9.352 8.742 1 94.75 270 ARG B C 1
ATOM 6047 O O . ARG B 1 270 ? -1.717 9.094 9.18 1 94.75 270 ARG B O 1
ATOM 6054 N N . ALA B 1 271 ? -0.123 10.539 8.398 1 95.69 271 ALA B N 1
ATOM 6055 C CA . ALA B 1 271 ? -1.046 11.664 8.547 1 95.69 271 ALA B CA 1
ATOM 6056 C C . ALA B 1 271 ? -2.285 11.477 7.68 1 95.69 271 ALA B C 1
ATOM 6058 O O . ALA B 1 271 ? -3.414 11.641 8.148 1 95.69 271 ALA B O 1
ATOM 6059 N N . HIS B 1 272 ? -2.064 11.125 6.453 1 96.5 272 HIS B N 1
ATOM 6060 C CA . HIS B 1 272 ? -3.166 10.914 5.52 1 96.5 272 HIS B CA 1
ATOM 6061 C C . HIS B 1 272 ? -4.062 9.766 5.98 1 96.5 272 HIS B C 1
ATOM 6063 O O . HIS B 1 272 ? -5.289 9.875 5.918 1 96.5 272 HIS B O 1
ATOM 6069 N N . SER B 1 273 ? -3.439 8.672 6.422 1 94.94 273 SER B N 1
ATOM 6070 C CA . SER B 1 273 ? -4.164 7.496 6.879 1 94.94 273 SER B CA 1
ATOM 6071 C C . SER B 1 273 ? -5.027 7.812 8.094 1 94.94 273 SER B C 1
ATOM 6073 O O . SER B 1 273 ? -6.184 7.391 8.164 1 94.94 273 SER B O 1
ATOM 6075 N N . LEU B 1 274 ? -4.523 8.539 9 1 91.81 274 LEU B N 1
ATOM 6076 C CA . LEU B 1 274 ? -5.258 8.922 10.203 1 91.81 274 LEU B CA 1
ATOM 6077 C C . LEU B 1 274 ? -6.426 9.836 9.859 1 91.81 274 LEU B C 1
ATOM 6079 O O . LEU B 1 274 ? -7.52 9.695 10.414 1 91.81 274 LEU B O 1
ATOM 6083 N N . GLN B 1 275 ? -6.168 10.727 8.938 1 91.38 275 GLN B N 1
ATOM 6084 C CA . GLN B 1 275 ? -7.18 11.719 8.586 1 91.38 275 GLN B CA 1
ATOM 6085 C C . GLN B 1 275 ? -8.328 11.078 7.812 1 91.38 275 GLN B C 1
ATOM 6087 O O . GLN B 1 275 ? -9.469 11.539 7.895 1 91.38 275 GLN B O 1
ATOM 6092 N N . HIS B 1 276 ? -8.062 10.062 7.117 1 92.06 276 HIS B N 1
ATOM 6093 C CA . HIS B 1 276 ? -9.086 9.523 6.227 1 92.06 276 HIS B CA 1
ATOM 6094 C C . HIS B 1 276 ? -9.438 8.086 6.594 1 92.06 276 HIS B C 1
ATOM 6096 O O . HIS B 1 276 ? -10.078 7.383 5.809 1 92.06 276 HIS B O 1
ATOM 6102 N N . ASP B 1 277 ? -8.992 7.617 7.738 1 89.69 277 ASP B N 1
ATOM 6103 C CA . ASP B 1 277 ? -9.32 6.309 8.289 1 89.69 277 ASP B CA 1
ATOM 6104 C C . ASP B 1 277 ? -8.883 5.188 7.352 1 89.69 277 ASP B C 1
ATOM 6106 O O . ASP B 1 277 ? -9.688 4.34 6.965 1 89.69 277 ASP B O 1
ATOM 6110 N N . LEU B 1 278 ? -7.711 5.246 6.891 1 94.62 278 LEU B N 1
ATOM 6111 C CA . LEU B 1 278 ? -7.047 4.23 6.074 1 94.62 278 LEU B CA 1
ATOM 6112 C C . LEU B 1 278 ? -5.875 3.611 6.828 1 94.62 278 LEU B C 1
ATOM 6114 O O . LEU B 1 278 ? -5.297 4.242 7.719 1 94.62 278 LEU B O 1
ATOM 6118 N N . PRO B 1 279 ? -5.531 2.35 6.547 1 93.31 279 PRO B N 1
ATOM 6119 C CA . PRO B 1 279 ? -4.316 1.802 7.152 1 93.31 279 PRO B CA 1
ATOM 6120 C C . PRO B 1 279 ? -3.039 2.35 6.516 1 93.31 279 PRO B C 1
ATOM 6122 O O . PRO B 1 279 ? -2.977 2.518 5.297 1 93.31 279 PRO B O 1
ATOM 6125 N N . PRO B 1 280 ? -2.078 2.68 7.352 1 93.88 280 PRO B N 1
ATOM 6126 C CA . PRO B 1 280 ? -0.792 3.051 6.758 1 93.88 280 PRO B CA 1
ATOM 6127 C C . PRO B 1 280 ? -0.115 1.885 6.039 1 93.88 280 PRO B C 1
ATOM 6129 O O . PRO B 1 280 ? -0.361 0.723 6.375 1 93.88 280 PRO B O 1
ATOM 6132 N N . THR B 1 281 ? 0.755 2.166 5.055 1 94.44 281 THR B N 1
ATOM 6133 C CA . THR B 1 281 ? 1.3 1.081 4.246 1 94.44 281 THR B CA 1
ATOM 6134 C C . THR B 1 281 ? 2.818 1.189 4.148 1 94.44 281 THR B C 1
ATOM 6136 O O . THR B 1 281 ? 3.479 0.289 3.625 1 94.44 281 THR B O 1
ATOM 6139 N N . PHE B 1 282 ? 3.373 2.281 4.586 1 96.38 282 PHE B N 1
ATOM 6140 C CA . PHE B 1 282 ? 4.809 2.471 4.41 1 96.38 282 PHE B CA 1
ATOM 6141 C C . PHE B 1 282 ? 5.539 2.344 5.742 1 96.38 282 PHE B C 1
ATOM 6143 O O . PHE B 1 282 ? 5.461 3.238 6.586 1 96.38 282 PHE B O 1
ATOM 6150 N N . LYS B 1 283 ? 6.238 1.32 5.949 1 92.44 283 LYS B N 1
ATOM 6151 C CA . LYS B 1 283 ? 7.027 1.079 7.156 1 92.44 283 LYS B CA 1
ATOM 6152 C C . LYS B 1 283 ? 8.523 1.173 6.863 1 92.44 283 LYS B C 1
ATOM 6154 O O . LYS B 1 283 ? 8.984 0.707 5.824 1 92.44 283 LYS B O 1
ATOM 6159 N N . LEU B 1 284 ? 9.227 1.792 7.781 1 94.44 284 LEU B N 1
ATOM 6160 C CA . LEU B 1 284 ? 10.672 1.919 7.652 1 94.44 284 LEU B CA 1
ATOM 6161 C C . LEU B 1 284 ? 11.383 0.92 8.555 1 94.44 284 LEU B C 1
ATOM 6163 O O . LEU B 1 284 ? 10.969 0.693 9.695 1 94.44 284 LEU B O 1
ATOM 6167 N N . SER B 1 285 ? 12.414 0.312 7.973 1 92.31 285 SER B N 1
ATOM 6168 C CA . SER B 1 285 ? 13.234 -0.59 8.773 1 92.31 285 SER B CA 1
ATOM 6169 C C . SER B 1 285 ? 13.859 0.136 9.953 1 92.31 285 SER B C 1
ATOM 6171 O O . SER B 1 285 ? 14.312 1.276 9.828 1 92.31 285 SER B O 1
ATOM 6173 N N . PRO B 1 286 ? 13.914 -0.487 11.117 1 88.31 286 PRO B N 1
ATOM 6174 C CA . PRO B 1 286 ? 14.547 0.139 12.289 1 88.31 286 PRO B CA 1
ATOM 6175 C C . PRO B 1 286 ? 16.062 0.288 12.133 1 88.31 286 PRO B C 1
ATOM 6177 O O . PRO B 1 286 ? 16.688 1.028 12.891 1 88.31 286 PRO B O 1
ATOM 6180 N N . THR B 1 287 ? 16.578 -0.366 11.156 1 91.88 287 THR B N 1
ATOM 6181 C CA . THR B 1 287 ? 18.031 -0.354 11 1 91.88 287 THR B CA 1
ATOM 6182 C C . THR B 1 287 ? 18.453 0.624 9.906 1 91.88 287 THR B C 1
ATOM 6184 O O . THR B 1 287 ? 19.578 0.559 9.406 1 91.88 287 THR B O 1
ATOM 6187 N N . LEU B 1 288 ? 17.594 1.471 9.539 1 95.12 288 LEU B N 1
ATOM 6188 C CA . LEU B 1 288 ? 17.938 2.479 8.547 1 95.12 288 LEU B CA 1
ATOM 6189 C C . LEU B 1 288 ? 19.016 3.416 9.078 1 95.12 288 LEU B C 1
ATOM 6191 O O . LEU B 1 288 ? 19.109 3.652 10.281 1 95.12 288 LEU B O 1
ATOM 6195 N N . PRO B 1 289 ? 19.859 3.953 8.164 1 95.19 289 PRO B N 1
ATOM 6196 C CA . PRO B 1 289 ? 20.781 5.004 8.609 1 95.19 289 PRO B CA 1
ATOM 6197 C C . PRO B 1 289 ? 20.047 6.176 9.273 1 95.19 289 PRO B C 1
ATOM 6199 O O . PRO B 1 289 ? 18.859 6.387 9.031 1 95.19 289 PRO B O 1
ATOM 6202 N N . GLU B 1 290 ? 20.75 6.832 10.047 1 92.69 290 GLU B N 1
ATOM 6203 C CA . GLU B 1 290 ? 20.156 7.949 10.781 1 92.69 290 GLU B CA 1
ATOM 6204 C C . GLU B 1 290 ? 19.969 9.164 9.875 1 92.69 290 GLU B C 1
ATOM 6206 O O . GLU B 1 290 ? 20.828 9.469 9.047 1 92.69 290 GLU B O 1
ATOM 6211 N N . LEU B 1 291 ? 18.859 9.766 9.992 1 92.62 291 LEU B N 1
ATOM 6212 C CA . LEU B 1 291 ? 18.594 11.039 9.328 1 92.62 291 LEU B CA 1
ATOM 6213 C C . LEU B 1 291 ? 19.234 12.188 10.109 1 92.62 291 LEU B C 1
ATOM 6215 O O . LEU B 1 291 ? 19 12.328 11.312 1 92.62 291 LEU B O 1
ATOM 6219 N N . HIS B 1 292 ? 20.016 13.039 9.422 1 89.25 292 HIS B N 1
ATOM 6220 C CA . HIS B 1 292 ? 20.688 14.156 10.055 1 89.25 292 HIS B CA 1
ATOM 6221 C C . HIS B 1 292 ? 20.125 15.492 9.578 1 89.25 292 HIS B C 1
ATOM 6223 O O . HIS B 1 292 ? 19.688 15.609 8.43 1 89.25 292 HIS B O 1
ATOM 6229 N N . PRO B 1 293 ? 20.094 16.438 10.594 1 83.38 293 PRO B N 1
ATOM 6230 C CA . PRO B 1 293 ? 19.641 17.766 10.164 1 83.38 293 PRO B CA 1
ATOM 6231 C C . PRO B 1 293 ? 20.562 18.375 9.109 1 83.38 293 PRO B C 1
ATOM 6233 O O . PRO B 1 293 ? 21.781 18.203 9.156 1 83.38 293 PRO B O 1
ATOM 6236 N N . GLN B 1 294 ? 19.922 18.875 8.109 1 74.56 294 GLN B N 1
ATOM 6237 C CA . GLN B 1 294 ? 20.719 19.578 7.109 1 74.56 294 GLN B CA 1
ATOM 6238 C C . GLN B 1 294 ? 21.438 20.781 7.723 1 74.56 294 GLN B C 1
ATOM 6240 O O . GLN B 1 294 ? 20.891 21.484 8.57 1 74.56 294 GLN B O 1
ATOM 6245 N N . GLN B 1 295 ? 22.781 20.859 7.715 1 61.25 295 GLN B N 1
ATOM 6246 C CA . GLN B 1 295 ? 23.656 21.844 8.344 1 61.25 295 GLN B CA 1
ATOM 6247 C C . GLN B 1 295 ? 23.188 23.266 8.047 1 61.25 295 GLN B C 1
ATOM 6249 O O . GLN B 1 295 ? 23.25 24.141 8.922 1 61.25 295 GLN B O 1
ATOM 6254 N N . ASP B 1 296 ? 23.016 23.562 6.859 1 56.34 296 ASP B N 1
ATOM 6255 C CA . ASP B 1 296 ? 22.953 24.984 6.52 1 56.34 296 ASP B CA 1
ATOM 6256 C C . ASP B 1 296 ? 21.641 25.609 7 1 56.34 296 ASP B C 1
ATOM 6258 O O . ASP B 1 296 ? 21.594 26.812 7.27 1 56.34 296 ASP B O 1
ATOM 6262 N N . ALA B 1 297 ? 20.531 25.016 6.902 1 53.22 297 ALA B N 1
ATOM 6263 C CA . ALA B 1 297 ? 19.375 25.906 6.898 1 53.22 297 ALA B CA 1
ATOM 6264 C C . ALA B 1 297 ? 18.5 25.688 8.125 1 53.22 297 ALA B C 1
ATOM 6266 O O . ALA B 1 297 ? 17.406 26.25 8.234 1 53.22 297 ALA B O 1
ATOM 6267 N N . GLY B 1 298 ? 19.078 25.234 9.32 1 57.62 298 GLY B N 1
ATOM 6268 C CA . GLY B 1 298 ? 18.156 25.109 10.445 1 57.62 298 GLY B CA 1
ATOM 6269 C C . GLY B 1 298 ? 16.969 24.219 10.141 1 57.62 298 GLY B C 1
ATOM 6270 O O . GLY B 1 298 ? 16.281 23.766 11.055 1 57.62 298 GLY B O 1
ATOM 6271 N N . LEU B 1 299 ? 16.75 23.969 8.898 1 63.53 299 LEU B N 1
ATOM 6272 C CA . LEU B 1 299 ? 15.586 23.25 8.383 1 63.53 299 LEU B CA 1
ATOM 6273 C C . LEU B 1 299 ? 15.602 21.797 8.828 1 63.53 299 LEU B C 1
ATOM 6275 O O . LEU B 1 299 ? 14.555 21.203 9.109 1 63.53 299 LEU B O 1
ATOM 6279 N N . GLY B 1 300 ? 16.703 21.391 9.273 1 76.75 300 GLY B N 1
ATOM 6280 C CA . GLY B 1 300 ? 16.828 19.938 9.422 1 76.75 300 GLY B CA 1
ATOM 6281 C C . GLY B 1 300 ? 16.391 19.438 10.781 1 76.75 300 GLY B C 1
ATOM 6282 O O . GLY B 1 300 ? 15.82 18.359 10.898 1 76.75 300 GLY B O 1
ATOM 6283 N N . SER B 1 301 ? 16.5 20.312 11.75 1 80.81 301 SER B N 1
ATOM 6284 C CA . SER B 1 301 ? 16.188 19.828 13.094 1 80.81 301 SER B CA 1
ATOM 6285 C C . SER B 1 301 ? 14.68 19.688 13.281 1 80.81 301 SER B C 1
ATOM 6287 O O . SER B 1 301 ? 14.219 18.734 13.906 1 80.81 301 SER B O 1
ATOM 6289 N N . ALA B 1 302 ? 14 20.672 12.773 1 85.88 302 ALA B N 1
ATOM 6290 C CA . ALA B 1 302 ? 12.547 20.609 12.883 1 85.88 302 ALA B CA 1
ATOM 6291 C C . ALA B 1 302 ? 12 19.375 12.156 1 85.88 302 ALA B C 1
ATOM 6293 O O . ALA B 1 302 ? 11.109 18.703 12.672 1 85.88 302 ALA B O 1
ATOM 6294 N N . PHE B 1 303 ? 12.539 19.156 11.023 1 89.88 303 PHE B N 1
ATOM 6295 C CA . PHE B 1 303 ? 12.102 18 10.25 1 89.88 303 PHE B CA 1
ATOM 6296 C C . PHE B 1 303 ? 12.383 16.703 11 1 89.88 303 PHE B C 1
ATOM 6298 O O . PHE B 1 303 ? 11.531 15.812 11.07 1 89.88 303 PHE B O 1
ATOM 6305 N N . CYS B 1 304 ? 13.516 16.578 11.57 1 89.06 304 CYS B N 1
ATOM 6306 C CA . CYS B 1 304 ? 13.891 15.398 12.344 1 89.06 304 CYS B CA 1
ATOM 6307 C C . CYS B 1 304 ? 12.953 15.203 13.531 1 89.06 304 CYS B C 1
ATOM 6309 O O . CYS B 1 304 ? 12.57 14.078 13.852 1 89.06 304 CYS B O 1
ATOM 6311 N N . SER B 1 305 ? 12.609 16.312 14.125 1 87.44 305 SER B N 1
ATOM 6312 C CA . SER B 1 305 ? 11.695 16.25 15.258 1 87.44 305 SER B CA 1
ATOM 6313 C C . SER B 1 305 ? 10.328 15.734 14.836 1 87.44 305 SER B C 1
ATOM 6315 O O . SER B 1 305 ? 9.688 14.969 15.562 1 87.44 305 SER B O 1
ATOM 6317 N N . LEU B 1 306 ? 9.898 16.219 13.742 1 91.19 306 LEU B N 1
ATOM 6318 C CA . LEU B 1 306 ? 8.625 15.766 13.203 1 91.19 306 LEU B CA 1
ATOM 6319 C C . LEU B 1 306 ? 8.648 14.266 12.93 1 91.19 306 LEU B C 1
ATOM 6321 O O . LEU B 1 306 ? 7.68 13.562 13.234 1 91.19 306 LEU B O 1
ATOM 6325 N N . CYS B 1 307 ? 9.75 13.773 12.352 1 91.81 307 CYS B N 1
ATOM 6326 C CA . CYS B 1 307 ? 9.922 12.344 12.094 1 91.81 307 CYS B CA 1
ATOM 6327 C C . CYS B 1 307 ? 9.844 11.539 13.383 1 91.81 307 CYS B C 1
ATOM 6329 O O . CYS B 1 307 ? 9.156 10.516 13.438 1 91.81 307 CYS B O 1
ATOM 6331 N N . ARG B 1 308 ? 10.43 12.016 14.367 1 88.69 308 ARG B N 1
ATOM 6332 C CA . ARG B 1 308 ? 10.445 11.336 15.656 1 88.69 308 ARG B CA 1
ATOM 6333 C C . ARG B 1 308 ? 9.055 11.312 16.281 1 88.69 308 ARG B C 1
ATOM 6335 O O . ARG B 1 308 ? 8.68 10.336 16.938 1 88.69 308 ARG B O 1
ATOM 6342 N N . LEU B 1 309 ? 8.406 12.422 16.125 1 89.94 309 LEU B N 1
ATOM 6343 C CA . LEU B 1 309 ? 7.051 12.516 16.641 1 89.94 309 LEU B CA 1
ATOM 6344 C C . LEU B 1 309 ? 6.164 11.414 16.062 1 89.94 309 LEU B C 1
ATOM 6346 O O . LEU B 1 309 ? 5.449 10.734 16.797 1 89.94 309 LEU B O 1
ATOM 6350 N N . PHE B 1 310 ? 6.215 11.219 14.812 1 92.44 310 PHE B N 1
ATOM 6351 C CA . PHE B 1 310 ? 5.391 10.219 14.148 1 92.44 310 PHE B CA 1
ATOM 6352 C C . PHE B 1 310 ? 5.871 8.812 14.492 1 92.44 310 PHE B C 1
ATOM 6354 O O . PHE B 1 310 ? 5.062 7.891 14.625 1 92.44 310 PHE B O 1
ATOM 6361 N N . GLN B 1 311 ? 7.133 8.664 14.57 1 89.62 311 GLN B N 1
ATOM 6362 C CA . GLN B 1 311 ? 7.668 7.367 14.977 1 89.62 311 GLN B CA 1
ATOM 6363 C C . GLN B 1 311 ? 7.195 6.984 16.375 1 89.62 311 GLN B C 1
ATOM 6365 O O . GLN B 1 311 ? 6.828 5.832 16.625 1 89.62 311 GLN B O 1
ATOM 6370 N N . ALA B 1 312 ? 7.254 7.941 17.25 1 86.88 312 ALA B N 1
ATOM 6371 C CA . ALA B 1 312 ? 6.797 7.703 18.625 1 86.88 312 ALA B CA 1
ATOM 6372 C C . ALA B 1 312 ? 5.316 7.336 18.656 1 86.88 312 ALA B C 1
ATOM 6374 O O . ALA B 1 312 ? 4.898 6.473 19.422 1 86.88 312 ALA B O 1
ATOM 6375 N N . PHE B 1 313 ? 4.57 8.008 17.922 1 88.5 313 PHE B N 1
ATOM 6376 C CA . PHE B 1 313 ? 3.152 7.695 17.797 1 88.5 313 PHE B CA 1
ATOM 6377 C C . PHE B 1 313 ? 2.949 6.254 17.344 1 88.5 313 PHE B C 1
ATOM 6379 O O . PHE B 1 313 ? 2.137 5.523 17.906 1 88.5 313 PHE B O 1
ATOM 6386 N N . ASP B 1 314 ? 3.646 5.859 16.344 1 85.44 314 ASP B N 1
ATOM 6387 C CA . ASP B 1 314 ? 3.529 4.52 15.781 1 85.44 314 ASP B CA 1
ATOM 6388 C C . ASP B 1 314 ? 3.92 3.459 16.812 1 85.44 314 ASP B C 1
ATOM 6390 O O . ASP B 1 314 ? 3.332 2.375 16.844 1 85.44 314 ASP B O 1
ATOM 6394 N N . ASP B 1 315 ? 4.879 3.787 17.531 1 82.06 315 ASP B N 1
ATOM 6395 C CA . ASP B 1 315 ? 5.352 2.855 18.547 1 82.06 315 ASP B CA 1
ATOM 6396 C C . ASP B 1 315 ? 4.309 2.668 19.641 1 82.06 315 ASP B C 1
ATOM 6398 O O . ASP B 1 315 ? 4.195 1.585 20.219 1 82.06 315 ASP B O 1
ATOM 6402 N N . ALA B 1 316 ? 3.607 3.674 19.922 1 79.81 316 ALA B N 1
ATOM 6403 C CA . ALA B 1 316 ? 2.611 3.641 20.984 1 79.81 316 ALA B CA 1
ATOM 6404 C C . ALA B 1 316 ? 1.337 2.939 20.531 1 79.81 316 ALA B C 1
ATOM 6406 O O . ALA B 1 316 ? 0.627 2.336 21.344 1 79.81 316 ALA B O 1
ATOM 6407 N N . CYS B 1 317 ? 1.034 3.062 19.312 1 74.06 317 CYS B N 1
ATOM 6408 C CA . CYS B 1 317 ? -0.2 2.5 18.781 1 74.06 317 CYS B CA 1
ATOM 6409 C C . CYS B 1 317 ? 0.081 1.65 17.547 1 74.06 317 CYS B C 1
ATOM 6411 O O . CYS B 1 317 ? -0.278 2.029 16.438 1 74.06 317 CYS B O 1
ATOM 6413 N N . PRO B 1 318 ? 0.633 0.389 17.859 1 60.5 318 PRO B N 1
ATOM 6414 C CA . PRO B 1 318 ? 0.949 -0.414 16.672 1 60.5 318 PRO B CA 1
ATOM 6415 C C . PRO B 1 318 ? -0.298 -0.888 15.93 1 60.5 318 PRO B C 1
ATOM 6417 O O . PRO B 1 318 ? -1.343 -1.108 16.547 1 60.5 318 PRO B O 1
ATOM 6420 N N . PRO B 1 319 ? -0.325 -0.769 14.656 1 54.19 319 PRO B N 1
ATOM 6421 C CA . PRO B 1 319 ? -1.516 -1.072 13.859 1 54.19 319 PRO B CA 1
ATOM 6422 C C . PRO B 1 319 ? -2.141 -2.418 14.219 1 54.19 319 PRO B C 1
ATOM 6424 O O . PRO B 1 319 ? -3.354 -2.594 14.094 1 54.19 319 PRO B O 1
ATOM 6427 N N . ASP B 1 320 ? -1.286 -3.584 14.453 1 52.06 320 ASP B N 1
ATOM 6428 C CA . ASP B 1 320 ? -1.819 -4.93 14.641 1 52.06 320 ASP B CA 1
ATOM 6429 C C . ASP B 1 320 ? -2.201 -5.172 16.094 1 52.06 320 ASP B C 1
ATOM 6431 O O . ASP B 1 320 ? -2.123 -6.305 16.578 1 52.06 320 ASP B O 1
ATOM 6435 N N . VAL B 1 321 ? -2.377 -4.297 16.938 1 48.59 321 VAL B N 1
ATOM 6436 C CA . VAL B 1 321 ? -2.455 -4.473 18.375 1 48.59 321 VAL B CA 1
ATOM 6437 C C . VAL B 1 321 ? -3.537 -5.496 18.719 1 48.59 321 VAL B C 1
ATOM 6439 O O . VAL B 1 321 ? -4.73 -5.188 18.656 1 48.59 321 VAL B O 1
ATOM 6442 N N . ARG B 1 322 ? -3.57 -6.652 18.203 1 44.09 322 ARG B N 1
ATOM 6443 C CA . ARG B 1 322 ? -4.316 -7.66 18.953 1 44.09 322 ARG B CA 1
ATOM 6444 C C . ARG B 1 322 ? -3.936 -7.652 20.422 1 44.09 322 ARG B C 1
ATOM 6446 O O . ARG B 1 322 ? -4.297 -8.562 21.172 1 44.09 322 ARG B O 1
ATOM 6453 N N . SER B 1 323 ? -2.736 -7.203 20.703 1 45.47 323 SER B N 1
ATOM 6454 C CA . SER B 1 323 ? -2.178 -7.68 21.969 1 45.47 323 SER B CA 1
ATOM 6455 C C . SER B 1 323 ? -3.068 -7.305 23.141 1 45.47 323 SER B C 1
ATOM 6457 O O . SER B 1 323 ? -3.957 -6.461 23.016 1 45.47 323 SER B O 1
ATOM 6459 N N . ASN B 1 324 ? -2.58 -7.688 24.281 1 51.25 324 ASN B N 1
ATOM 6460 C CA . ASN B 1 324 ? -3.15 -7.594 25.625 1 51.25 324 ASN B CA 1
ATOM 6461 C C . ASN B 1 324 ? -3.488 -6.152 25.984 1 51.25 324 ASN B C 1
ATOM 6463 O O . ASN B 1 324 ? -2.658 -5.258 25.828 1 51.25 324 ASN B O 1
ATOM 6467 N N . GLN B 1 325 ? -4.809 -5.836 26.047 1 57.75 325 GLN B N 1
ATOM 6468 C CA . GLN B 1 325 ? -5.477 -4.609 26.469 1 57.75 325 GLN B CA 1
ATOM 6469 C C . GLN B 1 325 ? -4.602 -3.799 27.422 1 57.75 325 GLN B C 1
ATOM 6471 O O . GLN B 1 325 ? -4.457 -2.586 27.266 1 57.75 325 GLN B O 1
ATOM 6476 N N . VAL B 1 326 ? -3.898 -4.504 28.312 1 57.59 326 VAL B N 1
ATOM 6477 C CA . VAL B 1 326 ? -3.213 -3.789 29.391 1 57.59 326 VAL B CA 1
ATOM 6478 C C . VAL B 1 326 ? -1.916 -3.182 28.859 1 57.59 326 VAL B C 1
ATOM 6480 O O . VAL B 1 326 ? -1.59 -2.033 29.172 1 57.59 326 VAL B O 1
ATOM 6483 N N . GLY B 1 327 ? -1.277 -3.854 28.031 1 66.31 327 GLY B N 1
ATOM 6484 C CA . GLY B 1 327 ? -0.029 -3.334 27.5 1 66.31 327 GLY B CA 1
ATOM 6485 C C . GLY B 1 327 ? -0.228 -2.199 26.516 1 66.31 327 GLY B C 1
ATOM 6486 O O . GLY B 1 327 ? 0.548 -1.24 26.5 1 66.31 327 GLY B O 1
ATOM 6487 N N . PHE B 1 328 ? -1.313 -2.162 25.938 1 73.12 328 PHE B N 1
ATOM 6488 C CA . PHE B 1 328 ? -1.637 -1.15 24.938 1 73.12 328 PHE B CA 1
ATOM 6489 C C . PHE B 1 328 ? -1.95 0.186 25.609 1 73.12 328 PHE B C 1
ATOM 6491 O O . PHE B 1 328 ? -1.38 1.216 25.234 1 73.12 328 PHE B O 1
ATOM 6498 N N . LEU B 1 329 ? -2.674 0.129 26.672 1 75.75 329 LEU B N 1
ATOM 6499 C CA . LEU B 1 329 ? -3.051 1.354 27.375 1 75.75 329 LEU B CA 1
ATOM 6500 C C . LEU B 1 329 ? -1.847 1.966 28.078 1 75.75 329 LEU B C 1
ATOM 6502 O O . LEU B 1 329 ? -1.723 3.189 28.156 1 75.75 329 LEU B O 1
ATOM 6506 N N . GLY B 1 330 ? -0.993 1.084 28.516 1 75.94 330 GLY B N 1
ATOM 6507 C CA . GLY B 1 330 ? 0.21 1.573 29.172 1 75.94 330 GLY B CA 1
ATOM 6508 C C . GLY B 1 330 ? 1.133 2.33 28.234 1 75.94 330 GLY B C 1
ATOM 6509 O O . GLY B 1 330 ? 1.646 3.395 28.578 1 75.94 330 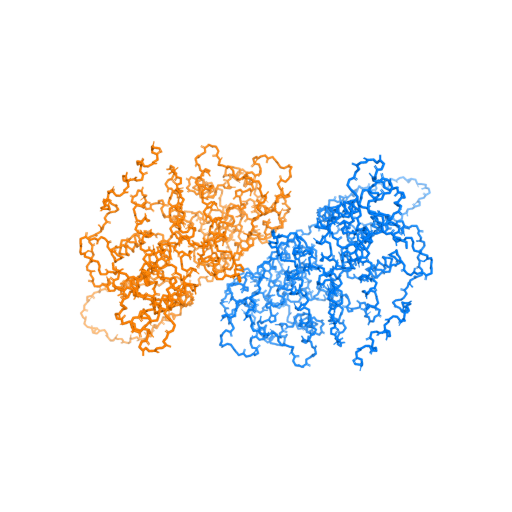GLY B O 1
ATOM 6510 N N . ALA B 1 331 ? 1.267 1.843 27.109 1 76.94 331 ALA B N 1
ATOM 6511 C CA . ALA B 1 331 ? 2.129 2.48 26.125 1 76.94 331 ALA B CA 1
ATOM 6512 C C . ALA B 1 331 ? 1.568 3.834 25.688 1 76.94 331 ALA B C 1
ATOM 6514 O O . ALA B 1 331 ? 2.307 4.816 25.594 1 76.94 331 ALA B O 1
ATOM 6515 N N . ILE B 1 332 ? 0.356 3.881 25.469 1 78.94 332 ILE B N 1
ATOM 6516 C CA . ILE B 1 332 ? -0.305 5.117 25.062 1 78.94 332 ILE B CA 1
ATOM 6517 C C . ILE B 1 332 ? -0.182 6.152 26.172 1 78.94 332 ILE B C 1
ATOM 6519 O O . ILE B 1 332 ? 0.202 7.301 25.922 1 78.94 332 ILE B O 1
ATOM 6523 N N . SER B 1 333 ? -0.485 5.633 27.344 1 77.94 333 SER B N 1
ATOM 6524 C CA . SER B 1 333 ? -0.42 6.547 28.484 1 77.94 333 SER B CA 1
ATOM 6525 C C . SER B 1 333 ? 0.986 7.109 28.656 1 77.94 333 SER B C 1
ATOM 6527 O O . SER B 1 333 ? 1.154 8.312 28.891 1 77.94 333 SER B O 1
ATOM 6529 N N . SER B 1 334 ? 1.887 6.266 28.562 1 80.38 334 SER B N 1
ATOM 6530 C CA . SER B 1 334 ? 3.273 6.699 28.688 1 80.38 334 SER B CA 1
ATOM 6531 C C . SER B 1 334 ? 3.635 7.734 27.625 1 80.38 334 SER B C 1
ATOM 6533 O O . SER B 1 334 ? 4.301 8.727 27.938 1 80.38 334 SER B O 1
ATOM 6535 N N . GLN B 1 335 ? 3.164 7.496 26.469 1 80.19 335 GLN B N 1
ATOM 6536 C CA . GLN B 1 335 ? 3.461 8.414 25.375 1 80.19 335 GLN B CA 1
ATOM 6537 C C . GLN B 1 335 ? 2.76 9.758 25.578 1 80.19 335 GLN B C 1
ATOM 6539 O O . GLN B 1 335 ? 3.316 10.805 25.266 1 80.19 335 GLN B O 1
ATOM 6544 N N . LEU B 1 336 ? 1.631 9.695 26 1 75.81 336 LEU B N 1
ATOM 6545 C CA . LEU B 1 336 ? 0.852 10.906 26.203 1 75.81 336 LEU B CA 1
ATOM 6546 C C . LEU B 1 336 ? 1.456 11.758 27.312 1 75.81 336 LEU B C 1
ATOM 6548 O O . LEU B 1 336 ? 1.401 12.992 27.266 1 75.81 336 LEU B O 1
ATOM 6552 N N . ARG B 1 337 ? 2.049 11.039 28.188 1 75.56 337 ARG B N 1
ATOM 6553 C CA . ARG B 1 337 ? 2.633 11.75 29.328 1 75.56 337 ARG B CA 1
ATOM 6554 C C . ARG B 1 337 ? 4.02 12.281 28.984 1 75.56 337 ARG B C 1
ATOM 6556 O O . ARG B 1 337 ? 4.488 13.242 29.594 1 75.56 337 ARG B O 1
ATOM 6563 N N . ALA B 1 338 ? 4.594 11.562 28.062 1 71.75 338 ALA B N 1
ATOM 6564 C CA . ALA B 1 338 ? 5.949 11.953 27.672 1 71.75 338 ALA B CA 1
ATOM 6565 C C . ALA B 1 338 ? 5.941 13.273 26.906 1 71.75 338 ALA B C 1
ATOM 6567 O O . ALA B 1 338 ? 5.324 13.367 25.844 1 71.75 338 ALA B O 1
ATOM 6568 N N . ARG B 1 339 ? 5.898 14.336 27.625 1 63.78 339 ARG B N 1
ATOM 6569 C CA . ARG B 1 339 ? 5.969 15.633 26.953 1 63.78 339 ARG B CA 1
ATOM 6570 C C . ARG B 1 339 ? 7.32 15.82 26.281 1 63.78 339 ARG B C 1
ATOM 6572 O O . ARG B 1 339 ? 8.359 15.852 26.938 1 63.78 339 ARG B O 1
ATOM 6579 N N . HIS B 1 340 ? 7.398 15.508 25 1 61.88 340 HIS B N 1
ATOM 6580 C CA . HIS B 1 340 ? 8.656 15.773 24.312 1 61.88 340 HIS B CA 1
ATOM 6581 C C . HIS B 1 340 ? 8.852 17.266 24.062 1 61.88 340 HIS B C 1
ATOM 6583 O O . HIS B 1 340 ? 7.957 17.938 23.547 1 61.88 340 HIS B O 1
ATOM 6589 N N . PRO B 1 341 ? 9.922 17.734 24.688 1 67.94 341 PRO B N 1
ATOM 6590 C CA . PRO B 1 341 ? 10.18 19.141 24.359 1 67.94 341 PRO B CA 1
ATOM 6591 C C . PRO B 1 341 ? 10.297 19.375 22.859 1 67.94 341 PRO B C 1
ATOM 6593 O O . PRO B 1 341 ? 10.984 18.625 22.156 1 67.94 341 PRO B 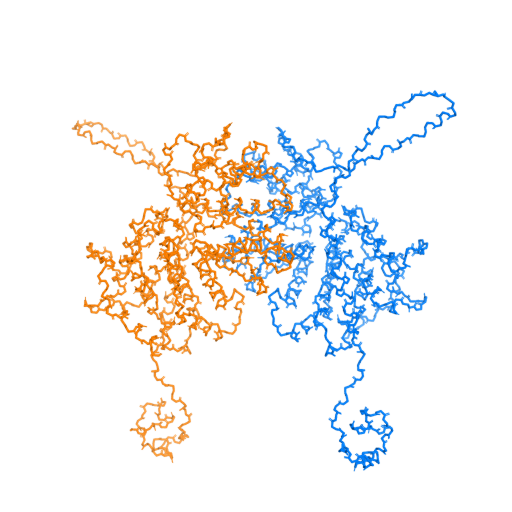O 1
ATOM 6596 N N . LEU B 1 342 ? 9.438 20.266 22.391 1 72.19 342 LEU B N 1
ATOM 6597 C CA . LEU B 1 342 ? 9.508 20.609 20.969 1 72.19 342 LEU B CA 1
ATOM 6598 C C . LEU B 1 342 ? 10.703 21.516 20.703 1 72.19 342 LEU B C 1
ATOM 6600 O O . LEU B 1 342 ? 11.062 22.359 21.531 1 72.19 342 LEU B O 1
ATOM 6604 N N . PRO B 1 343 ? 11.438 21.125 19.719 1 68.62 343 PRO B N 1
ATOM 6605 C CA . PRO B 1 343 ? 12.617 21.953 19.422 1 68.62 343 PRO B CA 1
ATOM 6606 C C . PRO B 1 343 ? 12.273 23.422 19.172 1 68.62 343 PRO B C 1
ATOM 6608 O O . PRO B 1 343 ? 11.164 23.734 18.734 1 68.62 343 PRO B O 1
ATOM 6611 N N . LEU B 1 344 ? 13.25 24.141 19.609 1 70.38 344 LEU B N 1
ATOM 6612 C CA . LEU B 1 344 ? 13.148 25.547 19.234 1 70.38 344 LEU B CA 1
ATOM 6613 C C . LEU B 1 344 ? 13.422 25.734 17.734 1 70.38 344 LEU B C 1
ATOM 6615 O O . LEU B 1 344 ? 14.492 25.375 17.25 1 70.38 344 LEU B O 1
ATOM 6619 N N . CYS B 1 345 ? 12.398 25.812 16.969 1 78.5 345 CYS B N 1
ATOM 6620 C CA . CYS B 1 345 ? 12.516 26.016 15.531 1 78.5 345 CYS B CA 1
ATOM 6621 C C . CYS B 1 345 ? 12.391 27.484 15.18 1 78.5 345 CYS B C 1
ATOM 6623 O O . CYS B 1 345 ? 11.398 28.125 15.516 1 78.5 345 CYS B O 1
ATOM 6625 N N . ASP B 1 346 ? 13.469 28 14.555 1 79 346 ASP B N 1
ATOM 6626 C CA . ASP B 1 346 ? 13.453 29.406 14.164 1 79 346 ASP B CA 1
ATOM 6627 C C . ASP B 1 346 ? 12.43 29.672 13.07 1 79 346 ASP B C 1
ATOM 6629 O O . ASP B 1 346 ? 11.773 30.703 13.055 1 79 346 ASP B O 1
ATOM 6633 N N . ASN B 1 347 ? 12.289 28.719 12.234 1 87.56 347 ASN B N 1
ATOM 6634 C CA . ASN B 1 347 ? 11.336 28.906 11.148 1 87.56 347 ASN B CA 1
ATOM 6635 C C . ASN B 1 347 ? 9.898 28.703 11.633 1 87.56 347 ASN B C 1
ATOM 6637 O O . ASN B 1 347 ? 9.547 27.641 12.141 1 87.56 347 ASN B O 1
ATOM 6641 N N . GLU B 1 348 ? 9.125 29.703 11.398 1 89.81 348 GLU B N 1
ATOM 6642 C CA . GLU B 1 348 ? 7.762 29.703 11.93 1 89.81 348 GLU B CA 1
ATOM 6643 C C . GLU B 1 348 ? 6.906 28.625 11.273 1 89.81 348 GLU B C 1
ATOM 6645 O O . GLU B 1 348 ? 6.023 28.047 11.914 1 89.81 348 GLU B O 1
ATOM 6650 N N . ILE B 1 349 ? 7.113 28.391 10.016 1 90.94 349 ILE B N 1
ATOM 6651 C CA . ILE B 1 349 ? 6.336 27.391 9.289 1 90.94 349 ILE B CA 1
ATOM 6652 C C . ILE B 1 349 ? 6.602 26 9.867 1 90.94 349 ILE B C 1
ATOM 6654 O O . ILE B 1 349 ? 5.664 25.234 10.109 1 90.94 349 ILE B O 1
ATOM 6658 N N . GLN B 1 350 ? 7.797 25.703 10.148 1 90.75 350 GLN B N 1
ATOM 6659 C CA . GLN B 1 350 ? 8.172 24.422 10.727 1 90.75 350 GLN B CA 1
ATOM 6660 C C . GLN B 1 350 ? 7.664 24.297 12.156 1 90.75 350 GLN B C 1
ATOM 6662 O O . GLN B 1 350 ? 7.207 23.219 12.57 1 90.75 350 GLN B O 1
ATOM 6667 N N . ARG B 1 351 ? 7.762 25.375 12.859 1 90.62 351 ARG B N 1
ATOM 6668 C CA . ARG B 1 351 ? 7.27 25.359 14.234 1 90.62 351 ARG B CA 1
ATOM 6669 C C . ARG B 1 351 ? 5.766 25.094 14.273 1 90.62 351 ARG B C 1
ATOM 6671 O O . ARG B 1 351 ? 5.285 24.344 15.117 1 90.62 351 ARG B O 1
ATOM 6678 N N . ALA B 1 352 ? 5.09 25.734 13.398 1 93.31 352 ALA B N 1
ATOM 6679 C CA . ALA B 1 352 ? 3.646 25.531 13.32 1 93.31 352 ALA B CA 1
ATOM 6680 C C . ALA B 1 352 ? 3.316 24.062 13.07 1 93.31 352 ALA B C 1
ATOM 6682 O O . ALA B 1 352 ? 2.404 23.516 13.695 1 93.31 352 ALA B O 1
ATOM 6683 N N . ASP B 1 353 ? 4.027 23.438 12.18 1 93.5 353 ASP B N 1
ATOM 6684 C CA . ASP B 1 353 ? 3.805 22.047 11.828 1 93.5 353 ASP B CA 1
ATOM 6685 C C . ASP B 1 353 ? 4.016 21.141 13.039 1 93.5 353 ASP B C 1
ATOM 6687 O O . ASP B 1 353 ? 3.193 20.266 13.32 1 93.5 353 ASP B O 1
ATOM 6691 N N . ILE B 1 354 ? 5.047 21.359 13.766 1 91.75 354 ILE B N 1
ATOM 6692 C CA . ILE B 1 354 ? 5.418 20.5 14.891 1 91.75 354 ILE B CA 1
ATOM 6693 C C . ILE B 1 354 ? 4.406 20.672 16.016 1 91.75 354 ILE B C 1
ATOM 6695 O O . ILE B 1 354 ? 3.922 19.688 16.578 1 91.75 354 ILE B O 1
ATOM 6699 N N . VAL B 1 355 ? 4.086 21.891 16.312 1 92.25 355 VAL B N 1
ATOM 6700 C CA . VAL B 1 355 ? 3.223 22.203 17.453 1 92.25 355 VAL B CA 1
ATOM 6701 C C . VAL B 1 355 ? 1.828 21.625 17.219 1 92.25 355 VAL B C 1
ATOM 6703 O O . VAL B 1 355 ? 1.266 20.953 18.078 1 92.25 355 VAL B O 1
ATOM 6706 N N . VAL B 1 356 ? 1.308 21.891 16.047 1 95.31 356 VAL B N 1
ATOM 6707 C CA . VAL B 1 356 ? -0.047 21.438 15.742 1 95.31 356 VAL B CA 1
ATOM 6708 C C . VAL B 1 356 ? -0.071 19.922 15.625 1 95.31 356 VAL B C 1
ATOM 6710 O O . VAL B 1 356 ? -0.978 19.266 16.141 1 95.31 356 VAL B O 1
ATOM 6713 N N . THR B 1 357 ? 0.888 19.359 14.938 1 94.88 357 THR B N 1
ATOM 6714 C CA . THR B 1 357 ? 0.939 17.922 14.742 1 94.88 357 THR B CA 1
ATOM 6715 C C . THR B 1 357 ? 1.085 17.203 16.078 1 94.88 357 THR B C 1
ATOM 6717 O O . THR B 1 357 ? 0.445 16.172 16.312 1 94.88 357 THR B O 1
ATOM 6720 N N . ASP B 1 358 ? 1.957 17.703 16.906 1 92.94 358 ASP B N 1
ATOM 6721 C CA . ASP B 1 358 ? 2.119 17.109 18.234 1 92.94 358 ASP B CA 1
ATOM 6722 C C . ASP B 1 358 ? 0.783 17.047 18.969 1 92.94 358 ASP B C 1
ATOM 6724 O O . ASP B 1 358 ? 0.417 15.992 19.5 1 92.94 358 ASP B O 1
ATOM 6728 N N . SER B 1 359 ? 0.062 18.141 19.062 1 94.19 359 SER B N 1
ATOM 6729 C CA . SER B 1 359 ? -1.228 18.188 19.75 1 94.19 359 SER B CA 1
ATOM 6730 C C . SER B 1 359 ? -2.234 17.25 19.094 1 94.19 359 SER B C 1
ATOM 6732 O O . SER B 1 359 ? -2.99 16.562 19.781 1 94.19 359 SER B O 1
ATOM 6734 N N . TRP B 1 360 ? -2.211 17.281 17.766 1 95.94 360 TRP B N 1
ATOM 6735 C CA . TRP B 1 360 ? -3.115 16.422 17 1 95.94 360 TRP B CA 1
ATOM 6736 C C . TRP B 1 360 ? -2.867 14.953 17.312 1 95.94 360 TRP B C 1
ATOM 6738 O O . TRP B 1 360 ? -3.803 14.211 17.625 1 95.94 360 TRP B O 1
ATOM 6748 N N . LEU B 1 361 ? -1.619 14.531 17.266 1 93.38 361 LEU B N 1
ATOM 6749 C CA . LEU B 1 361 ? -1.278 13.133 17.5 1 93.38 361 LEU B CA 1
ATOM 6750 C C . LEU B 1 361 ? -1.609 12.727 18.938 1 93.38 361 LEU B C 1
ATOM 6752 O O . LEU B 1 361 ? -2.029 11.594 19.188 1 93.38 361 LEU B O 1
ATOM 6756 N N . ARG B 1 362 ? -1.419 13.602 19.844 1 91.75 362 ARG B N 1
ATOM 6757 C CA . ARG B 1 362 ? -1.754 13.328 21.234 1 91.75 362 ARG B CA 1
ATOM 6758 C C . ARG B 1 362 ? -3.246 13.062 21.391 1 91.75 362 ARG B C 1
ATOM 6760 O O . ARG B 1 362 ? -3.641 12.117 22.078 1 91.75 362 ARG B O 1
ATOM 6767 N N . VAL B 1 363 ? -4.051 13.867 20.766 1 93 363 VAL B N 1
ATOM 6768 C CA . VAL B 1 363 ? -5.496 13.695 20.875 1 93 363 VAL B CA 1
ATOM 6769 C C . VAL B 1 363 ? -5.914 12.398 20.172 1 93 363 VAL B C 1
ATOM 6771 O O . VAL B 1 363 ? -6.793 11.688 20.672 1 93 363 VAL B O 1
ATOM 6774 N N . VAL B 1 364 ? -5.332 12.148 19.047 1 92.06 364 VAL B N 1
ATOM 6775 C CA . VAL B 1 364 ? -5.641 10.922 18.312 1 92.06 364 VAL B CA 1
ATOM 6776 C C . VAL B 1 364 ? -5.293 9.703 19.172 1 92.06 364 VAL B C 1
ATOM 6778 O O . VAL B 1 364 ? -6.059 8.734 19.234 1 92.06 364 VAL B O 1
ATOM 6781 N N . LEU B 1 365 ? -4.109 9.758 19.734 1 88.94 365 LEU B N 1
ATOM 6782 C CA . LEU B 1 365 ? -3.68 8.664 20.609 1 88.94 365 LEU B CA 1
ATOM 6783 C C . LEU B 1 365 ? -4.645 8.492 21.781 1 88.94 365 LEU B C 1
ATOM 6785 O O . LEU B 1 365 ? -4.98 7.363 22.141 1 88.94 365 LEU B O 1
ATOM 6789 N N . TRP B 1 366 ? -5.047 9.555 22.359 1 88.75 366 TRP B N 1
ATOM 6790 C CA . TRP B 1 366 ? -6.012 9.539 23.453 1 88.75 366 TRP B CA 1
ATOM 6791 C C . TRP B 1 366 ? -7.316 8.875 23.016 1 88.75 366 TRP B C 1
ATOM 6793 O O . TRP B 1 366 ? -7.863 8.031 23.734 1 88.75 366 TRP B O 1
ATOM 6803 N N . LYS B 1 367 ? -7.812 9.25 21.906 1 86.19 367 LYS B N 1
ATOM 6804 C CA . LYS B 1 367 ? -9.055 8.688 21.375 1 86.19 367 LYS B CA 1
ATOM 6805 C C . LYS B 1 367 ? -8.922 7.184 21.156 1 86.19 367 LYS B C 1
ATOM 6807 O O . LYS B 1 367 ? -9.883 6.438 21.359 1 86.19 367 LYS B O 1
ATOM 6812 N N . ALA B 1 368 ? -7.797 6.805 20.688 1 82.69 368 ALA B N 1
ATOM 6813 C CA . ALA B 1 368 ? -7.559 5.387 20.422 1 82.69 368 ALA B CA 1
ATOM 6814 C C . ALA B 1 368 ? -7.582 4.57 21.703 1 82.69 368 ALA B C 1
ATOM 6816 O O . ALA B 1 368 ? -7.84 3.365 21.688 1 82.69 368 ALA B O 1
ATOM 6817 N N . ALA B 1 369 ? -7.328 5.152 22.797 1 81.75 369 ALA B N 1
ATOM 6818 C CA . ALA B 1 369 ? -7.25 4.469 24.094 1 81.75 369 ALA B CA 1
ATOM 6819 C C . ALA B 1 369 ? -8.641 4.293 24.703 1 81.75 369 ALA B C 1
ATOM 6821 O O . ALA B 1 369 ? -8.852 3.398 25.516 1 81.75 369 ALA B O 1
ATOM 6822 N N . ILE B 1 370 ? -9.562 5.055 24.312 1 79.12 370 ILE B N 1
ATOM 6823 C CA . ILE B 1 370 ? -10.859 5.191 24.969 1 79.12 370 ILE B CA 1
ATOM 6824 C C . ILE B 1 370 ? -11.578 3.844 24.984 1 79.12 370 ILE B C 1
ATOM 6826 O O . ILE B 1 370 ? -12.086 3.414 26.016 1 79.12 370 ILE B O 1
ATOM 6830 N N . PRO B 1 371 ? -11.531 3.109 23.859 1 72.81 371 PRO B N 1
ATOM 6831 C CA . PRO B 1 371 ? -12.25 1.83 23.859 1 72.81 371 PRO B CA 1
ATOM 6832 C C . PRO B 1 371 ? -11.648 0.817 24.828 1 72.81 371 PRO B C 1
ATOM 6834 O O . PRO B 1 371 ? -12.312 -0.144 25.219 1 72.81 371 PRO B O 1
ATOM 6837 N N . TYR B 1 372 ? -10.523 1.023 25.281 1 76 372 TYR B N 1
ATOM 6838 C CA . TYR B 1 372 ? -9.836 0.038 26.094 1 76 372 TYR B CA 1
ATOM 6839 C C . TYR B 1 372 ? -9.82 0.464 27.562 1 76 372 TYR B C 1
ATOM 6841 O O . TYR B 1 372 ? -9.352 -0.28 28.422 1 76 372 TYR B O 1
ATOM 6849 N N . VAL B 1 373 ? -10.227 1.613 27.812 1 75.56 373 VAL B N 1
ATOM 6850 C CA . VAL B 1 373 ? -10.305 2.098 29.188 1 75.56 373 VAL B CA 1
ATOM 6851 C C . VAL B 1 373 ? -11.414 1.361 29.922 1 75.56 373 VAL B C 1
ATOM 6853 O O . VAL B 1 373 ? -12.523 1.209 29.406 1 75.56 373 VAL B O 1
ATOM 6856 N N . ASP B 1 374 ? -10.984 0.698 30.922 1 72.94 374 ASP B N 1
ATOM 6857 C CA . ASP B 1 374 ? -11.969 -0.038 31.703 1 72.94 374 ASP B CA 1
ATOM 6858 C C . ASP B 1 374 ? -11.883 0.331 33.188 1 72.94 374 ASP B C 1
ATOM 6860 O O . ASP B 1 374 ? -11.258 1.334 33.531 1 72.94 374 ASP B O 1
ATOM 6864 N N . ALA B 1 375 ? -12.648 -0.4 34 1 65.62 375 ALA B N 1
ATOM 6865 C CA . ALA B 1 375 ? -12.758 -0.119 35.438 1 65.62 375 ALA B CA 1
ATOM 6866 C C . ALA B 1 375 ? -11.406 -0.267 36.125 1 65.62 375 ALA B C 1
ATOM 6868 O O . ALA B 1 375 ? -11.172 0.318 37.188 1 65.62 375 ALA B O 1
ATOM 6869 N N . ASN B 1 376 ? -10.484 -0.891 35.469 1 67.5 376 ASN B N 1
ATOM 6870 C CA . ASN B 1 376 ? -9.172 -1.142 36.062 1 67.5 376 ASN B CA 1
ATOM 6871 C C . ASN B 1 376 ? -8.172 -0.053 35.688 1 67.5 376 ASN B C 1
ATOM 6873 O O . ASN B 1 376 ? -7.051 -0.036 36.188 1 67.5 376 ASN B O 1
ATOM 6877 N N . THR B 1 377 ? -8.664 0.811 34.844 1 76.62 377 THR B N 1
ATOM 6878 C CA . THR B 1 377 ? -7.77 1.885 34.438 1 76.62 377 THR B CA 1
ATOM 6879 C C . THR B 1 377 ? -7.633 2.93 35.531 1 76.62 377 THR B C 1
ATOM 6881 O O . THR B 1 377 ? -8.625 3.287 36.188 1 76.62 377 THR B O 1
ATOM 6884 N N . ASP B 1 378 ? -6.336 3.354 35.844 1 74.88 378 ASP B N 1
ATOM 6885 C CA . ASP B 1 378 ? -6.059 4.352 36.875 1 74.88 378 ASP B CA 1
ATOM 6886 C C . ASP B 1 378 ? -6.859 5.625 36.625 1 74.88 378 ASP B C 1
ATOM 6888 O O . ASP B 1 378 ? -6.648 6.32 35.625 1 74.88 378 ASP B O 1
ATOM 6892 N N . PRO B 1 379 ? -7.723 5.918 37.469 1 71.06 379 PRO B N 1
ATOM 6893 C CA . PRO B 1 379 ? -8.523 7.129 37.25 1 71.06 379 PRO B CA 1
ATOM 6894 C C . PRO B 1 379 ? -7.695 8.406 37.344 1 71.06 379 PRO B C 1
ATOM 6896 O O . PRO B 1 379 ? -8.133 9.461 36.875 1 71.06 379 PRO B O 1
ATOM 6899 N N . ASN B 1 380 ? -6.477 8.242 37.906 1 74.44 380 ASN B N 1
ATOM 6900 C CA . ASN B 1 380 ? -5.637 9.43 38.062 1 74.44 380 ASN B CA 1
ATOM 6901 C C . ASN B 1 380 ? -4.656 9.578 36.906 1 74.44 380 ASN B C 1
ATOM 6903 O O . ASN B 1 380 ? -3.809 10.477 36.906 1 74.44 380 ASN B O 1
ATOM 6907 N N . ASP B 1 381 ? -4.887 8.734 36.031 1 78.94 381 ASP B N 1
ATOM 6908 C CA . ASP B 1 381 ? -4.008 8.867 34.875 1 78.94 381 ASP B CA 1
ATOM 6909 C C . ASP B 1 381 ? -4.363 10.102 34.031 1 78.94 381 ASP B C 1
ATOM 6911 O O . ASP B 1 381 ? -5.41 10.148 33.406 1 78.94 381 ASP B O 1
ATOM 6915 N N . GLN B 1 382 ? -3.451 11.078 34.062 1 78.31 382 GLN B N 1
ATOM 6916 C CA . GLN B 1 382 ? -3.707 12.344 33.375 1 78.31 382 GLN B CA 1
ATOM 6917 C C . GLN B 1 382 ? -3.795 12.156 31.875 1 78.31 382 GLN B C 1
ATOM 6919 O O . GLN B 1 382 ? -4.508 12.891 31.188 1 78.31 382 GLN B O 1
ATOM 6924 N N . GLY B 1 383 ? -3.08 11.188 31.438 1 80.56 383 GLY B N 1
ATOM 6925 C CA . GLY B 1 383 ? -3.07 10.93 30.016 1 80.56 383 GLY B CA 1
ATOM 6926 C C . GLY B 1 383 ? -4.359 10.305 29.5 1 80.56 383 GLY B C 1
ATOM 6927 O O . GLY B 1 383 ? -4.746 10.508 28.359 1 80.56 383 GLY B O 1
ATOM 6928 N N . LEU B 1 384 ? -4.988 9.656 30.359 1 81.12 384 LEU B N 1
ATOM 6929 C CA . LEU B 1 384 ? -6.207 8.961 29.969 1 81.12 384 LEU B CA 1
ATOM 6930 C C . LEU B 1 384 ? -7.438 9.648 30.547 1 81.12 384 LEU B C 1
ATOM 6932 O O . LEU B 1 384 ? -8.555 9.133 30.422 1 81.12 384 LEU B O 1
ATOM 6936 N N . SER B 1 385 ? -7.203 10.789 31.062 1 82.94 385 SER B N 1
ATOM 6937 C CA . SER B 1 385 ? -8.297 11.539 31.656 1 82.94 385 SER B CA 1
ATOM 6938 C C . SER B 1 385 ? -9.266 12.055 30.594 1 82.94 385 SER B C 1
ATOM 6940 O O . SER B 1 385 ? -8.867 12.328 29.453 1 82.94 385 SER B O 1
ATOM 6942 N N . VAL B 1 386 ? -10.5 12.227 31 1 83.31 386 VAL B N 1
ATOM 6943 C CA . VAL B 1 386 ? -11.531 12.734 30.109 1 83.31 386 VAL B CA 1
ATOM 6944 C C . VAL B 1 386 ? -11.211 14.18 29.719 1 83.31 386 VAL B C 1
ATOM 6946 O O . VAL B 1 386 ? -11.625 14.656 28.656 1 83.31 386 VAL B O 1
ATOM 6949 N N . SER B 1 387 ? -10.438 14.852 30.562 1 86.12 387 SER B N 1
ATOM 6950 C CA . SER B 1 387 ? -10.133 16.266 30.328 1 86.12 387 SER B CA 1
ATOM 6951 C C . SER B 1 387 ? -8.867 16.422 29.484 1 86.12 387 SER B C 1
ATOM 6953 O O . SER B 1 387 ? -8.461 17.547 29.188 1 86.12 387 SER B O 1
ATOM 6955 N N . PHE B 1 388 ? -8.297 15.367 29.047 1 89.5 388 PHE B N 1
ATOM 6956 C CA . PHE B 1 388 ? -7.004 15.406 28.375 1 89.5 388 PHE B CA 1
ATOM 6957 C C . PHE B 1 388 ? -7.078 16.266 27.109 1 89.5 388 PHE B C 1
ATOM 6959 O O . PHE B 1 388 ? -6.223 17.125 26.891 1 89.5 388 PHE B O 1
ATOM 6966 N N . PRO B 1 389 ? -8.102 16.141 26.266 1 92.25 389 PRO B N 1
ATOM 6967 C CA . PRO B 1 389 ? -8.172 16.953 25.062 1 92.25 389 PRO B CA 1
ATOM 6968 C C . PRO B 1 389 ? -8.211 18.453 25.359 1 92.25 389 PRO B C 1
ATOM 6970 O O . PRO B 1 389 ? -7.637 19.25 24.625 1 92.25 389 PRO B O 1
ATOM 6973 N N . THR B 1 390 ? -8.844 18.766 26.438 1 92.25 390 THR B N 1
ATOM 6974 C CA . THR B 1 390 ? -8.922 20.172 26.828 1 92.25 390 THR B CA 1
ATOM 6975 C C . THR B 1 390 ? -7.547 20.703 27.234 1 92.25 390 THR B C 1
ATOM 6977 O O . THR B 1 390 ? -7.188 21.812 26.875 1 92.25 390 THR B O 1
ATOM 6980 N N . SER B 1 391 ? -6.871 19.906 27.969 1 91.38 391 SER B N 1
ATOM 6981 C CA . SER B 1 391 ? -5.523 20.297 28.359 1 91.38 391 SER B CA 1
ATOM 6982 C C . SER B 1 391 ? -4.609 20.453 27.156 1 91.38 391 SER B C 1
ATOM 6984 O O . SER B 1 391 ? -3.814 21.391 27.078 1 91.38 391 SER B O 1
ATOM 6986 N N . VAL B 1 392 ? -4.703 19.531 26.203 1 93.81 392 VAL B N 1
ATOM 6987 C CA . VAL B 1 392 ? -3.902 19.578 24.984 1 93.81 392 VAL B CA 1
ATOM 6988 C C . VAL B 1 392 ? -4.25 20.828 24.188 1 93.81 392 VAL B C 1
ATOM 6990 O O . VAL B 1 392 ? -3.359 21.516 23.672 1 93.81 392 VAL B O 1
ATOM 6993 N N . ALA B 1 393 ? -5.488 21.109 24.109 1 95.5 393 ALA B N 1
ATOM 6994 C CA . ALA B 1 393 ? -5.957 22.266 23.344 1 95.5 393 ALA B CA 1
ATOM 6995 C C . ALA B 1 393 ? -5.473 23.578 23.984 1 95.5 393 ALA B C 1
ATOM 6997 O O . ALA B 1 393 ? -5.133 24.531 23.281 1 95.5 393 ALA B O 1
ATOM 6998 N N . ARG B 1 394 ? -5.543 23.578 25.25 1 93.62 394 ARG B N 1
ATOM 6999 C CA . ARG B 1 394 ? -5.043 24.75 25.969 1 93.62 394 ARG B CA 1
ATOM 7000 C C . ARG B 1 394 ? -3.568 24.984 25.656 1 93.62 394 ARG B C 1
ATOM 7002 O O . ARG B 1 394 ? -3.164 26.109 25.359 1 93.62 394 ARG B O 1
ATOM 7009 N N . ASP B 1 395 ? -2.793 23.938 25.734 1 91.19 395 ASP B N 1
ATOM 7010 C CA . ASP B 1 395 ? -1.371 24.016 25.406 1 91.19 395 ASP B CA 1
ATOM 7011 C C . ASP B 1 395 ? -1.158 24.469 23.969 1 91.19 395 ASP B C 1
ATOM 7013 O O . ASP B 1 395 ? -0.25 25.25 23.688 1 91.19 395 ASP B O 1
ATOM 7017 N N . LEU B 1 396 ? -1.94 23.953 23.094 1 94.62 396 LEU B N 1
ATOM 7018 C CA . LEU B 1 396 ? -1.852 24.297 21.688 1 94.62 396 LEU B CA 1
ATOM 7019 C C . LEU B 1 396 ? -2.09 25.797 21.469 1 94.62 396 LEU B C 1
ATOM 7021 O O . LEU B 1 396 ? -1.297 26.469 20.797 1 94.62 396 LEU B O 1
ATOM 7025 N N . LEU B 1 397 ? -3.135 26.328 22.109 1 94.31 397 LEU B N 1
ATOM 7026 C CA . LEU B 1 397 ? -3.479 27.734 21.969 1 94.31 397 LEU B CA 1
ATOM 7027 C C . LEU B 1 397 ? -2.365 28.625 22.5 1 94.31 397 LEU B C 1
ATOM 7029 O O . LEU B 1 397 ? -2.049 29.656 21.906 1 94.31 397 LEU B O 1
ATOM 7033 N N . ALA B 1 398 ? -1.808 28.172 23.578 1 91.31 398 ALA B N 1
ATOM 7034 C CA . ALA B 1 398 ? -0.715 28.938 24.172 1 91.31 398 ALA B CA 1
ATOM 7035 C C . ALA B 1 398 ? 0.473 29.016 23.219 1 91.31 398 ALA B C 1
ATOM 7037 O O . ALA B 1 398 ? 1.111 30.078 23.109 1 91.31 398 ALA B O 1
ATOM 7038 N N . LYS B 1 399 ? 0.742 28.016 22.531 1 90.06 399 LYS B N 1
ATOM 7039 C CA . LYS B 1 399 ? 1.886 27.969 21.625 1 90.06 399 LYS B CA 1
ATOM 7040 C C . LYS B 1 399 ? 1.576 28.672 20.312 1 90.06 399 LYS B C 1
ATOM 7042 O O . LYS B 1 399 ? 2.475 29.219 19.656 1 90.06 399 LYS B O 1
ATOM 7047 N N . LEU B 1 400 ? 0.364 28.703 19.906 1 92.31 400 LEU B N 1
ATOM 7048 C CA . LEU B 1 400 ? -0.037 29.281 18.625 1 92.31 400 LEU B CA 1
ATOM 7049 C C . LEU B 1 400 ? -0.02 30.812 18.703 1 92.31 400 LEU B C 1
ATOM 7051 O O . LEU B 1 400 ? -0.018 31.484 17.672 1 92.31 400 LEU B O 1
ATOM 7055 N N . THR B 1 401 ? -0.024 31.312 19.891 1 88.12 401 THR B N 1
ATOM 7056 C CA . THR B 1 401 ? -0.032 32.75 20.062 1 88.12 401 THR B CA 1
ATOM 7057 C C . THR B 1 401 ? 1.225 33.375 19.453 1 88.12 401 THR B C 1
ATOM 7059 O O . THR B 1 401 ? 1.226 34.562 19.094 1 88.12 401 THR B O 1
ATOM 7062 N N . THR B 1 402 ? 2.223 32.625 19.312 1 86 402 THR B N 1
ATOM 7063 C CA . THR B 1 402 ? 3.49 33.125 18.812 1 86 402 THR B CA 1
ATOM 7064 C C . THR B 1 402 ? 3.605 32.906 17.297 1 86 402 THR B C 1
ATOM 7066 O O . THR B 1 402 ? 4.617 33.25 16.688 1 86 402 THR B O 1
ATOM 7069 N N . LEU B 1 403 ? 2.615 32.344 16.719 1 90.06 403 LEU B N 1
ATOM 7070 C CA . LEU B 1 403 ? 2.697 31.984 15.305 1 90.06 403 LEU B CA 1
ATOM 7071 C C . LEU B 1 403 ? 1.774 32.875 14.469 1 90.06 403 LEU B C 1
ATOM 7073 O O . LEU B 1 403 ? 0.695 33.25 14.922 1 90.06 403 LEU B O 1
ATOM 7077 N N . SER B 1 404 ? 2.258 33.25 13.32 1 90.31 404 SER B N 1
ATOM 7078 C CA . SER B 1 404 ? 1.427 33.969 12.383 1 90.31 404 SER B CA 1
ATOM 7079 C C . SER B 1 404 ? 0.421 33.062 11.688 1 90.31 404 SER B C 1
ATOM 7081 O O . SER B 1 404 ? 0.644 31.859 11.586 1 90.31 404 SER B O 1
ATOM 7083 N N . SER B 1 405 ? -0.727 33.656 11.211 1 88.12 405 SER B N 1
ATOM 7084 C CA . SER B 1 405 ? -1.716 32.906 10.445 1 88.12 405 SER B CA 1
ATOM 7085 C C . SER B 1 405 ? -1.112 32.344 9.164 1 88.12 405 SER B C 1
ATOM 7087 O O . SER B 1 405 ? -1.486 31.25 8.719 1 88.12 405 SER B O 1
ATOM 7089 N N . CYS B 1 406 ? -0.178 33.062 8.648 1 88.75 406 CYS B N 1
ATOM 7090 C CA . CYS B 1 406 ? 0.471 32.656 7.41 1 88.75 406 CYS B CA 1
ATOM 7091 C C . CYS B 1 406 ? 1.235 31.344 7.598 1 88.75 406 CYS B C 1
ATOM 7093 O O . CYS B 1 406 ? 1.24 30.484 6.711 1 88.75 406 CYS B O 1
ATOM 7095 N N . ALA B 1 407 ? 1.874 31.219 8.742 1 91.69 407 ALA B N 1
ATOM 7096 C CA . ALA B 1 407 ? 2.641 30 9.031 1 91.69 407 ALA B CA 1
ATOM 7097 C C . ALA B 1 407 ? 1.734 28.781 9.062 1 91.69 407 ALA B C 1
ATOM 7099 O O . ALA B 1 407 ? 2.121 27.703 8.602 1 91.69 407 ALA B O 1
ATOM 7100 N N . LEU B 1 408 ? 0.525 28.953 9.578 1 92.81 408 LEU B N 1
ATOM 7101 C CA . LEU B 1 408 ? -0.442 27.859 9.633 1 92.81 408 LEU B CA 1
ATOM 7102 C C . LEU B 1 408 ? -1.028 27.578 8.258 1 92.81 408 LEU B C 1
ATOM 7104 O O . LEU B 1 408 ? -1.125 26.422 7.844 1 92.81 408 LEU B O 1
ATOM 7108 N N . GLU B 1 409 ? -1.261 28.594 7.512 1 90 409 GLU B N 1
ATOM 7109 C CA . GLU B 1 409 ? -1.928 28.5 6.219 1 90 409 GLU B CA 1
ATOM 7110 C C . GLU B 1 409 ? -1.014 27.859 5.176 1 90 409 GLU B C 1
ATOM 7112 O O . GLU B 1 409 ? -1.487 27.203 4.238 1 90 409 GLU B O 1
ATOM 7117 N N . THR B 1 410 ? 0.224 28 5.375 1 92.19 410 THR B N 1
ATOM 7118 C CA . THR B 1 410 ? 1.206 27.469 4.441 1 92.19 410 THR B CA 1
ATOM 7119 C C . THR B 1 410 ? 1.118 25.938 4.371 1 92.19 410 THR B C 1
ATOM 7121 O O . THR B 1 410 ? 1.486 25.344 3.361 1 92.19 410 THR B O 1
ATOM 7124 N N . HIS B 1 411 ? 0.599 25.281 5.398 1 92.94 411 HIS B N 1
ATOM 7125 C CA . HIS B 1 411 ? 0.523 23.828 5.457 1 92.94 411 HIS B CA 1
ATOM 7126 C C . HIS B 1 411 ? -0.769 23.312 4.824 1 92.94 411 HIS B C 1
ATOM 7128 O O . HIS B 1 411 ? -0.989 22.109 4.742 1 92.94 411 HIS B O 1
ATOM 7134 N N . GLY B 1 412 ? -1.624 24.219 4.402 1 88.69 412 GLY B N 1
ATOM 7135 C CA . GLY B 1 412 ? -2.777 23.828 3.602 1 88.69 412 GLY B CA 1
ATOM 7136 C C . GLY B 1 412 ? -3.906 23.234 4.426 1 88.69 412 GLY B C 1
ATOM 7137 O O . GLY B 1 412 ? -3.951 23.422 5.645 1 88.69 412 GLY B O 1
ATOM 7138 N N . PRO B 1 413 ? -4.824 22.547 3.766 1 87.38 413 PRO B N 1
ATOM 7139 C CA . PRO B 1 413 ? -6.027 22.031 4.414 1 87.38 413 PRO B CA 1
ATOM 7140 C C . PRO B 1 413 ? -5.723 20.953 5.453 1 87.38 413 PRO B C 1
ATOM 7142 O O . PRO B 1 413 ? -6.473 20.797 6.418 1 87.38 413 PRO B O 1
ATOM 7145 N N . GLY B 1 414 ? -4.668 20.266 5.25 1 89.75 414 GLY B N 1
ATOM 7146 C CA . GLY B 1 414 ? -4.297 19.266 6.246 1 89.75 414 GLY B CA 1
ATOM 7147 C C . GLY B 1 414 ? -4.094 19.859 7.629 1 89.75 414 GLY B C 1
ATOM 7148 O O . GLY B 1 414 ? -4.43 19.219 8.633 1 89.75 414 GLY B O 1
ATOM 7149 N N . MET B 1 415 ? -3.578 21.062 7.672 1 92.12 415 MET B N 1
ATOM 7150 C CA . MET B 1 415 ? -3.379 21.781 8.93 1 92.12 415 MET B CA 1
ATOM 7151 C C . MET B 1 415 ? -4.715 22.109 9.586 1 92.12 415 MET B C 1
ATOM 7153 O O . MET B 1 415 ? -4.875 21.922 10.797 1 92.12 415 MET B O 1
ATOM 7157 N N . MET B 1 416 ? -5.59 22.453 8.875 1 89.94 416 MET B N 1
ATOM 7158 C CA . MET B 1 416 ? -6.918 22.781 9.383 1 89.94 416 MET B CA 1
ATOM 7159 C C . MET B 1 416 ? -7.613 21.531 9.93 1 89.94 416 MET B C 1
ATOM 7161 O O . MET B 1 416 ? -8.297 21.594 10.945 1 89.94 416 MET B O 1
ATOM 7165 N N . SER B 1 417 ? -7.414 20.516 9.195 1 91.25 417 SER B N 1
ATOM 7166 C CA . SER B 1 417 ? -8.016 19.25 9.633 1 91.25 417 SER B CA 1
ATOM 7167 C C . SER B 1 417 ? -7.477 18.828 10.992 1 91.25 417 SER B C 1
ATOM 7169 O O . SER B 1 417 ? -8.219 18.297 11.82 1 91.25 417 SER B O 1
ATOM 7171 N N . LYS B 1 418 ? -6.191 19 11.188 1 94.38 418 LYS B N 1
ATOM 7172 C CA . LYS B 1 418 ? -5.586 18.688 12.477 1 94.38 418 LYS B CA 1
ATOM 7173 C C . LYS B 1 418 ? -6.16 19.547 13.594 1 94.38 418 LYS B C 1
ATOM 7175 O O . LYS B 1 418 ? -6.527 19.047 14.656 1 94.38 418 LYS B O 1
ATOM 7180 N N . LEU B 1 419 ? -6.246 20.812 13.312 1 94.06 419 LEU B N 1
ATOM 7181 C CA . LEU B 1 419 ? -6.805 21.75 14.289 1 94.06 419 LEU B CA 1
ATOM 7182 C C . LEU B 1 419 ? -8.258 21.422 14.594 1 94.06 419 LEU B C 1
ATOM 7184 O O . LEU B 1 419 ? -8.68 21.438 15.75 1 94.06 419 LEU B O 1
ATOM 7188 N N . PHE B 1 420 ? -8.953 21.125 13.641 1 92.56 420 PHE B N 1
ATOM 7189 C CA . PHE B 1 420 ? -10.352 20.734 13.789 1 92.56 420 PHE B CA 1
ATOM 7190 C C . PHE B 1 420 ? -10.492 19.531 14.703 1 92.56 420 PHE B C 1
ATOM 7192 O O . PHE B 1 420 ? -11.383 19.484 15.547 1 92.56 420 PHE B O 1
ATOM 7199 N N . GLU B 1 421 ? -9.641 18.562 14.422 1 93.69 421 GLU B N 1
ATOM 7200 C CA . GLU B 1 421 ? -9.711 17.344 15.219 1 93.69 421 GLU B CA 1
ATOM 7201 C C . GLU B 1 421 ? -9.5 17.641 16.703 1 93.69 421 GLU B C 1
ATOM 7203 O O . GLU B 1 421 ? -10.148 17.031 17.562 1 93.69 421 GLU B O 1
ATOM 7208 N N . VAL B 1 422 ? -8.633 18.5 16.969 1 95.44 422 VAL B N 1
ATOM 7209 C CA . VAL B 1 422 ? -8.398 18.906 18.359 1 95.44 422 VAL B CA 1
ATOM 7210 C C . VAL B 1 422 ? -9.641 19.609 18.906 1 95.44 422 VAL B C 1
ATOM 7212 O O . VAL B 1 422 ? -10.125 19.25 19.984 1 95.44 422 VAL B O 1
ATOM 7215 N N . ALA B 1 423 ? -10.141 20.516 18.141 1 94.31 423 ALA B N 1
ATOM 7216 C CA . ALA B 1 423 ? -11.344 21.234 18.562 1 94.31 423 ALA B CA 1
ATOM 7217 C C . ALA B 1 423 ? -12.516 20.266 18.75 1 94.31 423 ALA B C 1
ATOM 7219 O O . ALA B 1 423 ? -13.25 20.375 19.734 1 94.31 423 ALA B O 1
ATOM 7220 N N . ASN B 1 424 ? -12.656 19.422 17.828 1 91.75 424 ASN B N 1
ATOM 7221 C CA . ASN B 1 424 ? -13.734 18.438 17.859 1 91.75 424 ASN B CA 1
ATOM 7222 C C . ASN B 1 424 ? -13.648 17.547 19.109 1 91.75 424 ASN B C 1
ATOM 7224 O O . ASN B 1 424 ? -14.672 17.172 19.672 1 91.75 424 ASN B O 1
ATOM 7228 N N . SER B 1 425 ? -12.484 17.203 19.469 1 91.69 425 SER B N 1
ATOM 7229 C CA . SER B 1 425 ? -12.281 16.375 20.656 1 91.69 425 SER B CA 1
ATOM 7230 C C . SER B 1 425 ? -12.672 17.109 21.922 1 91.69 425 SER B C 1
ATOM 7232 O O . SER B 1 425 ? -13.227 16.516 22.859 1 91.69 425 SER B O 1
ATOM 7234 N N . VAL B 1 426 ? -12.352 18.359 21.984 1 92.62 426 VAL B N 1
ATOM 7235 C CA . VAL B 1 426 ? -12.773 19.188 23.109 1 92.62 426 VAL B CA 1
ATOM 7236 C C . VAL B 1 426 ? -14.297 19.25 23.172 1 92.62 426 VAL B C 1
ATOM 7238 O O . VAL B 1 426 ? -14.891 19.125 24.25 1 92.62 426 VAL B O 1
ATOM 7241 N N . ALA B 1 427 ? -14.898 19.422 22.047 1 90.31 427 ALA B N 1
ATOM 7242 C CA . ALA B 1 427 ? -16.359 19.453 21.984 1 90.31 427 ALA B CA 1
ATOM 7243 C C . ALA B 1 427 ? -16.969 18.156 22.5 1 90.31 427 ALA B C 1
ATOM 7245 O O . ALA B 1 427 ? -17.953 18.172 23.219 1 90.31 427 ALA B O 1
ATOM 7246 N N . ASP B 1 428 ? -16.391 17.094 22.109 1 84.62 428 ASP B N 1
ATOM 7247 C CA . ASP B 1 428 ? -16.875 15.789 22.547 1 84.62 428 ASP B CA 1
ATOM 7248 C C . ASP B 1 428 ? -16.812 15.672 24.078 1 84.62 428 ASP B C 1
ATOM 7250 O O . ASP B 1 428 ? -17.703 15.078 24.688 1 84.62 428 ASP B O 1
ATOM 7254 N N . VAL B 1 429 ? -15.75 16.188 24.641 1 83.69 429 VAL B N 1
ATOM 7255 C CA . VAL B 1 429 ? -15.586 16.156 26.078 1 83.69 429 VAL B CA 1
ATOM 7256 C C . VAL B 1 429 ? -16.703 16.969 26.734 1 83.69 429 VAL B C 1
ATOM 7258 O O . VAL B 1 429 ? -17.297 16.531 27.734 1 83.69 429 VAL B O 1
ATOM 7261 N N . ILE B 1 430 ? -16.984 18.109 26.234 1 85.62 430 ILE B N 1
ATOM 7262 C CA . ILE B 1 430 ? -18.016 18.984 26.781 1 85.62 430 ILE B CA 1
ATOM 7263 C C . ILE B 1 430 ? -19.375 18.297 26.688 1 85.62 430 ILE B C 1
ATOM 7265 O O . ILE B 1 430 ? -20.172 18.344 27.625 1 85.62 430 ILE B O 1
ATOM 7269 N N . ILE B 1 431 ? -19.625 17.625 25.625 1 81.56 431 ILE B N 1
ATOM 7270 C CA . ILE B 1 431 ? -20.906 16.969 25.375 1 81.56 431 ILE B CA 1
ATOM 7271 C C . ILE B 1 431 ? -21.047 15.766 26.312 1 81.56 431 ILE B C 1
ATOM 7273 O O . ILE B 1 431 ? -22.125 15.531 26.875 1 81.56 431 ILE B O 1
ATOM 7277 N N . CYS B 1 432 ? -19.969 15.086 26.5 1 77.31 432 CYS B N 1
ATOM 7278 C CA . CYS B 1 432 ? -20.016 13.836 27.266 1 77.31 432 CYS B CA 1
ATOM 7279 C C . CYS B 1 432 ? -19.922 14.109 28.766 1 77.31 432 CYS B C 1
ATOM 7281 O O . CYS B 1 432 ? -20.406 13.328 29.578 1 77.31 432 CYS B O 1
ATOM 7283 N N . ALA B 1 433 ? -19.219 15.172 29.109 1 78.5 433 ALA B N 1
ATOM 7284 C CA . ALA B 1 433 ? -19.031 15.539 30.516 1 78.5 433 ALA B CA 1
ATOM 7285 C C . ALA B 1 433 ? -19.297 17.031 30.734 1 78.5 433 ALA B C 1
ATOM 7287 O O . ALA B 1 433 ? -18.375 17.781 31.047 1 78.5 433 ALA B O 1
ATOM 7288 N N . PRO B 1 434 ? -20.516 17.391 30.766 1 79.12 434 PRO B N 1
ATOM 7289 C CA . PRO B 1 434 ? -20.859 18.812 30.844 1 79.12 434 PRO B CA 1
ATOM 7290 C C . PRO B 1 434 ? -20.438 19.438 32.156 1 79.12 434 PRO B C 1
ATOM 7292 O O . PRO B 1 434 ? -20.156 20.641 32.219 1 79.12 434 PRO B O 1
ATOM 7295 N N . ASP B 1 435 ? -20.312 18.578 33.125 1 78.31 435 ASP B N 1
ATOM 7296 C CA . ASP B 1 435 ? -19.938 19.078 34.438 1 78.31 435 ASP B CA 1
ATOM 7297 C C . ASP B 1 435 ? -18.516 19.641 34.438 1 78.31 435 ASP B C 1
ATOM 7299 O O . ASP B 1 435 ? -18.203 20.547 35.188 1 78.31 435 ASP B O 1
ATOM 7303 N N . LEU B 1 436 ? -17.75 19.109 33.562 1 76.31 436 LEU B N 1
ATOM 7304 C CA . LEU B 1 436 ? -16.359 19.578 33.469 1 76.31 436 LEU B CA 1
ATOM 7305 C C . LEU B 1 436 ? -16.297 20.938 32.781 1 76.31 436 LEU B C 1
ATOM 7307 O O . LEU B 1 436 ? -15.312 21.656 32.906 1 76.31 436 LEU B O 1
ATOM 7311 N N . ALA B 1 437 ? -17.375 21.219 32.094 1 74.56 437 ALA B N 1
ATOM 7312 C CA . ALA B 1 437 ? -17.391 22.453 31.312 1 74.56 437 ALA B CA 1
ATOM 7313 C C . ALA B 1 437 ? -17.906 23.625 32.156 1 74.56 437 ALA B C 1
ATOM 7315 O O . ALA B 1 437 ? -17.703 24.797 31.797 1 74.56 437 ALA B O 1
ATOM 7316 N N . ASP B 1 438 ? -18.484 23.234 33.25 1 68.06 438 ASP B N 1
ATOM 7317 C CA . ASP B 1 438 ? -19.047 24.281 34.094 1 68.06 438 ASP B CA 1
ATOM 7318 C C . ASP B 1 438 ? -18.016 24.797 35.094 1 68.06 438 ASP B C 1
ATOM 7320 O O . ASP B 1 438 ? -17.828 24.234 36.156 1 68.06 438 ASP B O 1
ATOM 7324 N N . VAL B 1 439 ? -17.109 25.406 34.562 1 66.88 439 VAL B N 1
ATOM 7325 C CA . VAL B 1 439 ? -16.078 25.969 35.438 1 66.88 439 VAL B CA 1
ATOM 7326 C C . VAL B 1 439 ? -16.438 27.391 35.812 1 66.88 439 VAL B C 1
ATOM 7328 O O . VAL B 1 439 ? -17.172 28.062 35.094 1 66.88 439 VAL B O 1
ATOM 7331 N N . ASP B 1 440 ? -15.992 27.812 36.969 1 61.19 440 ASP B N 1
ATOM 7332 C CA . ASP B 1 440 ? -16.234 29.172 37.438 1 61.19 440 ASP B CA 1
ATOM 7333 C C . ASP B 1 440 ? -15.719 30.203 36.438 1 61.19 440 ASP B C 1
ATOM 7335 O O . ASP B 1 440 ? -14.742 29.969 35.719 1 61.19 440 ASP B O 1
ATOM 7339 N N . SER B 1 441 ? -16.5 31.328 36.219 1 54.41 441 SER B N 1
ATOM 7340 C CA . SER B 1 441 ? -16.312 32.406 35.25 1 54.41 441 SER B CA 1
ATOM 7341 C C . SER B 1 441 ? -14.883 32.906 35.281 1 54.41 441 SER B C 1
ATOM 7343 O O . SER B 1 441 ? -14.43 33.531 34.312 1 54.41 441 SER B O 1
ATOM 7345 N N . ALA B 1 442 ? -14.141 32.688 36.312 1 57.62 442 ALA B N 1
ATOM 7346 C CA . ALA B 1 442 ? -12.82 33.281 36.469 1 57.62 442 ALA B CA 1
ATOM 7347 C C . ALA B 1 442 ? -11.75 32.438 35.781 1 57.62 442 ALA B C 1
ATOM 7349 O O . ALA B 1 442 ? -10.633 32.906 35.531 1 57.62 442 ALA B O 1
ATOM 7350 N N . HIS B 1 443 ? -12.07 31.188 35.312 1 71.25 443 HIS B N 1
ATOM 7351 C CA . HIS B 1 443 ? -11.055 30.312 34.75 1 71.25 443 HIS B CA 1
ATOM 7352 C C . HIS B 1 443 ? -11.383 29.938 33.312 1 71.25 443 HIS B C 1
ATOM 7354 O O . HIS B 1 443 ? -12.555 29.938 32.906 1 71.25 443 HIS B O 1
ATOM 7360 N N . VAL B 1 444 ? -10.352 29.859 32.562 1 81.06 444 VAL B N 1
ATOM 7361 C CA . VAL B 1 444 ? -10.523 29.438 31.156 1 81.06 444 VAL B CA 1
ATOM 7362 C C . VAL B 1 444 ? -10.992 27.984 31.125 1 81.06 444 VAL B C 1
ATOM 7364 O O . VAL B 1 444 ? -10.266 27.078 31.531 1 81.06 444 VAL B O 1
ATOM 7367 N N . GLY B 1 445 ? -12.211 27.828 30.766 1 85.12 445 GLY B N 1
ATOM 7368 C CA . GLY B 1 445 ? -12.789 26.5 30.719 1 85.12 445 GLY B CA 1
ATOM 7369 C C . GLY B 1 445 ? -12.781 25.875 29.344 1 85.12 445 GLY B C 1
ATOM 7370 O O . GLY B 1 445 ? -12.312 26.5 28.375 1 85.12 445 GLY B O 1
ATOM 7371 N N . PRO B 1 446 ? -13.211 24.641 29.219 1 88.75 446 PRO B N 1
ATOM 7372 C CA . PRO B 1 446 ? -13.258 23.922 27.938 1 88.75 446 PRO B CA 1
ATOM 7373 C C . PRO B 1 446 ? -14.07 24.656 26.875 1 88.75 446 PRO B C 1
ATOM 7375 O O . PRO B 1 446 ? -13.727 24.625 25.703 1 88.75 446 PRO B O 1
ATOM 7378 N N . ARG B 1 447 ? -15.078 25.359 27.281 1 88.88 447 ARG B N 1
ATOM 7379 C CA . ARG B 1 447 ? -15.914 26.094 26.328 1 88.88 447 ARG B CA 1
ATOM 7380 C C . ARG B 1 447 ? -15.156 27.281 25.734 1 88.88 447 ARG B C 1
ATOM 7382 O O . ARG B 1 447 ? -15.289 27.562 24.547 1 88.88 447 ARG B O 1
ATOM 7389 N N . ASP B 1 448 ? -14.445 27.922 26.641 1 89.44 448 ASP B N 1
ATOM 7390 C CA . ASP B 1 448 ? -13.625 29.031 26.156 1 89.44 448 ASP B CA 1
ATOM 7391 C C . ASP B 1 448 ? -12.57 28.547 25.172 1 89.44 448 ASP B C 1
ATOM 7393 O O . ASP B 1 448 ? -12.312 29.203 24.156 1 89.44 448 ASP B O 1
ATOM 7397 N N . ILE B 1 449 ? -12 27.484 25.516 1 92.06 449 ILE B N 1
ATOM 7398 C CA . ILE B 1 449 ? -10.953 26.891 24.672 1 92.06 449 ILE B CA 1
ATOM 7399 C C . ILE B 1 449 ? -11.531 26.5 23.312 1 92.06 449 ILE B C 1
ATOM 7401 O O . ILE B 1 449 ? -10.93 26.781 22.281 1 92.06 449 ILE B O 1
ATOM 7405 N N . LEU B 1 450 ? -12.648 25.844 23.312 1 92.62 450 LEU B N 1
ATOM 7406 C CA . LEU B 1 450 ? -13.312 25.453 22.078 1 92.62 450 LEU B CA 1
ATOM 7407 C C . LEU B 1 450 ? -13.656 26.656 21.219 1 92.62 450 LEU B C 1
ATOM 7409 O O . LEU B 1 450 ? -13.469 26.641 20 1 92.62 450 LEU B O 1
ATOM 7413 N N . CYS B 1 451 ? -14.086 27.703 21.875 1 90.25 451 CYS B N 1
ATOM 7414 C CA . CYS B 1 451 ? -14.43 28.922 21.172 1 90.25 451 CYS B CA 1
ATOM 7415 C C . CYS B 1 451 ? -13.203 29.547 20.516 1 90.25 451 CYS B C 1
ATOM 7417 O O . CYS B 1 451 ? -13.258 30 19.375 1 90.25 451 CYS B O 1
ATOM 7419 N N . ALA B 1 452 ? -12.148 29.547 21.312 1 91.75 452 ALA B N 1
ATOM 7420 C CA . ALA B 1 452 ? -10.906 30.125 20.797 1 91.75 452 ALA B CA 1
ATOM 7421 C C . ALA B 1 452 ? -10.391 29.328 19.594 1 91.75 452 ALA B C 1
ATOM 7423 O O . ALA B 1 452 ? -9.969 29.922 18.594 1 91.75 452 ALA B O 1
ATOM 7424 N N . LEU B 1 453 ? -10.43 28.062 19.656 1 92.88 453 LEU B N 1
ATOM 7425 C CA . LEU B 1 453 ? -9.977 27.219 18.547 1 92.88 453 LEU B CA 1
ATOM 7426 C C . LEU B 1 453 ? -10.875 27.375 17.328 1 92.88 453 LEU B C 1
ATOM 7428 O O . LEU B 1 453 ? -10.391 27.453 16.203 1 92.88 453 LEU B O 1
ATOM 7432 N N . SER B 1 454 ? -12.117 27.438 17.578 1 90.69 454 SER B N 1
ATOM 7433 C CA . SER B 1 454 ? -13.078 27.594 16.5 1 90.69 454 SER B CA 1
ATOM 7434 C C . SER B 1 454 ? -12.883 28.922 15.781 1 90.69 454 SER B C 1
ATOM 7436 O O . SER B 1 454 ? -12.977 29 14.555 1 90.69 454 SER B O 1
ATOM 7438 N N . SER B 1 455 ? -12.625 29.906 16.594 1 88.94 455 SER B N 1
ATOM 7439 C CA . SER B 1 455 ? -12.383 31.219 16.016 1 88.94 455 SER B CA 1
ATOM 7440 C C . SER B 1 455 ? -11.109 31.219 15.172 1 88.94 455 SER B C 1
ATOM 7442 O O . SER B 1 455 ? -11.062 31.859 14.117 1 88.94 455 SER B O 1
ATOM 7444 N N . LEU B 1 456 ? -10.109 30.594 15.703 1 91.06 456 LEU B N 1
ATOM 7445 C CA . LEU B 1 456 ? -8.852 30.484 14.969 1 91.06 456 LEU B CA 1
ATOM 7446 C C . LEU B 1 456 ? -9.062 29.766 13.641 1 91.06 456 LEU B C 1
ATOM 7448 O O . LEU B 1 456 ? -8.625 30.25 12.594 1 91.06 456 LEU B O 1
ATOM 7452 N N . ILE B 1 457 ? -9.719 28.656 13.625 1 90.5 457 ILE B N 1
ATOM 7453 C CA . ILE B 1 457 ? -9.945 27.859 12.43 1 90.5 457 ILE B CA 1
ATOM 7454 C C . ILE B 1 457 ? -10.758 28.656 11.414 1 90.5 457 ILE B C 1
ATOM 7456 O O . ILE B 1 457 ? -10.453 28.656 10.219 1 90.5 457 ILE B O 1
ATOM 7460 N N . ALA B 1 458 ? -11.719 29.406 11.852 1 85.19 458 ALA B N 1
ATOM 7461 C CA . ALA B 1 458 ? -12.586 30.188 10.984 1 85.19 458 ALA B CA 1
ATOM 7462 C C . ALA B 1 458 ? -11.812 31.344 10.344 1 85.19 458 ALA B C 1
ATOM 7464 O O . ALA B 1 458 ? -12.156 31.797 9.25 1 85.19 458 ALA B O 1
ATOM 7465 N N . SER B 1 459 ? -10.812 31.75 11.023 1 86.56 459 SER B N 1
ATOM 7466 C CA . SER B 1 459 ? -10.055 32.906 10.547 1 86.56 459 SER B CA 1
ATOM 7467 C C . SER B 1 459 ? -9.055 32.5 9.469 1 86.56 459 SER B C 1
ATOM 7469 O O . SER B 1 459 ? -8.555 33.344 8.727 1 86.56 459 SER B O 1
ATOM 7471 N N . LEU B 1 460 ? -8.734 31.297 9.445 1 86.5 460 LEU B N 1
ATOM 7472 C CA . LEU B 1 460 ? -7.742 30.844 8.477 1 86.5 460 LEU B CA 1
ATOM 7473 C C . LEU B 1 460 ? -8.359 30.734 7.082 1 86.5 460 LEU B C 1
ATOM 7475 O O . LEU B 1 460 ? -9.477 30.25 6.926 1 86.5 460 LEU B O 1
ATOM 7479 N N . ARG B 1 461 ? -7.758 31.312 6.07 1 72.81 461 ARG B N 1
ATOM 7480 C CA . ARG B 1 461 ? -8.242 31.391 4.695 1 72.81 461 ARG B CA 1
ATOM 7481 C C . ARG B 1 461 ? -8.273 30 4.055 1 72.81 461 ARG B C 1
ATOM 7483 O O . ARG B 1 461 ? -9.016 29.766 3.096 1 72.81 461 ARG B O 1
ATOM 7490 N N . THR B 1 462 ? -7.438 29.172 4.469 1 60.75 462 THR B N 1
ATOM 7491 C CA . THR B 1 462 ? -7.242 27.891 3.781 1 60.75 462 THR B CA 1
ATOM 7492 C C . THR B 1 462 ? -8.367 26.922 4.117 1 60.75 462 THR B C 1
ATOM 7494 O O . THR B 1 462 ? -8.297 25.734 3.768 1 60.75 462 THR B O 1
ATOM 7497 N N . THR B 1 463 ? -9.484 27.438 4.746 1 56.28 463 THR B N 1
ATOM 7498 C CA . THR B 1 463 ? -10.484 26.438 5.113 1 56.28 463 THR B CA 1
ATOM 7499 C C . THR B 1 463 ? -11.258 25.969 3.885 1 56.28 463 THR B C 1
ATOM 7501 O O . THR B 1 463 ? -12.141 26.688 3.393 1 56.28 463 THR B O 1
ATOM 7504 N N . ALA B 1 464 ? -10.469 25.219 3.047 1 55.62 464 ALA B N 1
ATOM 7505 C CA . ALA B 1 464 ? -11.047 24.719 1.802 1 55.62 464 ALA B CA 1
ATOM 7506 C C . ALA B 1 464 ? -12.133 23.688 2.076 1 55.62 464 ALA B C 1
ATOM 7508 O O . ALA B 1 464 ? -12.781 23.188 1.149 1 55.62 464 ALA B O 1
ATOM 7509 N N . ASN B 1 465 ? -12.328 23.406 3.383 1 65.56 465 ASN B N 1
ATOM 7510 C CA . ASN B 1 465 ? -13.344 22.375 3.537 1 65.56 465 ASN B CA 1
ATOM 7511 C C . ASN B 1 465 ? -14.562 22.891 4.293 1 65.56 465 ASN B C 1
ATOM 7513 O O . ASN B 1 465 ? -14.625 22.781 5.52 1 65.56 465 ASN B O 1
ATOM 7517 N N . PRO B 1 466 ? -15.375 23.547 3.602 1 69.56 466 PRO B N 1
ATOM 7518 C CA . PRO B 1 466 ? -16.578 24.109 4.234 1 69.56 466 PRO B CA 1
ATOM 7519 C C . PRO B 1 466 ? -17.312 23.078 5.094 1 69.56 466 PRO B C 1
ATOM 7521 O O . PRO B 1 466 ? -17.984 23.453 6.059 1 69.56 466 PRO B O 1
ATOM 7524 N N . ALA B 1 467 ? -17.078 21.938 4.738 1 74.62 467 ALA B N 1
ATOM 7525 C CA . ALA B 1 467 ? -17.766 20.891 5.484 1 74.62 467 ALA B CA 1
ATOM 7526 C C . ALA B 1 467 ? -17.234 20.797 6.914 1 74.62 467 ALA B C 1
ATOM 7528 O O . ALA B 1 467 ? -18 20.578 7.852 1 74.62 467 ALA B O 1
ATOM 7529 N N . LEU B 1 468 ? -16 21.047 7.09 1 77 468 LEU B N 1
ATOM 7530 C CA . LEU B 1 468 ? -15.406 20.969 8.422 1 77 468 LEU B CA 1
ATOM 7531 C C . LEU B 1 468 ? -15.898 22.125 9.297 1 77 468 LEU B C 1
ATOM 7533 O O . LEU B 1 468 ? -16.141 21.922 10.492 1 77 468 LEU B O 1
ATOM 7537 N N . LEU B 1 469 ? -16.078 23.266 8.672 1 78.56 469 LEU B N 1
ATOM 7538 C CA . LEU B 1 469 ? -16.562 24.422 9.422 1 78.56 469 LEU B CA 1
ATOM 7539 C C . LEU B 1 469 ? -18.016 24.234 9.852 1 78.56 469 LEU B C 1
ATOM 7541 O O . LEU B 1 469 ? -18.391 24.609 10.961 1 78.56 469 LEU B O 1
ATOM 7545 N N . THR B 1 470 ? -18.688 23.609 8.961 1 81.38 470 THR B N 1
ATOM 7546 C CA . THR B 1 470 ? -20.078 23.344 9.289 1 81.38 470 THR B CA 1
ATOM 7547 C C . THR B 1 470 ? -20.188 22.359 10.453 1 81.38 470 THR B C 1
ATOM 7549 O O . THR B 1 470 ? -20.984 22.547 11.375 1 81.38 470 THR B O 1
ATOM 7552 N N . LEU B 1 471 ? -19.375 21.422 10.391 1 81.69 471 LEU B N 1
ATOM 7553 C CA . LEU B 1 471 ? -19.359 20.422 11.461 1 81.69 471 LEU B CA 1
ATOM 7554 C C . LEU B 1 471 ? -18.953 21.062 12.789 1 81.69 471 LEU B C 1
ATOM 7556 O O . LEU B 1 471 ? -19.5 20.719 13.836 1 81.69 471 LEU B O 1
ATOM 7560 N N . LEU B 1 472 ? -17.969 21.922 12.695 1 82.81 472 LEU B N 1
ATOM 7561 C CA . LEU B 1 472 ? -17.5 22.578 13.906 1 82.81 472 LEU B CA 1
ATOM 7562 C C . LEU B 1 472 ? -18.594 23.469 14.5 1 82.81 472 LEU B C 1
ATOM 7564 O O . LEU B 1 472 ? -18.766 23.516 15.719 1 82.81 472 LEU B O 1
ATOM 7568 N N . ARG B 1 473 ? -19.312 24.078 13.664 1 82.44 473 ARG B N 1
ATOM 7569 C CA . ARG B 1 473 ? -20.406 24.938 14.109 1 82.44 473 ARG B CA 1
ATOM 7570 C C . ARG B 1 473 ? -21.5 24.109 14.773 1 82.44 473 ARG B C 1
ATOM 7572 O O . ARG B 1 473 ? -22.062 24.531 15.789 1 82.44 473 ARG B O 1
ATOM 7579 N N . GLU B 1 474 ? -21.734 23.016 14.188 1 83.38 474 GLU B N 1
ATOM 7580 C CA . GLU B 1 474 ? -22.734 22.125 14.766 1 83.38 474 GLU B CA 1
ATOM 7581 C C . GLU B 1 474 ? -22.312 21.641 16.156 1 83.38 474 GLU B C 1
ATOM 7583 O O . GLU B 1 474 ? -23.125 21.562 17.062 1 83.38 474 GLU B O 1
ATOM 7588 N N . LYS B 1 475 ? -21.094 21.359 16.234 1 83.31 475 LYS B N 1
ATOM 7589 C CA . LYS B 1 475 ? -20.562 20.906 17.516 1 83.31 475 LYS B CA 1
ATOM 7590 C C . LYS B 1 475 ? -20.594 22.031 18.547 1 83.31 475 LYS B C 1
ATOM 7592 O O . LYS B 1 475 ? -20.859 21.781 19.734 1 83.31 475 LYS B O 1
ATOM 7597 N N . MET B 1 476 ? -20.312 23.203 18.141 1 83.75 476 MET B N 1
ATOM 7598 C CA . MET B 1 476 ? -20.359 24.359 19.031 1 83.75 476 MET B CA 1
ATOM 7599 C C . MET B 1 476 ? -21.781 24.594 19.547 1 83.75 476 MET B C 1
ATOM 7601 O O . MET B 1 476 ? -21.969 24.906 20.719 1 83.75 476 MET B O 1
ATOM 7605 N N . MET B 1 477 ? -22.688 24.391 18.719 1 79.88 477 MET B N 1
ATOM 7606 C CA . MET B 1 477 ? -24.094 24.562 19.094 1 79.88 477 MET B CA 1
ATOM 7607 C C . MET B 1 477 ? -24.516 23.5 20.109 1 79.88 477 MET B C 1
ATOM 7609 O O . MET B 1 477 ? -25.234 23.797 21.062 1 79.88 477 MET B O 1
ATOM 7613 N N . ALA B 1 478 ? -24.078 22.344 19.844 1 76.81 478 ALA B N 1
ATOM 7614 C CA . ALA B 1 478 ? -24.391 21.25 20.766 1 76.81 478 ALA B CA 1
ATOM 7615 C C . ALA B 1 478 ? -23.781 21.5 22.141 1 76.81 478 ALA B C 1
ATOM 7617 O O . ALA B 1 478 ? -24.281 20.984 23.141 1 76.81 478 ALA B O 1
ATOM 7618 N N . CYS B 1 479 ? -22.703 22.188 22.172 1 78.62 479 CYS B N 1
ATOM 7619 C CA . CYS B 1 479 ? -22.016 22.5 23.422 1 78.62 479 CYS B CA 1
ATOM 7620 C C . CYS B 1 479 ? -22.578 23.781 24.047 1 78.62 479 CYS B C 1
ATOM 7622 O O . CYS B 1 479 ? -22 24.312 25 1 78.62 479 CYS B O 1
ATOM 7624 N N . ALA B 1 480 ? -23.844 24.125 23.578 1 65.56 480 ALA B N 1
ATOM 7625 C CA . ALA B 1 480 ? -24.578 25.297 24.062 1 65.56 480 ALA B CA 1
ATOM 7626 C C . ALA B 1 480 ? -23.781 26.578 23.797 1 65.56 480 ALA B C 1
ATOM 7628 O O . ALA B 1 480 ? -23.812 27.516 24.609 1 65.56 480 ALA B O 1
ATOM 7629 N N . LEU B 1 481 ? -22.891 26.547 23.016 1 62.56 481 LEU B N 1
ATOM 7630 C CA . LEU B 1 481 ? -22.109 27.734 22.688 1 62.56 481 LEU B CA 1
ATOM 7631 C C . LEU B 1 481 ? -22.734 28.484 21.5 1 62.56 481 LEU B C 1
ATOM 7633 O O . LEU B 1 481 ? -22.234 29.531 21.109 1 62.56 481 LEU B O 1
ATOM 7637 N N . GLY B 1 482 ? -23.812 28.047 20.984 1 52.19 482 GLY B N 1
ATOM 7638 C CA . GLY B 1 482 ? -24.406 28.734 19.844 1 52.19 482 GLY B CA 1
ATOM 7639 C C . GLY B 1 482 ? -24.812 30.156 20.156 1 52.19 482 GLY B C 1
ATOM 7640 O O . GLY B 1 482 ? -24.922 30.984 19.25 1 52.19 482 GLY B O 1
ATOM 7641 N N . GLN B 1 483 ? -25.688 30.328 21.203 1 42.69 483 GLN B N 1
ATOM 7642 C CA . GLN B 1 483 ? -26.344 31.625 21.438 1 42.69 483 GLN B CA 1
ATOM 7643 C C . GLN B 1 483 ? -25.328 32.656 21.906 1 42.69 483 GLN B C 1
ATOM 7645 O O . GLN B 1 483 ? -25.703 33.812 22.219 1 42.69 483 GLN B O 1
ATOM 7650 N N . ALA B 1 484 ? -24.344 32.344 22.688 1 39.06 484 ALA B N 1
ATOM 7651 C CA . ALA B 1 484 ? -23.547 33.438 23.266 1 39.06 484 ALA B CA 1
ATOM 7652 C C . ALA B 1 484 ? -22.938 34.312 22.188 1 39.06 484 ALA B C 1
ATOM 7654 O O . ALA B 1 484 ? -22.562 33.812 21.125 1 39.06 484 ALA B O 1
ATOM 7655 N N . GLY B 1 485 ? -23.188 35.625 22.109 1 35.22 485 GLY B N 1
ATOM 7656 C CA . GLY B 1 485 ? -22.547 36.688 21.375 1 35.22 485 GLY B CA 1
ATOM 7657 C C . GLY B 1 485 ? -21.062 36.469 21.141 1 35.22 485 GLY B C 1
ATOM 7658 O O . GLY B 1 485 ? -20.469 35.562 21.734 1 35.22 485 GLY B O 1
ATOM 7659 N N . PRO B 1 486 ? -20.422 37.156 20.125 1 35.19 486 PRO B N 1
ATOM 7660 C CA . PRO B 1 486 ? -18.984 37.094 19.891 1 35.19 486 PRO B CA 1
ATOM 7661 C C . PRO B 1 486 ? -18.172 37.062 21.188 1 35.19 486 PRO B C 1
ATOM 7663 O O . PRO B 1 486 ? -18.219 38.031 21.969 1 35.19 486 PRO B O 1
ATOM 7666 N N . GLY B 1 487 ? -18.281 36.125 22.016 1 33.06 487 GLY B N 1
ATOM 7667 C CA . GLY B 1 487 ? -17.406 36.281 23.172 1 33.06 487 GLY B CA 1
ATOM 7668 C C . GLY B 1 487 ? -16.094 36.969 22.859 1 33.06 487 GLY B C 1
ATOM 7669 O O . GLY B 1 487 ? -15.742 37.125 21.688 1 33.06 487 GLY B O 1
ATOM 7670 N N . ARG B 1 488 ? -15.461 37.719 23.859 1 33 488 ARG B N 1
ATOM 7671 C CA . ARG B 1 488 ? -14.234 38.5 23.703 1 33 488 ARG B CA 1
ATOM 7672 C C . ARG B 1 488 ? -13.164 37.688 22.984 1 33 488 ARG B C 1
ATOM 7674 O O . ARG B 1 488 ? -12.891 36.562 23.359 1 33 488 ARG B O 1
ATOM 7681 N N . PRO B 1 489 ? -12.859 37.969 21.766 1 33.66 489 PRO B N 1
ATOM 7682 C CA . PRO B 1 489 ? -11.711 37.344 21.078 1 33.66 489 PRO B CA 1
ATOM 7683 C C . PRO B 1 489 ? -10.531 37.094 22.031 1 33.66 489 PRO B C 1
ATOM 7685 O O . PRO B 1 489 ? -10.039 38.031 22.672 1 33.66 489 PRO B O 1
ATOM 7688 N N . LEU B 1 490 ? -10.5 36.156 22.828 1 33.25 490 LEU B N 1
ATOM 7689 C CA . LEU B 1 490 ? -9.266 35.938 23.578 1 33.25 490 LEU B CA 1
ATOM 7690 C C . LEU B 1 490 ? -8.055 36.031 22.656 1 33.25 490 LEU B C 1
ATOM 7692 O O . LEU B 1 490 ? -7.988 35.375 21.641 1 33.25 490 LEU B O 1
ATOM 7696 N N . GLN B 1 491 ? -7.5 37.219 22.469 1 31.55 491 GLN B N 1
ATOM 7697 C CA . GLN B 1 491 ? -6.207 37.344 21.812 1 31.55 491 GLN B CA 1
ATOM 7698 C C . GLN B 1 491 ? -5.199 36.344 22.406 1 31.55 491 GLN B C 1
ATOM 7700 O O . GLN B 1 491 ? -5.273 36.031 23.594 1 31.55 491 GLN B O 1
ATOM 7705 N N . ILE B 1 492 ? -4.559 35.531 21.516 1 34.94 492 ILE B N 1
ATOM 7706 C CA . ILE B 1 492 ? -3.465 34.656 21.906 1 34.94 492 ILE B CA 1
ATOM 7707 C C . ILE B 1 492 ? -2.701 35.25 23.078 1 34.94 492 ILE B C 1
ATOM 7709 O O . ILE B 1 492 ? -2.105 34.531 23.891 1 34.94 492 ILE B O 1
ATOM 7713 N N . THR B 1 493 ? -2.732 36.594 23.344 1 32.69 493 THR B N 1
ATOM 7714 C CA . THR B 1 493 ? -1.971 37.312 24.359 1 32.69 493 THR B CA 1
ATOM 7715 C C . THR B 1 493 ? -2.623 37.156 25.719 1 32.69 493 THR B C 1
ATOM 7717 O O . THR B 1 493 ? -2.049 37.562 26.734 1 32.69 493 THR B O 1
ATOM 7720 N N . ASP B 1 494 ? -3.801 36.75 25.797 1 37.34 494 ASP B N 1
ATOM 7721 C CA . ASP B 1 494 ? -4.473 36.875 27.094 1 37.34 494 ASP B CA 1
ATOM 7722 C C . ASP B 1 494 ? -4.215 35.656 27.953 1 37.34 494 ASP B C 1
ATOM 7724 O O . ASP B 1 494 ? -4.832 35.469 29.016 1 37.34 494 ASP B O 1
ATOM 7728 N N . VAL B 1 495 ? -3.67 34.594 27.422 1 35.06 495 VAL B N 1
ATOM 7729 C CA . VAL B 1 495 ? -3.375 33.438 28.281 1 35.06 495 VAL B CA 1
ATOM 7730 C C . VAL B 1 495 ? -2.311 33.812 29.312 1 35.06 495 VAL B C 1
ATOM 7732 O O . VAL B 1 495 ? -1.222 34.281 28.938 1 35.06 495 VAL B O 1
ATOM 7735 N N . PRO B 1 496 ? -2.572 34.062 30.562 1 32.09 496 PRO B N 1
ATOM 7736 C CA . PRO B 1 496 ? -1.586 34.438 31.578 1 32.09 496 PRO B CA 1
ATOM 7737 C C . PRO B 1 496 ? -0.363 33.531 31.594 1 32.09 496 PRO B C 1
ATOM 7739 O O . PRO B 1 496 ? -0.479 32.344 31.328 1 32.09 496 PRO B O 1
ATOM 7742 N N . ASP B 1 497 ? 0.933 34.062 31.391 1 33.44 497 ASP B N 1
ATOM 7743 C CA . ASP B 1 497 ? 2.295 33.562 31.469 1 33.44 497 ASP B CA 1
ATOM 7744 C C . ASP B 1 497 ? 2.523 32.812 32.781 1 33.44 497 ASP B C 1
ATOM 7746 O O . ASP B 1 497 ? 3.656 32.469 33.125 1 33.44 497 ASP B O 1
ATOM 7750 N N . ASP B 1 498 ? 1.674 32.75 33.656 1 34.06 498 ASP B N 1
ATOM 7751 C CA . ASP B 1 498 ? 2.158 32.344 34.969 1 34.06 498 ASP B CA 1
ATOM 7752 C C . ASP B 1 498 ? 2.795 30.953 34.938 1 34.06 498 ASP B C 1
ATOM 7754 O O . ASP B 1 498 ? 3.75 30.688 35.688 1 34.06 498 ASP B O 1
ATOM 7758 N N . ASP B 1 499 ? 2.189 29.969 34.312 1 34.25 499 ASP B N 1
ATOM 7759 C CA . ASP B 1 499 ? 2.721 28.641 34.594 1 34.25 499 ASP B CA 1
ATOM 7760 C C . ASP B 1 499 ? 3.957 28.344 33.75 1 34.25 499 ASP B C 1
ATOM 7762 O O . ASP B 1 499 ? 4.5 27.234 33.812 1 34.25 499 ASP B O 1
ATOM 7766 N N . LEU B 1 500 ? 4.359 29.141 32.781 1 31.31 500 LEU B N 1
ATOM 7767 C CA . LEU B 1 500 ? 5.594 28.875 32.062 1 31.31 500 LEU B CA 1
ATOM 7768 C C . LEU B 1 500 ? 6.809 29.141 32.938 1 31.31 500 LEU B C 1
ATOM 7770 O O . LEU B 1 500 ? 7.949 28.906 32.531 1 31.31 500 LEU B O 1
ATOM 7774 N N . GLN B 1 501 ? 6.77 29.891 33.969 1 31.67 501 GLN B N 1
ATOM 7775 C CA . GLN B 1 501 ? 7.941 30.172 34.781 1 31.67 501 GLN B CA 1
ATOM 7776 C C . GLN B 1 501 ? 8.398 28.906 35.531 1 31.67 501 GLN B C 1
ATOM 7778 O O . GLN B 1 501 ? 9.562 28.812 35.938 1 31.67 501 GLN B O 1
ATOM 7783 N N . ALA B 1 502 ? 7.57 28 35.969 1 34.66 502 ALA B N 1
ATOM 7784 C CA . ALA B 1 502 ? 8.055 26.906 36.812 1 34.66 502 ALA B CA 1
ATOM 7785 C C . ALA B 1 502 ? 8.875 25.922 36 1 34.66 502 ALA B C 1
ATOM 7787 O O . ALA B 1 502 ? 9.797 25.281 36.531 1 34.66 502 ALA B O 1
ATOM 7788 N N . GLU B 1 503 ? 8.688 25.75 34.75 1 31.22 503 GLU B N 1
ATOM 7789 C CA . GLU B 1 503 ? 9.484 24.75 34.031 1 31.22 503 GLU B CA 1
ATOM 7790 C C . GLU B 1 503 ? 10.883 25.281 33.75 1 31.22 503 GLU B C 1
ATOM 7792 O O . GLU B 1 503 ? 11.789 24.5 33.406 1 31.22 503 GLU B O 1
ATOM 7797 N N . GLU B 1 504 ? 11.18 26.578 33.719 1 31.23 504 GLU B N 1
ATOM 7798 C CA . GLU B 1 504 ? 12.555 27.031 33.531 1 31.23 504 GLU B CA 1
ATOM 7799 C C . GLU B 1 504 ? 13.406 26.719 34.75 1 31.23 504 GLU B C 1
ATOM 7801 O O . GLU B 1 504 ? 14.625 26.562 34.656 1 31.23 504 GLU B O 1
ATOM 7806 N N . MET B 1 505 ? 12.883 26.797 35.969 1 32.19 505 MET B N 1
ATOM 7807 C CA . MET B 1 505 ? 13.766 26.656 37.125 1 32.19 505 MET B CA 1
ATOM 7808 C C . MET B 1 505 ? 14.273 25.219 37.25 1 32.19 505 MET B C 1
ATOM 7810 O O . MET B 1 505 ? 15.336 24.984 37.844 1 32.19 505 MET B O 1
ATOM 7814 N N . ASN B 1 506 ? 13.508 24.188 37 1 31.91 506 ASN B N 1
ATOM 7815 C CA . ASN B 1 506 ? 14.047 22.875 37.312 1 31.91 506 ASN B CA 1
ATOM 7816 C C . ASN B 1 506 ? 15.133 22.469 36.312 1 31.91 506 ASN B C 1
ATOM 7818 O O . ASN B 1 506 ? 15.688 21.359 36.438 1 31.91 506 ASN B O 1
ATOM 7822 N N . LEU B 1 507 ? 15.273 23.172 35.219 1 26.33 507 LEU B N 1
ATOM 7823 C CA . LEU B 1 507 ? 16.406 22.719 34.406 1 26.33 507 LEU B CA 1
ATOM 7824 C C . LEU B 1 507 ? 17.719 23.281 34.938 1 26.33 507 LEU B C 1
ATOM 7826 O O . LEU B 1 507 ? 18.781 23 34.406 1 26.33 507 LEU B O 1
ATOM 7830 N N . VAL B 1 508 ? 17.656 24.359 35.781 1 29.27 508 VAL B N 1
ATOM 7831 C CA . VAL B 1 508 ? 18.953 24.891 36.156 1 29.27 508 VAL B CA 1
ATOM 7832 C C . VAL B 1 508 ? 19.5 24.094 37.344 1 29.27 508 VAL B C 1
ATOM 7834 O O . VAL B 1 508 ? 20.703 24.156 37.656 1 29.27 508 VAL B O 1
ATOM 7837 N N . ASP B 1 509 ? 18.703 23.359 38.156 1 26.44 509 ASP B N 1
ATOM 7838 C CA . ASP B 1 509 ? 19.516 22.641 39.125 1 26.44 509 ASP B CA 1
ATOM 7839 C C . ASP B 1 509 ? 19.969 21.297 38.594 1 26.44 509 ASP B C 1
ATOM 7841 O O . ASP B 1 509 ? 19.203 20.578 37.938 1 26.44 509 ASP B O 1
#

Sequence (1018 aa):
MGFACDPCSIRKIKCSGDTPCKQCKATSLSCSYDRKRKKSGPKGPRKRTKEAILQAQRSSKYTRTDLDGEIQAQDLAEATSSTQHNGSSNSSPSGASQSPQGAQDMTIVSYDTRIPMSSFSYYLNIYHDCLYVVWPVIDHEVLLSRLRNPDNKIAYALAASICSATRAQLRLSNDDMGPSTYQMAYEAEQSRLMLDYSKHQIIDGLLTCFFLHVFYSNTGRITKSTLLLREAIAYAHILGLHQDLFYTDLGHDTIQYHLRIAWILFITDRAHSLQHDLPPTFKLSPTLPELHPQQDAGLGSAFCSLCRLFQAFDDACPPDVRSNQVGFLGAISSQLRARHPLPLCDNEIQRADIVVTDSWLRVVLWKAAIPYVDANTDPNDQGLSVSFPTSVARDLLAKLTTLSSCALETHGPGMMSKLFEVANSVADVIICAPDLADVDSAHVGPRDILCALSSLIASLRTTANPALLTLLREKMMACALGQAGPGRPLQITDVPDDDLQAEEMNLVDMGFACDPCSIRKIKCSGDTPCKQCKATSLSCSYDRKRKKSGPKGPRKRTKEAILQAQRSSKYTRTDLDGEIQAQDLAEATSSTQHNGSSNSSPSGASQSPQGAQDMTIVSYDTRIPMSSFSYYLNIYHDCLYVVWPVIDHEVLLSRLRNPDNKIAYALAASICSATRAQLRLSNDDMGPSTYQMAYEAEQSRLMLDYSKHQIIDGLLTCFFLHVFYSNTGRITKSTLLLREAIAYAHILGLHQDLFYTDLGHDTIQYHLRIAWILFITDRAHSLQHDLPPTFKLSPTLPELHPQQDAGLGSAFCSLCRLFQAFDDACPPDVRSNQVGFLGAISSQLRARHPLPLCDNEIQRADIVVTDSWLRVVLWKAAIPYVDANTDPNDQGLSVSFPTSVARDLLAKLTTLSSCALETHGPGMMSKLFEVANSVADVIICAPDLADVDSAHVGPRDILCALSSLIASLRTTANPALLTLLREKMMACALGQAGPGRPLQITDVPDDDLQAEEMNLVD

Organism: Fusarium proliferatum (strain ET1) (NCBI:txid1227346)

pLDDT: mean 74.88, std 23.8, range [19.36, 98.81]

Solvent-accessible surface area (backbone atoms only — not comparable to full-atom values): 58220 Å² total; per-residue (Å²): 131,75,69,50,31,42,56,32,54,71,67,71,47,90,45,69,61,47,94,61,18,64,60,27,63,73,66,72,45,80,57,37,72,76,63,74,72,73,72,84,54,55,76,39,77,48,74,62,39,47,49,40,43,52,50,51,52,51,51,50,53,53,48,58,61,47,54,74,61,60,80,61,74,88,73,82,80,70,80,81,80,75,76,76,83,95,71,95,73,77,73,69,80,72,76,75,75,80,70,80,84,62,87,68,65,76,60,80,64,76,69,88,66,78,83,54,68,68,56,51,56,53,38,38,48,47,31,57,76,68,40,28,79,79,55,80,79,72,61,53,66,62,50,54,58,48,46,72,41,83,81,36,51,67,45,46,18,30,50,25,10,46,35,18,18,44,34,44,36,61,61,55,76,70,87,51,98,56,81,46,55,65,53,29,38,49,50,16,53,58,45,49,73,72,53,80,70,47,85,89,37,36,63,56,54,23,50,24,26,40,27,40,14,50,24,28,48,52,70,65,40,50,68,62,14,48,43,25,41,51,41,19,49,44,42,36,48,74,68,27,63,42,40,45,74,58,52,60,90,54,54,69,69,58,41,48,52,52,45,49,53,42,49,50,51,38,50,50,40,46,53,52,14,66,74,66,73,38,81,65,72,68,70,69,46,91,72,42,78,83,81,70,52,50,80,84,67,69,51,19,53,49,51,50,49,46,54,48,51,53,50,52,51,45,69,35,54,51,89,77,67,75,63,62,68,66,61,46,48,49,38,38,35,50,54,58,59,52,74,70,82,74,75,90,47,87,50,57,47,54,36,41,51,44,54,51,48,52,44,30,51,47,43,50,52,42,58,68,39,52,83,68,59,49,94,83,43,66,33,74,35,64,45,73,32,80,60,33,41,42,55,44,49,50,53,45,49,61,58,47,45,80,50,58,70,65,31,48,38,57,59,20,45,64,44,52,52,38,54,45,52,44,38,51,46,31,41,46,34,36,63,49,38,51,72,72,40,65,49,63,90,88,52,91,29,52,60,56,49,39,49,51,48,51,50,52,56,69,66,42,82,48,63,76,48,63,65,58,55,51,50,50,51,52,45,37,39,70,58,68,52,59,79,62,65,88,63,79,76,71,52,57,79,65,63,78,68,68,74,67,58,62,66,59,55,66,71,72,106,131,76,70,50,32,42,56,32,53,73,68,74,47,88,46,69,60,45,95,61,17,64,59,27,63,74,66,74,46,80,56,37,72,75,62,74,73,73,72,83,54,59,78,38,77,49,73,61,38,50,50,41,42,51,51,50,52,52,51,51,54,52,47,56,60,46,53,74,58,61,78,62,75,85,75,83,78,71,75,74,82,72,79,77,70,85,85,86,75,79,76,68,80,75,77,74,75,79,70,80,84,66,86,67,66,75,61,80,64,78,69,86,65,78,83,53,68,69,55,51,54,52,39,39,50,46,32,57,75,69,39,27,78,79,54,81,80,72,60,52,66,62,49,55,58,49,46,71,41,84,80,36,52,67,48,46,18,31,49,25,10,45,35,16,18,43,33,45,35,61,61,56,75,70,87,51,99,55,81,46,56,65,52,28,39,48,49,16,53,58,44,48,72,73,53,79,70,48,84,90,36,36,63,56,53,23,50,25,26,40,25,41,15,50,22,28,48,51,70,67,40,50,70,63,13,50,42,25,41,51,42,20,48,45,43,36,51,73,68,28,62,43,39,44,74,59,52,62,91,54,54,70,69,59,42,49,53,51,46,51,52,44,50,51,50,39,50,50,38,44,53,52,15,67,74,67,74,38,80,65,73,69,68,68,46,90,72,42,79,82,82,70,52,51,81,84,68,68,52,19,54,48,51,51,48,46,52,49,51,51,51,51,49,46,69,34,56,51,90,77,66,74,61,60,67,66,61,47,48,50,38,37,34,51,52,57,58,51,73,70,80,72,75,90,46,87,49,55,48,53,38,41,51,45,52,51,47,51,45,30,51,47,44,52,51,42,59,68,40,52,84,66,60,50,94,83,43,65,34,75,36,64,45,74,32,80,59,32,40,41,55,44,48,50,54,45,49,60,59,47,47,80,50,57,70,63,32,48,38,58,58,19,44,66,44,51,52,39,52,45,52,42,38,50,46,30,42,46,35,35,62,48,37,50,72,70,41,66,50,63,91,89,50,90,30,51,60,54,50,39,49,51,46,51,50,53,57,69,66,44,85,46,62,75,46,64,64,57,55,51,50,50,50,51,45,37,38,70,58,68,50,58,79,62,65,87,64,78,78,72,52,57,79,65,64,79,69,68,74,67,57,64,68,61,57,66,70,71,104